Protein AF-A0A067SUZ9-F1 (afdb_monomer_lite)

Secondary structure (DSSP, 8-state):
---------TTSPPPPEEEEEETTEEEEEESS-GGGS-GGGGGGTT--GGG--TTTS-B-TTS-BSS--TTTS-EE--GGGTTGGGSEE--TT---TTS-TTT-TTSPPP-EE-TTSS-EE--HHHHHHHHHHHHHHHHHHHHHHTTSTTTT-STTSPPP--THHHHSS-BSSHHHHHHHHHHHHHHHHHHHHHHHHHHHHS-HHHHHHHS-HHHHHHHHHHT-TTSEE--EEE-HHHHTTT--HHHHHHTT--EEEE-SHHHHH-GGGGGG-HHHHHT-TT-TT---S-----HHHHHHHHHGGGB-TTS-BSS--PPPPPS---TTSEEEEE-STTPPPEEPPTTS-HHHHHHHEEEEEE--TT-SS-EEEEEEEEE----TTTTTTGGG-TTS----HHHHHHHHHHHHS--TT--B-TTT--BSS-------------------------------------------------PPPS---TTTTT---------S----TT------TTHHHHHHHHHHTS-PPP-PPP-------PPPP--TT---TTTHHHHHHHHHHHHHHTTTS--S------------HHHHHH-EEE-S-HHHHHHHHHHHHH-TT--SHHHHHHHHHHTT---EEEEETTGGGGG--S---HHHHHHHHHHT-TT--PPPP--S-HHHHHHHHHHHHHHHHTSTTTTHHHHH-HHHHHHHHHHH-THHHHHHHT---HHHHTS--SEEGGGSSS---EEE----HHHHHHHTT-BTT-TTTSS-EESS--HHHHHHH-TT-SSS--HHHHHHHHHHHHHHHSSS-----EEHHHHHHHHHHTTSGGGS-S----HHHHHHHHHHHHHTT--S--TTEEGGG--SS----

Foldseek 3Di:
DQDFQFQAAPVRHDFQWEWDDDPNFTKIKTLDHSVLAFSCQVVCAPPPVVPDDPLPADADLQQARPRAGLQAAAHAADLLLNLSQLQFEDDPPDDDPPDDPLNPSNHHQDWDQDPPAQWIAHPPVSLVVLCVLLVLLVVLQVLVCVVADNVPPPSLGQDDDDSCVLHVDIHNHSNVNSNVVSVSSVSSSSSLSSLLVCVLLDDLVVVPVRDDPVSSVVSCVSNPLPTAGNAHEYPCVQCLLQDLVNSCNNSSRMYMYTDDPVLLVDLLSLSVPLLLSVPPPPDPSYDDPDDDDDPSNSSSRVSSVQADSSSHGLDDPDDDFDPDFDLPAFEWEDLGFFWAIDGDDPPDDVVLLVQFFTWDWADDPPDPHIYIYTYNSGTDPDDPVVVVVSPPCPPPPPRPSSSVSSSCCVPIGADDPWTADRRNSHTPPDDDPDDPDDDDDDDDDDDDDDDDDDDDDDDDDDYDDDDDDDDDDDDDPPDDPDDDDPCVPVPPPPDDDDDPDDDDPPPPPDPPPLVRVVVVVVVVPPDDDDDDDDDDDDDDDDDDDDDPDDPPPQVVLLVSLLVVLQVLLPQLDDPDQQPPQADPPDFPVLLQQQWAKAQPDLSLFSNLLNCLSHPPPRFALVSSVSVCLSFQFAMATWGALVSLQVLDDPDDDPVRVVVVCQCLPPPDADDAQAPDDQVVSLVVLLVVLLVLLPDQLLLCLSNRGDPSVVLNCVNNNNVSPVSRSSFAGCCCSPVVSADACPVPPDGPRIGHHDDDPNNLCSSQRWHQCHPPPNFIFGLHQRPVLCVPAALPDSSTDDPLSVVVVVVSVCQSVDVVRNDDTDGSVVSNVVNNVCCDDPNNDPDRDDPVSSVSSLVSCVVSQFDSGSRRGRSVPDGRNTDRD

Structure (mmCIF, N/CA/C/O backbone):
data_AF-A0A067SUZ9-F1
#
_entry.id   AF-A0A067SUZ9-F1
#
loop_
_atom_site.group_PDB
_atom_site.id
_atom_site.type_symbol
_atom_site.label_atom_id
_atom_site.label_alt_id
_atom_site.label_comp_id
_atom_site.label_asym_id
_atom_site.label_entity_id
_atom_site.label_seq_id
_atom_site.pdbx_PDB_ins_code
_atom_site.Cartn_x
_atom_site.Cartn_y
_atom_site.Cartn_z
_atom_site.occupancy
_atom_site.B_iso_or_equiv
_atom_site.auth_seq_id
_atom_site.auth_comp_id
_atom_site.auth_asym_id
_atom_site.auth_atom_id
_atom_site.pdbx_PDB_model_num
ATOM 1 N N . MET A 1 1 ? -34.599 -22.460 -3.862 1.00 55.50 1 MET A N 1
ATOM 2 C CA . MET A 1 1 ? -34.364 -21.536 -4.987 1.00 55.50 1 MET A CA 1
ATOM 3 C C . MET A 1 1 ? -34.189 -20.154 -4.391 1.00 55.50 1 MET A C 1
ATOM 5 O O . MET A 1 1 ? -35.163 -19.573 -3.921 1.00 55.50 1 MET A O 1
ATOM 9 N N . ILE A 1 2 ? -32.941 -19.709 -4.271 1.00 64.25 2 ILE A N 1
ATOM 10 C CA . ILE A 1 2 ? -32.609 -18.391 -3.731 1.00 64.25 2 ILE A CA 1
ATOM 11 C C . ILE A 1 2 ? -32.889 -17.387 -4.851 1.00 64.25 2 ILE A C 1
ATOM 13 O O . ILE A 1 2 ? -32.333 -17.502 -5.936 1.00 64.25 2 ILE A O 1
ATOM 17 N N . PHE A 1 3 ? -33.824 -16.463 -4.640 1.00 72.75 3 PHE A N 1
ATOM 18 C CA . PHE A 1 3 ? -34.146 -15.446 -5.644 1.00 72.75 3 PHE A CA 1
ATOM 19 C C . PHE A 1 3 ? -33.116 -14.309 -5.539 1.00 72.75 3 PHE A C 1
ATOM 21 O O . PHE A 1 3 ? -33.014 -13.682 -4.486 1.00 72.75 3 PHE A O 1
ATOM 28 N N . VAL A 1 4 ? -32.334 -14.062 -6.585 1.00 84.44 4 VAL A N 1
ATOM 29 C CA . VAL A 1 4 ? -31.260 -13.051 -6.601 1.00 84.44 4 VAL A CA 1
ATOM 30 C C . VAL A 1 4 ? -31.649 -11.863 -7.482 1.00 84.44 4 VAL A C 1
ATOM 32 O O . VAL A 1 4 ? -32.278 -12.054 -8.522 1.00 84.44 4 VAL A O 1
ATOM 35 N N . ASP A 1 5 ? -31.305 -10.642 -7.060 1.00 88.56 5 ASP A N 1
ATOM 36 C CA . ASP A 1 5 ? -31.527 -9.405 -7.830 1.00 88.56 5 ASP A CA 1
ATOM 37 C C . ASP A 1 5 ? -30.192 -8.845 -8.343 1.00 88.56 5 ASP A C 1
ATOM 39 O O . ASP A 1 5 ? -29.561 -7.990 -7.720 1.00 88.56 5 ASP A O 1
ATOM 43 N N . LEU A 1 6 ? -29.729 -9.385 -9.470 1.00 89.38 6 LEU A N 1
ATOM 44 C CA . LEU A 1 6 ? -28.438 -9.058 -10.079 1.00 89.38 6 LEU A CA 1
ATOM 45 C C . LEU A 1 6 ? -28.556 -7.938 -11.119 1.00 89.38 6 LEU A C 1
ATOM 47 O O . LEU A 1 6 ? -29.597 -7.785 -11.755 1.00 89.38 6 LEU A O 1
ATOM 51 N N . ILE A 1 7 ? -27.461 -7.204 -11.332 1.00 88.44 7 ILE A N 1
ATOM 52 C CA . ILE A 1 7 ? -27.379 -6.167 -12.369 1.00 88.44 7 ILE A CA 1
ATOM 53 C C . ILE A 1 7 ? -27.295 -6.855 -13.737 1.00 88.44 7 ILE A C 1
ATOM 55 O O . ILE A 1 7 ? -26.416 -7.689 -13.966 1.00 88.44 7 ILE A O 1
ATOM 59 N N . LYS A 1 8 ? -28.220 -6.519 -14.638 1.00 87.81 8 LYS A N 1
ATOM 60 C CA . LYS A 1 8 ? -28.339 -7.099 -15.984 1.00 87.81 8 LYS A CA 1
ATOM 61 C C . LYS A 1 8 ? -28.185 -6.009 -17.039 1.00 87.81 8 LYS A C 1
ATOM 63 O O . LYS A 1 8 ? -28.469 -4.844 -16.769 1.00 87.81 8 LYS A O 1
ATOM 68 N N . ASP A 1 9 ? -27.746 -6.393 -18.233 1.00 86.75 9 ASP A N 1
ATOM 69 C CA . ASP A 1 9 ? -27.777 -5.495 -19.388 1.00 86.75 9 ASP A CA 1
ATOM 70 C C . ASP A 1 9 ? -29.233 -5.187 -19.814 1.00 86.75 9 ASP A C 1
ATOM 72 O O . ASP A 1 9 ? -30.201 -5.811 -19.370 1.00 86.75 9 ASP A O 1
ATOM 76 N N . SER A 1 10 ? -29.402 -4.238 -20.726 1.00 84.50 10 SER A N 1
ATOM 77 C CA . SER A 1 10 ? -30.673 -3.830 -21.342 1.00 84.50 10 SER A CA 1
ATOM 78 C C . SER A 1 10 ? -31.395 -4.956 -22.087 1.00 84.50 10 SER A C 1
ATOM 80 O O . SER A 1 10 ? -32.582 -4.831 -22.397 1.00 84.50 10 SER A O 1
ATOM 82 N N . LYS A 1 11 ? -30.710 -6.072 -22.367 1.00 85.69 11 LYS A N 1
ATOM 83 C CA . LYS A 1 11 ? -31.280 -7.295 -22.953 1.00 85.69 11 LYS A CA 1
ATOM 84 C C . LYS A 1 11 ? -31.669 -8.322 -21.883 1.00 85.69 11 LYS A C 1
ATOM 86 O O . LYS A 1 11 ? -32.243 -9.352 -22.231 1.00 85.69 11 LYS A O 1
ATOM 91 N N . GLY A 1 12 ? -31.407 -8.041 -20.607 1.00 84.56 12 GLY A N 1
ATOM 92 C CA . GLY A 1 12 ? -31.665 -8.923 -19.473 1.00 84.56 12 GLY A CA 1
ATOM 93 C C . GLY A 1 12 ? -30.602 -10.005 -19.263 1.00 84.56 12 GLY A C 1
ATOM 94 O O . GLY A 1 12 ? -30.880 -10.982 -18.569 1.00 84.56 12 GLY A O 1
ATOM 95 N N . SER A 1 13 ? -29.416 -9.861 -19.857 1.00 85.38 13 SER A N 1
ATOM 96 C CA . SER A 1 13 ? -28.299 -10.810 -19.756 1.00 85.38 13 SER A CA 1
ATOM 97 C C . SER A 1 13 ? -27.358 -10.435 -18.612 1.00 85.38 13 SER A C 1
ATOM 99 O O . SER A 1 13 ? -27.179 -9.256 -18.300 1.00 85.38 13 SER A O 1
ATOM 101 N N . LEU A 1 14 ? -26.726 -11.440 -18.006 1.00 85.50 14 LEU A N 1
ATOM 102 C CA . LEU A 1 14 ? -25.676 -11.238 -17.008 1.00 85.50 14 LEU A CA 1
ATOM 103 C C . LEU A 1 14 ? -24.306 -11.027 -17.673 1.00 85.50 14 LEU A C 1
ATOM 105 O O . LEU A 1 14 ? -24.093 -11.484 -18.802 1.00 85.50 14 LEU A O 1
ATOM 109 N N . PRO A 1 15 ? -23.353 -10.363 -16.988 1.00 85.62 15 PRO A N 1
ATOM 110 C CA . PRO A 1 15 ? -21.974 -10.321 -17.454 1.00 85.62 15 PRO A CA 1
ATOM 111 C C . PRO A 1 15 ? -21.383 -11.726 -17.558 1.00 85.62 15 PRO A C 1
ATOM 113 O O . PRO A 1 15 ? -21.608 -12.580 -16.702 1.00 85.62 15 PRO A O 1
ATOM 116 N N . ASN A 1 16 ? -20.543 -11.942 -18.571 1.00 85.50 16 ASN A N 1
ATOM 117 C CA . ASN A 1 16 ? -19.677 -13.117 -18.574 1.00 85.50 16 ASN A CA 1
ATOM 118 C C . ASN A 1 16 ? -18.589 -12.934 -17.509 1.00 85.50 16 ASN A C 1
ATOM 120 O O . ASN A 1 16 ? -17.896 -11.917 -17.541 1.00 85.50 16 ASN A O 1
ATOM 124 N N . ILE A 1 17 ? -18.432 -13.896 -16.601 1.00 86.62 17 ILE A N 1
ATOM 125 C CA . ILE A 1 17 ? -17.482 -13.805 -15.492 1.00 86.62 17 ILE A CA 1
ATOM 126 C C . ILE A 1 17 ? -16.327 -14.764 -15.708 1.00 86.62 17 ILE A C 1
ATOM 128 O O . ILE A 1 17 ? -16.523 -15.955 -15.941 1.00 86.62 17 ILE A O 1
ATOM 132 N N . THR A 1 18 ? -15.117 -14.248 -15.536 1.00 86.81 18 THR A N 1
ATOM 133 C CA . THR A 1 18 ? -13.919 -15.069 -15.382 1.00 86.81 18 THR A CA 1
ATOM 134 C C . THR A 1 18 ? -13.200 -14.708 -14.090 1.00 86.81 18 THR A C 1
ATOM 136 O O . THR A 1 18 ? -13.259 -13.572 -13.610 1.00 86.81 18 THR A O 1
ATOM 139 N N . LEU A 1 19 ? -12.538 -15.706 -13.512 1.00 84.00 19 LEU A N 1
ATOM 140 C CA . LEU A 1 19 ? -11.746 -15.562 -12.301 1.00 84.00 19 LEU A CA 1
ATOM 141 C C . LEU A 1 19 ? -10.291 -15.856 -12.627 1.00 84.00 19 LEU A C 1
ATOM 143 O O . LEU A 1 19 ? -9.981 -16.870 -13.253 1.00 84.00 19 LEU A O 1
ATOM 147 N N . ALA A 1 20 ? -9.397 -14.995 -12.160 1.00 82.50 20 ALA A N 1
ATOM 148 C CA . ALA A 1 20 ? -7.973 -15.272 -12.165 1.00 82.50 20 ALA A CA 1
ATOM 149 C C . ALA A 1 20 ? -7.428 -15.103 -10.755 1.00 82.50 20 ALA A C 1
ATOM 151 O O . ALA A 1 20 ? -7.726 -14.139 -10.050 1.00 82.50 20 ALA A O 1
ATOM 152 N N . ARG A 1 21 ? -6.590 -16.057 -10.355 1.00 71.00 21 ARG A N 1
ATOM 153 C CA . ARG A 1 21 ? -5.772 -15.933 -9.156 1.00 71.00 21 ARG A CA 1
ATOM 154 C C . ARG A 1 21 ? -4.356 -15.601 -9.583 1.00 71.00 21 ARG A C 1
ATOM 156 O O . ARG A 1 21 ? -3.632 -16.464 -10.072 1.00 71.00 21 ARG A O 1
ATOM 163 N N . HIS A 1 22 ? -3.966 -14.356 -9.370 1.00 62.81 22 HIS A N 1
ATOM 164 C CA . HIS A 1 22 ? -2.571 -13.939 -9.366 1.00 62.81 22 HIS A CA 1
ATOM 165 C C . HIS A 1 22 ? -2.377 -12.908 -8.246 1.00 62.81 22 HIS A C 1
ATOM 167 O O . HIS A 1 22 ? -3.318 -12.227 -7.840 1.00 62.81 22 HIS A O 1
ATOM 173 N N . ASP A 1 23 ? -1.179 -12.869 -7.660 1.00 56.81 23 ASP A N 1
ATOM 174 C CA . ASP A 1 23 ? -0.832 -11.986 -6.532 1.00 56.81 23 ASP A CA 1
ATOM 175 C C . ASP A 1 23 ? -1.663 -12.187 -5.246 1.00 56.81 23 ASP A C 1
ATOM 177 O O . ASP A 1 23 ? -1.889 -11.237 -4.489 1.00 56.81 23 ASP A O 1
ATOM 181 N N . TRP A 1 24 ? -2.078 -13.435 -4.974 1.00 57.19 24 TRP A N 1
ATOM 182 C CA . TRP A 1 24 ? -2.801 -13.863 -3.757 1.00 57.19 24 TRP A CA 1
ATOM 183 C C . TRP A 1 24 ? -4.179 -13.212 -3.562 1.00 57.19 24 TRP A C 1
ATOM 185 O O . TRP A 1 24 ? -4.713 -13.197 -2.452 1.00 57.19 24 TRP A O 1
ATOM 195 N N . THR A 1 25 ? -4.753 -12.693 -4.646 1.00 66.69 25 THR A N 1
ATOM 196 C CA . THR A 1 25 ? -6.053 -12.024 -4.674 1.00 66.69 25 THR A CA 1
ATOM 197 C C . THR A 1 25 ? -6.951 -12.695 -5.707 1.00 66.69 25 THR A C 1
ATOM 199 O O . THR A 1 25 ? -6.484 -13.101 -6.773 1.00 66.69 25 THR A O 1
ATOM 202 N N . ASP A 1 26 ? -8.241 -12.806 -5.392 1.00 83.12 26 ASP A N 1
ATOM 203 C CA . ASP A 1 26 ? -9.249 -13.234 -6.356 1.00 83.12 26 ASP A CA 1
ATOM 204 C C . ASP A 1 26 ? -9.601 -12.025 -7.239 1.00 83.12 26 ASP A C 1
ATOM 206 O O . ASP A 1 26 ? -10.255 -11.080 -6.786 1.00 83.12 26 ASP A O 1
ATOM 210 N N . TRP A 1 27 ? -9.117 -12.029 -8.481 1.00 89.19 27 TRP A N 1
ATOM 211 C CA . TRP A 1 27 ? -9.513 -11.052 -9.488 1.00 89.19 27 TRP A CA 1
ATOM 212 C C . TRP A 1 27 ? -10.737 -11.555 -10.231 1.00 89.19 27 TRP A C 1
ATOM 214 O O . TRP A 1 27 ? -10.777 -12.699 -10.694 1.00 89.19 27 TRP A O 1
ATOM 224 N N . VAL A 1 28 ? -11.717 -10.673 -10.370 1.00 90.69 28 VAL A N 1
ATOM 225 C CA . VAL A 1 28 ? -12.939 -10.930 -11.120 1.00 90.69 28 VAL A CA 1
ATOM 226 C C . VAL A 1 28 ? -12.931 -10.048 -12.353 1.00 90.69 28 VAL A C 1
ATOM 228 O O . VAL A 1 28 ? -12.665 -8.850 -12.258 1.00 90.69 28 VAL A O 1
ATOM 231 N N . ALA A 1 29 ? -13.227 -10.639 -13.507 1.00 91.12 29 ALA A N 1
ATOM 232 C CA . ALA A 1 29 ? -13.437 -9.903 -14.741 1.00 91.12 29 ALA A CA 1
ATOM 233 C C . ALA A 1 29 ? -14.841 -10.149 -15.282 1.00 91.12 29 ALA A C 1
ATOM 235 O O . ALA A 1 29 ? -15.297 -11.288 -15.362 1.00 91.12 29 ALA A O 1
ATOM 236 N N . TRP A 1 30 ? -15.504 -9.073 -15.684 1.00 90.88 30 TRP A N 1
ATOM 237 C CA . TRP A 1 30 ? -16.777 -9.056 -16.385 1.00 90.88 30 TRP A CA 1
ATOM 238 C C . TRP A 1 30 ? -16.547 -8.730 -17.855 1.00 90.88 30 TRP A C 1
ATOM 240 O O . TRP A 1 30 ? -15.820 -7.792 -18.190 1.00 90.88 30 TRP A O 1
ATOM 250 N N . ASN A 1 31 ? -17.188 -9.498 -18.736 1.00 87.75 31 ASN A N 1
ATOM 251 C CA . ASN A 1 31 ? -17.097 -9.385 -20.195 1.00 87.75 31 ASN A CA 1
ATOM 252 C C . ASN A 1 31 ? -15.660 -9.485 -20.746 1.00 87.75 31 ASN A C 1
ATOM 254 O O . ASN A 1 31 ? -15.384 -9.069 -21.874 1.00 87.75 31 ASN A O 1
ATOM 258 N N . ALA A 1 32 ? -14.749 -10.072 -19.968 1.00 88.69 32 ALA A N 1
ATOM 259 C CA . ALA A 1 32 ? -13.345 -10.240 -20.308 1.00 88.69 32 ALA A CA 1
ATOM 260 C C . ALA A 1 32 ? -12.715 -11.431 -19.581 1.00 88.69 32 ALA A C 1
ATOM 262 O O . ALA A 1 32 ? -13.367 -12.111 -18.789 1.00 88.69 32 ALA A O 1
ATOM 263 N N . ASP A 1 33 ? -11.449 -11.686 -19.895 1.00 86.56 33 ASP A N 1
ATOM 264 C CA . ASP A 1 33 ? -10.629 -12.714 -19.268 1.00 86.56 33 ASP A CA 1
ATOM 265 C C . ASP A 1 33 ? -9.776 -12.064 -18.171 1.00 86.56 33 ASP A C 1
ATOM 267 O O . ASP A 1 33 ? -8.973 -11.180 -18.451 1.00 86.56 33 ASP A O 1
ATOM 271 N N . ALA A 1 34 ? -9.938 -12.487 -16.920 1.00 85.25 34 ALA A N 1
ATOM 272 C CA . ALA A 1 34 ? -9.195 -11.949 -15.786 1.00 85.25 34 ALA A CA 1
ATOM 273 C C . ALA A 1 34 ? -7.671 -12.139 -15.923 1.00 85.25 34 ALA A C 1
ATOM 275 O O . ALA A 1 34 ? -6.910 -11.421 -15.284 1.00 85.25 34 ALA A O 1
ATOM 276 N N . SER A 1 35 ? -7.202 -13.031 -16.804 1.00 80.94 35 SER A N 1
ATOM 277 C CA . SER A 1 35 ? -5.776 -13.164 -17.128 1.00 80.94 35 SER A CA 1
ATOM 278 C C . SER A 1 35 ? -5.200 -12.016 -17.970 1.00 80.94 35 SER A C 1
ATOM 280 O O . SER A 1 35 ? -3.982 -11.937 -18.124 1.00 80.94 35 SER A O 1
ATOM 282 N N . THR A 1 36 ? -6.030 -11.112 -18.512 1.00 83.38 36 THR A N 1
ATOM 283 C CA . THR A 1 36 ? -5.549 -9.923 -19.242 1.00 83.38 36 THR A CA 1
ATOM 284 C C . THR A 1 36 ? -5.159 -8.766 -18.326 1.00 83.38 36 THR A C 1
ATOM 286 O O . THR A 1 36 ? -4.675 -7.745 -18.814 1.00 83.38 36 THR A O 1
ATOM 289 N N . ILE A 1 37 ? -5.387 -8.891 -17.016 1.00 83.88 37 ILE A N 1
ATOM 290 C CA . ILE A 1 37 ? -4.969 -7.898 -16.028 1.00 83.88 37 ILE A CA 1
ATOM 291 C C . ILE A 1 37 ? -3.435 -7.948 -15.914 1.00 83.88 37 ILE A C 1
ATOM 293 O O . ILE A 1 37 ? -2.879 -9.023 -15.683 1.00 83.88 37 ILE A O 1
ATOM 297 N N . PRO A 1 38 ? -2.722 -6.818 -16.071 1.00 79.19 38 PRO A N 1
ATOM 298 C CA . PRO A 1 38 ? -1.285 -6.769 -15.811 1.00 79.19 38 PRO A CA 1
ATOM 299 C C . PRO A 1 38 ? -0.982 -7.161 -14.359 1.00 79.19 38 PRO A C 1
ATOM 301 O O . PRO A 1 38 ? -1.664 -6.699 -13.444 1.00 79.19 38 PRO A O 1
ATOM 304 N N . ASN A 1 39 ? 0.064 -7.955 -14.117 1.00 76.31 39 ASN A N 1
ATOM 305 C CA . ASN A 1 39 ? 0.438 -8.358 -12.749 1.00 76.31 39 ASN A CA 1
ATOM 306 C C . ASN A 1 39 ? 0.765 -7.131 -11.874 1.00 76.31 39 ASN A C 1
ATOM 308 O O . ASN A 1 39 ? 0.530 -7.098 -10.669 1.00 76.31 39 ASN A O 1
ATOM 312 N N . GLU A 1 40 ? 1.280 -6.077 -12.500 1.00 75.94 40 GLU A N 1
ATOM 313 C CA . GLU A 1 40 ? 1.646 -4.820 -11.868 1.00 75.94 40 GLU A CA 1
ATOM 314 C C . GLU A 1 40 ? 0.428 -3.955 -11.517 1.00 75.94 40 GLU A C 1
ATOM 316 O O . GLU A 1 40 ? 0.568 -3.008 -10.744 1.00 75.94 40 GLU A O 1
ATOM 321 N N . ALA A 1 41 ? -0.771 -4.272 -12.027 1.00 80.38 41 ALA A N 1
ATOM 322 C CA . ALA A 1 41 ? -1.963 -3.440 -11.877 1.00 80.38 41 ALA A CA 1
ATOM 323 C C . ALA A 1 41 ? -2.251 -3.102 -10.411 1.00 80.38 41 ALA A C 1
ATOM 325 O O . ALA A 1 41 ? -2.535 -1.952 -10.088 1.00 80.38 41 ALA A O 1
ATOM 326 N N . ARG A 1 42 ? -2.089 -4.057 -9.487 1.00 79.50 42 ARG A N 1
ATOM 327 C CA . ARG A 1 42 ? -2.313 -3.823 -8.049 1.00 79.50 42 ARG A CA 1
ATOM 328 C C . ARG A 1 42 ? -1.459 -2.688 -7.483 1.00 79.50 42 ARG A C 1
ATOM 330 O O . ARG A 1 42 ? -1.903 -1.987 -6.579 1.00 79.50 42 ARG A O 1
ATOM 337 N N . PHE A 1 43 ? -0.249 -2.499 -7.998 1.00 73.38 43 PHE A N 1
ATOM 338 C CA . PHE A 1 43 ? 0.672 -1.469 -7.521 1.00 73.38 43 PHE A CA 1
ATOM 339 C C . PHE A 1 43 ? 0.191 -0.052 -7.820 1.00 73.38 43 PHE A C 1
ATOM 341 O O . PHE A 1 43 ? 0.644 0.885 -7.167 1.00 73.38 43 PHE A O 1
ATOM 348 N N . PHE A 1 44 ? -0.741 0.080 -8.762 1.00 74.56 44 PHE A N 1
ATOM 349 C CA . PHE A 1 44 ? -1.306 1.347 -9.192 1.00 74.56 44 PHE A CA 1
ATOM 350 C C . PHE A 1 44 ? -2.687 1.646 -8.570 1.00 74.56 44 PHE A C 1
ATOM 352 O O . PHE A 1 44 ? -3.239 2.697 -8.874 1.00 74.56 44 PHE A O 1
ATOM 359 N N . ARG A 1 45 ? -3.233 0.784 -7.683 1.00 76.81 45 ARG A N 1
ATOM 360 C CA . ARG A 1 45 ? -4.588 0.932 -7.079 1.00 76.81 45 ARG A CA 1
ATOM 361 C C . ARG A 1 45 ? -4.822 2.291 -6.417 1.00 76.81 45 ARG A C 1
ATOM 363 O O . ARG A 1 45 ? -5.871 2.905 -6.611 1.00 76.81 45 ARG A O 1
ATOM 370 N N . ASP A 1 46 ? -3.827 2.744 -5.662 1.00 67.44 46 ASP A N 1
ATOM 371 C CA . ASP A 1 46 ? -3.897 3.944 -4.820 1.00 67.44 46 ASP A CA 1
ATOM 372 C C . ASP A 1 46 ? -2.843 4.988 -5.214 1.00 67.44 46 ASP A C 1
ATOM 374 O O . ASP A 1 46 ? -2.517 5.885 -4.440 1.00 67.44 46 ASP A O 1
ATOM 378 N N . TYR A 1 47 ? -2.268 4.858 -6.413 1.00 65.88 47 TYR A N 1
ATOM 379 C CA . TYR A 1 47 ? -1.213 5.750 -6.876 1.00 65.88 47 TYR A CA 1
ATOM 380 C C . TYR A 1 47 ? -1.831 7.060 -7.380 1.00 65.88 47 TYR A C 1
ATOM 382 O O . TYR A 1 47 ? -2.508 7.016 -8.404 1.00 65.88 47 TYR A O 1
ATOM 390 N N . PRO A 1 48 ? -1.634 8.224 -6.729 1.00 61.75 48 PRO A N 1
ATOM 391 C CA . PRO A 1 48 ? -2.252 9.469 -7.178 1.00 61.75 48 PRO A CA 1
ATOM 392 C C . PRO A 1 48 ? -1.820 9.755 -8.617 1.00 61.75 48 PRO A C 1
ATOM 394 O O . PRO A 1 48 ? -0.623 9.792 -8.897 1.00 61.75 48 PRO A O 1
ATOM 397 N N . GLU A 1 49 ? -2.759 9.958 -9.543 1.00 54.72 49 GLU A N 1
ATOM 398 C CA . GLU A 1 49 ? -2.406 10.179 -10.952 1.00 54.72 49 GLU A CA 1
ATOM 399 C C . GLU A 1 49 ? -1.534 11.440 -11.143 1.00 54.72 49 GLU A C 1
ATOM 401 O O . GLU A 1 49 ? -0.729 11.483 -12.068 1.00 54.72 49 GLU A O 1
ATOM 406 N N . SER A 1 50 ? -1.581 12.409 -10.213 1.00 54.31 50 SER A N 1
ATOM 407 C CA . SER A 1 50 ? -0.650 13.552 -10.162 1.00 54.31 50 SER A CA 1
ATOM 408 C C . SER A 1 50 ? 0.823 13.149 -10.053 1.00 54.31 50 SER A C 1
ATOM 410 O O . SER A 1 50 ? 1.694 13.910 -10.460 1.00 54.31 50 SER A O 1
ATOM 412 N N . ASN A 1 51 ? 1.104 11.964 -9.508 1.00 52.78 51 ASN A N 1
ATOM 413 C CA . ASN A 1 51 ? 2.456 11.443 -9.333 1.00 52.78 51 ASN A CA 1
ATOM 414 C C . ASN A 1 51 ? 2.876 10.528 -10.488 1.00 52.78 51 ASN A C 1
ATOM 416 O O . ASN A 1 51 ? 4.044 10.154 -10.573 1.00 52.78 51 ASN A O 1
ATOM 420 N N . ARG A 1 52 ? 1.940 10.117 -11.358 1.00 62.75 52 ARG A N 1
ATOM 421 C CA . ARG A 1 52 ? 2.224 9.202 -12.465 1.00 62.75 52 ARG A CA 1
ATOM 422 C C . ARG A 1 52 ? 2.498 9.998 -13.730 1.00 62.75 52 ARG A C 1
ATOM 424 O O . ARG A 1 52 ? 1.602 10.238 -14.542 1.00 62.75 52 ARG A O 1
ATOM 431 N N . ASP A 1 53 ? 3.755 10.391 -13.907 1.00 62.81 53 ASP A N 1
ATOM 432 C CA . ASP A 1 53 ? 4.173 11.014 -15.155 1.00 62.81 53 ASP A CA 1
ATOM 433 C C . ASP A 1 53 ? 4.370 9.958 -16.254 1.00 62.81 53 ASP A C 1
ATOM 435 O O . ASP A 1 53 ? 5.442 9.384 -16.454 1.00 62.81 53 ASP A O 1
ATOM 439 N N . TRP A 1 54 ? 3.301 9.732 -17.015 1.00 62.94 54 TRP A N 1
ATOM 440 C CA . TRP A 1 54 ? 3.289 8.884 -18.207 1.00 62.94 54 TRP A CA 1
ATOM 441 C C . TRP A 1 54 ? 4.341 9.269 -19.266 1.00 62.94 54 TRP A C 1
ATOM 443 O O . TRP A 1 54 ? 4.624 8.470 -20.162 1.00 62.94 54 TRP A O 1
ATOM 453 N N . TYR A 1 55 ? 4.904 10.480 -19.207 1.00 59.03 55 TYR A N 1
ATOM 454 C CA . TYR A 1 55 ? 5.970 10.933 -20.100 1.00 59.03 55 TYR A CA 1
ATOM 455 C C . TYR A 1 55 ? 7.370 10.506 -19.627 1.00 59.03 55 TYR A C 1
ATOM 457 O O . TYR A 1 55 ? 8.282 10.416 -20.461 1.00 59.03 55 TYR A O 1
ATOM 465 N N . GLU A 1 56 ? 7.531 10.185 -18.341 1.00 60.72 56 GLU A N 1
ATOM 466 C CA . GLU A 1 56 ? 8.784 9.720 -17.730 1.00 60.72 56 GLU A CA 1
ATOM 467 C C . GLU A 1 56 ? 8.887 8.190 -17.639 1.00 60.72 56 GLU A C 1
ATOM 469 O O . GLU A 1 56 ? 9.981 7.652 -17.448 1.00 60.72 56 GLU A O 1
ATOM 474 N N . GLU A 1 57 ? 7.779 7.472 -17.841 1.00 67.50 57 GLU A N 1
ATOM 475 C CA . GLU A 1 57 ? 7.769 6.013 -17.761 1.00 67.50 57 GLU A CA 1
ATOM 476 C C . GLU A 1 57 ? 8.708 5.345 -18.789 1.00 67.50 57 GLU A C 1
ATOM 478 O O . GLU A 1 57 ? 8.873 5.808 -19.932 1.00 67.50 57 GLU A O 1
ATOM 483 N N . PRO A 1 58 ? 9.343 4.218 -18.413 1.00 67.25 58 PRO A N 1
ATOM 484 C CA . PRO A 1 58 ? 10.252 3.506 -19.293 1.00 67.25 58 PRO A CA 1
ATOM 485 C C . PRO A 1 58 ? 9.495 2.950 -20.504 1.00 67.25 58 PRO A C 1
ATOM 487 O O . PRO A 1 58 ? 8.668 2.043 -20.395 1.00 67.25 58 PRO A O 1
ATOM 490 N N . ILE A 1 59 ? 9.829 3.468 -21.686 1.00 74.44 59 ILE A N 1
ATOM 491 C CA . ILE A 1 59 ? 9.275 3.010 -22.961 1.00 74.44 59 ILE A CA 1
ATOM 492 C C . ILE A 1 59 ? 10.136 1.917 -23.605 1.00 74.44 59 ILE A C 1
ATOM 494 O O . ILE A 1 59 ? 11.352 1.834 -23.400 1.00 74.44 59 ILE A O 1
ATOM 498 N N . SER A 1 60 ? 9.498 1.054 -24.384 1.00 74.31 60 SER A N 1
ATOM 499 C CA . SER A 1 60 ? 10.147 0.118 -25.300 1.00 74.31 60 SER A CA 1
ATOM 500 C C . SER A 1 60 ? 10.688 0.835 -26.544 1.00 74.31 60 SER A C 1
ATOM 502 O O . SER A 1 60 ? 10.397 2.009 -26.787 1.00 74.31 60 SER A O 1
ATOM 504 N N . ASP A 1 61 ? 11.427 0.105 -27.381 1.00 70.62 61 ASP A N 1
ATOM 505 C CA . ASP A 1 61 ? 11.929 0.616 -28.663 1.00 70.62 61 ASP A CA 1
ATOM 506 C C . ASP A 1 61 ? 10.800 0.983 -29.649 1.00 70.62 61 ASP A C 1
ATOM 508 O O . ASP A 1 61 ? 11.037 1.714 -30.611 1.00 70.62 61 ASP A O 1
ATOM 512 N N . SER A 1 62 ? 9.568 0.517 -29.411 1.00 70.19 62 SER A N 1
ATOM 513 C CA . SER A 1 62 ? 8.371 0.899 -30.171 1.00 70.19 62 SER A CA 1
ATOM 514 C C . SER A 1 62 ? 7.567 2.043 -29.539 1.00 70.19 62 SER A C 1
ATOM 516 O O . SER A 1 62 ? 6.580 2.489 -30.123 1.00 70.19 62 SER A O 1
ATOM 518 N N . GLY A 1 63 ? 7.986 2.550 -28.373 1.00 68.00 63 GLY A N 1
ATOM 519 C CA . GLY A 1 63 ? 7.298 3.622 -27.645 1.00 68.00 63 GLY A CA 1
ATOM 520 C C . GLY A 1 63 ? 6.165 3.147 -26.723 1.00 68.00 63 GLY A C 1
ATOM 521 O O . GLY A 1 63 ? 5.471 3.980 -26.128 1.00 68.00 63 GLY A O 1
ATOM 522 N N . SER A 1 64 ? 5.970 1.832 -26.575 1.00 71.88 64 SER A N 1
ATOM 523 C CA . SER A 1 64 ? 5.018 1.276 -25.605 1.00 71.88 64 SER A CA 1
ATOM 524 C C . SER A 1 64 ? 5.550 1.438 -24.182 1.00 71.88 64 SER A C 1
ATOM 526 O O . SER A 1 64 ? 6.743 1.245 -23.944 1.00 71.88 64 SER A O 1
ATOM 528 N N . VAL A 1 65 ? 4.683 1.774 -23.230 1.00 72.88 65 VAL A N 1
ATOM 529 C CA . VAL A 1 65 ? 5.054 1.772 -21.807 1.00 72.88 65 VAL A CA 1
ATOM 530 C C . VAL A 1 65 ? 5.322 0.328 -21.375 1.00 72.88 65 VAL A C 1
ATOM 532 O O . VAL A 1 65 ? 4.544 -0.564 -21.711 1.00 72.88 65 VAL A O 1
ATOM 535 N N . LYS A 1 66 ? 6.434 0.079 -20.671 1.00 68.44 66 LYS A N 1
ATOM 536 C CA . LYS A 1 66 ? 6.856 -1.289 -20.314 1.00 68.44 66 LYS A CA 1
ATOM 537 C C . LYS A 1 66 ? 6.050 -1.929 -19.185 1.00 68.44 66 LYS A C 1
ATOM 539 O O . LYS A 1 66 ? 5.940 -3.148 -19.181 1.00 68.44 66 LYS A O 1
ATOM 544 N N . GLU A 1 67 ? 5.546 -1.142 -18.240 1.00 71.25 67 GLU A N 1
ATOM 545 C CA . GLU A 1 67 ? 4.893 -1.669 -17.035 1.00 71.25 67 GLU A CA 1
ATOM 546 C C . GLU A 1 67 ? 3.387 -1.843 -17.245 1.00 71.25 67 GLU A C 1
ATOM 548 O O . GLU A 1 67 ? 2.889 -2.963 -17.280 1.00 71.25 67 GLU A O 1
ATOM 553 N N . MET A 1 68 ? 2.652 -0.748 -17.452 1.00 77.94 68 MET A N 1
ATOM 554 C CA . MET A 1 68 ? 1.212 -0.802 -17.704 1.00 77.94 68 MET A CA 1
ATOM 555 C C . MET A 1 68 ? 0.782 0.357 -18.596 1.00 77.94 68 MET A C 1
ATOM 557 O O . MET A 1 68 ? 0.645 1.469 -18.105 1.00 77.94 68 MET A O 1
ATOM 561 N N . ASP A 1 69 ? 0.556 0.109 -19.888 1.00 82.81 69 ASP A N 1
ATOM 562 C CA . ASP A 1 69 ? 0.170 1.142 -20.859 1.00 82.81 69 ASP A CA 1
ATOM 563 C C . ASP A 1 69 ? -1.350 1.349 -20.890 1.00 82.81 69 ASP A C 1
ATOM 565 O O . ASP A 1 69 ? -2.084 0.486 -21.381 1.00 82.81 69 ASP A O 1
ATOM 569 N N . TRP A 1 70 ? -1.830 2.514 -20.442 1.00 83.88 70 TRP A N 1
ATOM 570 C CA . TRP A 1 70 ? -3.264 2.838 -20.446 1.00 83.88 70 TRP A CA 1
ATOM 571 C C . TRP A 1 70 ? -3.895 2.846 -21.842 1.00 83.88 70 TRP A C 1
ATOM 573 O O . TRP A 1 70 ? -5.123 2.837 -21.943 1.00 83.88 70 TRP A O 1
ATOM 583 N N . GLY A 1 71 ? -3.095 2.890 -22.912 1.00 83.69 71 GLY A N 1
ATOM 584 C CA . GLY A 1 71 ? -3.586 2.826 -24.284 1.00 83.69 71 GLY A CA 1
ATOM 585 C C . GLY A 1 71 ? -3.958 1.416 -24.759 1.00 83.69 71 GLY A C 1
ATOM 586 O O . GLY A 1 71 ? -4.683 1.305 -25.744 1.00 83.69 71 GLY A O 1
ATOM 587 N N . ASN A 1 72 ? -3.474 0.355 -24.099 1.00 83.75 72 ASN A N 1
ATOM 588 C CA . ASN A 1 72 ? -3.698 -1.037 -24.524 1.00 83.75 72 ASN A CA 1
ATOM 589 C C . ASN A 1 72 ? -4.221 -1.938 -23.400 1.00 83.75 72 ASN A C 1
ATOM 591 O O . ASN A 1 72 ? -5.062 -2.802 -23.640 1.00 83.75 72 ASN A O 1
ATOM 595 N N . SER A 1 73 ? -3.726 -1.738 -22.182 1.00 87.44 73 SER A N 1
ATOM 596 C CA . SER A 1 73 ? -4.058 -2.559 -21.023 1.00 87.44 73 SER A CA 1
ATOM 597 C C . SER A 1 73 ? -5.175 -1.919 -20.197 1.00 87.44 73 SER A C 1
ATOM 599 O O . SER A 1 73 ? -5.256 -0.688 -20.147 1.00 87.44 73 SER A O 1
ATOM 601 N N . PRO A 1 74 ? -6.017 -2.715 -19.511 1.00 89.25 74 PRO A N 1
ATOM 602 C CA . PRO A 1 74 ? -6.920 -2.192 -18.493 1.00 89.25 74 PRO A CA 1
ATOM 603 C C . PRO A 1 74 ? -6.147 -1.361 -17.464 1.00 89.25 74 PRO A C 1
ATOM 605 O O . PRO A 1 74 ? -5.044 -1.729 -17.064 1.00 89.25 74 PRO A O 1
ATOM 608 N N . ASP A 1 75 ? -6.734 -0.247 -17.043 1.00 88.12 75 ASP A N 1
ATOM 609 C CA . ASP A 1 75 ? -6.157 0.674 -16.062 1.00 88.12 75 ASP A CA 1
ATOM 610 C C . ASP A 1 75 ? -7.209 0.991 -15.002 1.00 88.12 75 ASP A C 1
ATOM 612 O O . ASP A 1 75 ? -8.409 0.797 -15.243 1.00 88.12 75 ASP A O 1
ATOM 616 N N . TRP A 1 76 ? -6.765 1.492 -13.853 1.00 89.81 76 TRP A N 1
ATOM 617 C CA . TRP A 1 76 ? -7.660 1.906 -12.783 1.00 89.81 76 TRP A CA 1
ATOM 618 C C . TRP A 1 76 ? -8.637 2.981 -13.249 1.00 89.81 76 TRP A C 1
ATOM 620 O O . TRP A 1 76 ? -8.357 3.772 -14.154 1.00 89.81 76 TRP A O 1
ATOM 630 N N . TYR A 1 77 ? -9.830 2.958 -12.667 1.00 89.75 77 TYR A N 1
ATOM 631 C CA . TYR A 1 77 ? -10.827 3.987 -12.890 1.00 89.75 77 TYR A CA 1
ATOM 632 C C . TYR A 1 77 ? -10.369 5.311 -12.275 1.00 89.75 77 TYR A C 1
ATOM 634 O O . TYR A 1 77 ? -9.970 5.372 -11.113 1.00 89.75 77 TYR A O 1
ATOM 642 N N . TRP A 1 78 ? -10.470 6.365 -13.084 1.00 85.69 78 TRP A N 1
ATOM 643 C CA . TRP A 1 78 ? -10.160 7.742 -12.723 1.00 85.69 78 TRP A CA 1
ATOM 644 C C . TRP A 1 78 ? -11.342 8.614 -13.129 1.00 85.69 78 TRP A C 1
ATOM 646 O O . TRP A 1 78 ? -11.703 8.647 -14.308 1.00 85.69 78 TRP A O 1
ATOM 656 N N . TRP A 1 79 ? -11.931 9.336 -12.178 1.00 82.50 79 TRP A N 1
ATOM 657 C CA . TRP A 1 79 ? -13.155 10.113 -12.399 1.00 82.50 79 TRP A CA 1
ATOM 658 C C . TRP A 1 79 ? -12.997 11.174 -13.509 1.00 82.50 79 TRP A C 1
ATOM 660 O O . TRP A 1 79 ? -13.846 11.302 -14.393 1.00 82.50 79 TRP A O 1
ATOM 670 N N . PHE A 1 80 ? -11.851 11.857 -13.562 1.00 82.69 80 PHE A N 1
ATOM 671 C CA . PHE A 1 80 ? -11.544 12.899 -14.554 1.00 82.69 80 PHE A CA 1
ATOM 672 C C . PHE A 1 80 ? -11.050 12.355 -15.907 1.00 82.69 80 PHE A C 1
ATOM 674 O O . PHE A 1 80 ? -10.842 13.109 -16.854 1.00 82.69 80 PHE A O 1
ATOM 681 N N . ARG A 1 81 ? -10.852 11.036 -16.026 1.00 86.94 81 ARG A N 1
ATOM 682 C CA . ARG A 1 81 ? -10.489 10.336 -17.276 1.00 86.94 81 ARG A CA 1
ATOM 683 C C . ARG A 1 81 ? -11.382 9.124 -17.499 1.00 86.94 81 ARG A C 1
ATOM 685 O O . ARG A 1 81 ? -10.976 8.114 -18.083 1.00 86.94 81 ARG A O 1
ATOM 692 N N . HIS A 1 82 ? -12.626 9.230 -17.045 1.00 86.56 82 HIS A N 1
ATOM 693 C CA . HIS A 1 82 ? -13.534 8.100 -16.962 1.00 86.56 82 HIS A CA 1
ATOM 694 C C . HIS A 1 82 ? -13.876 7.507 -18.327 1.00 86.56 82 HIS A C 1
ATOM 696 O O . HIS A 1 82 ? -14.416 6.422 -18.341 1.00 86.56 82 HIS A O 1
ATOM 702 N N . TRP A 1 83 ? -13.614 8.154 -19.467 1.00 91.75 83 TRP A N 1
ATOM 703 C CA . TRP A 1 83 ? -13.869 7.589 -20.801 1.00 91.75 83 TRP A CA 1
ATOM 704 C C . TRP A 1 83 ? -12.792 6.593 -21.252 1.00 91.75 83 TRP A C 1
ATOM 706 O O . TRP A 1 83 ? -12.969 5.901 -22.254 1.00 91.75 83 TRP A O 1
ATOM 716 N N . ARG A 1 84 ? -11.652 6.499 -20.553 1.00 92.00 84 ARG A N 1
ATOM 717 C CA . ARG A 1 84 ? -10.504 5.705 -21.024 1.00 92.00 84 ARG A CA 1
ATOM 718 C C . ARG A 1 84 ? -10.765 4.207 -21.123 1.00 92.00 84 ARG A C 1
ATOM 720 O O . ARG A 1 84 ? -10.124 3.540 -21.927 1.00 92.00 84 ARG A O 1
ATOM 727 N N . GLY A 1 85 ? -11.732 3.660 -20.394 1.00 92.38 85 GLY A N 1
ATOM 728 C CA . GLY A 1 85 ? -12.130 2.266 -20.591 1.00 92.38 85 GLY A CA 1
ATOM 729 C C . GLY A 1 85 ? -12.861 2.017 -21.909 1.00 92.38 85 GLY A C 1
ATOM 730 O O . GLY A 1 85 ? -12.826 0.887 -22.384 1.00 92.38 85 GLY A O 1
ATOM 731 N N . PHE A 1 86 ? -13.413 3.046 -22.564 1.00 94.25 86 PHE A N 1
ATOM 732 C CA . PHE A 1 86 ? -14.001 2.958 -23.909 1.00 94.25 86 PHE A CA 1
ATOM 733 C C . PHE A 1 86 ? -12.957 3.022 -25.034 1.00 94.25 86 PHE A C 1
ATOM 735 O O . PHE A 1 86 ? -13.311 2.890 -26.211 1.00 94.25 86 PHE A O 1
ATOM 742 N N . ILE A 1 87 ? -11.671 3.212 -24.712 1.00 94.50 87 ILE A N 1
ATOM 743 C CA . ILE A 1 87 ? -10.599 3.212 -25.712 1.00 94.50 87 ILE A CA 1
ATOM 744 C C . ILE A 1 87 ? -10.649 1.898 -26.506 1.00 94.50 87 ILE A C 1
ATOM 746 O O . ILE A 1 87 ? -10.733 0.826 -25.904 1.00 94.50 87 ILE A O 1
ATOM 750 N N . PRO A 1 88 ? -10.648 1.951 -27.849 1.00 92.50 88 PRO A N 1
ATOM 751 C CA . PRO A 1 88 ? -10.612 0.749 -28.670 1.00 92.50 88 PRO A CA 1
ATOM 752 C C . PRO A 1 88 ? -9.249 0.058 -28.573 1.00 92.50 88 PRO A C 1
ATOM 754 O O . PRO A 1 88 ? -8.212 0.670 -28.826 1.00 92.50 88 PRO A O 1
ATOM 757 N N . CYS A 1 89 ? -9.272 -1.237 -28.276 1.00 87.31 89 CYS A N 1
ATOM 758 C CA . CYS A 1 89 ? -8.104 -2.105 -28.251 1.00 87.31 89 CYS A CA 1
ATOM 759 C C . CYS A 1 89 ? -8.097 -3.052 -29.452 1.00 87.31 89 CYS A C 1
ATOM 761 O O . CYS A 1 89 ? -9.137 -3.479 -29.968 1.00 87.31 89 CYS A O 1
ATOM 763 N N . ARG A 1 90 ? -6.888 -3.410 -29.891 1.00 79.25 90 ARG A N 1
ATOM 764 C CA . ARG A 1 90 ? -6.686 -4.387 -30.961 1.00 79.25 90 ARG A CA 1
ATOM 765 C C . ARG A 1 90 ? -7.033 -5.788 -30.463 1.00 79.25 90 ARG A C 1
ATOM 767 O O . ARG A 1 90 ? -6.657 -6.161 -29.355 1.00 79.25 90 ARG A O 1
ATOM 774 N N . HIS A 1 91 ? -7.695 -6.598 -31.290 1.00 65.25 91 HIS A N 1
ATOM 775 C CA . HIS A 1 91 ? -7.884 -8.007 -30.957 1.00 65.25 91 HIS A CA 1
ATOM 776 C C . HIS A 1 91 ? -6.542 -8.757 -31.096 1.00 65.25 91 HIS A C 1
ATOM 778 O O . HIS A 1 91 ? -5.964 -8.746 -32.184 1.00 65.25 91 HIS A O 1
ATOM 784 N N . PRO A 1 92 ? -6.044 -9.447 -30.052 1.00 58.62 92 PRO A N 1
ATOM 785 C CA . PRO A 1 92 ? -4.702 -10.044 -30.065 1.00 58.62 92 PRO A CA 1
ATOM 786 C C . PRO A 1 92 ? -4.544 -11.209 -31.057 1.00 58.62 92 PRO A C 1
ATOM 788 O O . PRO A 1 92 ? -3.429 -11.575 -31.411 1.00 58.62 92 PRO A O 1
ATOM 791 N N . VAL A 1 93 ? -5.653 -11.802 -31.510 1.00 58.78 93 VAL A N 1
ATOM 792 C CA . VAL A 1 93 ? -5.646 -13.024 -32.336 1.00 58.78 93 VAL A CA 1
ATOM 793 C C . VAL A 1 93 ? -5.697 -12.744 -33.848 1.00 58.78 93 VAL A C 1
ATOM 795 O O . VAL A 1 93 ? -5.350 -13.633 -34.618 1.00 58.78 93 VAL A O 1
ATOM 798 N N . ASP A 1 94 ? -6.085 -11.540 -34.294 1.00 60.69 94 ASP A N 1
ATOM 799 C CA . ASP A 1 94 ? -6.244 -11.256 -35.734 1.00 60.69 94 ASP A CA 1
ATOM 800 C C . ASP A 1 94 ? -5.881 -9.799 -36.099 1.00 60.69 94 ASP A C 1
ATOM 802 O O . ASP A 1 94 ? -6.751 -8.930 -36.207 1.00 60.69 94 ASP A O 1
ATOM 806 N N . PRO A 1 95 ? -4.578 -9.481 -36.215 1.00 66.00 95 PRO A N 1
ATOM 807 C CA . PRO A 1 95 ? -4.119 -8.149 -36.585 1.00 66.00 95 PRO A CA 1
ATOM 808 C C . PRO A 1 95 ? -4.462 -7.833 -38.049 1.00 66.00 95 PRO A C 1
ATOM 810 O O . PRO A 1 95 ? -3.808 -8.317 -38.974 1.00 66.00 95 PRO A O 1
ATOM 813 N N . SER A 1 96 ? -5.448 -6.959 -38.272 1.00 75.06 96 SER A N 1
ATOM 814 C CA . SER A 1 96 ? -5.805 -6.525 -39.624 1.00 75.06 96 SER A CA 1
ATOM 815 C C . SER A 1 96 ? -4.813 -5.474 -40.135 1.00 75.06 96 SER A C 1
ATOM 817 O O . SER A 1 96 ? -4.534 -4.494 -39.439 1.00 75.06 96 SER A O 1
ATOM 819 N N . PRO A 1 97 ? -4.301 -5.586 -41.375 1.00 71.00 97 PRO A N 1
ATOM 820 C CA . PRO A 1 97 ? -3.513 -4.518 -41.993 1.00 71.00 97 PRO A CA 1
ATOM 821 C C . PRO A 1 97 ? -4.341 -3.248 -42.258 1.00 71.00 97 PRO A C 1
ATOM 823 O O . PRO A 1 97 ? -3.768 -2.201 -42.555 1.00 71.00 97 PRO A O 1
ATOM 826 N N . ALA A 1 98 ? -5.674 -3.327 -42.150 1.00 78.88 98 ALA A N 1
ATOM 827 C CA . ALA A 1 98 ? -6.570 -2.178 -42.228 1.00 78.88 98 ALA A CA 1
ATOM 828 C C . ALA A 1 98 ? -6.664 -1.386 -40.909 1.00 78.88 98 ALA A C 1
ATOM 830 O O . ALA A 1 98 ? -7.297 -0.330 -40.895 1.00 78.88 98 ALA A O 1
ATOM 831 N N . ASP A 1 99 ? -6.042 -1.860 -39.820 1.00 85.31 99 ASP A N 1
ATOM 832 C CA . ASP A 1 99 ? -6.104 -1.184 -38.526 1.00 85.31 99 ASP A CA 1
ATOM 833 C C . ASP A 1 99 ? -5.476 0.226 -38.588 1.00 85.31 99 ASP A C 1
ATOM 835 O O . ASP A 1 99 ? -4.357 0.412 -39.106 1.00 85.31 99 ASP A O 1
ATOM 839 N N . PRO A 1 100 ? -6.143 1.244 -38.014 1.00 89.50 100 PRO A N 1
ATOM 840 C CA . PRO A 1 100 ? -5.587 2.583 -37.909 1.00 89.50 100 PRO A CA 1
ATOM 841 C C . PRO A 1 100 ? -4.227 2.589 -37.201 1.00 89.50 100 PRO A C 1
ATOM 843 O O . PRO A 1 100 ? -3.953 1.788 -36.307 1.00 89.50 100 PRO A O 1
ATOM 846 N N . TRP A 1 101 ? -3.345 3.512 -37.590 1.00 90.38 101 TRP A N 1
ATOM 847 C CA . TRP A 1 101 ? -1.987 3.602 -37.030 1.00 90.38 101 TRP A CA 1
ATOM 848 C C . TRP A 1 101 ? -1.975 3.873 -35.517 1.00 90.38 101 TRP A C 1
ATOM 850 O O . TRP A 1 101 ? -1.035 3.483 -34.828 1.00 90.38 101 TRP A O 1
ATOM 860 N N . TRP A 1 102 ? -3.020 4.522 -35.002 1.00 90.88 102 TRP A N 1
ATOM 861 C CA . TRP A 1 102 ? -3.147 4.896 -33.597 1.00 90.88 102 TRP A CA 1
ATOM 862 C C . TRP A 1 102 ? -3.602 3.744 -32.685 1.00 90.88 102 TRP A C 1
ATOM 864 O O . TRP A 1 102 ? -3.298 3.794 -31.501 1.00 90.88 102 TRP A O 1
ATOM 874 N N . ILE A 1 103 ? -4.218 2.675 -33.216 1.00 89.25 103 ILE A N 1
ATOM 875 C CA . ILE A 1 103 ? -4.516 1.436 -32.456 1.00 89.25 103 ILE A CA 1
ATOM 876 C C . ILE A 1 103 ? -3.268 0.550 -32.321 1.00 89.25 103 ILE A C 1
ATOM 878 O O . ILE A 1 103 ? -3.124 -0.226 -31.379 1.00 89.25 103 ILE A O 1
ATOM 882 N N . ARG A 1 104 ? -2.327 0.662 -33.262 1.00 87.44 104 ARG A N 1
ATOM 883 C CA . ARG A 1 104 ? -1.136 -0.192 -33.349 1.00 87.44 104 ARG A CA 1
ATOM 884 C C . ARG A 1 104 ? -0.029 0.309 -32.425 1.00 87.44 104 ARG A C 1
ATOM 886 O O . ARG A 1 104 ? 1.026 0.730 -32.891 1.00 87.44 104 ARG A O 1
ATOM 893 N N . LEU A 1 105 ? -0.273 0.313 -31.114 1.00 84.19 105 LEU A N 1
ATOM 894 C CA . LEU A 1 105 ? 0.652 0.858 -30.107 1.00 84.19 105 LEU A CA 1
ATOM 895 C C . LEU A 1 105 ? 2.021 0.166 -30.104 1.00 84.19 105 LEU A C 1
ATOM 897 O O . LEU A 1 105 ? 3.030 0.843 -29.946 1.00 84.19 105 LEU A O 1
ATOM 901 N N . GLU A 1 106 ? 2.057 -1.136 -30.382 1.00 83.31 106 GLU A N 1
ATOM 902 C CA . GLU A 1 106 ? 3.283 -1.947 -30.422 1.00 83.31 106 GLU A CA 1
ATOM 903 C C . GLU A 1 106 ? 4.155 -1.703 -31.666 1.00 83.31 106 GLU A C 1
ATOM 905 O O . GLU A 1 106 ? 5.329 -2.073 -31.676 1.00 83.31 106 GLU A O 1
ATOM 910 N N . GLU A 1 107 ? 3.611 -1.087 -32.721 1.00 87.50 107 GLU A N 1
ATOM 911 C CA . GLU A 1 107 ? 4.347 -0.833 -33.963 1.00 87.50 107 GLU A CA 1
ATOM 912 C C . GLU A 1 107 ? 5.107 0.502 -33.890 1.00 87.50 107 GLU A C 1
ATOM 914 O O . GLU A 1 107 ? 4.496 1.532 -33.601 1.00 87.50 107 GLU A O 1
ATOM 919 N N . PRO A 1 108 ? 6.414 0.553 -34.194 1.00 87.88 108 PRO A N 1
ATOM 920 C CA . PRO A 1 108 ? 7.166 1.802 -34.146 1.00 87.88 108 PRO A CA 1
ATOM 921 C C . PRO A 1 108 ? 6.648 2.812 -35.181 1.00 87.88 108 PRO A C 1
ATOM 923 O O . PRO A 1 108 ? 6.227 2.457 -36.285 1.00 87.88 108 PRO A O 1
ATOM 926 N N . ILE A 1 109 ? 6.726 4.099 -34.849 1.00 89.88 109 ILE A N 1
ATOM 927 C CA . ILE A 1 109 ? 6.465 5.180 -35.798 1.00 89.88 109 ILE A CA 1
ATOM 928 C C . ILE A 1 109 ? 7.508 5.142 -36.921 1.00 89.88 109 ILE A C 1
ATOM 930 O O . ILE A 1 109 ? 8.709 5.024 -36.644 1.00 89.88 109 ILE A O 1
ATOM 934 N N . PRO A 1 110 ? 7.081 5.261 -38.192 1.00 89.81 110 PRO A N 1
ATOM 935 C CA . PRO A 1 110 ? 8.002 5.296 -39.317 1.00 89.81 110 PRO A CA 1
ATOM 936 C C . PRO A 1 110 ? 8.908 6.527 -39.229 1.00 89.81 110 PRO A C 1
ATOM 938 O O . PRO A 1 110 ? 8.446 7.628 -38.925 1.00 89.81 110 PRO A O 1
ATOM 941 N N . TYR A 1 111 ? 10.190 6.356 -39.548 1.00 90.25 111 TYR A N 1
ATOM 942 C CA . TYR A 1 111 ? 11.184 7.422 -39.457 1.00 90.25 111 TYR A CA 1
ATOM 943 C C . TYR A 1 111 ? 12.101 7.479 -40.685 1.00 90.25 111 TYR A C 1
ATOM 945 O O . TYR A 1 111 ? 12.339 6.483 -41.368 1.00 90.25 111 TYR A O 1
ATOM 953 N N . HIS A 1 112 ? 12.654 8.663 -40.933 1.00 89.06 112 HIS A N 1
ATOM 954 C CA . HIS A 1 112 ? 13.804 8.903 -41.794 1.00 89.06 112 HIS A CA 1
ATOM 955 C C . HIS A 1 112 ? 14.970 9.397 -40.941 1.00 89.06 112 HIS A C 1
ATOM 957 O O . HIS A 1 112 ? 14.847 10.404 -40.237 1.00 89.06 112 HIS A O 1
ATOM 963 N N . ALA A 1 113 ? 16.098 8.693 -41.019 1.00 84.12 113 ALA A N 1
ATOM 964 C CA . ALA A 1 113 ? 17.363 9.157 -40.468 1.00 84.12 113 ALA A CA 1
ATOM 965 C C . ALA A 1 113 ? 18.049 10.064 -41.497 1.00 84.12 113 ALA A C 1
ATOM 967 O O . ALA A 1 113 ? 18.241 9.663 -42.647 1.00 84.12 113 ALA A O 1
ATOM 968 N N . SER A 1 114 ? 18.396 11.288 -41.099 1.00 80.44 114 SER A N 1
ATOM 969 C CA . SER A 1 114 ? 19.197 12.175 -41.947 1.00 80.44 114 SER A CA 1
ATOM 970 C C . SER A 1 114 ? 20.633 11.653 -42.034 1.00 80.44 114 SER A C 1
ATOM 972 O O . SER A 1 114 ? 21.231 11.345 -41.001 1.00 80.44 114 SER A O 1
ATOM 974 N N . SER A 1 115 ? 21.195 11.572 -43.245 1.00 66.19 115 SER A N 1
ATOM 975 C CA . SER A 1 115 ? 22.556 11.065 -43.488 1.00 66.19 115 SER A CA 1
ATOM 976 C C . SER A 1 115 ? 23.643 11.904 -42.817 1.00 66.19 115 SER A C 1
ATOM 978 O O . SER A 1 115 ? 24.706 11.379 -42.498 1.00 66.19 115 SER A O 1
ATOM 980 N N . ASP A 1 116 ? 23.357 13.183 -42.564 1.00 65.44 116 ASP A N 1
ATOM 981 C CA . ASP A 1 116 ? 24.394 14.164 -42.253 1.00 65.44 116 ASP A CA 1
ATOM 982 C C . ASP A 1 116 ? 24.403 14.610 -40.785 1.00 65.44 116 ASP A C 1
ATOM 984 O O . ASP A 1 116 ? 25.299 15.360 -40.414 1.00 65.44 116 ASP A O 1
ATOM 988 N N . ASN A 1 117 ? 23.437 14.210 -39.933 1.00 56.91 117 ASN A N 1
ATOM 989 C CA . ASN A 1 117 ? 23.361 14.799 -38.582 1.00 56.91 117 ASN A CA 1
ATOM 990 C C . ASN A 1 117 ? 22.534 14.061 -37.503 1.00 56.91 117 ASN A C 1
ATOM 992 O O . ASN A 1 117 ? 21.824 14.722 -36.757 1.00 56.91 117 ASN A O 1
ATOM 996 N N . GLN A 1 118 ? 22.586 12.723 -37.402 1.00 70.25 118 GLN A N 1
ATOM 997 C CA . GLN A 1 118 ? 21.972 11.927 -36.301 1.00 70.25 118 GLN A CA 1
ATOM 998 C C . GLN A 1 118 ? 20.517 12.300 -35.908 1.00 70.25 118 GLN A C 1
ATOM 1000 O O . GLN A 1 118 ? 20.064 11.996 -34.811 1.00 70.25 118 GLN A O 1
ATOM 1005 N N . ARG A 1 119 ? 19.762 12.946 -36.804 1.00 86.44 119 ARG A N 1
ATOM 1006 C CA . ARG A 1 119 ? 18.410 13.449 -36.545 1.00 86.44 119 ARG A CA 1
ATOM 1007 C C . ARG A 1 119 ? 17.375 12.554 -37.198 1.00 86.44 119 ARG A C 1
ATOM 1009 O O . ARG A 1 119 ? 17.554 12.105 -38.335 1.00 86.44 119 ARG A O 1
ATOM 1016 N N . PHE A 1 120 ? 16.273 12.352 -36.490 1.00 88.00 120 PHE A N 1
ATOM 1017 C CA . PHE A 1 120 ? 15.173 11.487 -36.888 1.00 88.00 120 PHE A CA 1
ATOM 1018 C C . PHE A 1 120 ? 13.932 12.332 -37.183 1.00 88.00 120 PHE A C 1
ATOM 1020 O O . PHE A 1 120 ? 13.575 13.219 -36.413 1.00 88.00 120 PHE A O 1
ATOM 1027 N N . THR A 1 121 ? 13.275 12.077 -38.312 1.00 89.50 121 THR A N 1
ATOM 1028 C CA . THR A 1 121 ? 12.050 12.789 -38.725 1.00 89.50 121 THR A CA 1
ATOM 1029 C C . THR A 1 121 ? 10.982 11.805 -39.177 1.00 89.50 121 THR A C 1
ATOM 1031 O O . THR A 1 121 ? 11.307 10.726 -39.668 1.00 89.50 121 THR A O 1
ATOM 1034 N N . ILE A 1 122 ? 9.707 12.166 -39.040 1.00 90.06 122 ILE A N 1
ATOM 1035 C CA . ILE A 1 122 ? 8.595 11.350 -39.542 1.00 90.06 122 ILE A CA 1
ATOM 1036 C C . ILE A 1 122 ? 8.415 11.618 -41.050 1.00 90.06 122 ILE A C 1
ATOM 1038 O O . ILE A 1 122 ? 8.416 12.781 -41.468 1.00 90.06 122 ILE A O 1
ATOM 1042 N N . PRO A 1 123 ? 8.232 10.589 -41.904 1.00 90.88 123 PRO A N 1
ATOM 1043 C CA . PRO A 1 123 ? 7.932 10.786 -43.319 1.00 90.88 123 PRO A CA 1
ATOM 1044 C C . PRO A 1 123 ? 6.713 11.690 -43.524 1.00 90.88 123 PRO A C 1
ATOM 1046 O O . PRO A 1 123 ? 5.673 11.487 -42.899 1.00 90.88 123 PRO A O 1
ATOM 1049 N N . ARG A 1 124 ? 6.795 12.646 -44.461 1.00 87.62 124 ARG A N 1
ATOM 1050 C CA . ARG A 1 124 ? 5.739 13.658 -44.690 1.00 87.62 124 ARG A CA 1
ATOM 1051 C C . ARG A 1 124 ? 4.340 13.064 -44.886 1.00 87.62 124 ARG A C 1
ATOM 1053 O O . ARG A 1 124 ? 3.364 13.621 -44.394 1.00 87.62 124 ARG A O 1
ATOM 1060 N N . ASN A 1 125 ? 4.237 11.932 -45.584 1.00 89.81 125 ASN A N 1
ATOM 1061 C CA . ASN A 1 125 ? 2.955 11.257 -45.810 1.00 89.81 125 ASN A CA 1
ATOM 1062 C C . ASN A 1 125 ? 2.363 10.694 -44.506 1.00 89.81 125 ASN A C 1
ATOM 1064 O O . ASN A 1 125 ? 1.158 10.809 -44.282 1.00 89.81 125 ASN A O 1
ATOM 1068 N N . ALA A 1 126 ? 3.207 10.130 -43.636 1.00 90.06 126 ALA A N 1
ATOM 1069 C CA . ALA A 1 126 ? 2.792 9.636 -42.327 1.00 90.06 126 ALA A CA 1
ATOM 1070 C C . ALA A 1 126 ? 2.407 10.802 -41.407 1.00 90.06 126 ALA A C 1
ATOM 1072 O O . ALA A 1 126 ? 1.300 10.809 -40.880 1.00 90.06 126 ALA A O 1
ATOM 1073 N N . ALA A 1 127 ? 3.244 11.842 -41.325 1.00 89.56 127 ALA A N 1
ATOM 1074 C CA . ALA A 1 127 ? 2.978 13.048 -40.539 1.00 89.56 127 ALA A CA 1
ATOM 1075 C C . ALA A 1 127 ? 1.638 13.710 -40.914 1.00 89.56 127 ALA A C 1
ATOM 1077 O O . ALA A 1 127 ? 0.821 14.000 -40.043 1.00 89.56 127 ALA A O 1
ATOM 1078 N N . ARG A 1 128 ? 1.355 13.866 -42.217 1.00 90.38 128 ARG A N 1
ATOM 1079 C CA . ARG A 1 128 ? 0.079 14.418 -42.701 1.00 90.38 128 ARG A CA 1
ATOM 1080 C C . ARG A 1 128 ? -1.117 13.537 -42.335 1.00 90.38 128 ARG A C 1
ATOM 1082 O O . ARG A 1 128 ? -2.188 14.055 -42.038 1.00 90.38 128 ARG A O 1
ATOM 1089 N N . THR A 1 129 ? -0.949 12.217 -42.374 1.00 92.06 129 THR A N 1
ATOM 1090 C CA . THR A 1 129 ? -2.003 11.273 -41.969 1.00 92.06 129 THR A CA 1
ATOM 1091 C C . THR A 1 129 ? -2.296 11.416 -40.476 1.00 92.06 129 THR A C 1
ATOM 1093 O O . THR A 1 129 ? -3.449 11.610 -40.106 1.00 92.06 129 THR A O 1
ATOM 1096 N N . MET A 1 130 ? -1.254 11.450 -39.639 1.00 92.94 130 MET A N 1
ATOM 1097 C CA . MET A 1 130 ? -1.379 11.632 -38.189 1.00 92.94 130 MET A CA 1
ATOM 1098 C C . MET A 1 130 ? -2.056 12.965 -37.832 1.00 92.94 130 MET A C 1
ATOM 1100 O O . MET A 1 130 ? -2.984 12.978 -37.028 1.00 92.94 130 MET A O 1
ATOM 1104 N N . GLN A 1 131 ? -1.653 14.070 -38.473 1.00 92.81 131 GLN A N 1
ATOM 1105 C CA . GLN A 1 131 ? -2.278 15.388 -38.297 1.00 92.81 131 GLN A CA 1
ATOM 1106 C C . GLN A 1 131 ? -3.754 15.399 -38.695 1.00 92.81 131 GLN A C 1
ATOM 1108 O O . GLN A 1 131 ? -4.580 15.950 -37.972 1.00 92.81 131 GLN A O 1
ATOM 1113 N N . ASN A 1 132 ? -4.095 14.796 -39.838 1.00 92.75 132 ASN A N 1
ATOM 1114 C CA . ASN A 1 132 ? -5.475 14.747 -40.311 1.00 92.75 132 ASN A CA 1
ATOM 1115 C C . ASN A 1 132 ? -6.360 13.919 -39.376 1.00 92.75 132 ASN A C 1
ATOM 1117 O O . ASN A 1 132 ? -7.466 14.349 -39.059 1.00 92.75 132 ASN A O 1
ATOM 1121 N N . ASP A 1 133 ? -5.894 12.746 -38.947 1.00 93.25 133 ASP A N 1
ATOM 1122 C CA . ASP A 1 133 ? -6.664 11.868 -38.065 1.00 93.25 133 ASP A CA 1
ATOM 1123 C C . ASP A 1 133 ? -6.864 12.512 -36.690 1.00 93.25 133 ASP A C 1
ATOM 1125 O O . ASP A 1 133 ? -7.991 12.560 -36.195 1.00 93.25 133 ASP A O 1
ATOM 1129 N N . PHE A 1 134 ? -5.802 13.095 -36.120 1.00 94.88 134 PHE A N 1
ATOM 1130 C CA . PHE A 1 134 ? -5.889 13.856 -34.875 1.00 94.88 134 PHE A CA 1
ATOM 1131 C C . PHE A 1 134 ? -6.845 15.043 -35.005 1.00 94.88 134 PHE A C 1
ATOM 1133 O O . PHE A 1 134 ? -7.783 15.158 -34.223 1.00 94.88 134 PHE A O 1
ATOM 1140 N N . GLY A 1 135 ? -6.651 15.901 -36.012 1.00 94.19 135 GLY A N 1
ATOM 1141 C CA . GLY A 1 135 ? -7.457 17.108 -36.192 1.00 94.19 135 GLY A CA 1
ATOM 1142 C C . GLY A 1 135 ? -8.936 16.806 -36.426 1.00 94.19 135 GLY A C 1
ATOM 1143 O O . GLY A 1 135 ? -9.798 17.565 -35.992 1.00 94.19 135 GLY A O 1
ATOM 1144 N N . ARG A 1 136 ? -9.258 15.676 -37.066 1.00 93.00 136 ARG A N 1
ATOM 1145 C CA . ARG A 1 136 ? -10.646 15.227 -37.221 1.00 93.00 136 ARG A CA 1
ATOM 1146 C C . ARG A 1 136 ? -11.261 14.760 -35.904 1.00 93.00 136 ARG A C 1
ATOM 1148 O O . ARG A 1 136 ? -12.383 15.167 -35.607 1.00 93.00 136 ARG A O 1
ATOM 1155 N N . ALA A 1 137 ? -10.549 13.935 -35.135 1.00 94.75 137 ALA A N 1
ATOM 1156 C CA . ALA A 1 137 ? -11.021 13.466 -33.834 1.00 94.75 137 ALA A CA 1
ATOM 1157 C C . ALA A 1 137 ? -11.190 14.636 -32.849 1.00 94.75 137 ALA A C 1
ATOM 1159 O O . ALA A 1 137 ? -12.231 14.762 -32.211 1.00 94.75 137 ALA A O 1
ATOM 1160 N N . ASP A 1 138 ? -10.206 15.535 -32.789 1.00 94.38 138 ASP A N 1
ATOM 1161 C CA . ASP A 1 138 ? -10.209 16.719 -31.924 1.00 94.38 138 ASP A CA 1
ATOM 1162 C C . ASP A 1 138 ? -11.326 17.707 -32.301 1.00 94.38 138 ASP A C 1
ATOM 1164 O O . ASP A 1 138 ? -12.059 18.181 -31.435 1.00 94.38 138 ASP A O 1
ATOM 1168 N N . ASN A 1 139 ? -11.556 17.938 -33.601 1.00 93.12 139 ASN A N 1
ATOM 1169 C CA . ASN A 1 139 ? -12.681 18.757 -34.051 1.00 93.12 139 ASN A CA 1
ATOM 1170 C C . ASN A 1 139 ? -14.035 18.141 -33.663 1.00 93.12 139 ASN A C 1
ATOM 1172 O O . ASN A 1 139 ? -14.934 18.880 -33.279 1.00 93.12 139 ASN A O 1
ATOM 1176 N N . LEU A 1 140 ? -14.206 16.817 -33.735 1.00 92.94 140 LEU A N 1
ATOM 1177 C CA . LEU A 1 140 ? -15.451 16.177 -33.291 1.00 92.94 140 LEU A CA 1
ATOM 1178 C C . LEU A 1 140 ? -15.687 16.363 -31.791 1.00 92.94 140 LEU A C 1
ATOM 1180 O O . LEU A 1 140 ? -16.789 16.756 -31.412 1.00 92.94 140 LEU A O 1
ATOM 1184 N N . VAL A 1 141 ? -14.658 16.155 -30.963 1.00 92.44 141 VAL A N 1
ATOM 1185 C CA . VAL A 1 141 ? -14.725 16.430 -29.518 1.00 92.44 141 VAL A CA 1
ATOM 1186 C C . VAL A 1 141 ? -15.164 17.875 -29.279 1.00 92.44 141 VAL A C 1
ATOM 1188 O O . VAL A 1 141 ? -16.118 18.110 -28.545 1.00 92.44 141 VAL A O 1
ATOM 1191 N N . PHE A 1 142 ? -14.546 18.834 -29.973 1.00 90.44 142 PHE A N 1
ATOM 1192 C CA . PHE A 1 142 ? -14.877 20.254 -29.859 1.00 90.44 142 PHE A CA 1
ATOM 1193 C C . PHE A 1 142 ? -16.310 20.603 -30.296 1.00 90.44 142 PHE A C 1
ATOM 1195 O O . PHE A 1 142 ? -16.972 21.420 -29.654 1.00 90.44 142 PHE A O 1
ATOM 1202 N N . GLN A 1 143 ? -16.809 20.022 -31.394 1.00 88.50 143 GLN A N 1
ATOM 1203 C CA . GLN A 1 143 ? -18.181 20.277 -31.849 1.00 88.50 143 GLN A CA 1
ATOM 1204 C C . GLN A 1 143 ? -19.206 19.685 -30.880 1.00 88.50 143 GLN A C 1
ATOM 1206 O O . GLN A 1 143 ? -20.185 20.350 -30.558 1.00 88.50 143 GLN A O 1
ATOM 1211 N N . ILE A 1 144 ? -18.973 18.473 -30.376 1.00 86.31 144 ILE A N 1
ATOM 1212 C CA . ILE A 1 144 ? -19.888 17.821 -29.432 1.00 86.31 144 ILE A CA 1
ATOM 1213 C C . ILE A 1 144 ? -19.880 18.551 -28.084 1.00 86.31 144 ILE A C 1
ATOM 1215 O O . ILE A 1 144 ? -20.946 18.837 -27.540 1.00 86.31 144 ILE A O 1
ATOM 1219 N N . SER A 1 145 ? -18.707 18.952 -27.582 1.00 83.88 145 SER A N 1
ATOM 1220 C CA . SER A 1 145 ? -18.597 19.691 -26.317 1.00 83.88 145 SER A CA 1
ATOM 1221 C C . SER A 1 145 ? -19.303 21.048 -26.348 1.00 83.88 145 SER A C 1
ATOM 1223 O O . SER A 1 145 ? -19.711 21.553 -25.310 1.00 83.88 145 SER A O 1
ATOM 1225 N N . LYS A 1 146 ? -19.469 21.656 -27.531 1.00 81.38 146 LYS A N 1
ATOM 1226 C CA . LYS A 1 146 ? -20.225 22.908 -27.694 1.00 81.38 146 LYS A CA 1
ATOM 1227 C C . LYS A 1 146 ? -21.731 22.739 -27.572 1.00 81.38 146 LYS A C 1
ATOM 1229 O O . LYS A 1 146 ? -22.428 23.725 -27.372 1.00 81.38 146 LYS A O 1
ATOM 1234 N N . VAL A 1 147 ? -22.241 21.536 -27.757 1.00 71.25 147 VAL A N 1
ATOM 1235 C CA . VAL A 1 147 ? -23.676 21.291 -27.899 1.00 71.25 147 VAL A CA 1
ATOM 1236 C C . VAL A 1 147 ? -24.300 20.783 -26.589 1.00 71.25 147 VAL A C 1
ATOM 1238 O O . VAL A 1 147 ? -25.519 20.751 -26.450 1.00 71.25 147 VAL A O 1
ATOM 1241 N N . HIS A 1 148 ? -23.468 20.429 -25.610 1.00 66.56 148 HIS A N 1
ATOM 1242 C CA . HIS A 1 148 ? -23.836 19.698 -24.398 1.00 66.56 148 HIS A CA 1
ATOM 1243 C C . HIS A 1 148 ? -23.169 20.307 -23.146 1.00 66.56 148 HIS A C 1
ATOM 1245 O O . HIS A 1 148 ? -22.284 21.151 -23.295 1.00 66.56 148 HIS A O 1
ATOM 1251 N N . PRO A 1 149 ? -23.582 19.936 -21.912 1.00 63.03 149 PRO A N 1
ATOM 1252 C CA . PRO A 1 149 ? -23.271 20.679 -20.676 1.00 63.03 149 PRO A CA 1
ATOM 1253 C C . PRO A 1 149 ? -21.789 20.715 -20.243 1.00 63.03 149 PRO A C 1
ATOM 1255 O O . PRO A 1 149 ? -21.485 21.179 -19.151 1.00 63.03 149 PRO A O 1
ATOM 1258 N N . PHE A 1 150 ? -20.847 20.277 -21.081 1.00 58.06 150 PHE A N 1
ATOM 1259 C CA . PHE A 1 150 ? -19.408 20.343 -20.799 1.00 58.06 150 PHE A CA 1
ATOM 1260 C C . PHE A 1 150 ? -18.750 21.672 -21.181 1.00 58.06 150 PHE A C 1
ATOM 1262 O O . PHE A 1 150 ? -17.530 21.778 -21.073 1.00 58.06 150 PHE A O 1
ATOM 1269 N N . GLN A 1 151 ? -19.508 22.674 -21.647 1.00 57.31 151 GLN A N 1
ATOM 1270 C CA . GLN A 1 151 ? -18.934 23.968 -22.047 1.00 57.31 151 GLN A CA 1
ATOM 1271 C C . GLN A 1 151 ? -18.064 24.592 -20.942 1.00 57.31 151 GLN A C 1
ATOM 1273 O O . GLN A 1 151 ? -17.006 25.141 -21.254 1.00 57.31 151 GLN A O 1
ATOM 1278 N N . ASP A 1 152 ? -18.455 24.417 -19.678 1.00 57.41 152 ASP A N 1
ATOM 1279 C CA . ASP A 1 152 ? -17.792 25.038 -18.527 1.00 57.41 152 ASP A CA 1
ATOM 1280 C C . ASP A 1 152 ? -16.757 24.130 -17.831 1.00 57.41 152 ASP A C 1
ATOM 1282 O O . ASP A 1 152 ? -16.077 24.573 -16.908 1.00 57.41 152 ASP A O 1
ATOM 1286 N N . PHE A 1 153 ? -16.576 22.877 -18.276 1.00 61.97 153 PHE A N 1
ATOM 1287 C CA . PHE A 1 153 ? -15.794 21.875 -17.535 1.00 61.97 153 PHE A CA 1
ATOM 1288 C C . PHE A 1 153 ? -14.575 21.397 -18.320 1.00 61.97 153 PHE A C 1
ATOM 1290 O O . PHE A 1 153 ? -14.686 20.704 -19.334 1.00 61.97 153 PHE A O 1
ATOM 1297 N N . GLN A 1 154 ? -13.379 21.750 -17.836 1.00 63.69 154 GLN A N 1
ATOM 1298 C CA . GLN A 1 154 ? -12.133 21.257 -18.428 1.00 63.69 154 GLN A CA 1
ATOM 1299 C C . GLN A 1 154 ? -11.896 19.767 -18.151 1.00 63.69 154 GLN A C 1
ATOM 1301 O O . GLN A 1 154 ? -11.362 19.089 -19.025 1.00 63.69 154 GLN A O 1
ATOM 1306 N N . ASP A 1 155 ? -12.368 19.251 -17.016 1.00 66.19 155 ASP A N 1
ATOM 1307 C CA . ASP A 1 155 ? -12.145 17.859 -16.590 1.00 66.19 155 ASP A CA 1
ATOM 1308 C C . ASP A 1 155 ? -13.099 16.851 -17.261 1.00 66.19 155 ASP A C 1
ATOM 1310 O O . ASP A 1 155 ? -12.930 15.640 -17.149 1.00 66.19 155 ASP A O 1
ATOM 1314 N N . GLY A 1 156 ? -14.090 17.344 -18.015 1.00 72.56 156 GLY A N 1
ATOM 1315 C CA . GLY A 1 156 ? -15.042 16.528 -18.777 1.00 72.56 156 GLY A CA 1
ATOM 1316 C C . GLY A 1 156 ? -14.596 16.175 -20.201 1.00 72.56 156 GLY A C 1
ATOM 1317 O O . GLY A 1 156 ? -15.365 15.559 -20.943 1.00 72.56 156 GLY A O 1
ATOM 1318 N N . LYS A 1 157 ? -13.392 16.586 -20.624 1.00 83.50 157 LYS A N 1
ATOM 1319 C CA . LYS A 1 157 ? -12.894 16.423 -22.002 1.00 83.50 157 LYS A CA 1
ATOM 1320 C C . LYS A 1 157 ? -11.450 15.904 -22.044 1.00 83.50 157 LYS A C 1
ATOM 1322 O O . LYS A 1 157 ? -10.694 16.116 -21.098 1.00 83.50 157 LYS A O 1
ATOM 1327 N N . PRO A 1 158 ? -11.022 15.287 -23.162 1.00 89.81 158 PRO A N 1
ATOM 1328 C CA . PRO A 1 158 ? -9.637 14.876 -23.347 1.00 89.81 158 PRO A CA 1
ATOM 1329 C C . PRO A 1 158 ? -8.661 16.054 -23.190 1.00 89.81 158 PRO A C 1
ATOM 1331 O O . PRO A 1 158 ? -8.954 17.149 -23.687 1.00 89.81 158 PRO A O 1
ATOM 1334 N N . PRO A 1 159 ? -7.476 15.837 -22.585 1.00 87.06 159 PRO A N 1
ATOM 1335 C CA . PRO A 1 159 ? -6.447 16.863 -22.474 1.00 87.06 159 PRO A CA 1
ATOM 1336 C C . PRO A 1 159 ? -6.055 17.460 -23.831 1.00 87.06 159 PRO A C 1
ATOM 1338 O O . PRO A 1 159 ? -6.052 16.785 -24.875 1.00 87.06 159 PRO A O 1
ATOM 1341 N N . SER A 1 160 ? -5.680 18.740 -23.817 1.00 87.25 160 SER A N 1
ATOM 1342 C CA . SER A 1 160 ? -5.123 19.393 -24.998 1.00 87.25 160 SER A CA 1
ATOM 1343 C C . SER A 1 160 ? -3.806 18.719 -25.396 1.00 87.25 160 SER A C 1
ATOM 1345 O O . SER A 1 160 ? -3.011 18.294 -24.560 1.00 87.25 160 SER A O 1
ATOM 1347 N N . PHE A 1 161 ? -3.588 18.571 -26.699 1.00 89.94 161 PHE A N 1
ATOM 1348 C CA . PHE A 1 161 ? -2.376 17.965 -27.234 1.00 89.94 161 PHE A CA 1
ATOM 1349 C C . PHE A 1 161 ? -1.977 18.686 -28.516 1.00 89.94 161 PHE A C 1
ATOM 1351 O O . PHE A 1 161 ? -2.803 18.880 -29.408 1.00 89.94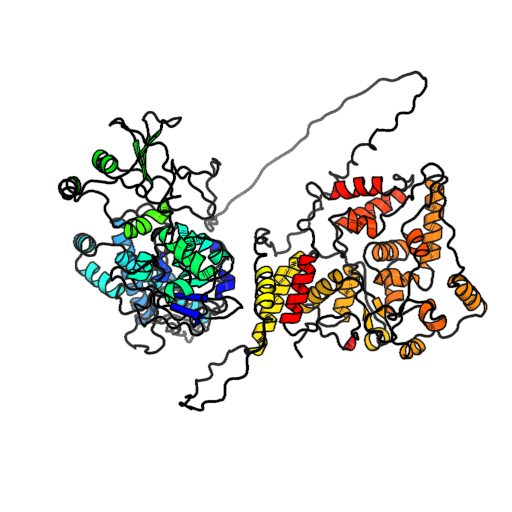 161 PHE A O 1
ATOM 1358 N N . SER A 1 162 ? -0.710 19.084 -28.621 1.00 88.31 162 SER A N 1
ATOM 1359 C CA . SER A 1 162 ? -0.202 19.736 -29.825 1.00 88.31 162 SER A CA 1
ATOM 1360 C C . SER A 1 162 ? 0.399 18.701 -30.767 1.00 88.31 162 SER A C 1
ATOM 1362 O O . SER A 1 162 ? 1.553 18.301 -30.627 1.00 88.31 162 SER A O 1
ATOM 1364 N N . ILE A 1 163 ? -0.374 18.298 -31.779 1.00 87.56 163 ILE A N 1
ATOM 1365 C CA . ILE A 1 163 ? 0.094 17.371 -32.821 1.00 87.56 163 ILE A CA 1
ATOM 1366 C C . ILE A 1 163 ? 1.283 17.930 -33.618 1.00 87.56 163 ILE A C 1
ATOM 1368 O O . ILE A 1 163 ? 2.033 17.176 -34.222 1.00 87.56 163 ILE A O 1
ATOM 1372 N N . PHE A 1 164 ? 1.505 19.244 -33.595 1.00 83.88 164 PHE A N 1
ATOM 1373 C CA . PHE A 1 164 ? 2.638 19.868 -34.278 1.00 83.88 164 PHE A CA 1
ATOM 1374 C C . PHE A 1 164 ? 3.985 19.525 -33.634 1.00 83.88 164 PHE A C 1
ATOM 1376 O O . PHE A 1 164 ? 5.004 19.488 -34.323 1.00 83.88 164 PHE A O 1
ATOM 1383 N N . GLN A 1 165 ? 3.989 19.161 -32.345 1.00 77.94 165 GLN A N 1
ATOM 1384 C CA . GLN A 1 165 ? 5.196 18.698 -31.652 1.00 77.94 165 GLN A CA 1
ATOM 1385 C C . GLN A 1 165 ? 5.806 17.451 -32.303 1.00 77.94 165 GLN A C 1
ATOM 1387 O O . GLN A 1 165 ? 7.014 17.259 -32.193 1.00 77.94 165 GLN A O 1
ATOM 1392 N N . ILE A 1 166 ? 4.998 16.628 -32.992 1.00 77.88 166 ILE A N 1
ATOM 1393 C CA . ILE A 1 166 ? 5.477 15.437 -33.707 1.00 77.88 166 ILE A CA 1
ATOM 1394 C C . ILE A 1 166 ? 5.872 15.661 -35.160 1.00 77.88 166 ILE A C 1
ATOM 1396 O O . ILE A 1 166 ? 6.588 14.842 -35.736 1.00 77.88 166 ILE A O 1
ATOM 1400 N N . THR A 1 167 ? 5.409 16.746 -35.772 1.00 71.12 167 THR A N 1
ATOM 1401 C CA . THR A 1 167 ? 5.551 16.952 -37.217 1.00 71.12 167 THR A CA 1
ATOM 1402 C C . THR A 1 167 ? 6.547 18.031 -37.596 1.00 71.12 167 THR A C 1
ATOM 1404 O O . THR A 1 167 ? 7.092 17.966 -38.699 1.00 71.12 167 THR A O 1
ATOM 1407 N N . ASP A 1 168 ? 6.797 18.994 -36.709 1.00 70.38 168 ASP A N 1
ATOM 1408 C CA . ASP A 1 168 ? 7.479 20.235 -37.087 1.00 70.38 168 ASP A CA 1
ATOM 1409 C C . ASP A 1 168 ? 8.955 20.263 -36.656 1.00 70.38 168 ASP A C 1
ATOM 1411 O O . ASP A 1 168 ? 9.739 21.044 -37.198 1.00 70.38 168 ASP A O 1
ATOM 1415 N N . SER A 1 169 ? 9.367 19.357 -35.762 1.00 72.88 169 SER A N 1
ATOM 1416 C CA . SER A 1 169 ? 10.722 19.323 -35.200 1.00 72.88 169 SER A CA 1
ATOM 1417 C C . SER A 1 169 ? 11.446 18.004 -35.499 1.00 72.88 169 SER A C 1
ATOM 1419 O O . SER A 1 169 ? 10.885 16.929 -35.285 1.00 72.88 169 SER A O 1
ATOM 1421 N N . PRO A 1 170 ? 12.705 18.041 -35.977 1.00 85.75 170 PRO A N 1
ATOM 1422 C CA . PRO A 1 170 ? 13.548 16.854 -36.004 1.00 85.75 170 PRO A CA 1
ATOM 1423 C C . PRO A 1 170 ? 13.924 16.436 -34.578 1.00 85.75 170 PRO A C 1
ATOM 1425 O O . PRO A 1 170 ? 14.194 17.282 -33.731 1.00 85.75 170 PRO A O 1
ATOM 1428 N N . TYR A 1 171 ? 13.991 15.130 -34.337 1.00 88.44 171 TYR A N 1
ATOM 1429 C CA . TYR A 1 171 ? 14.351 14.554 -33.045 1.00 88.44 171 TYR A CA 1
ATOM 1430 C C . TYR A 1 171 ? 15.830 14.200 -32.976 1.00 88.44 171 TYR A C 1
ATOM 1432 O O . TYR A 1 171 ? 16.381 13.647 -33.930 1.00 88.44 171 TYR A O 1
ATOM 1440 N N . ASP A 1 172 ? 16.440 14.435 -31.817 1.00 87.88 172 ASP A N 1
ATOM 1441 C CA . ASP A 1 172 ? 17.857 14.138 -31.571 1.00 87.88 172 ASP A CA 1
ATOM 1442 C C . ASP A 1 172 ? 18.138 12.639 -31.372 1.00 87.88 172 ASP A C 1
ATOM 1444 O O . ASP A 1 172 ? 19.284 12.204 -31.417 1.00 87.88 172 ASP A O 1
ATOM 1448 N N . SER A 1 173 ? 17.104 11.819 -31.153 1.00 88.00 173 SER A N 1
ATOM 1449 C CA . SER A 1 173 ? 17.252 10.369 -31.017 1.00 88.00 173 SER A CA 1
ATOM 1450 C C . SER A 1 173 ? 16.005 9.607 -31.473 1.00 88.00 173 SER A C 1
ATOM 1452 O O . SER A 1 173 ? 14.887 10.127 -31.427 1.00 88.00 173 SER A O 1
ATOM 1454 N N . LEU A 1 174 ? 16.189 8.349 -31.890 1.00 86.94 174 LEU A N 1
ATOM 1455 C CA . LEU A 1 174 ? 15.080 7.461 -32.248 1.00 86.94 174 LEU A CA 1
ATOM 1456 C C . LEU A 1 174 ? 14.120 7.226 -31.064 1.00 86.94 174 LEU A C 1
ATOM 1458 O O . LEU A 1 174 ? 12.919 7.365 -31.280 1.00 86.94 174 LEU A O 1
ATOM 1462 N N . PRO A 1 175 ? 14.582 6.971 -29.820 1.00 86.38 175 PRO A N 1
ATOM 1463 C CA . PRO A 1 175 ? 13.683 6.855 -28.670 1.00 86.38 175 PRO A CA 1
ATOM 1464 C C . PRO A 1 175 ? 12.848 8.115 -28.416 1.00 86.38 175 PRO A C 1
ATOM 1466 O O . PRO A 1 175 ? 11.676 8.003 -28.069 1.00 86.38 175 PRO A O 1
ATOM 1469 N N . ALA A 1 176 ? 13.407 9.314 -28.625 1.00 86.38 176 ALA A N 1
ATOM 1470 C CA . ALA A 1 176 ? 12.649 10.558 -28.486 1.00 86.38 176 ALA A CA 1
ATOM 1471 C C . ALA A 1 176 ? 11.527 10.669 -29.535 1.00 86.38 176 ALA A C 1
ATOM 1473 O O . ALA A 1 176 ? 10.398 11.013 -29.181 1.00 86.38 176 ALA A O 1
ATOM 1474 N N . LEU A 1 177 ? 11.806 10.303 -30.794 1.00 88.88 177 LEU A N 1
ATOM 1475 C CA . LEU A 1 177 ? 10.789 10.233 -31.850 1.00 88.88 177 LEU A CA 1
ATOM 1476 C C . LEU A 1 177 ? 9.704 9.204 -31.513 1.00 88.88 177 LEU A C 1
ATOM 1478 O O . LEU A 1 177 ? 8.518 9.500 -31.649 1.00 88.88 177 LEU A O 1
ATOM 1482 N N . GLN A 1 178 ? 10.092 8.006 -31.062 1.00 88.75 178 GLN A N 1
ATOM 1483 C CA . GLN A 1 178 ? 9.139 6.950 -30.706 1.00 88.75 178 GLN A CA 1
ATOM 1484 C C . GLN A 1 178 ? 8.273 7.346 -29.505 1.00 88.75 178 GLN A C 1
ATOM 1486 O O . GLN A 1 178 ? 7.067 7.110 -29.533 1.00 88.75 178 GLN A O 1
ATOM 1491 N N . ARG A 1 179 ? 8.842 8.030 -28.501 1.00 86.56 179 ARG A N 1
ATOM 1492 C CA . ARG A 1 179 ? 8.088 8.580 -27.363 1.00 86.56 179 ARG A CA 1
ATOM 1493 C C . ARG A 1 179 ? 7.020 9.561 -27.828 1.00 86.56 179 ARG A C 1
ATOM 1495 O O . ARG A 1 179 ? 5.849 9.395 -27.505 1.00 86.56 179 ARG A O 1
ATOM 1502 N N . ALA A 1 180 ? 7.412 10.555 -28.620 1.00 87.62 180 ALA A N 1
ATOM 1503 C CA . ALA A 1 180 ? 6.489 11.572 -29.106 1.00 87.62 180 ALA A CA 1
ATOM 1504 C C . ALA A 1 180 ? 5.411 10.966 -30.024 1.00 87.62 180 ALA A C 1
ATOM 1506 O O . ALA A 1 180 ? 4.228 11.293 -29.931 1.00 87.62 180 ALA A O 1
ATOM 1507 N N . GLY A 1 181 ? 5.813 9.999 -30.849 1.00 89.31 181 GLY A N 1
ATOM 1508 C CA . GLY A 1 181 ? 4.935 9.164 -31.651 1.00 89.31 181 GLY A CA 1
ATOM 1509 C C . GLY A 1 181 ? 3.879 8.409 -30.846 1.00 89.31 181 GLY A C 1
ATOM 1510 O O . GLY A 1 181 ? 2.694 8.446 -31.184 1.00 89.31 181 GLY A O 1
ATOM 1511 N N . ALA A 1 182 ? 4.293 7.750 -29.766 1.00 87.75 182 ALA A N 1
ATOM 1512 C CA . ALA A 1 182 ? 3.397 7.046 -28.859 1.00 87.75 182 ALA A CA 1
ATOM 1513 C C . ALA A 1 182 ? 2.448 8.011 -28.131 1.00 87.75 182 ALA A C 1
ATOM 1515 O O . ALA A 1 182 ? 1.252 7.731 -28.047 1.00 87.75 182 ALA A O 1
ATOM 1516 N N . SER A 1 183 ? 2.929 9.184 -27.703 1.00 88.50 183 SER A N 1
ATOM 1517 C CA . SER A 1 183 ? 2.076 10.246 -27.150 1.00 88.50 183 SER A CA 1
ATOM 1518 C C . SER A 1 183 ? 1.008 10.703 -28.146 1.00 88.50 183 SER A C 1
ATOM 1520 O O . SER A 1 183 ? -0.146 10.868 -27.764 1.00 88.50 183 SER A O 1
ATOM 1522 N N . ALA A 1 184 ? 1.341 10.824 -29.435 1.00 90.88 184 ALA A N 1
ATOM 1523 C CA . ALA A 1 184 ? 0.358 11.163 -30.461 1.00 90.88 184 ALA A CA 1
ATOM 1524 C C . ALA A 1 184 ? -0.682 10.054 -30.690 1.00 90.88 184 ALA A C 1
ATOM 1526 O O . ALA A 1 184 ? -1.865 10.364 -30.829 1.00 90.88 184 ALA A O 1
ATOM 1527 N N . LYS A 1 185 ? -0.281 8.771 -30.687 1.00 91.62 185 LYS A N 1
ATOM 1528 C CA . LYS A 1 185 ? -1.240 7.647 -30.738 1.00 91.62 185 LYS A CA 1
ATOM 1529 C C . LYS A 1 185 ? -2.214 7.717 -29.567 1.00 91.62 185 LYS A C 1
ATOM 1531 O O . LYS A 1 185 ? -3.425 7.696 -29.769 1.00 91.62 185 LYS A O 1
ATOM 1536 N N . ARG A 1 186 ? -1.673 7.865 -28.355 1.00 90.94 186 ARG A N 1
ATOM 1537 C CA . ARG A 1 186 ? -2.432 7.985 -27.108 1.00 90.94 186 ARG A CA 1
ATOM 1538 C C . ARG A 1 186 ? -3.374 9.186 -27.124 1.00 90.94 186 ARG A C 1
ATOM 1540 O O . ARG A 1 186 ? -4.532 9.044 -26.760 1.00 90.94 186 ARG A O 1
ATOM 1547 N N . ALA A 1 187 ? -2.936 10.333 -27.637 1.00 92.56 187 ALA A N 1
ATOM 1548 C CA . ALA A 1 187 ? -3.782 11.516 -27.761 1.00 92.56 187 ALA A CA 1
ATOM 1549 C C . ALA A 1 187 ? -4.988 11.295 -28.694 1.00 92.56 187 ALA A C 1
ATOM 1551 O O . ALA A 1 187 ? -6.081 11.783 -28.396 1.00 92.56 187 ALA A O 1
ATOM 1552 N N . VAL A 1 188 ? -4.811 10.556 -29.799 1.00 94.56 188 VAL A N 1
ATOM 1553 C CA . VAL A 1 188 ? -5.923 10.151 -30.677 1.00 94.56 188 VAL A CA 1
ATOM 1554 C C . VAL A 1 188 ? -6.827 9.136 -29.975 1.00 94.56 188 VAL A C 1
ATOM 1556 O O . VAL A 1 188 ? -8.042 9.316 -29.988 1.00 94.56 188 VAL A O 1
ATOM 1559 N N . LEU A 1 189 ? -6.257 8.115 -29.324 1.00 93.94 189 LEU A N 1
ATOM 1560 C CA . LEU A 1 189 ? -7.014 7.111 -28.566 1.00 93.94 189 LEU A CA 1
ATOM 1561 C C . LEU A 1 189 ? -7.875 7.745 -27.467 1.00 93.94 189 LEU A C 1
ATOM 1563 O O . LEU A 1 189 ? -9.031 7.366 -27.338 1.00 93.94 189 LEU A O 1
ATOM 1567 N N . ASP A 1 190 ? -7.363 8.738 -26.735 1.00 93.19 190 ASP A N 1
ATOM 1568 C CA . ASP A 1 190 ? -8.107 9.441 -25.676 1.00 93.19 190 ASP A CA 1
ATOM 1569 C C . ASP A 1 190 ? -9.360 10.134 -26.245 1.00 93.19 190 ASP A C 1
ATOM 1571 O O . ASP A 1 190 ? -10.454 10.031 -25.694 1.00 93.19 190 ASP A O 1
ATOM 1575 N N . ARG A 1 191 ? -9.227 10.773 -27.417 1.00 94.88 191 ARG A N 1
ATOM 1576 C CA . ARG A 1 191 ? -10.341 11.422 -28.132 1.00 94.88 191 ARG A CA 1
ATOM 1577 C C . ARG A 1 191 ? -11.339 10.406 -28.666 1.00 94.88 191 ARG A C 1
ATOM 1579 O O . ARG A 1 191 ? -12.540 10.605 -28.531 1.00 94.88 191 ARG A O 1
ATOM 1586 N N . VAL A 1 192 ? -10.863 9.311 -29.253 1.00 95.50 192 VAL A N 1
ATOM 1587 C CA . VAL A 1 192 ? -11.736 8.240 -29.753 1.00 95.50 192 VAL A CA 1
ATOM 1588 C C . VAL A 1 192 ? -12.473 7.554 -28.600 1.00 95.50 192 VAL A C 1
ATOM 1590 O O . VAL A 1 192 ? -13.673 7.324 -28.714 1.00 95.50 192 VAL A O 1
ATOM 1593 N N . GLY A 1 193 ? -11.799 7.288 -27.478 1.00 94.62 193 GLY A N 1
ATOM 1594 C CA . GLY A 1 193 ? -12.409 6.759 -26.258 1.00 94.62 193 GLY A CA 1
ATOM 1595 C C . GLY A 1 193 ? -13.511 7.677 -25.733 1.00 94.62 193 GLY A C 1
ATOM 1596 O O . GLY A 1 193 ? -14.623 7.214 -25.497 1.00 94.62 193 GLY A O 1
ATOM 1597 N N . TRP A 1 194 ? -13.253 8.987 -25.668 1.00 94.19 194 TRP A N 1
ATOM 1598 C CA . TRP A 1 194 ? -14.268 9.979 -25.301 1.00 94.19 194 TRP A CA 1
ATOM 1599 C C . TRP A 1 194 ? -15.464 9.987 -26.259 1.00 94.19 194 TRP A C 1
ATOM 1601 O O . TRP A 1 194 ? -16.607 9.971 -25.816 1.00 94.19 194 TRP A O 1
ATOM 1611 N N . LEU A 1 195 ? -15.232 9.938 -27.575 1.00 94.25 195 LEU A N 1
ATOM 1612 C CA . LEU A 1 195 ? -16.315 9.877 -28.565 1.00 94.25 195 LEU A CA 1
ATOM 1613 C C . LEU A 1 195 ? -17.136 8.581 -28.450 1.00 94.25 195 LEU A C 1
ATOM 1615 O O . LEU A 1 195 ? -18.348 8.607 -28.660 1.00 94.25 195 LEU A O 1
ATOM 1619 N N . ARG A 1 196 ? -16.499 7.450 -28.117 1.00 94.44 196 ARG A N 1
ATOM 1620 C CA . ARG A 1 196 ? -17.179 6.162 -27.892 1.00 94.44 196 ARG A CA 1
ATOM 1621 C C . ARG A 1 196 ? -18.010 6.167 -26.617 1.00 94.44 196 ARG A C 1
ATOM 1623 O O . ARG A 1 196 ? -19.154 5.733 -26.657 1.00 94.44 196 ARG A O 1
ATOM 1630 N N . TRP A 1 197 ? -17.471 6.701 -25.527 1.00 92.75 197 TRP A N 1
ATOM 1631 C CA . TRP A 1 197 ? -18.243 6.941 -24.311 1.00 92.75 197 TRP A CA 1
ATOM 1632 C C . TRP A 1 197 ? -19.444 7.854 -24.591 1.00 92.75 197 TRP A C 1
ATOM 1634 O O . TRP A 1 197 ? -20.572 7.530 -24.234 1.00 92.75 197 TRP A O 1
ATOM 1644 N N . TRP A 1 198 ? -19.230 8.951 -25.322 1.00 90.00 198 TRP A N 1
ATOM 1645 C CA . TRP A 1 198 ? -20.301 9.873 -25.683 1.00 90.00 198 TRP A CA 1
ATOM 1646 C C . TRP A 1 198 ? -21.414 9.184 -26.477 1.00 90.00 198 TRP A C 1
ATOM 1648 O O . TRP A 1 198 ? -22.597 9.386 -26.204 1.00 90.00 198 TRP A O 1
ATOM 1658 N N . ARG A 1 199 ? -21.037 8.332 -27.440 1.00 90.88 199 ARG A N 1
ATOM 1659 C CA . ARG A 1 199 ? -21.974 7.496 -28.197 1.00 90.88 199 ARG A CA 1
ATOM 1660 C C . ARG A 1 199 ? -22.815 6.596 -27.292 1.00 90.88 199 ARG A C 1
ATOM 1662 O O . ARG A 1 199 ? -23.988 6.423 -27.591 1.00 90.88 199 ARG A O 1
ATOM 1669 N N . ALA A 1 200 ? -22.223 6.031 -26.243 1.00 89.50 200 ALA A N 1
ATOM 1670 C CA . ALA A 1 200 ? -22.907 5.123 -25.328 1.00 89.50 200 ALA A CA 1
ATOM 1671 C C . ALA A 1 200 ? -23.993 5.821 -24.496 1.00 89.50 200 ALA A C 1
ATOM 1673 O O . ALA A 1 200 ? -25.033 5.236 -24.211 1.00 89.50 200 ALA A O 1
ATOM 1674 N N . ILE A 1 201 ? -23.770 7.081 -24.111 1.00 86.81 201 ILE A N 1
ATOM 1675 C CA . ILE A 1 201 ? -24.700 7.806 -23.230 1.00 86.81 201 ILE A CA 1
ATOM 1676 C C . ILE A 1 201 ? -25.722 8.667 -23.978 1.00 86.81 201 ILE A C 1
ATOM 1678 O O . ILE A 1 201 ? -26.730 9.059 -23.389 1.00 86.81 201 ILE A O 1
ATOM 1682 N N . SER A 1 202 ? -25.468 8.975 -25.252 1.00 82.56 202 SER A N 1
ATOM 1683 C CA . SER A 1 202 ? -26.252 9.938 -26.034 1.00 82.56 202 SER A CA 1
ATOM 1684 C C . SER A 1 202 ? -27.268 9.277 -26.955 1.00 82.56 202 SER A C 1
ATOM 1686 O O . SER A 1 202 ? -27.006 8.237 -27.557 1.00 82.56 202 SER A O 1
ATOM 1688 N N . ASP A 1 203 ? -28.395 9.955 -27.174 1.00 80.62 203 ASP A N 1
ATOM 1689 C CA . ASP A 1 203 ? -29.318 9.589 -28.245 1.00 80.62 203 ASP A CA 1
ATOM 1690 C C . ASP A 1 203 ? -28.725 9.990 -29.608 1.00 80.62 203 ASP A C 1
ATOM 1692 O O . ASP A 1 203 ? -28.502 11.168 -29.905 1.00 80.62 203 ASP A O 1
ATOM 1696 N N . LEU A 1 204 ? -28.458 8.993 -30.455 1.00 81.06 204 LEU A N 1
ATOM 1697 C CA . LEU A 1 204 ? -27.904 9.200 -31.793 1.00 81.06 204 LEU A CA 1
ATOM 1698 C C . LEU A 1 204 ? -28.815 10.046 -32.690 1.00 81.06 204 LEU A C 1
ATOM 1700 O O . LEU A 1 204 ? -28.304 10.709 -33.594 1.00 81.06 204 LEU A O 1
ATOM 1704 N N . SER A 1 205 ? -30.132 10.023 -32.462 1.00 80.75 205 SER A N 1
ATOM 1705 C CA . SER A 1 205 ? -31.078 10.827 -33.238 1.00 80.75 205 SER A CA 1
ATOM 1706 C C . SER A 1 205 ? -30.894 12.321 -32.956 1.00 80.75 205 SER A C 1
ATOM 1708 O O . SER A 1 205 ? -30.677 13.093 -33.889 1.00 80.75 205 SER A O 1
ATOM 1710 N N . ASP A 1 206 ? -30.818 12.699 -31.679 1.00 80.56 206 ASP A N 1
ATOM 1711 C CA . ASP A 1 206 ? -30.550 14.069 -31.229 1.00 80.56 206 ASP A CA 1
ATOM 1712 C C . ASP A 1 206 ? -29.182 14.576 -31.719 1.00 80.56 206 ASP A C 1
ATOM 1714 O O . ASP A 1 206 ? -29.040 15.713 -32.169 1.00 80.56 206 ASP A O 1
ATOM 1718 N N . LEU A 1 207 ? -28.161 13.712 -31.713 1.00 80.75 207 LEU A N 1
ATOM 1719 C CA . LEU A 1 207 ? -26.836 14.078 -32.214 1.00 80.75 207 LEU A CA 1
ATOM 1720 C C . LEU A 1 207 ? -26.818 14.295 -33.737 1.00 80.75 207 LEU A C 1
ATOM 1722 O O . LEU A 1 207 ? -26.112 15.184 -34.223 1.00 80.75 207 LEU A O 1
ATOM 1726 N N . SER A 1 208 ? -27.584 13.497 -34.487 1.00 84.81 208 SER A N 1
ATOM 1727 C CA . SER A 1 208 ? -27.670 13.609 -35.948 1.00 84.81 208 SER A CA 1
ATOM 1728 C C . SER A 1 208 ? -28.299 14.927 -36.407 1.00 84.81 208 SER A C 1
ATOM 1730 O O . SER A 1 208 ? -27.892 15.461 -37.437 1.00 84.81 208 SER A O 1
ATOM 1732 N N . ASP A 1 209 ? -29.203 15.498 -35.605 1.00 84.06 209 ASP A N 1
ATOM 1733 C CA . ASP A 1 209 ? -29.833 16.791 -35.886 1.00 84.06 209 ASP A CA 1
ATOM 1734 C C . ASP A 1 209 ? -28.894 17.978 -35.607 1.00 84.06 209 ASP A C 1
ATOM 1736 O O . ASP A 1 209 ? -29.039 19.053 -36.196 1.00 84.06 209 ASP A O 1
ATOM 1740 N N . LYS A 1 210 ? -27.908 17.796 -34.718 1.00 83.31 210 LYS A N 1
ATOM 1741 C CA . LYS A 1 210 ? -27.000 18.865 -34.269 1.00 83.31 210 LYS A CA 1
ATOM 1742 C C . LYS A 1 210 ? -25.650 18.877 -34.987 1.00 83.31 210 LYS A C 1
ATOM 1744 O O . LYS A 1 210 ? -24.989 19.917 -35.022 1.00 83.31 210 LYS A O 1
ATOM 1749 N N . LEU A 1 211 ? -25.222 17.755 -35.567 1.00 86.62 211 LEU A N 1
ATOM 1750 C CA . LEU A 1 211 ? -23.990 17.656 -36.356 1.00 86.62 211 LEU A CA 1
ATOM 1751 C C . LEU A 1 211 ? -24.274 17.702 -37.861 1.00 86.62 211 LEU A C 1
ATOM 1753 O O . LEU A 1 211 ? -25.304 17.250 -38.343 1.00 86.62 211 LEU A O 1
ATOM 1757 N N . SER A 1 212 ? -23.318 18.204 -38.650 1.00 89.25 212 SER A N 1
ATOM 1758 C CA . SER A 1 212 ? -23.419 18.091 -40.109 1.00 89.25 212 SER A CA 1
ATOM 1759 C C . SER A 1 212 ? -23.267 16.632 -40.554 1.00 89.25 212 SER A C 1
ATOM 1761 O O . SER A 1 212 ? -22.464 15.890 -39.987 1.00 89.25 212 SER A O 1
ATOM 1763 N N . GLN A 1 213 ? -23.975 16.236 -41.618 1.00 90.19 213 GLN A N 1
ATOM 1764 C CA . GLN A 1 213 ? -23.951 14.862 -42.142 1.00 90.19 213 GLN A CA 1
ATOM 1765 C C . GLN A 1 213 ? -22.527 14.278 -42.313 1.00 90.19 213 GLN A C 1
ATOM 1767 O O . GLN A 1 213 ? -22.292 13.161 -41.854 1.00 90.19 213 GLN A O 1
ATOM 1772 N N . PRO A 1 214 ? -21.534 15.002 -42.881 1.00 91.56 214 PRO A N 1
ATOM 1773 C CA . PRO A 1 214 ? -20.176 14.466 -43.013 1.00 91.56 214 PRO A CA 1
ATOM 1774 C C . PRO A 1 214 ? -19.465 14.244 -41.670 1.00 91.56 214 PRO A C 1
ATOM 1776 O O . PRO A 1 214 ? -18.671 13.313 -41.541 1.00 91.56 214 PRO A O 1
ATOM 1779 N N . LEU A 1 215 ? -19.726 15.097 -40.672 1.00 89.44 215 LEU A N 1
ATOM 1780 C CA . LEU A 1 215 ? -19.166 14.943 -39.328 1.00 89.44 215 LEU A CA 1
ATOM 1781 C C . LEU A 1 215 ? -19.821 13.774 -38.597 1.00 89.44 215 LEU A C 1
ATOM 1783 O O . LEU A 1 215 ? -19.116 12.994 -37.964 1.00 89.44 215 LEU A O 1
ATOM 1787 N N . PHE A 1 216 ? -21.137 13.616 -38.737 1.00 90.94 216 PHE A N 1
ATOM 1788 C CA . PHE A 1 216 ? -21.872 12.503 -38.148 1.00 90.94 216 PHE A CA 1
ATOM 1789 C C . PHE A 1 216 ? -21.420 11.150 -38.722 1.00 90.94 216 PHE A C 1
ATOM 1791 O O . PHE A 1 216 ? -21.112 10.226 -37.973 1.00 90.94 216 PHE A O 1
ATOM 1798 N N . GLU A 1 217 ? -21.255 11.041 -40.043 1.00 91.12 217 GLU A N 1
ATOM 1799 C CA . GLU A 1 217 ? -20.693 9.832 -40.663 1.00 91.12 217 GLU A CA 1
ATOM 1800 C C . GLU A 1 217 ? -19.269 9.536 -40.182 1.00 91.12 217 GLU A C 1
ATOM 1802 O O . GLU A 1 217 ? -18.894 8.375 -40.004 1.00 91.12 217 GLU A O 1
ATOM 1807 N N . HIS A 1 218 ? -18.459 10.573 -39.959 1.00 89.62 218 HIS A N 1
ATOM 1808 C CA . HIS A 1 218 ? -17.114 10.392 -39.430 1.00 89.62 218 HIS A CA 1
ATOM 1809 C C . HIS A 1 218 ? -17.121 9.936 -37.966 1.00 89.62 218 HIS A C 1
ATOM 1811 O O . HIS A 1 218 ? -16.369 9.029 -37.610 1.00 89.62 218 HIS A O 1
ATOM 1817 N N . PHE A 1 219 ? -18.007 10.507 -37.150 1.00 92.19 219 PHE A N 1
ATOM 1818 C CA . PHE A 1 219 ? -18.250 10.087 -35.774 1.00 92.19 219 PHE A CA 1
ATOM 1819 C C . PHE A 1 219 ? -18.623 8.604 -35.702 1.00 92.19 219 PHE A C 1
ATOM 1821 O O . PHE A 1 219 ? -18.003 7.857 -34.945 1.00 92.19 219 PHE A O 1
ATOM 1828 N N . LEU A 1 220 ? -19.553 8.142 -36.544 1.00 91.50 220 LEU A N 1
ATOM 1829 C CA . LEU A 1 220 ? -19.955 6.732 -36.586 1.00 91.50 220 LEU A CA 1
ATOM 1830 C C . LEU A 1 220 ? -18.794 5.791 -36.935 1.00 91.50 220 LEU A C 1
ATOM 1832 O O . LEU A 1 220 ? -18.711 4.705 -36.367 1.00 91.50 220 LEU A O 1
ATOM 1836 N N . ARG A 1 221 ? -17.889 6.208 -37.832 1.00 89.00 221 ARG A N 1
ATOM 1837 C CA . ARG A 1 221 ? -16.701 5.418 -38.208 1.00 89.00 221 ARG A CA 1
ATOM 1838 C C . ARG A 1 221 ? -15.646 5.361 -37.107 1.00 89.00 221 ARG A C 1
ATOM 1840 O O . ARG A 1 221 ? -15.026 4.323 -36.927 1.00 89.00 221 ARG A O 1
ATOM 1847 N N . LEU A 1 222 ? -15.400 6.466 -36.401 1.00 89.50 222 LEU A N 1
ATOM 1848 C CA . LEU A 1 222 ? -14.425 6.486 -35.303 1.00 89.50 222 LEU A CA 1
ATOM 1849 C C . LEU A 1 222 ? -14.924 5.723 -34.075 1.00 89.50 222 LEU A C 1
ATOM 1851 O O . LEU A 1 222 ? -14.125 5.165 -33.331 1.00 89.50 222 LEU A O 1
ATOM 1855 N N . THR A 1 223 ? -16.239 5.697 -33.870 1.00 90.38 223 THR A N 1
ATOM 1856 C CA . THR A 1 223 ? -16.877 5.054 -32.717 1.00 90.38 223 THR A CA 1
ATOM 1857 C C . THR A 1 223 ? -17.373 3.640 -33.015 1.00 90.38 223 THR A C 1
ATOM 1859 O O . THR A 1 223 ? -18.271 3.146 -32.336 1.00 90.38 223 THR A O 1
ATOM 1862 N N . ASP A 1 224 ? -16.829 2.998 -34.050 1.00 81.38 224 ASP A N 1
ATOM 1863 C CA . ASP A 1 224 ? -17.263 1.681 -34.507 1.00 81.38 224 ASP A CA 1
ATOM 1864 C C . ASP A 1 224 ? -17.164 0.628 -33.375 1.00 81.38 224 ASP A C 1
ATOM 1866 O O . ASP A 1 224 ? -16.091 0.464 -32.781 1.00 81.38 224 ASP A O 1
ATOM 1870 N N . PRO A 1 225 ? -18.255 -0.101 -33.061 1.00 75.88 225 PRO A N 1
ATOM 1871 C CA . PRO A 1 225 ? -18.249 -1.164 -32.056 1.00 75.88 225 PRO A CA 1
ATOM 1872 C C . PRO A 1 225 ? -17.427 -2.403 -32.452 1.00 75.88 225 PRO A C 1
ATOM 1874 O O . PRO A 1 225 ? -17.289 -3.309 -31.634 1.00 75.88 225 PRO A O 1
ATOM 1877 N N . MET A 1 226 ? -16.871 -2.477 -33.670 1.00 80.31 226 MET A N 1
ATOM 1878 C CA . MET A 1 226 ? -15.998 -3.583 -34.088 1.00 80.31 226 MET A CA 1
ATOM 1879 C C . MET A 1 226 ? -14.768 -3.767 -33.188 1.00 80.31 226 MET A C 1
ATOM 1881 O O . MET A 1 226 ? -14.293 -4.892 -33.022 1.00 80.31 226 MET A O 1
ATOM 1885 N N . TYR A 1 227 ? -14.252 -2.687 -32.598 1.00 85.75 227 TYR A N 1
ATOM 1886 C CA . TYR A 1 227 ? -13.123 -2.762 -31.676 1.00 85.75 227 TYR A CA 1
ATOM 1887 C C . TYR A 1 227 ? -13.602 -3.012 -30.247 1.00 85.75 227 TYR A C 1
ATOM 1889 O O . TYR A 1 227 ? -14.440 -2.277 -29.717 1.00 85.75 227 TYR A O 1
ATOM 1897 N N . LYS A 1 228 ? -13.023 -4.018 -29.583 1.00 87.94 228 LYS A N 1
ATOM 1898 C CA . LYS A 1 228 ? -13.262 -4.228 -28.152 1.00 87.94 228 LYS A CA 1
ATOM 1899 C C . LYS A 1 228 ? -12.765 -3.020 -27.366 1.00 87.94 228 LYS A C 1
ATOM 1901 O O . LYS A 1 228 ? -11.763 -2.406 -27.722 1.00 87.94 228 LYS A O 1
ATOM 1906 N N . SER A 1 229 ? -13.482 -2.670 -26.314 1.00 92.50 229 SER A N 1
ATOM 1907 C CA . SER A 1 229 ? -13.063 -1.624 -25.386 1.00 92.50 229 SER A CA 1
ATOM 1908 C C . SER A 1 229 ? -11.963 -2.141 -24.458 1.00 92.50 229 SER A C 1
ATOM 1910 O O . SER A 1 229 ? -11.919 -3.330 -24.152 1.00 92.50 229 SER A O 1
ATOM 1912 N N . ARG A 1 230 ? -11.075 -1.251 -24.020 1.00 91.69 230 ARG A N 1
ATOM 1913 C CA . ARG A 1 230 ? -9.969 -1.537 -23.098 1.00 91.69 230 ARG A CA 1
ATOM 1914 C C . ARG A 1 230 ? -10.447 -2.035 -21.735 1.00 91.69 230 ARG A C 1
ATOM 1916 O O . ARG A 1 230 ? -9.911 -2.999 -21.195 1.00 91.69 230 ARG A O 1
ATOM 1923 N N . GLY A 1 231 ? -11.452 -1.354 -21.189 1.00 93.31 231 GLY A N 1
ATOM 1924 C CA . GLY A 1 231 ? -12.014 -1.620 -19.872 1.00 93.31 231 GLY A CA 1
ATOM 1925 C C . GLY A 1 231 ? -11.438 -0.823 -18.703 1.00 93.31 231 GLY A C 1
ATOM 1926 O O . GLY A 1 231 ? -10.558 0.034 -18.874 1.00 93.31 231 GLY A O 1
ATOM 1927 N N . TYR A 1 232 ? -11.959 -1.130 -17.513 1.00 93.62 232 TYR A N 1
ATOM 1928 C CA . TYR A 1 232 ? -11.618 -0.498 -16.232 1.00 93.62 232 TYR A CA 1
ATOM 1929 C C . TYR A 1 232 ? -11.230 -1.511 -15.176 1.00 93.62 232 TYR A C 1
ATOM 1931 O O . TYR A 1 232 ? -11.862 -2.558 -15.068 1.00 93.62 232 TYR A O 1
ATOM 1939 N N . ILE A 1 233 ? -10.274 -1.134 -14.337 1.00 93.56 233 ILE A N 1
ATOM 1940 C CA . ILE A 1 233 ? -10.054 -1.757 -13.041 1.00 93.56 233 ILE A CA 1
ATOM 1941 C C . ILE A 1 233 ? -10.715 -0.874 -11.977 1.00 93.56 233 ILE A C 1
ATOM 1943 O O . ILE A 1 233 ? -10.360 0.295 -11.841 1.00 93.56 233 ILE A O 1
ATOM 1947 N N . PHE A 1 234 ? -11.687 -1.401 -11.238 1.00 92.62 234 PHE A N 1
ATOM 1948 C CA . PHE A 1 234 ? -12.386 -0.652 -10.193 1.00 92.62 234 PHE A CA 1
ATOM 1949 C C . PHE A 1 234 ? -11.870 -0.991 -8.807 1.00 92.62 234 PHE A C 1
ATOM 1951 O O . PHE A 1 234 ? -11.667 -2.158 -8.459 1.00 92.62 234 PHE A O 1
ATOM 1958 N N . ASN A 1 235 ? -11.749 0.045 -7.982 1.00 91.06 235 ASN A N 1
ATOM 1959 C CA . ASN A 1 235 ? -11.714 -0.108 -6.544 1.00 91.06 235 ASN A CA 1
ATOM 1960 C C . ASN A 1 235 ? -13.156 0.019 -6.037 1.00 91.06 235 ASN A C 1
ATOM 1962 O O . ASN A 1 235 ? -13.623 1.126 -5.786 1.00 91.06 235 ASN A O 1
ATOM 1966 N N . LEU A 1 236 ? -13.880 -1.101 -5.930 1.00 90.81 236 LEU A N 1
ATOM 1967 C CA . LEU A 1 236 ? -15.323 -1.081 -5.656 1.00 90.81 236 LEU A CA 1
ATOM 1968 C C . LEU A 1 236 ? -15.681 -0.315 -4.377 1.00 90.81 236 LEU A C 1
ATOM 1970 O O . LEU A 1 236 ? -16.634 0.450 -4.386 1.00 90.81 236 LEU A O 1
ATOM 1974 N N . THR A 1 237 ? -14.902 -0.438 -3.303 1.00 88.62 237 THR A N 1
ATOM 1975 C CA . THR A 1 237 ? -15.183 0.267 -2.038 1.00 88.62 237 THR A CA 1
ATOM 1976 C C . THR A 1 237 ? -15.029 1.786 -2.145 1.00 88.62 237 THR A C 1
ATOM 1978 O O . THR A 1 237 ? -15.667 2.521 -1.396 1.00 88.62 237 THR A O 1
ATOM 1981 N N . ARG A 1 238 ? -14.214 2.264 -3.092 1.00 86.19 238 ARG A N 1
ATOM 1982 C CA . ARG A 1 238 ? -13.948 3.689 -3.326 1.00 86.19 238 ARG A CA 1
ATOM 1983 C C . ARG A 1 238 ? -14.845 4.285 -4.411 1.00 86.19 238 ARG A C 1
ATOM 1985 O O . ARG A 1 238 ? -15.349 5.385 -4.239 1.00 86.19 238 ARG A O 1
ATOM 1992 N N . ASP A 1 239 ? -15.018 3.569 -5.519 1.00 87.25 239 ASP A N 1
ATOM 1993 C CA . ASP A 1 239 ? -15.544 4.118 -6.775 1.00 87.25 239 ASP A CA 1
ATOM 1994 C C . ASP A 1 239 ? -17.064 3.886 -6.945 1.00 87.25 239 ASP A C 1
ATOM 1996 O O . ASP A 1 239 ? -17.680 4.423 -7.870 1.00 87.25 239 ASP A O 1
ATOM 2000 N N . TRP A 1 240 ? -17.701 3.088 -6.074 1.00 87.88 240 TRP A N 1
ATOM 2001 C CA . TRP A 1 240 ? -19.093 2.639 -6.244 1.00 87.88 240 TRP A CA 1
ATOM 2002 C C . TRP A 1 240 ? -20.123 3.771 -6.404 1.00 87.88 240 TRP A C 1
ATOM 2004 O O . TRP A 1 240 ? -21.133 3.588 -7.086 1.00 87.88 240 TRP A O 1
ATOM 2014 N N . SER A 1 241 ? -19.885 4.935 -5.790 1.00 87.06 241 SER A N 1
ATOM 2015 C CA . SER A 1 241 ? -20.787 6.097 -5.794 1.00 87.06 241 SER A CA 1
ATOM 2016 C C . SER A 1 241 ? -20.829 6.820 -7.144 1.00 87.06 241 SER A C 1
ATOM 2018 O O . SER A 1 241 ? -21.789 7.539 -7.433 1.00 87.06 241 SER A O 1
ATOM 2020 N N . GLU A 1 242 ? -19.844 6.575 -8.010 1.00 86.88 242 GLU A N 1
ATOM 2021 C CA . GLU A 1 242 ? -19.712 7.204 -9.325 1.00 86.88 242 GLU A CA 1
ATOM 2022 C C . GLU A 1 242 ? -20.017 6.236 -10.467 1.00 86.88 242 GLU A C 1
ATOM 2024 O O . GLU A 1 242 ? -20.697 6.607 -11.424 1.00 86.88 242 GLU A O 1
ATOM 2029 N N . ILE A 1 243 ? -19.573 4.980 -10.353 1.00 88.56 243 ILE A N 1
ATOM 2030 C CA . ILE A 1 243 ? -19.602 4.019 -11.463 1.00 88.56 243 ILE A CA 1
ATOM 2031 C C . ILE A 1 243 ? -21.018 3.716 -11.958 1.00 88.56 243 ILE A C 1
ATOM 2033 O O . ILE A 1 243 ? -21.930 3.419 -11.189 1.00 88.56 243 ILE A O 1
ATOM 2037 N N . ASN A 1 244 ? -21.201 3.734 -13.274 1.00 90.88 244 ASN A N 1
ATOM 2038 C CA . ASN A 1 244 ? -22.449 3.332 -13.905 1.00 90.88 244 ASN A CA 1
ATOM 2039 C C . ASN A 1 244 ? -22.339 1.911 -14.465 1.00 90.88 244 ASN A C 1
ATOM 2041 O O . ASN A 1 244 ? -22.066 1.696 -15.644 1.00 90.88 244 ASN A O 1
ATOM 2045 N N . VAL A 1 245 ? -22.550 0.935 -13.589 1.00 89.50 245 VAL A N 1
ATOM 2046 C CA . VAL A 1 245 ? -22.387 -0.491 -13.895 1.00 89.50 245 VAL A CA 1
ATOM 2047 C C . VAL A 1 245 ? -23.308 -0.946 -15.029 1.00 89.50 245 VAL A C 1
ATOM 2049 O O . VAL A 1 245 ? -22.866 -1.670 -15.918 1.00 89.50 245 VAL A O 1
ATOM 2052 N N . GLY A 1 246 ? -24.561 -0.478 -15.038 1.00 88.69 246 GLY A N 1
ATOM 2053 C CA . GLY A 1 246 ? -25.535 -0.816 -16.079 1.00 88.69 246 GLY A CA 1
ATOM 2054 C C . GLY A 1 246 ? -25.055 -0.420 -17.476 1.00 88.69 246 GLY A C 1
ATOM 2055 O O . GLY A 1 246 ? -25.074 -1.243 -18.386 1.00 88.69 246 GLY A O 1
ATOM 2056 N N . LEU A 1 247 ? -24.510 0.793 -17.627 1.00 90.94 247 LEU A N 1
ATOM 2057 C CA . LEU A 1 247 ? -23.940 1.242 -18.901 1.00 90.94 247 LEU A CA 1
ATOM 2058 C C . LEU A 1 247 ? -22.753 0.386 -19.354 1.00 90.94 247 LEU A C 1
ATOM 2060 O O . LEU A 1 247 ? -22.622 0.072 -20.536 1.00 90.94 247 LEU A O 1
ATOM 2064 N N . LEU A 1 248 ? -21.869 0.017 -18.424 1.00 92.44 248 LEU A N 1
ATOM 2065 C CA . LEU A 1 248 ? -20.709 -0.817 -18.745 1.00 92.44 248 LEU A CA 1
ATOM 2066 C C . LEU A 1 248 ? -21.139 -2.201 -19.241 1.00 92.44 248 LEU A C 1
ATOM 2068 O O . LEU A 1 248 ? -20.499 -2.751 -20.136 1.00 92.44 248 LEU A O 1
ATOM 2072 N N . LEU A 1 249 ? -22.229 -2.749 -18.697 1.00 90.19 249 LEU A N 1
ATOM 2073 C CA . LEU A 1 249 ? -22.820 -3.999 -19.169 1.00 90.19 249 LEU A CA 1
ATOM 2074 C C . LEU A 1 249 ? -23.477 -3.838 -20.544 1.00 90.19 249 LEU A C 1
ATOM 2076 O O . LEU A 1 249 ? -23.220 -4.661 -21.423 1.00 90.19 249 LEU A O 1
ATOM 2080 N N . ASP A 1 250 ? -24.252 -2.770 -20.748 1.00 89.75 250 ASP A N 1
ATOM 2081 C CA . ASP A 1 250 ? -24.924 -2.461 -22.019 1.00 89.75 250 ASP A CA 1
ATOM 2082 C C . ASP A 1 250 ? -23.952 -2.380 -23.197 1.00 89.75 250 ASP A C 1
ATOM 2084 O O . ASP A 1 250 ? -24.195 -2.941 -24.270 1.00 89.75 250 ASP A O 1
ATOM 2088 N N . GLU A 1 251 ? -22.813 -1.731 -22.969 1.00 90.38 251 GLU A N 1
ATOM 2089 C CA . GLU A 1 251 ? -21.759 -1.540 -23.964 1.00 90.38 251 GLU A CA 1
ATOM 2090 C C . GLU A 1 251 ? -20.706 -2.660 -23.956 1.00 90.38 251 GLU A C 1
ATOM 2092 O O . GLU A 1 251 ? -19.697 -2.577 -24.662 1.00 90.38 251 GLU A O 1
ATOM 2097 N N . ALA A 1 252 ? -20.925 -3.716 -23.163 1.00 91.00 252 ALA A N 1
ATOM 2098 C CA . ALA A 1 252 ? -20.015 -4.847 -22.992 1.00 91.00 252 ALA A CA 1
ATOM 2099 C C . ALA A 1 252 ? -18.558 -4.423 -22.703 1.00 91.00 252 ALA A C 1
ATOM 2101 O O . ALA A 1 252 ? -17.604 -5.003 -23.230 1.00 91.00 252 ALA A O 1
ATOM 2102 N N . ILE A 1 253 ? -18.381 -3.395 -21.869 1.00 93.31 253 ILE A N 1
ATOM 2103 C CA . ILE A 1 253 ? -17.073 -2.870 -21.480 1.00 93.31 253 ILE A CA 1
ATOM 2104 C C . ILE A 1 253 ? -16.398 -3.850 -20.512 1.00 93.31 253 ILE A C 1
ATOM 2106 O O . ILE A 1 253 ? -16.967 -4.147 -19.456 1.00 93.31 253 ILE A O 1
ATOM 2110 N N . PRO A 1 254 ? -15.173 -4.323 -20.819 1.00 93.88 254 PRO A N 1
ATOM 2111 C CA . PRO A 1 254 ? -14.391 -5.125 -19.889 1.00 93.88 254 PRO A CA 1
ATOM 2112 C C . PRO A 1 254 ? -14.249 -4.442 -18.534 1.00 93.88 254 PRO A C 1
ATOM 2114 O O . PRO A 1 254 ? -13.845 -3.283 -18.447 1.00 93.88 254 PRO A O 1
ATOM 2117 N N . THR A 1 255 ? -14.587 -5.151 -17.471 1.00 94.38 255 THR A N 1
ATOM 2118 C CA . THR A 1 255 ? -14.582 -4.592 -16.121 1.00 94.38 255 THR A CA 1
ATOM 2119 C C . THR A 1 255 ? -13.871 -5.552 -15.189 1.00 94.38 255 THR A C 1
ATOM 2121 O O . THR A 1 255 ? -14.207 -6.726 -15.155 1.00 94.38 255 THR A O 1
ATOM 2124 N N . TYR A 1 256 ? -12.890 -5.065 -14.443 1.00 94.19 256 TYR A N 1
ATOM 2125 C CA . TYR A 1 256 ? -12.046 -5.863 -13.564 1.00 94.19 256 TYR A CA 1
ATOM 2126 C C . TYR A 1 256 ? -12.119 -5.305 -12.149 1.00 94.19 256 TYR A C 1
ATOM 2128 O O . TYR A 1 256 ? -12.150 -4.091 -11.959 1.00 94.19 256 TYR A O 1
ATOM 2136 N N . TYR A 1 257 ? -12.127 -6.171 -11.145 1.00 93.88 257 TYR A N 1
ATOM 2137 C CA . TYR A 1 257 ? -12.077 -5.751 -9.749 1.00 93.88 257 TYR A CA 1
ATOM 2138 C C . TYR A 1 257 ? -11.504 -6.851 -8.863 1.00 93.88 257 TYR A C 1
ATOM 2140 O O . TYR A 1 257 ? -11.444 -8.027 -9.228 1.00 93.88 257 TYR A O 1
ATOM 2148 N N . VAL A 1 258 ? -11.069 -6.440 -7.680 1.00 91.19 258 VAL A N 1
ATOM 2149 C CA . VAL A 1 258 ? -10.615 -7.336 -6.620 1.00 91.19 258 VAL A CA 1
ATOM 2150 C C . VAL A 1 258 ? -11.818 -7.793 -5.799 1.00 91.19 258 VAL A C 1
ATOM 2152 O O . VAL A 1 258 ? -12.658 -6.974 -5.440 1.00 91.19 258 VAL A O 1
ATOM 2155 N N . TRP A 1 259 ? -11.890 -9.086 -5.475 1.00 89.12 259 TRP A N 1
ATOM 2156 C CA . TRP A 1 259 ? -12.904 -9.635 -4.570 1.00 89.12 259 TRP A CA 1
ATOM 2157 C C . TRP A 1 259 ? -12.288 -10.141 -3.259 1.00 89.12 259 TRP A C 1
ATOM 2159 O O . TRP A 1 259 ? -12.119 -11.345 -3.029 1.00 89.12 259 TRP A O 1
ATOM 2169 N N . GLY A 1 260 ? -11.902 -9.193 -2.403 1.00 84.94 260 GLY A N 1
ATOM 2170 C CA . GLY A 1 260 ? -11.257 -9.430 -1.116 1.00 84.94 260 GLY A CA 1
ATOM 2171 C C . GLY A 1 260 ? -12.222 -9.416 0.073 1.00 84.94 260 GLY A C 1
ATOM 2172 O O . GLY A 1 260 ? -13.429 -9.573 -0.064 1.00 84.94 260 GLY A O 1
ATOM 2173 N N . PHE A 1 261 ? -11.667 -9.268 1.279 1.00 77.62 261 PHE A N 1
ATOM 2174 C CA . PHE A 1 261 ? -12.453 -9.171 2.516 1.00 77.62 261 PHE A CA 1
ATOM 2175 C C . PHE A 1 261 ? -13.238 -7.860 2.607 1.00 77.62 261 PHE A C 1
ATOM 2177 O O . PHE A 1 261 ? -14.369 -7.866 3.076 1.00 77.62 261 PHE A O 1
ATOM 2184 N N . GLU A 1 262 ? -12.641 -6.756 2.157 1.00 83.25 262 GLU A N 1
ATOM 2185 C CA . GLU A 1 262 ? -13.266 -5.431 2.200 1.00 83.25 262 GLU A CA 1
ATOM 2186 C C . GLU A 1 262 ? -14.534 -5.428 1.345 1.00 83.25 262 GLU A C 1
ATOM 2188 O O . GLU A 1 262 ? -15.610 -5.108 1.846 1.00 83.25 262 GLU A O 1
ATOM 2193 N N . GLU A 1 263 ? -14.442 -5.923 0.109 1.00 87.81 263 GLU A N 1
ATOM 2194 C CA . GLU A 1 263 ? -15.585 -5.994 -0.799 1.00 87.81 263 GLU A CA 1
ATOM 2195 C C . GLU A 1 263 ? -16.681 -6.955 -0.300 1.00 87.81 263 GLU A C 1
ATOM 2197 O O . GLU A 1 263 ? -17.863 -6.671 -0.473 1.00 87.81 263 GLU A O 1
ATOM 2202 N N . ARG A 1 264 ? -16.315 -8.052 0.382 1.00 85.44 264 ARG A N 1
ATOM 2203 C CA . ARG A 1 264 ? -17.280 -8.981 1.009 1.00 85.44 264 ARG A CA 1
ATOM 2204 C C . ARG A 1 264 ? -17.977 -8.398 2.235 1.00 85.44 264 ARG A C 1
ATOM 2206 O O . ARG A 1 264 ? -19.112 -8.759 2.518 1.00 85.44 264 ARG A O 1
ATOM 2213 N N . SER A 1 265 ? -17.293 -7.535 2.985 1.00 85.81 265 SER A N 1
ATOM 2214 C CA . SER A 1 265 ? -17.846 -6.948 4.209 1.00 85.81 265 SER A CA 1
ATOM 2215 C C . SER A 1 265 ? -18.904 -5.875 3.945 1.00 85.81 265 SER A C 1
ATOM 2217 O O . SER A 1 265 ? -19.696 -5.573 4.836 1.00 85.81 265 SER A O 1
ATOM 2219 N N . GLU A 1 266 ? -18.939 -5.333 2.726 1.00 90.81 266 GLU A N 1
ATOM 2220 C CA . GLU A 1 266 ? -19.842 -4.264 2.311 1.00 90.81 266 GLU A CA 1
ATOM 2221 C C . GLU A 1 266 ? -21.130 -4.826 1.686 1.00 90.81 266 GLU A C 1
ATOM 2223 O O . GLU A 1 266 ? -21.112 -5.328 0.558 1.00 90.81 266 GLU A O 1
ATOM 2228 N N . PRO A 1 267 ? -22.297 -4.716 2.350 1.00 90.81 267 PRO A N 1
ATOM 2229 C CA . PRO A 1 267 ? -23.494 -5.404 1.870 1.00 90.81 267 PRO A CA 1
ATOM 2230 C C . PRO A 1 267 ? -24.045 -4.850 0.550 1.00 90.81 267 PRO A C 1
ATOM 2232 O O . PRO A 1 267 ? -24.671 -5.582 -0.222 1.00 90.81 267 PRO A O 1
ATOM 2235 N N . HIS A 1 268 ? -23.784 -3.572 0.264 1.00 90.56 268 HIS A N 1
ATOM 2236 C CA . HIS A 1 268 ? -24.178 -2.921 -0.985 1.00 90.56 268 HIS A CA 1
ATOM 2237 C C . HIS A 1 268 ? -23.413 -3.463 -2.203 1.00 90.56 268 HIS A C 1
ATOM 2239 O O . HIS A 1 268 ? -23.916 -3.384 -3.320 1.00 90.56 268 HIS A O 1
ATOM 2245 N N . LEU A 1 269 ? -22.249 -4.094 -1.996 1.00 93.69 269 LEU A N 1
ATOM 2246 C CA . LEU A 1 269 ? -21.463 -4.743 -3.050 1.00 93.69 269 LEU A CA 1
ATOM 2247 C C . LEU A 1 269 ? -21.886 -6.193 -3.317 1.00 93.69 269 LEU A C 1
ATOM 2249 O O . LEU A 1 269 ? -21.328 -6.838 -4.199 1.00 93.69 269 LEU A O 1
ATOM 2253 N N . SER A 1 270 ? -22.906 -6.711 -2.627 1.00 92.06 270 SER A N 1
ATOM 2254 C CA . SER A 1 270 ? -23.404 -8.086 -2.801 1.00 92.06 270 SER A CA 1
ATOM 2255 C C . SER A 1 270 ? -23.716 -8.468 -4.255 1.00 92.06 270 SER A C 1
ATOM 2257 O O . SER A 1 270 ? -23.482 -9.610 -4.653 1.00 92.06 270 SER A O 1
ATOM 2259 N N . LYS A 1 271 ? -24.167 -7.514 -5.085 1.00 91.50 271 LYS A N 1
ATOM 2260 C CA . LYS A 1 271 ? -24.423 -7.727 -6.522 1.00 91.50 271 LYS A CA 1
ATOM 2261 C C . LYS A 1 271 ? -23.157 -8.014 -7.352 1.00 91.50 271 LYS A C 1
ATOM 2263 O O . LYS A 1 271 ? -23.280 -8.500 -8.471 1.00 91.50 271 LYS A O 1
ATOM 2268 N N . PHE A 1 272 ? -21.961 -7.747 -6.819 1.00 92.00 272 PHE A N 1
ATOM 2269 C CA . PHE A 1 272 ? -20.663 -8.053 -7.439 1.00 92.00 272 PHE A CA 1
ATOM 2270 C C . PHE A 1 272 ? -20.075 -9.400 -7.008 1.00 92.00 272 PHE A C 1
ATOM 2272 O O . PHE A 1 272 ? -19.003 -9.789 -7.483 1.00 92.00 272 PHE A O 1
ATOM 2279 N N . HIS A 1 273 ? -20.756 -10.131 -6.125 1.00 90.50 273 HIS A N 1
ATOM 2280 C CA . HIS A 1 273 ? -20.227 -11.373 -5.589 1.00 90.50 273 HIS A CA 1
ATOM 2281 C C . HIS A 1 273 ? -20.155 -12.457 -6.683 1.00 90.50 273 HIS A C 1
ATOM 2283 O O . HIS A 1 273 ? -21.199 -12.915 -7.155 1.00 90.50 273 HIS A O 1
ATOM 2289 N N . PRO A 1 274 ? -18.958 -12.958 -7.055 1.00 88.06 274 PRO A N 1
ATOM 2290 C CA . PRO A 1 274 ? -18.790 -13.844 -8.208 1.00 88.06 274 PRO A CA 1
ATOM 2291 C C . PRO A 1 274 ? -19.579 -15.150 -8.065 1.00 88.06 274 PRO A C 1
ATOM 2293 O O . PRO A 1 274 ? -20.205 -15.586 -9.026 1.00 88.06 274 PRO A O 1
ATOM 2296 N N . LYS A 1 275 ? -19.630 -15.734 -6.855 1.00 84.81 275 LYS A N 1
ATOM 2297 C CA . LYS A 1 275 ? -20.466 -16.919 -6.592 1.00 84.81 275 LYS A CA 1
ATOM 2298 C C . LYS A 1 275 ? -21.966 -16.632 -6.740 1.00 84.81 275 LYS A C 1
ATOM 2300 O O . LYS A 1 275 ? -22.654 -17.430 -7.352 1.00 84.81 275 LYS A O 1
ATOM 2305 N N . VAL A 1 276 ? -22.473 -15.495 -6.245 1.00 86.94 276 VAL A N 1
ATOM 2306 C CA . VAL A 1 276 ? -23.905 -15.150 -6.341 1.00 86.94 276 VAL A CA 1
ATOM 2307 C C . VAL A 1 276 ? -24.313 -14.954 -7.798 1.00 86.94 276 VAL A C 1
ATOM 2309 O O . VAL A 1 276 ? -25.389 -15.393 -8.192 1.00 86.94 276 VAL A O 1
ATOM 2312 N N . ILE A 1 277 ? -23.443 -14.355 -8.615 1.00 86.06 277 ILE A N 1
ATOM 2313 C CA . ILE A 1 277 ? -23.715 -14.191 -10.045 1.00 86.06 277 ILE A CA 1
ATOM 2314 C C . ILE A 1 277 ? -23.716 -15.549 -10.765 1.00 86.06 277 ILE A C 1
ATOM 2316 O O . ILE A 1 277 ? -24.556 -15.780 -11.629 1.00 86.06 277 ILE A O 1
ATOM 2320 N N . ALA A 1 278 ? -22.837 -16.474 -10.366 1.00 78.75 278 ALA A N 1
ATOM 2321 C CA . ALA A 1 278 ? -22.787 -17.830 -10.913 1.00 78.75 278 ALA A CA 1
ATOM 2322 C C . ALA A 1 278 ? -23.962 -18.738 -10.504 1.00 78.75 278 ALA A C 1
ATOM 2324 O O . ALA A 1 278 ? -24.176 -19.761 -11.152 1.00 78.75 278 ALA A O 1
ATOM 2325 N N . LEU A 1 279 ? -24.736 -18.377 -9.473 1.00 74.56 279 LEU A N 1
ATOM 2326 C CA . LEU A 1 279 ? -25.933 -19.121 -9.056 1.00 74.56 279 LEU A CA 1
ATOM 2327 C C . LEU A 1 279 ? -27.149 -18.901 -9.976 1.00 74.56 279 LEU A C 1
ATOM 2329 O O . LEU A 1 279 ? -28.111 -19.667 -9.894 1.00 74.56 279 LEU A O 1
ATOM 2333 N N . ASP A 1 280 ? -27.156 -17.877 -10.839 1.00 70.56 280 ASP A N 1
ATOM 2334 C CA . ASP A 1 280 ? -28.243 -17.679 -11.809 1.00 70.56 280 ASP A CA 1
ATOM 2335 C C . ASP A 1 280 ? -28.057 -18.655 -12.992 1.00 70.56 280 ASP A C 1
ATOM 2337 O O . ASP A 1 280 ? -27.452 -18.335 -14.014 1.00 70.56 280 ASP A O 1
ATOM 2341 N N . GLU A 1 281 ? -28.582 -19.879 -12.838 1.00 54.91 281 GLU A N 1
ATOM 2342 C CA . GLU A 1 281 ? -28.515 -21.002 -13.800 1.00 54.91 281 GLU A CA 1
ATOM 2343 C C . GLU A 1 281 ? -29.116 -20.699 -15.194 1.00 54.91 281 GLU A C 1
ATOM 2345 O O . GLU A 1 281 ? -29.111 -21.556 -16.082 1.00 54.91 281 GLU A O 1
ATOM 2350 N N . THR A 1 282 ? -29.678 -19.506 -15.408 1.00 55.47 282 THR A N 1
ATOM 2351 C CA . THR A 1 282 ? -30.372 -19.152 -16.651 1.00 55.47 282 THR A CA 1
ATOM 2352 C C . THR A 1 282 ? -29.438 -18.831 -17.822 1.00 55.47 282 THR A C 1
ATOM 2354 O O . THR A 1 282 ? -29.888 -18.893 -18.970 1.00 55.47 282 THR A O 1
ATOM 2357 N N . ASP A 1 283 ? -28.146 -18.573 -17.579 1.00 53.31 283 ASP A N 1
ATOM 2358 C CA . ASP A 1 283 ? -27.166 -18.246 -18.624 1.00 53.31 283 ASP A CA 1
ATOM 2359 C C . ASP A 1 283 ? -25.943 -19.185 -18.563 1.00 53.31 283 ASP A C 1
ATOM 2361 O O . ASP A 1 283 ? -25.054 -19.051 -17.725 1.00 53.31 283 ASP A O 1
ATOM 2365 N N . GLY A 1 284 ? -25.869 -20.162 -19.479 1.00 52.88 284 GLY A N 1
ATOM 2366 C CA . GLY A 1 284 ? -24.812 -21.192 -19.551 1.00 52.88 284 GLY A CA 1
ATOM 2367 C C . GLY A 1 284 ? -23.415 -20.684 -19.951 1.00 52.88 284 GLY A C 1
ATOM 2368 O O . GLY A 1 284 ? -22.630 -21.431 -20.536 1.00 52.88 284 GLY A O 1
ATOM 2369 N N . ARG A 1 285 ? -23.128 -19.402 -19.707 1.00 55.62 285 ARG A N 1
ATOM 2370 C CA . ARG A 1 285 ? -21.872 -18.705 -20.017 1.00 55.62 285 ARG A CA 1
ATOM 2371 C C . ARG A 1 285 ? -20.936 -18.582 -18.814 1.00 55.62 285 ARG A C 1
ATOM 2373 O O . ARG A 1 285 ? -19.786 -18.209 -19.012 1.00 55.62 285 ARG A O 1
ATOM 2380 N N . ILE A 1 286 ? -21.402 -18.901 -17.607 1.00 57.72 286 ILE A N 1
ATOM 2381 C CA . ILE A 1 286 ? -20.632 -18.769 -16.367 1.00 57.72 286 ILE A CA 1
ATOM 2382 C C . ILE A 1 286 ? -20.068 -20.145 -15.985 1.00 57.72 286 ILE A C 1
ATOM 2384 O O . ILE A 1 286 ? -20.824 -21.076 -15.724 1.00 57.72 286 ILE A O 1
ATOM 2388 N N . VAL A 1 287 ? -18.739 -20.293 -15.977 1.00 53.53 287 VAL A N 1
ATOM 2389 C CA . VAL A 1 287 ? -18.056 -21.532 -15.563 1.00 53.53 287 VAL A CA 1
ATOM 2390 C C . VAL A 1 287 ? -17.084 -21.194 -14.437 1.00 53.53 287 VAL A C 1
ATOM 2392 O O . VAL A 1 287 ? -15.960 -20.764 -14.688 1.00 53.53 287 VAL A O 1
ATOM 2395 N N . ILE A 1 288 ? -17.523 -21.370 -13.191 1.00 60.56 288 ILE A N 1
ATOM 2396 C CA . ILE A 1 288 ? -16.639 -21.413 -12.022 1.00 60.56 288 ILE A CA 1
ATOM 2397 C C . ILE A 1 288 ? -16.567 -22.884 -11.598 1.00 60.56 288 ILE A C 1
ATOM 2399 O O . ILE A 1 288 ? -17.557 -23.443 -11.131 1.00 60.56 288 ILE A O 1
ATOM 2403 N N . GLU A 1 289 ? -15.425 -23.531 -11.835 1.00 50.19 289 GLU A N 1
ATOM 2404 C CA . GLU A 1 289 ? -15.160 -24.893 -11.352 1.00 50.19 289 GLU A CA 1
ATOM 2405 C C . GLU A 1 289 ? -14.859 -24.823 -9.838 1.00 50.19 289 GLU A C 1
ATOM 2407 O O . GLU A 1 289 ? -14.109 -23.948 -9.412 1.00 50.19 289 GLU A O 1
ATOM 2412 N N . ASP A 1 290 ? -15.471 -25.715 -9.048 1.00 50.88 290 ASP A N 1
ATOM 2413 C CA . ASP A 1 290 ? -15.522 -25.762 -7.569 1.00 50.88 290 ASP A CA 1
ATOM 2414 C C . ASP A 1 290 ? -16.470 -24.751 -6.888 1.00 50.88 290 ASP A C 1
ATOM 2416 O O . ASP A 1 290 ? -16.069 -23.691 -6.403 1.00 50.88 290 ASP A O 1
ATOM 2420 N N . MET A 1 291 ? -17.754 -25.121 -6.782 1.00 53.75 291 MET A N 1
ATOM 2421 C CA . MET A 1 291 ? -18.743 -24.394 -5.978 1.00 53.75 291 MET A CA 1
ATOM 2422 C C . MET A 1 291 ? -19.275 -25.254 -4.828 1.00 53.75 291 MET A C 1
ATOM 2424 O O . MET A 1 291 ? -20.188 -26.056 -5.018 1.00 53.75 291 MET A O 1
ATOM 2428 N N . GLU A 1 292 ? -18.755 -25.039 -3.622 1.00 57.66 292 GLU A N 1
ATOM 2429 C CA . GLU A 1 292 ? -19.533 -25.287 -2.406 1.00 57.66 292 GLU A CA 1
ATOM 2430 C C . GLU A 1 292 ? -20.247 -23.982 -2.016 1.00 57.66 292 GLU A C 1
ATOM 2432 O O . GLU A 1 292 ? -19.625 -22.912 -1.937 1.00 57.66 292 GLU A O 1
ATOM 2437 N N . GLU A 1 293 ? -21.571 -24.063 -1.849 1.00 63.28 293 GLU A N 1
ATOM 2438 C CA . GLU A 1 293 ? -22.391 -22.983 -1.295 1.00 63.28 293 GLU A CA 1
ATOM 2439 C C . GLU A 1 293 ? -22.035 -22.809 0.188 1.00 63.28 293 GLU A C 1
ATOM 2441 O O . GLU A 1 293 ? -22.278 -23.705 0.996 1.00 63.28 293 GLU A O 1
ATOM 2446 N N . ASP A 1 294 ? -21.460 -21.661 0.542 1.00 76.25 294 ASP A N 1
ATOM 2447 C CA . ASP A 1 294 ? -21.159 -21.277 1.923 1.00 76.25 294 ASP A CA 1
ATOM 2448 C C . ASP A 1 294 ? -22.221 -20.300 2.471 1.00 76.25 294 ASP A C 1
ATOM 2450 O O . ASP A 1 294 ? -23.006 -19.709 1.722 1.00 76.25 294 ASP A O 1
ATOM 2454 N N . GLU A 1 295 ? -22.266 -20.134 3.799 1.00 80.44 295 GLU A N 1
ATOM 2455 C CA . GLU A 1 295 ? -23.194 -19.203 4.467 1.00 80.44 295 GLU A CA 1
ATOM 2456 C C . GLU A 1 295 ? -23.017 -17.751 3.970 1.00 80.44 295 GLU A C 1
ATOM 2458 O O . GLU A 1 295 ? -24.000 -17.018 3.846 1.00 80.44 295 GLU A O 1
ATOM 2463 N N . ASP A 1 296 ? -21.787 -17.364 3.607 1.00 80.50 296 ASP A N 1
ATOM 2464 C CA . ASP A 1 296 ? -21.430 -16.049 3.043 1.00 80.50 296 ASP A CA 1
ATOM 2465 C C . ASP A 1 296 ? -22.169 -15.788 1.717 1.00 80.50 296 ASP A C 1
ATOM 2467 O O . ASP A 1 296 ? -22.816 -14.754 1.534 1.00 80.50 296 ASP A O 1
ATOM 2471 N N . THR A 1 297 ? -22.183 -16.772 0.812 1.00 83.81 297 THR A N 1
ATOM 2472 C CA . THR A 1 297 ? -22.887 -16.669 -0.475 1.00 83.81 297 THR A CA 1
ATOM 2473 C C . THR A 1 297 ? -24.399 -16.529 -0.286 1.00 83.81 297 THR A C 1
ATOM 2475 O O . THR A 1 297 ? -25.040 -15.760 -1.007 1.00 83.81 297 THR A O 1
ATOM 2478 N N . GLN A 1 298 ? -24.986 -17.236 0.685 1.00 84.31 298 GLN A N 1
ATOM 2479 C CA . GLN A 1 298 ? -26.420 -17.134 0.977 1.00 84.31 298 GLN A CA 1
ATOM 2480 C C . GLN A 1 298 ? -26.782 -15.756 1.534 1.00 84.31 298 GLN A C 1
ATOM 2482 O O . GLN A 1 298 ? -27.733 -15.133 1.059 1.00 84.31 298 GLN A O 1
ATOM 2487 N N . GLN A 1 299 ? -25.989 -15.249 2.480 1.00 86.94 299 GLN A N 1
ATOM 2488 C CA . GLN A 1 299 ? -26.175 -13.910 3.027 1.00 86.94 299 GLN A CA 1
ATOM 2489 C C . GLN A 1 299 ? -26.041 -12.844 1.931 1.00 86.94 299 GLN A C 1
ATOM 2491 O O . GLN A 1 299 ? -26.911 -11.984 1.797 1.00 86.94 299 GLN A O 1
ATOM 2496 N N . ALA A 1 300 ? -25.002 -12.922 1.095 1.00 86.88 300 ALA A N 1
ATOM 2497 C CA . ALA A 1 300 ? -24.818 -12.005 -0.026 1.00 86.88 300 ALA A CA 1
ATOM 2498 C C . ALA A 1 300 ? -26.011 -12.050 -0.997 1.00 86.88 300 ALA A C 1
ATOM 2500 O O . ALA A 1 300 ? -26.517 -11.002 -1.402 1.00 86.88 300 ALA A O 1
ATOM 2501 N N . ALA A 1 301 ? -26.521 -13.242 -1.318 1.00 88.31 301 ALA A N 1
ATOM 2502 C CA . ALA A 1 301 ? -27.684 -13.409 -2.183 1.00 88.31 301 ALA A CA 1
ATOM 2503 C C . ALA A 1 301 ? -28.949 -12.730 -1.624 1.00 88.31 301 ALA A C 1
ATOM 2505 O O . ALA A 1 301 ? -29.696 -12.110 -2.386 1.00 88.31 301 ALA A O 1
ATOM 2506 N N . GLU A 1 302 ? -29.181 -12.784 -0.311 1.00 89.56 302 GLU A N 1
ATOM 2507 C CA . GLU A 1 302 ? -30.283 -12.061 0.338 1.00 89.56 302 GLU A CA 1
ATOM 2508 C C . GLU A 1 302 ? -30.102 -10.540 0.263 1.00 89.56 302 GLU A C 1
ATOM 2510 O O . GLU A 1 302 ? -31.057 -9.821 -0.056 1.00 89.56 302 GLU A O 1
ATOM 2515 N N . MET A 1 303 ? -28.874 -10.057 0.477 1.00 90.62 303 MET A N 1
ATOM 2516 C CA . MET A 1 303 ? -28.561 -8.626 0.439 1.00 90.62 303 MET A CA 1
ATOM 2517 C C . MET A 1 303 ? -28.752 -8.013 -0.953 1.00 90.62 303 MET A C 1
ATOM 2519 O O . MET A 1 303 ? -29.113 -6.839 -1.029 1.00 90.62 303 MET A O 1
ATOM 2523 N N . THR A 1 304 ? -28.626 -8.787 -2.043 1.00 90.88 304 THR A N 1
ATOM 2524 C CA . THR A 1 304 ? -28.805 -8.261 -3.416 1.00 90.88 304 THR A CA 1
ATOM 2525 C C . THR A 1 304 ? -30.126 -7.514 -3.620 1.00 90.88 304 THR A C 1
ATOM 2527 O O . THR A 1 304 ? -30.171 -6.535 -4.357 1.00 90.88 304 THR A O 1
ATOM 2530 N N . ARG A 1 305 ? -31.205 -7.915 -2.932 1.00 89.44 305 ARG A N 1
ATOM 2531 C CA . ARG A 1 305 ? -32.539 -7.307 -3.086 1.00 89.44 305 ARG A CA 1
ATOM 2532 C C . ARG A 1 305 ? -32.716 -5.996 -2.332 1.00 89.44 305 ARG A C 1
ATOM 2534 O O . ARG A 1 305 ? -33.692 -5.291 -2.575 1.00 89.44 305 ARG A O 1
ATOM 2541 N N . LEU A 1 306 ? -31.840 -5.703 -1.374 1.00 90.31 306 LEU A N 1
ATOM 2542 C CA . LEU A 1 306 ? -31.935 -4.496 -0.555 1.00 90.31 306 LEU A CA 1
ATOM 2543 C C . LEU A 1 306 ? -31.355 -3.274 -1.265 1.00 90.31 306 LEU A C 1
ATOM 2545 O O . LEU A 1 306 ? -31.659 -2.153 -0.863 1.00 90.31 306 LEU A O 1
ATOM 2549 N N . TYR A 1 307 ? -30.586 -3.487 -2.333 1.00 90.75 307 TYR A N 1
ATOM 2550 C CA . TYR A 1 307 ? -29.924 -2.439 -3.094 1.00 90.75 307 TYR A CA 1
ATOM 2551 C C . TYR A 1 307 ? -30.435 -2.392 -4.539 1.00 90.75 307 TYR A C 1
ATOM 2553 O O . TYR A 1 307 ? -30.896 -3.394 -5.095 1.00 90.75 307 TYR A O 1
ATOM 2561 N N . ASP A 1 308 ? -30.419 -1.209 -5.144 1.00 89.19 308 ASP A N 1
ATOM 2562 C CA . ASP A 1 308 ? -30.712 -1.027 -6.564 1.00 89.19 308 ASP A CA 1
ATOM 2563 C C . ASP A 1 308 ? -29.461 -1.251 -7.438 1.00 89.19 308 ASP A C 1
ATOM 2565 O O . ASP A 1 308 ? -28.410 -1.689 -6.964 1.00 89.19 308 ASP A O 1
ATOM 2569 N N . ASP A 1 309 ? -29.572 -0.988 -8.739 1.00 88.12 309 ASP A N 1
ATOM 2570 C CA . ASP A 1 309 ? -28.478 -1.192 -9.704 1.00 88.12 309 ASP A CA 1
ATOM 2571 C C . ASP A 1 309 ? -27.383 -0.117 -9.610 1.00 88.12 309 ASP A C 1
ATOM 2573 O O . ASP A 1 309 ? -26.329 -0.222 -10.237 1.00 88.12 309 ASP A O 1
ATOM 2577 N N . TYR A 1 310 ? -27.622 0.898 -8.782 1.00 89.06 310 TYR A N 1
ATOM 2578 C CA . TYR A 1 310 ? -26.700 1.960 -8.413 1.00 89.06 310 TYR A CA 1
ATOM 2579 C C . TYR A 1 310 ? -26.089 1.742 -7.026 1.00 89.06 310 TYR A C 1
ATOM 2581 O O . TYR A 1 310 ? -25.355 2.617 -6.559 1.00 89.06 310 TYR A O 1
ATOM 2589 N N . LEU A 1 311 ? -26.352 0.571 -6.423 1.00 90.44 311 LEU A N 1
ATOM 2590 C CA . LEU A 1 311 ? -25.872 0.117 -5.115 1.00 90.44 311 LEU A CA 1
ATOM 2591 C C . LEU A 1 311 ? -26.440 0.947 -3.954 1.00 90.44 311 LEU A C 1
ATOM 2593 O O . LEU A 1 311 ? -25.892 0.971 -2.854 1.00 90.44 311 LEU A O 1
ATOM 2597 N N . GLN A 1 312 ? -27.569 1.616 -4.190 1.00 88.06 312 GLN A N 1
ATOM 2598 C CA . GLN A 1 312 ? -28.270 2.437 -3.212 1.00 88.06 312 GLN A CA 1
ATOM 2599 C C . GLN A 1 312 ? -29.330 1.610 -2.481 1.00 88.06 312 GLN A C 1
ATOM 2601 O O . GLN A 1 312 ? -29.997 0.784 -3.108 1.00 88.06 312 GLN A O 1
ATOM 2606 N N . PRO A 1 313 ? -29.532 1.811 -1.166 1.00 87.50 313 PRO A N 1
ATOM 2607 C CA . PRO A 1 313 ? -30.597 1.132 -0.437 1.00 87.50 313 PRO A CA 1
ATOM 2608 C C . PRO A 1 313 ? -31.978 1.431 -1.041 1.00 87.50 313 PRO A C 1
ATOM 2610 O O . PRO A 1 313 ? -32.367 2.590 -1.178 1.00 87.50 313 PRO A O 1
ATOM 2613 N N . ARG A 1 314 ? -32.764 0.392 -1.345 1.00 82.62 314 ARG A N 1
ATOM 2614 C CA . ARG A 1 314 ? -34.143 0.530 -1.856 1.00 82.62 314 ARG A CA 1
ATOM 2615 C C . ARG A 1 314 ? -35.123 1.024 -0.790 1.00 82.62 314 ARG A C 1
ATOM 2617 O O . ARG A 1 314 ? -36.129 1.648 -1.120 1.00 82.62 314 ARG A O 1
ATOM 2624 N N . SER A 1 315 ? -34.857 0.708 0.477 1.00 69.50 315 SER A N 1
ATOM 2625 C CA . SER A 1 315 ? -35.621 1.178 1.633 1.00 69.50 315 SER A CA 1
ATOM 2626 C C . SER A 1 315 ? -34.754 2.120 2.458 1.00 69.50 315 SER A C 1
ATOM 2628 O O . SER A 1 315 ? -33.791 1.680 3.083 1.00 69.50 315 SER A O 1
ATOM 2630 N N . PHE A 1 316 ? -35.109 3.401 2.457 1.00 65.50 316 PHE A N 1
ATOM 2631 C CA . PHE A 1 316 ? -34.470 4.429 3.270 1.00 65.50 316 PHE A CA 1
ATOM 2632 C C . PHE A 1 316 ? -35.514 5.018 4.221 1.00 65.50 316 PHE A C 1
ATOM 2634 O O . PHE A 1 316 ? -36.661 5.220 3.808 1.00 65.50 316 PHE A O 1
ATOM 2641 N N . ASP A 1 317 ? -35.136 5.302 5.469 1.00 63.91 317 ASP A N 1
ATOM 2642 C CA . ASP A 1 317 ? -35.976 6.098 6.365 1.00 63.91 317 ASP A CA 1
ATOM 2643 C C . ASP A 1 317 ? -36.088 7.496 5.759 1.00 63.91 317 ASP A C 1
ATOM 2645 O O . ASP A 1 317 ? -35.144 8.283 5.769 1.00 63.91 317 ASP A O 1
ATOM 2649 N N . HIS A 1 318 ? -37.220 7.760 5.109 1.00 59.50 318 HIS A N 1
ATOM 2650 C CA . HIS A 1 318 ? -37.392 8.990 4.354 1.00 59.50 318 HIS A CA 1
ATOM 2651 C C . HIS A 1 318 ? -37.297 10.203 5.294 1.00 59.50 318 HIS A C 1
ATOM 2653 O O . HIS A 1 318 ? -37.923 10.178 6.359 1.00 59.50 318 HIS A O 1
ATOM 2659 N N . PRO A 1 319 ? -36.589 11.275 4.893 1.00 60.78 319 PRO A N 1
ATOM 2660 C CA . PRO A 1 319 ? -36.627 12.533 5.625 1.00 60.78 319 PRO A CA 1
ATOM 2661 C C . PRO A 1 319 ? -38.061 13.080 5.676 1.00 60.78 319 PRO A C 1
ATOM 2663 O O . PRO A 1 319 ? -38.933 12.655 4.906 1.00 60.78 319 PRO A O 1
ATOM 2666 N N . SER A 1 320 ? -38.325 14.013 6.593 1.00 63.44 320 SER A N 1
ATOM 2667 C CA . SER A 1 320 ? -39.643 14.639 6.719 1.00 63.44 320 SER A CA 1
ATOM 2668 C C . SER A 1 320 ? -40.061 15.293 5.400 1.00 63.44 320 SER A C 1
ATOM 2670 O O . SER A 1 320 ? -39.386 16.190 4.909 1.00 63.44 320 SER A O 1
ATOM 2672 N N . GLU A 1 321 ? -41.171 14.828 4.824 1.00 75.50 321 GLU A N 1
ATOM 2673 C CA . GLU A 1 321 ? -41.714 15.362 3.574 1.00 75.50 321 GLU A CA 1
ATOM 2674 C C . GLU A 1 321 ? -42.582 16.593 3.846 1.00 75.50 321 GLU A C 1
ATOM 2676 O O . GLU A 1 321 ? -43.478 16.561 4.697 1.00 75.50 321 GLU A O 1
ATOM 2681 N N . ASP A 1 322 ? -42.368 17.648 3.063 1.00 76.12 322 ASP A N 1
ATOM 2682 C CA . ASP A 1 322 ? -43.249 18.808 3.050 1.00 76.12 322 ASP A CA 1
ATOM 2683 C C . ASP A 1 322 ? -44.421 18.620 2.083 1.00 76.12 322 ASP A C 1
ATOM 2685 O O . ASP A 1 322 ? -44.313 18.024 1.012 1.00 76.12 322 ASP A O 1
ATOM 2689 N N . LEU A 1 323 ? -45.580 19.170 2.448 1.00 75.00 323 LEU A N 1
ATOM 2690 C CA . LEU A 1 323 ? -46.818 19.003 1.676 1.00 75.00 323 LEU A CA 1
ATOM 2691 C C . LEU A 1 323 ? -46.989 20.049 0.563 1.00 75.00 323 LEU A C 1
ATOM 2693 O O . LEU A 1 323 ? -47.823 19.872 -0.325 1.00 75.00 323 LEU A O 1
ATOM 2697 N N . SER A 1 324 ? -46.241 21.153 0.611 1.00 81.69 324 SER A N 1
ATOM 2698 C CA . SER A 1 324 ? -46.360 22.258 -0.346 1.00 81.69 324 SER A CA 1
ATOM 2699 C C . SER A 1 324 ? -45.136 23.167 -0.321 1.00 81.69 324 SER A C 1
ATOM 2701 O O . SER A 1 324 ? -44.527 23.340 0.730 1.00 81.69 324 SER A O 1
ATOM 2703 N N . PHE A 1 325 ? -44.860 23.836 -1.438 1.00 84.12 325 PHE A N 1
ATOM 2704 C CA . PHE A 1 325 ? -43.847 24.886 -1.553 1.00 84.12 325 PHE A CA 1
ATOM 2705 C C . PHE A 1 325 ? -44.434 26.138 -2.214 1.00 84.12 325 PHE A C 1
ATOM 2707 O O . PHE A 1 325 ? -45.485 26.089 -2.858 1.00 84.12 325 PHE A O 1
ATOM 2714 N N . LYS A 1 326 ? -43.757 27.277 -2.047 1.00 79.19 326 LYS A N 1
ATOM 2715 C CA . LYS A 1 326 ? -44.116 28.523 -2.735 1.00 79.19 326 LYS A CA 1
ATOM 2716 C C . LYS A 1 326 ? -43.554 28.528 -4.158 1.00 79.19 326 LYS A C 1
ATOM 2718 O O . LYS A 1 326 ? -42.485 27.985 -4.410 1.00 79.19 326 LYS A O 1
ATOM 2723 N N . THR A 1 327 ? -44.255 29.174 -5.086 1.00 73.75 327 THR A N 1
ATOM 2724 C CA . THR A 1 327 ? -43.867 29.231 -6.508 1.00 73.75 327 THR A CA 1
ATOM 2725 C C . THR A 1 327 ? -42.614 30.064 -6.788 1.00 73.75 327 THR A C 1
ATOM 2727 O O . THR A 1 327 ? -42.080 29.983 -7.885 1.00 73.75 327 THR A O 1
ATOM 2730 N N . ASP A 1 328 ? -42.162 30.884 -5.837 1.00 81.75 328 ASP A N 1
ATOM 2731 C CA . ASP A 1 328 ? -40.978 31.743 -5.944 1.00 81.75 328 ASP A CA 1
ATOM 2732 C C . ASP A 1 328 ? -39.701 31.121 -5.354 1.00 81.75 328 ASP A C 1
ATOM 2734 O O . ASP A 1 328 ? -38.682 31.808 -5.285 1.00 81.75 328 ASP A O 1
ATOM 2738 N N . ALA A 1 329 ? -39.756 29.850 -4.946 1.00 84.75 329 ALA A N 1
ATOM 2739 C CA . ALA A 1 329 ? -38.636 29.100 -4.392 1.00 84.75 329 ALA A CA 1
ATOM 2740 C C . ALA A 1 329 ? -37.529 28.801 -5.418 1.00 84.75 329 ALA A C 1
ATOM 2742 O O . ALA A 1 329 ? -37.781 28.738 -6.622 1.00 84.75 329 ALA A O 1
ATOM 2743 N N . THR A 1 330 ? -36.313 28.558 -4.926 1.00 88.44 330 THR A N 1
ATOM 2744 C CA . THR A 1 330 ? -35.207 28.015 -5.728 1.00 88.44 330 THR A CA 1
ATOM 2745 C C . THR A 1 330 ? -35.290 26.490 -5.725 1.00 88.44 330 THR A C 1
ATOM 2747 O O . THR A 1 330 ? -35.362 25.876 -4.659 1.00 88.44 330 THR A O 1
ATOM 2750 N N . PHE A 1 331 ? -35.295 25.863 -6.902 1.00 90.25 331 PHE A N 1
ATOM 2751 C CA . PHE A 1 331 ? -35.515 24.422 -7.034 1.00 90.25 331 PHE A CA 1
ATOM 2752 C C . PHE A 1 331 ? -34.211 23.662 -7.276 1.00 90.25 331 PHE A C 1
ATOM 2754 O O . PHE A 1 331 ? -33.477 23.941 -8.221 1.00 90.25 331 PHE A O 1
ATOM 2761 N N . TYR A 1 332 ? -33.971 22.642 -6.462 1.00 92.25 332 TYR A N 1
ATOM 2762 C CA . TYR A 1 332 ? -32.830 21.745 -6.552 1.00 92.25 332 TYR A CA 1
ATOM 2763 C C . TYR A 1 332 ? -33.282 20.292 -6.698 1.00 92.25 332 TYR A C 1
ATOM 2765 O O . TYR A 1 332 ? -34.378 19.916 -6.284 1.00 92.25 332 TYR A O 1
ATOM 2773 N N . ILE A 1 333 ? -32.420 19.449 -7.259 1.00 91.19 333 ILE A N 1
ATOM 2774 C CA . ILE A 1 333 ? -32.605 18.001 -7.318 1.00 91.19 333 ILE A CA 1
ATOM 2775 C C . ILE A 1 333 ? -31.344 17.266 -6.875 1.00 91.19 333 ILE A C 1
ATOM 2777 O O . ILE A 1 333 ? -30.234 17.629 -7.253 1.00 91.19 333 ILE A O 1
ATOM 2781 N N . ILE A 1 334 ? -31.523 16.202 -6.103 1.00 91.88 334 ILE A N 1
ATOM 2782 C CA . ILE A 1 334 ? -30.490 15.209 -5.820 1.00 91.88 334 ILE A CA 1
ATOM 2783 C C . ILE A 1 334 ? -30.797 13.991 -6.689 1.00 91.88 334 ILE A C 1
ATOM 2785 O O . ILE A 1 334 ? -31.799 13.297 -6.481 1.00 91.88 334 ILE A O 1
ATOM 2789 N N . ASP A 1 335 ? -29.962 13.768 -7.706 1.00 89.69 335 ASP A N 1
ATOM 2790 C CA . ASP A 1 335 ? -30.171 12.700 -8.686 1.00 89.69 335 ASP A CA 1
ATOM 2791 C C . ASP A 1 335 ? -29.871 11.306 -8.094 1.00 89.69 335 ASP A C 1
ATOM 2793 O O . ASP A 1 335 ? -30.592 10.355 -8.390 1.00 89.69 335 ASP A O 1
ATOM 2797 N N . PHE A 1 336 ? -28.882 11.201 -7.198 1.00 90.94 336 PHE A N 1
ATOM 2798 C CA . PHE A 1 336 ? -28.417 9.955 -6.573 1.00 90.94 336 PHE A CA 1
ATOM 2799 C C . PHE A 1 336 ? -28.103 10.177 -5.083 1.00 90.94 336 PHE A C 1
ATOM 2801 O O . PHE A 1 336 ? -27.696 11.266 -4.690 1.00 90.94 336 PHE A O 1
ATOM 2808 N N . ILE A 1 337 ? -28.295 9.159 -4.239 1.00 88.94 337 ILE A N 1
ATOM 2809 C CA . ILE A 1 337 ? -27.959 9.225 -2.808 1.00 88.94 337 ILE A CA 1
ATOM 2810 C C . ILE A 1 337 ? -26.475 9.582 -2.631 1.00 88.94 337 ILE A C 1
ATOM 2812 O O . ILE A 1 337 ? -25.611 8.973 -3.260 1.00 88.94 337 ILE A O 1
ATOM 2816 N N . GLY A 1 338 ? -26.194 10.561 -1.765 1.00 87.94 338 GLY A N 1
ATOM 2817 C CA . GLY A 1 338 ? -24.834 11.026 -1.462 1.00 87.94 338 GLY A CA 1
ATOM 2818 C C . GLY A 1 338 ? -24.232 11.981 -2.495 1.00 87.94 338 GLY A C 1
ATOM 2819 O O . GLY A 1 338 ? -23.056 12.315 -2.383 1.00 87.94 338 GLY A O 1
ATOM 2820 N N . TRP A 1 339 ? -25.004 12.413 -3.496 1.00 92.00 339 TRP A N 1
ATOM 2821 C CA . TRP A 1 339 ? -24.572 13.405 -4.481 1.00 92.00 339 TRP A CA 1
ATOM 2822 C C . TRP A 1 339 ? -24.950 14.830 -4.064 1.00 92.00 339 TRP A C 1
ATOM 2824 O O . TRP A 1 339 ? -25.957 15.059 -3.392 1.00 92.00 339 TRP A O 1
ATOM 2834 N N . LYS A 1 340 ? -24.167 15.800 -4.536 1.00 92.69 340 LYS A N 1
ATOM 2835 C CA . LYS A 1 340 ? -24.430 17.233 -4.403 1.00 92.69 340 LYS A CA 1
ATOM 2836 C C . LYS A 1 340 ? -25.749 17.610 -5.069 1.00 92.69 340 LYS A C 1
ATOM 2838 O O . LYS A 1 340 ? -26.048 17.157 -6.177 1.00 92.69 340 LYS A O 1
ATOM 2843 N N . ARG A 1 341 ? -26.489 18.539 -4.460 1.00 91.19 341 ARG A N 1
ATOM 2844 C CA . ARG A 1 341 ? -27.701 19.102 -5.072 1.00 91.19 341 ARG A CA 1
ATOM 2845 C C . ARG A 1 341 ? -27.395 19.815 -6.399 1.00 91.19 341 ARG A C 1
ATOM 2847 O O . ARG A 1 341 ? -26.428 20.571 -6.510 1.00 91.19 341 ARG A O 1
ATOM 2854 N N . ARG A 1 342 ? -28.237 19.594 -7.410 1.00 90.12 342 ARG A N 1
ATOM 2855 C CA . ARG A 1 342 ? -28.181 20.237 -8.730 1.00 90.12 342 ARG A CA 1
ATOM 2856 C C . ARG A 1 342 ? -29.301 21.253 -8.878 1.00 90.12 342 ARG A C 1
ATOM 2858 O O . ARG A 1 342 ? -30.454 20.939 -8.601 1.00 90.12 342 ARG A O 1
ATOM 2865 N N . LEU A 1 343 ? -28.970 22.458 -9.333 1.00 88.62 343 LEU A N 1
ATOM 2866 C CA . LEU A 1 343 ? -29.955 23.507 -9.586 1.00 88.62 343 LEU A CA 1
ATOM 2867 C C . LEU A 1 343 ? -30.820 23.141 -10.800 1.00 88.62 343 LEU A C 1
ATOM 2869 O O . LEU A 1 343 ? -30.297 22.804 -11.865 1.00 88.62 343 LEU A O 1
ATOM 2873 N N . LEU A 1 344 ? -32.140 23.219 -10.643 1.00 86.50 344 LEU A N 1
ATOM 2874 C CA . LEU A 1 344 ? -33.086 23.073 -11.743 1.00 86.50 344 LEU A CA 1
ATOM 2875 C C . LEU A 1 344 ? -33.303 24.441 -12.415 1.00 86.50 344 LEU A C 1
ATOM 2877 O O . LEU A 1 344 ? -33.596 25.411 -11.720 1.00 86.50 344 LEU A O 1
ATOM 2881 N N . PRO A 1 345 ? -33.182 24.540 -13.753 1.00 82.38 345 PRO A N 1
ATOM 2882 C CA . PRO A 1 345 ? -33.505 25.760 -14.486 1.00 82.38 345 PRO A CA 1
ATOM 2883 C C . PRO A 1 345 ? -34.925 26.276 -14.217 1.00 82.38 345 PRO A C 1
ATOM 2885 O O . PRO A 1 345 ? -35.872 25.491 -14.181 1.00 82.38 345 PRO A O 1
ATOM 2888 N N . ASP A 1 346 ? -35.092 27.601 -14.180 1.00 76.50 346 ASP A N 1
ATOM 2889 C CA . ASP A 1 346 ? -36.390 28.280 -13.991 1.00 76.50 346 ASP A CA 1
ATOM 2890 C C . ASP A 1 346 ? -37.449 27.922 -15.055 1.00 76.50 346 ASP A C 1
ATOM 2892 O O . ASP A 1 346 ? -38.640 28.169 -14.878 1.00 76.50 346 ASP A O 1
ATOM 2896 N N . SER A 1 347 ? -37.027 27.355 -16.189 1.00 73.56 347 SER A N 1
ATOM 2897 C CA . SER A 1 347 ? -37.904 26.898 -17.270 1.00 73.56 347 SER A CA 1
ATOM 2898 C C . SER A 1 347 ? -38.587 25.553 -16.995 1.00 73.56 347 SER A C 1
ATOM 2900 O O . SER A 1 347 ? -39.449 25.145 -17.777 1.00 73.56 347 SER A O 1
ATOM 2902 N N . ILE A 1 348 ? -38.201 24.849 -15.928 1.00 74.31 348 ILE A N 1
ATOM 2903 C CA . ILE A 1 348 ? -38.718 23.525 -15.586 1.00 74.31 348 ILE A CA 1
ATOM 2904 C C . ILE A 1 348 ? -40.032 23.623 -14.802 1.00 74.31 348 ILE A C 1
ATOM 2906 O O . ILE A 1 348 ? -40.186 24.426 -13.885 1.00 74.31 348 ILE A O 1
ATOM 2910 N N . ASP A 1 349 ? -40.979 22.740 -15.128 1.00 80.75 349 ASP A N 1
ATOM 2911 C CA . ASP A 1 349 ? -42.231 22.588 -14.386 1.00 80.75 349 ASP A CA 1
ATOM 2912 C C . ASP A 1 349 ? -42.000 21.868 -13.043 1.00 80.75 349 ASP A C 1
ATOM 2914 O O . ASP A 1 349 ? -41.978 20.636 -12.963 1.00 80.75 349 ASP A O 1
ATOM 2918 N N . SER A 1 350 ? -41.837 22.642 -11.967 1.00 80.56 350 SER A N 1
ATOM 2919 C CA . SER A 1 350 ? -41.631 22.125 -10.606 1.00 80.56 350 SER A CA 1
ATOM 2920 C C . SER A 1 350 ? -42.813 21.298 -10.082 1.00 80.56 350 SER A C 1
ATOM 2922 O O . SER A 1 350 ? -42.621 20.413 -9.243 1.00 80.56 350 SER A O 1
ATOM 2924 N N . SER A 1 351 ? -44.027 21.500 -10.611 1.00 80.19 351 SER A N 1
ATOM 2925 C CA . SER A 1 351 ? -45.204 20.706 -10.233 1.00 80.19 351 SER A CA 1
ATOM 2926 C C . SER A 1 351 ? -45.114 19.261 -10.740 1.00 80.19 351 SER A C 1
ATOM 2928 O O . SER A 1 351 ? -45.503 18.319 -10.037 1.00 80.19 351 SER A O 1
ATOM 2930 N N . ALA A 1 352 ? -44.498 19.059 -11.909 1.00 80.38 352 ALA A N 1
ATOM 2931 C CA . ALA A 1 352 ? -44.228 17.734 -12.455 1.00 80.38 352 ALA A CA 1
ATOM 2932 C C . ALA A 1 352 ? -43.220 16.956 -11.589 1.00 80.38 352 ALA A C 1
ATOM 2934 O O . ALA A 1 352 ? -43.398 15.756 -11.358 1.00 80.38 352 ALA A O 1
ATOM 2935 N N . TYR A 1 353 ? -42.200 17.636 -11.048 1.00 83.56 353 TYR A N 1
ATOM 2936 C CA . TYR A 1 353 ? -41.238 17.030 -10.118 1.00 83.56 353 TYR A CA 1
ATOM 2937 C C . TYR A 1 353 ? -41.888 16.687 -8.775 1.00 83.56 353 TYR A C 1
ATOM 2939 O O . TYR A 1 353 ? -41.733 15.563 -8.303 1.00 83.56 353 TYR A O 1
ATOM 2947 N N . ALA A 1 354 ? -42.693 17.587 -8.209 1.00 84.81 354 ALA A N 1
ATOM 2948 C CA . ALA A 1 354 ? -43.397 17.377 -6.940 1.00 84.81 354 ALA A CA 1
ATOM 2949 C C . ALA A 1 354 ? -44.409 16.220 -6.962 1.00 84.81 354 ALA A C 1
ATOM 2951 O O . ALA A 1 354 ? -44.658 15.573 -5.938 1.00 84.81 354 ALA A O 1
ATOM 2952 N N . THR A 1 355 ? -44.990 15.956 -8.136 1.00 82.25 355 THR A N 1
ATOM 2953 C CA . THR A 1 355 ? -45.898 14.824 -8.371 1.00 82.25 355 THR A CA 1
ATOM 2954 C C . THR A 1 355 ? -45.139 13.496 -8.411 1.00 82.25 355 THR A C 1
ATOM 2956 O O . THR A 1 355 ? -45.672 12.456 -8.023 1.00 82.25 355 THR A O 1
ATOM 2959 N N . ARG A 1 356 ? -43.881 13.514 -8.868 1.00 79.62 356 ARG A N 1
ATOM 2960 C CA . ARG A 1 356 ? -43.098 12.305 -9.144 1.00 79.62 356 ARG A CA 1
ATOM 2961 C C . ARG A 1 356 ? -42.127 11.925 -8.033 1.00 79.62 356 ARG A C 1
ATOM 2963 O O . ARG A 1 356 ? -41.901 10.735 -7.809 1.00 79.62 356 ARG A O 1
ATOM 2970 N N . PHE A 1 357 ? -41.586 12.914 -7.340 1.00 86.94 357 PHE A N 1
ATOM 2971 C CA . PHE A 1 357 ? -40.540 12.758 -6.341 1.00 86.94 357 PHE A CA 1
ATOM 2972 C C . PHE A 1 357 ? -40.974 13.365 -5.014 1.00 86.94 357 PHE A C 1
ATOM 2974 O O . PHE A 1 357 ? -41.769 14.308 -4.965 1.00 86.94 357 PHE A O 1
ATOM 2981 N N . ARG A 1 358 ? -40.458 12.805 -3.923 1.00 87.81 358 ARG A N 1
ATOM 2982 C CA . ARG A 1 358 ? -40.537 13.456 -2.613 1.00 87.81 358 ARG A CA 1
ATOM 2983 C C . ARG A 1 358 ? -39.583 14.650 -2.566 1.00 87.81 358 ARG A C 1
ATOM 2985 O O . ARG A 1 358 ? -38.609 14.693 -3.322 1.00 87.81 358 ARG A O 1
ATOM 2992 N N . PHE A 1 359 ? -39.895 15.614 -1.707 1.00 89.69 359 PHE A N 1
ATOM 2993 C CA . PHE A 1 359 ? -39.113 16.834 -1.553 1.00 89.69 359 PHE A CA 1
ATOM 2994 C C . PHE A 1 359 ? -39.168 17.371 -0.122 1.00 89.69 359 PHE A C 1
ATOM 2996 O O . PHE A 1 359 ? -40.097 17.058 0.628 1.00 89.69 359 PHE A O 1
ATOM 3003 N N . ALA A 1 360 ? -38.196 18.220 0.201 1.00 89.38 360 ALA A N 1
ATOM 3004 C CA . ALA A 1 360 ? -38.155 19.032 1.413 1.00 89.38 360 ALA A CA 1
ATOM 3005 C C . ALA A 1 360 ? -38.012 20.517 1.059 1.00 89.38 360 ALA A C 1
ATOM 3007 O O . ALA A 1 360 ? -37.434 20.869 0.026 1.00 89.38 360 ALA A O 1
ATOM 3008 N N . VAL A 1 361 ? -38.547 21.380 1.919 1.00 87.56 361 VAL A N 1
ATOM 3009 C CA . VAL A 1 361 ? -38.479 22.837 1.828 1.00 87.56 361 VAL A CA 1
ATOM 3010 C C . VAL A 1 361 ? -37.648 23.358 2.992 1.00 87.56 361 VAL A C 1
ATOM 3012 O O . VAL A 1 361 ? -37.995 23.176 4.158 1.00 87.56 361 VAL A O 1
ATOM 3015 N N . LYS A 1 362 ? -36.560 24.063 2.687 1.00 86.44 362 LYS A N 1
ATOM 3016 C CA . LYS A 1 362 ? -35.671 24.649 3.693 1.00 86.44 362 LYS A CA 1
ATOM 3017 C C . LYS A 1 362 ? -35.586 26.158 3.491 1.00 86.44 362 LYS A C 1
ATOM 3019 O O . LYS A 1 362 ? -35.636 26.663 2.374 1.00 86.44 362 LYS A O 1
ATOM 3024 N N . GLN A 1 363 ? -35.485 26.899 4.590 1.00 82.62 363 GLN A N 1
ATOM 3025 C CA . GLN A 1 363 ? -35.101 28.307 4.547 1.00 82.62 363 GLN A CA 1
ATOM 3026 C C . GLN A 1 363 ? -33.613 28.379 4.887 1.00 82.62 363 GLN A C 1
ATOM 3028 O O . GLN A 1 363 ? -33.232 28.105 6.024 1.00 82.62 363 GLN A O 1
ATOM 3033 N N . GLU A 1 364 ? -32.778 28.694 3.902 1.00 79.56 364 GLU A N 1
ATOM 3034 C CA . GLU A 1 364 ? -31.329 28.808 4.090 1.00 79.56 364 GLU A CA 1
ATOM 3035 C C . GLU A 1 364 ? -30.951 30.194 4.633 1.00 79.56 364 GLU A C 1
ATOM 3037 O O . GLU A 1 364 ? -31.546 31.212 4.267 1.00 79.56 364 GLU A O 1
ATOM 3042 N N . GLU A 1 365 ? -29.975 30.240 5.547 1.00 70.69 365 GLU A N 1
ATOM 3043 C CA . GLU A 1 365 ? -29.456 31.500 6.083 1.00 70.69 365 GLU A CA 1
ATOM 3044 C C . GLU A 1 365 ? -28.715 32.263 4.978 1.00 70.69 365 GLU A C 1
ATOM 3046 O O . GLU A 1 365 ? -27.681 31.820 4.489 1.00 70.69 365 GLU A O 1
ATOM 3051 N N . GLY A 1 366 ? -29.247 33.424 4.587 1.00 68.38 366 GLY A N 1
ATOM 3052 C CA . GLY A 1 366 ? -28.654 34.286 3.559 1.00 68.38 366 GLY A CA 1
ATOM 3053 C C . GLY A 1 366 ? -29.356 34.250 2.199 1.00 68.38 366 GLY A C 1
ATOM 3054 O O . GLY A 1 366 ? -29.108 35.143 1.390 1.00 68.38 366 GLY A O 1
ATOM 3055 N N . GLU A 1 367 ? -30.277 33.311 1.959 1.00 74.31 367 GLU A N 1
ATOM 3056 C CA . GLU A 1 367 ? -31.125 33.328 0.762 1.00 74.31 367 GLU A CA 1
ATOM 3057 C C . GLU A 1 367 ? -32.454 34.060 1.020 1.00 74.31 367 GLU A C 1
ATOM 3059 O O . GLU A 1 367 ? -33.154 33.820 2.007 1.00 74.31 367 GLU A O 1
ATOM 3064 N N . GLU A 1 368 ? -32.834 34.958 0.104 1.00 73.94 368 GLU A N 1
ATOM 3065 C CA . GLU A 1 368 ? -34.108 35.695 0.181 1.00 73.94 368 GLU A CA 1
ATOM 3066 C C . GLU A 1 368 ? -35.331 34.793 -0.068 1.00 73.94 368 GLU A C 1
ATOM 3068 O O . GLU A 1 368 ? -36.449 35.129 0.331 1.00 73.94 368 GLU A O 1
ATOM 3073 N N . LYS A 1 369 ? -35.129 33.645 -0.723 1.00 84.19 369 LYS A N 1
ATOM 3074 C CA . LYS A 1 369 ? -36.173 32.708 -1.153 1.00 84.19 369 LYS A CA 1
ATOM 3075 C C . LYS A 1 369 ? -36.002 31.353 -0.460 1.00 84.19 369 LYS A C 1
ATOM 3077 O O . LYS A 1 369 ? -34.875 30.975 -0.160 1.00 84.19 369 LYS A O 1
ATOM 3082 N N . PRO A 1 370 ? -37.094 30.615 -0.193 1.00 87.38 370 PRO A N 1
ATOM 3083 C CA . PRO A 1 370 ? -36.987 29.243 0.293 1.00 87.38 370 PRO A CA 1
ATOM 3084 C C . PRO A 1 370 ? -36.390 28.337 -0.792 1.00 87.38 370 PRO A C 1
ATOM 3086 O O . PRO A 1 370 ? -36.653 28.535 -1.982 1.00 87.38 370 PRO A O 1
ATOM 3089 N N . THR A 1 371 ? -35.637 27.322 -0.384 1.00 89.00 371 THR A N 1
ATOM 3090 C CA . THR A 1 371 ? -35.092 26.290 -1.267 1.00 89.00 371 THR A CA 1
ATOM 3091 C C . THR A 1 371 ? -35.957 25.035 -1.201 1.00 89.00 371 THR A C 1
ATOM 3093 O O . THR A 1 371 ? -36.480 24.668 -0.147 1.00 89.00 371 THR A O 1
ATOM 3096 N N . VAL A 1 372 ? -36.166 24.392 -2.348 1.00 90.31 372 VAL A N 1
ATOM 3097 C CA . VAL A 1 372 ? -36.928 23.143 -2.473 1.00 90.31 372 VAL A CA 1
ATOM 3098 C C . VAL A 1 372 ? -36.020 22.098 -3.092 1.00 90.31 372 VAL A C 1
ATOM 3100 O O . VAL A 1 372 ? -35.592 22.267 -4.232 1.00 90.31 372 VAL A O 1
ATOM 3103 N N . THR A 1 373 ? -35.768 21.006 -2.378 1.00 90.94 373 THR A N 1
ATOM 3104 C CA . THR A 1 373 ? -34.892 19.925 -2.844 1.00 90.94 373 THR A CA 1
ATOM 3105 C C . THR A 1 373 ? -35.715 18.681 -3.146 1.00 90.94 373 THR A C 1
ATOM 3107 O O . THR A 1 373 ? -36.317 18.094 -2.250 1.00 90.94 373 THR A O 1
ATOM 3110 N N . PHE A 1 374 ? -35.742 18.267 -4.414 1.00 90.75 374 PHE A N 1
ATOM 3111 C CA . PHE A 1 374 ? -36.347 17.013 -4.864 1.00 90.75 374 PHE A CA 1
ATOM 3112 C C . PHE A 1 374 ? -35.345 15.856 -4.766 1.00 90.75 374 PHE A C 1
ATOM 3114 O O . PHE A 1 374 ? -34.184 16.006 -5.143 1.00 90.75 374 PHE A O 1
ATOM 3121 N N . TRP A 1 375 ? -35.797 14.666 -4.369 1.00 89.56 375 TRP A N 1
ATOM 3122 C CA . TRP A 1 375 ? -34.960 13.458 -4.348 1.00 89.56 375 TRP A CA 1
ATOM 3123 C C . TRP A 1 375 ? -35.372 12.494 -5.462 1.00 89.56 375 TRP A C 1
ATOM 3125 O O . TRP A 1 375 ? -36.398 11.816 -5.359 1.00 89.56 375 TRP A O 1
ATOM 3135 N N . ARG A 1 376 ? -34.573 12.390 -6.535 1.00 87.19 376 ARG A N 1
ATOM 3136 C CA . ARG A 1 376 ? -34.906 11.538 -7.696 1.00 87.19 376 ARG A CA 1
ATOM 3137 C C . ARG A 1 376 ? -34.998 10.056 -7.330 1.00 87.19 376 ARG A C 1
ATOM 3139 O O . ARG A 1 376 ? -35.866 9.342 -7.838 1.00 87.19 376 ARG A O 1
ATOM 3146 N N . TRP A 1 377 ? -34.133 9.624 -6.418 1.00 83.12 377 TRP A N 1
ATOM 3147 C CA . TRP A 1 377 ? -34.099 8.273 -5.860 1.00 83.12 377 TRP A CA 1
ATOM 3148 C C . TRP A 1 377 ? -35.321 7.961 -4.967 1.00 83.12 377 TRP A C 1
ATOM 3150 O O . TRP A 1 377 ? -35.630 6.797 -4.730 1.00 83.12 377 TRP A O 1
ATOM 3160 N N . SER A 1 378 ? -36.091 8.974 -4.544 1.00 84.19 378 SER A N 1
ATOM 3161 C CA . SER A 1 378 ? -37.301 8.829 -3.719 1.00 84.19 378 SER A CA 1
ATOM 3162 C C . SER A 1 378 ? -38.576 9.106 -4.528 1.00 84.19 378 SER A C 1
ATOM 3164 O O . SER A 1 378 ? -39.188 10.178 -4.469 1.00 84.19 378 SER A O 1
ATOM 3166 N N . LYS A 1 379 ? -38.988 8.117 -5.329 1.00 83.62 379 LYS A N 1
ATOM 3167 C CA . LYS A 1 379 ? -40.177 8.201 -6.198 1.00 83.62 379 LYS A CA 1
ATOM 3168 C C . LYS A 1 379 ? -41.472 8.015 -5.398 1.00 83.62 379 LYS A C 1
ATOM 3170 O O . LYS A 1 379 ? -41.570 7.135 -4.543 1.00 83.62 379 LYS A O 1
ATOM 3175 N N . LYS A 1 380 ? -42.504 8.805 -5.708 1.00 80.56 380 LYS A N 1
ATOM 3176 C CA . LYS A 1 380 ? -43.857 8.616 -5.157 1.00 80.56 380 LYS A CA 1
ATOM 3177 C C . LYS A 1 380 ? -44.536 7.409 -5.812 1.00 80.56 380 LYS A C 1
ATOM 3179 O O . LYS A 1 380 ? -44.336 7.132 -6.995 1.00 80.56 380 LYS A O 1
ATOM 3184 N N . ASN A 1 381 ? -45.371 6.697 -5.053 1.00 68.06 381 ASN A N 1
ATOM 3185 C CA . ASN A 1 381 ? -46.226 5.640 -5.595 1.00 68.06 381 ASN A CA 1
ATOM 3186 C C . ASN A 1 381 ? -47.375 6.278 -6.386 1.00 68.06 381 ASN A C 1
ATOM 3188 O O . ASN A 1 381 ? -48.427 6.588 -5.835 1.00 68.06 381 ASN A O 1
ATOM 3192 N N . ILE A 1 382 ? -47.145 6.512 -7.675 1.00 63.22 382 ILE A N 1
ATOM 3193 C CA . ILE A 1 382 ? -48.126 7.101 -8.591 1.00 63.22 382 ILE A CA 1
ATOM 3194 C C . ILE A 1 382 ? -49.091 6.004 -9.067 1.00 63.22 382 ILE A C 1
ATOM 3196 O O . ILE A 1 382 ? -48.654 4.913 -9.448 1.00 63.22 382 ILE A O 1
ATOM 3200 N N . SER A 1 383 ? -50.400 6.278 -9.056 1.00 55.53 383 SER A N 1
ATOM 3201 C CA . SER A 1 383 ? -51.415 5.327 -9.522 1.00 55.53 383 SER A CA 1
ATOM 3202 C C . SER A 1 383 ? -51.278 5.048 -11.031 1.00 55.53 383 SER A C 1
ATOM 3204 O O . SER A 1 383 ? -50.747 5.856 -11.793 1.00 55.53 383 SER A O 1
ATOM 3206 N N . LEU A 1 384 ? -51.774 3.896 -11.503 1.00 51.28 384 LEU A N 1
ATOM 3207 C CA . LEU A 1 384 ? -51.750 3.545 -12.935 1.00 51.28 384 LEU A CA 1
ATOM 3208 C C . LEU A 1 384 ? -52.513 4.548 -13.824 1.00 51.28 384 LEU A C 1
ATOM 3210 O O . LEU A 1 384 ? -52.211 4.627 -15.012 1.00 51.28 384 LEU A O 1
ATOM 3214 N N . GLN A 1 385 ? -53.470 5.303 -13.271 1.00 47.31 385 GLN A N 1
ATOM 3215 C CA . GLN A 1 385 ? -54.246 6.314 -14.002 1.00 47.31 385 GLN A CA 1
ATOM 3216 C C . GLN A 1 385 ? -53.456 7.618 -14.197 1.00 47.31 385 GLN A C 1
ATOM 3218 O O . GLN A 1 385 ? -53.481 8.176 -15.289 1.00 47.31 385 GLN A O 1
ATOM 3223 N N . ASP A 1 386 ? -52.658 8.029 -13.211 1.00 50.59 386 ASP A N 1
ATOM 3224 C CA . ASP A 1 386 ? -51.845 9.255 -13.277 1.00 50.59 386 ASP A CA 1
ATOM 3225 C C . ASP A 1 386 ? -50.617 9.113 -14.205 1.00 50.59 386 ASP A C 1
ATOM 3227 O O . ASP A 1 386 ? -50.069 10.098 -14.696 1.00 50.59 386 ASP A O 1
ATOM 3231 N N . ARG A 1 387 ? -50.186 7.879 -14.519 1.00 48.44 387 ARG A N 1
ATOM 3232 C CA . ARG A 1 387 ? -49.097 7.615 -15.487 1.00 48.44 387 ARG A CA 1
ATOM 3233 C C . ARG A 1 387 ? -49.435 8.032 -16.928 1.00 48.44 387 ARG A C 1
ATOM 3235 O O . ARG A 1 387 ? -48.511 8.283 -17.705 1.00 48.44 387 ARG A O 1
ATOM 3242 N N . ALA A 1 388 ? -50.719 8.085 -17.286 1.00 43.50 388 ALA A N 1
ATOM 3243 C CA . ALA A 1 388 ? -51.179 8.420 -18.637 1.00 43.50 388 ALA A CA 1
ATOM 3244 C C . ALA A 1 388 ? -51.212 9.938 -18.914 1.00 43.50 388 ALA A C 1
ATOM 3246 O O . ALA A 1 388 ? -51.062 10.343 -20.065 1.00 43.50 388 ALA A O 1
ATOM 3247 N N . ASP A 1 389 ? -51.338 10.775 -17.879 1.00 44.53 389 ASP A N 1
ATOM 3248 C CA . ASP A 1 389 ? -51.293 12.240 -18.025 1.00 44.53 389 ASP A CA 1
ATOM 3249 C C . ASP A 1 389 ? -49.850 12.781 -18.059 1.00 44.53 389 ASP A C 1
ATOM 3251 O O . ASP A 1 389 ? -49.566 13.785 -18.709 1.00 44.53 389 ASP A O 1
ATOM 3255 N N . ILE A 1 390 ? -48.893 12.063 -17.458 1.00 49.62 390 ILE A N 1
ATOM 3256 C CA . ILE A 1 390 ? -47.465 12.444 -17.410 1.00 49.62 390 ILE A CA 1
ATOM 3257 C C . ILE A 1 390 ? -46.745 12.208 -18.758 1.00 49.62 390 ILE A C 1
ATOM 3259 O O . ILE A 1 390 ? -45.637 12.693 -18.981 1.00 49.62 390 ILE A O 1
ATOM 3263 N N . THR A 1 391 ? -47.355 11.487 -19.703 1.00 42.94 391 THR A N 1
ATOM 3264 C CA . THR A 1 391 ? -46.713 11.100 -20.975 1.00 42.94 391 THR A CA 1
ATOM 3265 C C . THR A 1 391 ? -46.557 12.257 -21.980 1.00 42.94 391 THR A C 1
ATOM 3267 O O . THR A 1 391 ? -45.868 12.097 -22.987 1.00 42.94 391 THR A O 1
ATOM 3270 N N . TRP A 1 392 ? -47.165 13.422 -21.722 1.00 40.03 392 TRP A N 1
ATOM 3271 C CA . TRP A 1 392 ? -47.212 14.556 -22.659 1.00 40.03 392 TRP A CA 1
ATOM 3272 C C . TRP A 1 392 ? -46.045 15.553 -22.546 1.00 40.03 392 TRP A C 1
ATOM 3274 O O . TRP A 1 392 ? -45.788 16.298 -23.493 1.00 40.03 392 TRP A O 1
ATOM 3284 N N . THR A 1 393 ? -45.281 15.559 -21.454 1.00 42.97 393 THR A N 1
ATOM 3285 C CA . THR A 1 393 ? -44.161 16.495 -21.249 1.00 42.97 393 THR A CA 1
ATOM 3286 C C . THR A 1 393 ? -42.831 15.906 -21.732 1.00 42.97 393 THR A C 1
ATOM 3288 O O . THR A 1 393 ? -41.950 15.548 -20.956 1.00 42.97 393 THR A O 1
ATOM 3291 N N . ARG A 1 394 ? -42.653 15.861 -23.062 1.00 41.09 394 ARG A N 1
ATOM 3292 C CA . ARG A 1 394 ? -41.394 15.492 -23.755 1.00 41.09 394 ARG A CA 1
ATOM 3293 C C . ARG A 1 394 ? -40.177 16.392 -23.446 1.00 41.09 394 ARG A C 1
ATOM 3295 O O . ARG A 1 394 ? -39.088 16.078 -23.903 1.00 41.09 394 ARG A O 1
ATOM 3302 N N . ASN A 1 395 ? -40.354 17.480 -22.692 1.00 42.44 395 ASN A N 1
ATOM 3303 C CA . ASN A 1 395 ? -39.320 18.489 -22.405 1.00 42.44 395 ASN A CA 1
ATOM 3304 C C . ASN A 1 395 ? -38.706 18.387 -21.001 1.00 42.44 395 ASN A C 1
ATOM 3306 O O . ASN A 1 395 ? -37.916 19.242 -20.611 1.00 42.44 395 ASN A O 1
ATOM 3310 N N . LEU A 1 396 ? -39.103 17.393 -20.215 1.00 48.91 396 LEU A N 1
ATOM 3311 C CA . LEU A 1 396 ? -38.485 17.135 -18.921 1.00 48.91 396 LEU A CA 1
ATOM 3312 C C . LEU A 1 396 ? -37.166 16.385 -19.145 1.00 48.91 396 LEU A C 1
ATOM 3314 O O . LEU A 1 396 ? -37.073 15.559 -20.051 1.00 48.91 396 LEU A O 1
ATOM 3318 N N . ASP A 1 397 ? -36.171 16.691 -18.314 1.00 51.88 397 ASP A N 1
ATOM 3319 C CA . ASP A 1 397 ? -34.825 16.102 -18.224 1.00 51.88 397 ASP A CA 1
ATOM 3320 C C . ASP A 1 397 ? -34.903 14.588 -17.881 1.00 51.88 397 ASP A C 1
ATOM 3322 O O . ASP A 1 397 ? -34.558 14.135 -16.785 1.00 51.88 397 ASP A O 1
ATOM 3326 N N . PHE A 1 398 ? -35.493 13.809 -18.795 1.00 53.34 398 PHE A N 1
ATOM 3327 C CA . PHE A 1 398 ? -35.771 12.371 -18.714 1.00 53.34 398 PHE A CA 1
ATOM 3328 C C . PHE A 1 398 ? -34.781 11.561 -19.548 1.00 53.34 398 PHE A C 1
ATOM 3330 O O . PHE A 1 398 ? -35.122 10.516 -20.106 1.00 53.34 398 PHE A O 1
ATOM 3337 N N . SER A 1 399 ? -33.534 12.017 -19.596 1.00 61.38 399 SER A N 1
ATOM 3338 C CA . SER A 1 399 ? -32.420 11.113 -19.837 1.00 61.38 399 SER A CA 1
ATOM 3339 C C . SER A 1 399 ? -32.554 9.918 -18.882 1.00 61.38 399 SER A C 1
ATOM 3341 O O . SER A 1 399 ? -33.012 10.071 -17.742 1.00 61.38 399 SER A O 1
ATOM 3343 N N . SER A 1 400 ? -32.228 8.713 -19.353 1.00 76.25 400 SER A N 1
ATOM 3344 C CA . SER A 1 400 ? -32.252 7.518 -18.503 1.00 76.25 400 SER A CA 1
ATOM 3345 C C . SER A 1 400 ? -31.409 7.767 -17.239 1.00 76.25 400 SER A C 1
ATOM 3347 O O . SER A 1 400 ? -30.473 8.565 -17.284 1.00 76.25 400 SER A O 1
ATOM 3349 N N . GLU A 1 401 ? -31.702 7.118 -16.106 1.00 80.69 401 GLU A N 1
ATOM 3350 C CA . GLU A 1 401 ? -30.868 7.286 -14.896 1.00 80.69 401 GLU A CA 1
ATOM 3351 C C . GLU A 1 401 ? -29.396 6.944 -15.189 1.00 80.69 401 GLU A C 1
ATOM 3353 O O . GLU A 1 401 ? -28.494 7.619 -14.705 1.00 80.69 401 GLU A O 1
ATOM 3358 N N . SER A 1 402 ? -29.156 6.001 -16.106 1.00 82.94 402 SER A N 1
ATOM 3359 C CA . SER A 1 402 ? -27.829 5.675 -16.631 1.00 82.94 402 SER A CA 1
ATOM 3360 C C . SER A 1 402 ? -27.172 6.890 -17.313 1.00 82.94 402 SER A C 1
ATOM 3362 O O . SER A 1 402 ? -26.060 7.294 -16.971 1.00 82.94 402 SER A O 1
ATOM 3364 N N . THR A 1 403 ? -27.891 7.555 -18.216 1.00 84.75 403 THR A N 1
ATOM 3365 C CA . THR A 1 403 ? -27.404 8.758 -18.903 1.00 84.75 403 THR A CA 1
ATOM 3366 C C . THR A 1 403 ? -27.173 9.917 -17.927 1.00 84.75 403 THR A C 1
ATOM 3368 O O . THR A 1 403 ? -26.151 10.592 -18.010 1.00 84.75 403 THR A O 1
ATOM 3371 N N . LEU A 1 404 ? -28.089 10.146 -16.978 1.00 85.00 404 LEU A N 1
ATOM 3372 C CA . LEU A 1 404 ? -27.958 11.213 -15.979 1.00 85.00 404 LEU A CA 1
ATOM 3373 C C . LEU A 1 404 ? -26.723 11.019 -15.099 1.00 85.00 404 LEU A C 1
ATOM 3375 O O . LEU A 1 404 ? -26.005 11.986 -14.845 1.00 85.00 404 LEU A O 1
ATOM 3379 N N . ARG A 1 405 ? -26.455 9.778 -14.672 1.00 87.56 405 ARG A N 1
ATOM 3380 C CA . ARG A 1 405 ? -25.277 9.454 -13.864 1.00 87.56 405 ARG A CA 1
ATOM 3381 C C . ARG A 1 405 ? -23.993 9.847 -14.586 1.00 87.56 405 ARG A C 1
ATOM 3383 O O . ARG A 1 405 ? -23.141 10.514 -14.014 1.00 87.56 405 ARG A O 1
ATOM 3390 N N . GLU A 1 406 ? -23.876 9.518 -15.865 1.00 87.31 406 GLU A N 1
ATOM 3391 C CA . GLU A 1 406 ? -22.671 9.842 -16.633 1.00 87.31 406 GLU A CA 1
ATOM 3392 C C . GLU A 1 406 ? -22.539 11.325 -16.984 1.00 87.31 406 GLU A C 1
ATOM 3394 O O . GLU A 1 406 ? -21.427 11.849 -16.983 1.00 87.31 406 GLU A O 1
ATOM 3399 N N . LEU A 1 407 ? -23.650 12.017 -17.253 1.00 83.50 407 LEU A N 1
ATOM 3400 C CA . LEU A 1 407 ? -23.625 13.445 -17.575 1.00 83.50 407 LEU A CA 1
ATOM 3401 C C . LEU A 1 407 ? -23.228 14.309 -16.374 1.00 83.50 407 LEU A C 1
ATOM 3403 O O . LEU A 1 407 ? -22.500 15.286 -16.541 1.00 83.50 407 LEU A O 1
ATOM 3407 N N . TYR A 1 408 ? -23.711 13.960 -15.179 1.00 84.38 408 TYR A N 1
ATOM 3408 C CA . TYR A 1 408 ? -23.624 14.825 -14.001 1.00 84.38 408 TYR A CA 1
ATOM 3409 C C . TYR A 1 408 ? -22.601 14.387 -12.952 1.00 84.38 408 TYR A C 1
ATOM 3411 O O . TYR A 1 408 ? -22.311 15.180 -12.052 1.00 84.38 408 TYR A O 1
ATOM 3419 N N . LYS A 1 409 ? -22.005 13.188 -13.062 1.00 86.06 409 LYS A N 1
ATOM 3420 C CA . LYS A 1 409 ? -21.042 12.699 -12.057 1.00 86.06 409 LYS A CA 1
ATOM 3421 C C . LYS A 1 409 ? -19.896 13.667 -11.778 1.00 86.06 409 LYS A C 1
ATOM 3423 O O . LYS A 1 409 ? -19.541 13.854 -10.628 1.00 86.06 409 LYS A O 1
ATOM 3428 N N . PHE A 1 410 ? -19.394 14.366 -12.792 1.00 82.06 410 PHE A N 1
ATOM 3429 C CA . PHE A 1 410 ? -18.281 15.310 -12.645 1.00 82.06 410 PHE A CA 1
ATOM 3430 C C . PHE A 1 410 ? -18.548 16.505 -11.729 1.00 82.06 410 PHE A C 1
ATOM 3432 O O . PHE A 1 410 ? -17.613 17.107 -11.220 1.00 82.06 410 PHE A O 1
ATOM 3439 N N . GLN A 1 411 ? -19.810 16.904 -11.598 1.00 81.12 411 GLN A N 1
ATOM 3440 C CA . GLN A 1 411 ? -20.200 18.096 -10.844 1.00 81.12 411 GLN A CA 1
ATOM 3441 C C . GLN A 1 411 ? -20.848 17.746 -9.513 1.00 81.12 411 GLN A C 1
ATOM 3443 O O . GLN A 1 411 ? -20.844 18.562 -8.589 1.00 81.12 411 GLN A O 1
ATOM 3448 N N . HIS A 1 412 ? -21.485 16.577 -9.468 1.00 87.81 412 HIS A N 1
ATOM 3449 C CA . HIS A 1 412 ? -22.419 16.240 -8.412 1.00 87.81 412 HIS A CA 1
ATOM 3450 C C . HIS A 1 412 ? -22.085 14.947 -7.681 1.00 87.81 412 HIS A C 1
ATOM 3452 O O . HIS A 1 412 ? -22.541 14.792 -6.551 1.00 87.81 412 HIS A O 1
ATOM 3458 N N . ALA A 1 413 ? -21.308 14.033 -8.264 1.00 88.50 413 ALA A N 1
ATOM 3459 C CA . ALA A 1 413 ? -20.875 12.866 -7.513 1.00 88.50 413 ALA A CA 1
ATOM 3460 C C . ALA A 1 413 ? -19.838 13.273 -6.448 1.00 88.50 413 ALA A C 1
ATOM 3462 O O . ALA A 1 413 ? -19.093 14.232 -6.656 1.00 88.50 413 ALA A O 1
ATOM 3463 N N . PRO A 1 414 ? -19.793 12.578 -5.301 1.00 85.50 414 PRO A N 1
ATOM 3464 C CA . PRO A 1 414 ? -18.777 12.818 -4.280 1.00 85.50 414 PRO A CA 1
ATOM 3465 C C . PRO A 1 414 ? -17.385 12.457 -4.804 1.00 85.50 414 PRO A C 1
ATOM 3467 O O . PRO A 1 414 ? -17.115 11.286 -5.062 1.00 85.50 414 PRO A O 1
ATOM 3470 N N . GLY A 1 415 ? -16.508 13.458 -4.937 1.00 74.00 415 GLY A N 1
ATOM 3471 C CA . GLY A 1 415 ? -15.095 13.249 -5.253 1.00 74.00 415 GLY A CA 1
ATOM 3472 C C . GLY A 1 415 ? -14.295 12.697 -4.064 1.00 74.00 415 GLY A C 1
ATOM 3473 O O . GLY A 1 415 ? -14.801 12.546 -2.950 1.00 74.00 415 GLY A O 1
ATOM 3474 N N . HIS A 1 416 ? -13.006 12.405 -4.271 1.00 69.12 416 HIS A N 1
ATOM 3475 C CA . HIS A 1 416 ? -12.140 11.848 -3.223 1.00 69.12 416 HIS A CA 1
ATOM 3476 C C . HIS A 1 416 ? -12.057 12.756 -1.981 1.00 69.12 416 HIS A C 1
ATOM 3478 O O . HIS A 1 416 ? -11.380 13.780 -1.990 1.00 69.12 416 HIS A O 1
ATOM 3484 N N . GLY A 1 417 ? -12.703 12.333 -0.890 1.00 68.69 417 GLY A N 1
ATOM 3485 C CA . GLY A 1 417 ? -12.727 13.057 0.386 1.00 68.69 417 GLY A CA 1
ATOM 3486 C C . GLY A 1 417 ? -13.877 14.058 0.532 1.00 68.69 417 GLY A C 1
ATOM 3487 O O . GLY A 1 417 ? -14.008 14.668 1.593 1.00 68.69 417 GLY A O 1
ATOM 3488 N N . GLU A 1 418 ? -14.726 14.201 -0.486 1.00 81.44 418 GLU A N 1
ATOM 3489 C CA . GLU A 1 418 ? -15.962 14.971 -0.400 1.00 81.44 418 GLU A CA 1
ATOM 3490 C C . GLU A 1 418 ? -17.104 14.082 0.091 1.00 81.44 418 GLU A C 1
ATOM 3492 O O . GLU A 1 418 ? -17.243 12.924 -0.302 1.00 81.44 418 GLU A O 1
ATOM 3497 N N . ALA A 1 419 ? -17.944 14.634 0.957 1.00 85.44 419 ALA A N 1
ATOM 3498 C CA . ALA A 1 419 ? -19.163 13.984 1.400 1.00 85.44 419 ALA A CA 1
ATOM 3499 C C . ALA A 1 419 ? -20.281 15.017 1.396 1.00 85.44 419 ALA A C 1
ATOM 3501 O O . ALA A 1 419 ? -20.099 16.132 1.891 1.00 85.44 419 ALA A O 1
ATOM 3502 N N . TYR A 1 420 ? -21.426 14.637 0.844 1.00 89.81 420 TYR A N 1
ATOM 3503 C CA . TYR A 1 420 ? -22.605 15.485 0.790 1.00 89.81 420 TYR A CA 1
ATOM 3504 C C . TYR A 1 420 ? -23.658 14.986 1.769 1.00 89.81 420 TYR A C 1
ATOM 3506 O O . TYR A 1 420 ? -23.822 13.779 1.972 1.00 89.81 420 TYR A O 1
ATOM 3514 N N . ASP A 1 421 ? -24.369 15.927 2.378 1.00 87.94 421 ASP A N 1
ATOM 3515 C CA . ASP A 1 421 ? -25.515 15.628 3.215 1.00 87.94 421 ASP A CA 1
ATOM 3516 C C . ASP A 1 421 ? -26.587 14.907 2.391 1.00 87.94 421 ASP A C 1
ATOM 3518 O O . ASP A 1 421 ? -26.895 15.296 1.263 1.00 87.94 421 ASP A O 1
ATOM 3522 N N . LEU A 1 422 ? -27.151 13.836 2.945 1.00 84.56 422 LEU A N 1
ATOM 3523 C CA . LEU A 1 422 ? -28.086 12.981 2.214 1.00 84.56 422 LEU A CA 1
ATOM 3524 C C . LEU A 1 422 ? -29.432 13.668 1.942 1.00 84.56 422 LEU A C 1
ATOM 3526 O O . LEU A 1 422 ? -30.121 13.299 0.989 1.00 84.56 422 LEU A O 1
ATOM 3530 N N . GLU A 1 423 ? -29.818 14.635 2.778 1.00 82.06 423 GLU A N 1
ATOM 3531 C CA . GLU A 1 423 ? -31.097 15.333 2.697 1.00 82.06 423 GLU A CA 1
ATOM 3532 C C . GLU A 1 423 ? -30.972 16.614 1.868 1.00 82.06 423 GLU A C 1
ATOM 3534 O O . GLU A 1 423 ? -31.777 16.853 0.962 1.00 82.06 423 GLU A O 1
ATOM 3539 N N . THR A 1 424 ? -29.947 17.421 2.147 1.00 83.50 424 THR A N 1
ATOM 3540 C CA . THR A 1 424 ? -29.765 18.738 1.527 1.00 83.50 424 THR A CA 1
ATOM 3541 C C . THR A 1 424 ? -28.839 18.710 0.318 1.00 83.50 424 THR A C 1
ATOM 3543 O O . THR A 1 424 ? -28.947 19.586 -0.536 1.00 83.50 424 THR A O 1
ATOM 3546 N N . GLY A 1 425 ? -27.953 17.717 0.198 1.00 85.06 425 GLY A N 1
ATOM 3547 C CA . GLY A 1 425 ? -26.936 17.667 -0.855 1.00 85.06 425 GLY A CA 1
ATOM 3548 C C . GLY A 1 425 ? -25.858 18.746 -0.701 1.00 85.06 425 GLY A C 1
ATOM 3549 O O . GLY A 1 425 ? -25.214 19.109 -1.688 1.00 85.06 425 GLY A O 1
ATOM 3550 N N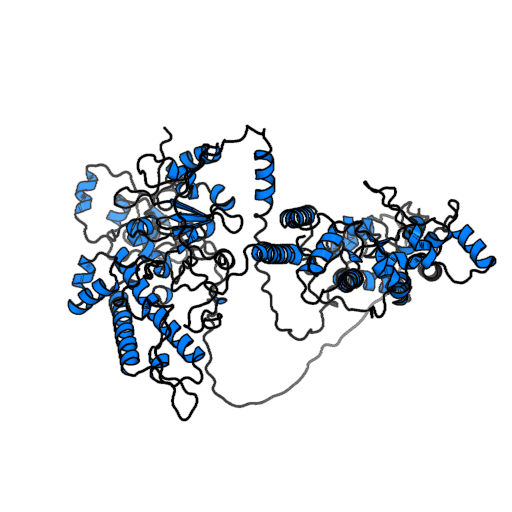 . GLU A 1 426 ? -25.697 19.302 0.504 1.00 87.00 426 GLU A N 1
ATOM 3551 C CA . GLU A 1 426 ? -24.680 20.302 0.852 1.00 87.00 426 GLU A CA 1
ATOM 3552 C C . GLU A 1 426 ? -23.386 19.631 1.317 1.00 87.00 426 GLU A C 1
ATOM 3554 O O . GLU A 1 426 ? -23.409 18.513 1.825 1.00 87.00 426 GLU A O 1
ATOM 3559 N N . SER A 1 427 ? -22.243 20.299 1.140 1.00 86.25 427 SER A N 1
ATOM 3560 C CA . SER A 1 427 ? -20.952 19.738 1.554 1.00 86.25 427 SER A CA 1
ATOM 3561 C C . SER A 1 427 ? -20.874 19.593 3.075 1.00 86.25 427 SER A C 1
ATOM 3563 O O . SER A 1 427 ? -21.107 20.556 3.806 1.00 86.25 427 SER A O 1
ATOM 3565 N N . LEU A 1 428 ? -20.507 18.403 3.552 1.00 82.25 428 LEU A N 1
ATOM 3566 C CA . LEU A 1 428 ? -20.275 18.111 4.971 1.00 82.25 428 LEU A CA 1
ATOM 3567 C C . LEU A 1 428 ? -18.865 18.518 5.428 1.00 82.25 428 LEU A C 1
ATOM 3569 O O . LEU A 1 428 ? -18.616 18.660 6.627 1.00 82.25 428 LEU A O 1
ATOM 3573 N N . THR A 1 429 ? -17.929 18.711 4.495 1.00 64.31 429 THR A N 1
ATOM 3574 C CA . THR A 1 429 ? -16.591 19.233 4.788 1.00 64.31 429 THR A CA 1
ATOM 3575 C C . THR A 1 429 ? -16.671 20.754 4.947 1.00 64.31 429 THR A C 1
ATOM 3577 O O . THR A 1 429 ? -17.065 21.476 4.033 1.00 64.31 429 THR A O 1
ATOM 3580 N N . GLY A 1 430 ? -16.372 21.235 6.158 1.00 44.50 430 GLY A N 1
ATOM 3581 C CA . GLY A 1 430 ? -16.575 22.627 6.560 1.00 44.50 430 GLY A CA 1
ATOM 3582 C C . GLY A 1 430 ? -15.858 23.645 5.670 1.00 44.50 430 GLY A C 1
ATOM 3583 O O . GLY A 1 430 ? -14.744 23.411 5.206 1.00 44.50 430 GLY A O 1
ATOM 3584 N N . SER A 1 431 ? -16.511 24.794 5.485 1.00 36.41 431 SER A N 1
ATOM 3585 C CA . SER A 1 431 ? -16.015 25.961 4.758 1.00 36.41 431 SER A CA 1
ATOM 3586 C C . SER A 1 431 ? -14.593 26.344 5.187 1.00 36.41 431 SER A C 1
ATOM 3588 O O . SER A 1 431 ? -14.381 26.987 6.217 1.00 36.41 431 SER A O 1
ATOM 3590 N N . SER A 1 432 ? -13.612 25.985 4.371 1.00 30.44 432 SER A N 1
ATOM 3591 C CA . SER A 1 432 ? -12.353 26.708 4.280 1.00 30.44 432 SER A CA 1
ATOM 3592 C C . SER A 1 432 ? -12.310 27.282 2.876 1.00 30.44 432 SER A C 1
ATOM 3594 O O . SER A 1 432 ? -11.916 26.596 1.937 1.00 30.44 432 SER A O 1
ATOM 3596 N N . ASP A 1 433 ? -12.765 28.525 2.733 1.00 35.97 433 ASP A N 1
ATOM 3597 C CA . ASP A 1 433 ? -12.565 29.316 1.523 1.00 35.97 433 ASP A CA 1
ATOM 3598 C C . ASP A 1 433 ? -11.063 29.463 1.266 1.00 35.97 433 ASP A C 1
ATOM 3600 O O . ASP A 1 433 ? -10.400 30.338 1.820 1.00 35.97 433 ASP A O 1
ATOM 3604 N N . SER A 1 434 ? -10.513 28.576 0.444 1.00 30.08 434 SER A N 1
ATOM 3605 C CA . SER A 1 434 ? -9.341 28.801 -0.404 1.00 30.08 434 SER A CA 1
ATOM 3606 C C . SER A 1 434 ? -9.318 27.696 -1.464 1.00 30.08 434 SER A C 1
ATOM 3608 O O . SER A 1 434 ? -9.332 26.520 -1.097 1.00 30.08 434 SER A O 1
ATOM 3610 N N . PRO A 1 435 ? -9.301 28.025 -2.768 1.00 31.41 435 PRO A N 1
ATOM 3611 C CA . PRO A 1 435 ? -9.118 27.012 -3.797 1.00 31.41 435 PRO A CA 1
ATOM 3612 C C . PRO A 1 435 ? -7.725 26.373 -3.648 1.00 31.41 435 PRO A C 1
ATOM 3614 O O . PRO A 1 435 ? -6.775 27.072 -3.289 1.00 31.41 435 PRO A O 1
ATOM 3617 N N . PRO A 1 436 ? -7.570 25.067 -3.920 1.00 30.89 436 PRO A N 1
ATOM 3618 C CA . PRO A 1 436 ? -6.254 24.455 -3.998 1.00 30.89 436 PRO A CA 1
ATOM 3619 C C . PRO A 1 436 ? -5.520 25.030 -5.215 1.00 30.89 436 PRO A C 1
ATOM 3621 O O . PRO A 1 436 ? -5.988 24.914 -6.350 1.00 30.89 436 PRO A O 1
ATOM 3624 N N . ASP A 1 437 ? -4.375 25.666 -4.968 1.00 28.00 437 ASP A N 1
ATOM 3625 C CA . ASP A 1 437 ? -3.485 26.155 -6.015 1.00 28.00 437 ASP A CA 1
ATOM 3626 C C . ASP A 1 437 ? -3.119 25.005 -6.958 1.00 28.00 437 ASP A C 1
ATOM 3628 O O . ASP A 1 437 ? -2.430 24.046 -6.604 1.00 28.00 437 ASP A O 1
ATOM 3632 N N . THR A 1 438 ? -3.604 25.112 -8.191 1.00 30.12 438 THR A N 1
ATOM 3633 C CA . THR A 1 438 ? -3.175 24.268 -9.300 1.00 30.12 438 THR A CA 1
ATOM 3634 C C . THR A 1 438 ? -1.783 24.746 -9.726 1.00 30.12 438 THR A C 1
ATOM 3636 O O . THR A 1 438 ? -1.637 25.926 -10.058 1.00 30.12 438 THR A O 1
ATOM 3639 N N . PRO A 1 439 ? -0.744 23.893 -9.750 1.00 26.12 439 PRO A N 1
ATOM 3640 C CA . PRO A 1 439 ? 0.567 24.311 -10.216 1.00 26.12 439 PRO A CA 1
ATOM 3641 C C . PRO A 1 439 ? 0.536 24.461 -11.742 1.00 26.12 439 PRO A C 1
ATOM 3643 O O . PRO A 1 439 ? 0.603 23.486 -12.489 1.00 26.12 439 PRO A O 1
ATOM 3646 N N . CYS A 1 440 ? 0.425 25.700 -12.218 1.00 26.50 440 CYS A N 1
ATOM 3647 C CA . CYS A 1 440 ? 0.704 26.046 -13.610 1.00 26.50 440 CYS A CA 1
ATOM 3648 C C . CYS A 1 440 ? 2.226 26.038 -13.858 1.00 26.50 440 CYS A C 1
ATOM 3650 O O . CYS A 1 440 ? 2.980 26.558 -13.032 1.00 26.50 440 CYS A O 1
ATOM 3652 N N . PRO A 1 441 ? 2.705 25.508 -14.997 1.00 28.34 441 PRO A N 1
ATOM 3653 C CA . PRO A 1 441 ? 4.121 25.516 -15.325 1.00 28.34 441 PRO A CA 1
ATOM 3654 C C . PRO A 1 441 ? 4.560 26.884 -15.873 1.00 28.34 441 PRO A C 1
ATOM 3656 O O . PRO A 1 441 ? 3.909 27.452 -16.745 1.00 28.34 441 PRO A O 1
ATOM 3659 N N . PHE A 1 442 ? 5.685 27.361 -15.335 1.00 26.25 442 PHE A N 1
ATOM 3660 C CA . PHE A 1 442 ? 6.699 28.263 -15.900 1.00 26.25 442 PHE A CA 1
ATOM 3661 C C . PHE A 1 442 ? 6.275 29.360 -16.893 1.00 26.25 442 PHE A C 1
ATOM 3663 O O . PHE A 1 442 ? 5.992 29.094 -18.057 1.00 26.25 442 PHE A O 1
ATOM 3670 N N . ASN A 1 443 ? 6.475 30.614 -16.473 1.00 26.02 443 ASN A N 1
ATOM 3671 C CA . ASN A 1 443 ? 6.968 31.675 -17.351 1.00 26.02 443 ASN A CA 1
ATOM 3672 C C . ASN A 1 443 ? 8.142 32.386 -16.660 1.00 26.02 443 ASN A C 1
ATOM 3674 O O . ASN A 1 443 ? 7.972 33.020 -15.620 1.00 26.02 443 ASN A O 1
ATOM 3678 N N . ASP A 1 444 ? 9.323 32.248 -17.260 1.00 27.16 444 ASP A N 1
ATOM 3679 C CA . ASP A 1 444 ? 10.486 33.109 -17.056 1.00 27.16 444 ASP A CA 1
ATOM 3680 C C . ASP A 1 444 ? 10.220 34.477 -17.699 1.00 27.16 444 ASP A C 1
ATOM 3682 O O . ASP A 1 444 ? 9.829 34.522 -18.863 1.00 27.16 444 ASP A O 1
ATOM 3686 N N . GLU A 1 445 ? 10.488 35.574 -16.982 1.00 26.34 445 GLU A N 1
ATOM 3687 C CA . GLU A 1 445 ? 11.225 36.736 -17.506 1.00 26.34 445 GLU A CA 1
ATOM 3688 C C . GLU A 1 445 ? 11.578 37.746 -16.383 1.00 26.34 445 GLU A C 1
ATOM 3690 O O . GLU A 1 445 ? 10.768 38.111 -15.537 1.00 26.34 445 GLU A O 1
ATOM 3695 N N . SER A 1 446 ? 12.853 38.146 -16.409 1.00 28.00 446 SER A N 1
ATOM 3696 C CA . SER A 1 446 ? 13.634 39.199 -15.722 1.00 28.00 446 SER A CA 1
ATOM 3697 C C . SER A 1 446 ? 12.860 40.402 -15.112 1.00 28.00 446 SER A C 1
ATOM 3699 O O . SER A 1 446 ? 11.891 40.874 -15.690 1.00 28.00 446 SER A O 1
ATOM 3701 N N . THR A 1 447 ? 13.283 41.115 -14.046 1.00 26.39 447 THR A N 1
ATOM 3702 C CA . THR A 1 447 ? 14.517 41.938 -13.927 1.00 26.39 447 THR A CA 1
ATOM 3703 C C . THR A 1 447 ? 14.581 42.706 -12.568 1.00 26.39 447 THR A C 1
ATOM 3705 O O . THR A 1 447 ? 13.557 43.190 -12.101 1.00 26.39 447 THR A O 1
ATOM 3708 N N . SER A 1 448 ? 15.802 42.929 -12.039 1.00 26.27 448 SER A N 1
ATOM 3709 C CA . SER A 1 448 ? 16.315 44.050 -11.184 1.00 26.27 448 SER A CA 1
ATOM 3710 C C . SER A 1 448 ? 15.899 44.283 -9.702 1.00 26.27 448 SER A C 1
ATOM 3712 O O . SER A 1 448 ? 14.738 44.479 -9.373 1.00 26.27 448 SER A O 1
ATOM 3714 N N . SER A 1 449 ? 16.942 44.384 -8.857 1.00 23.64 449 SER A N 1
ATOM 3715 C CA . SER A 1 449 ? 17.089 44.834 -7.443 1.00 23.64 449 SER A CA 1
ATOM 3716 C C . SER A 1 449 ? 16.922 46.371 -7.235 1.00 23.64 449 SER A C 1
ATOM 3718 O O . SER A 1 449 ? 16.616 47.029 -8.230 1.00 23.64 449 SER A O 1
ATOM 3720 N N . PRO A 1 450 ? 17.315 47.026 -6.095 1.00 45.12 450 PRO A N 1
ATOM 3721 C CA . PRO A 1 450 ? 17.505 46.656 -4.660 1.00 45.12 450 PRO A CA 1
ATOM 3722 C C . PRO A 1 450 ? 16.951 47.733 -3.647 1.00 45.12 450 PRO A C 1
ATOM 3724 O O . PRO A 1 450 ? 16.250 48.642 -4.070 1.00 45.12 450 PRO A O 1
ATOM 3727 N N . GLU A 1 451 ? 17.373 47.661 -2.359 1.00 28.16 451 GLU A N 1
ATOM 3728 C CA . GLU A 1 451 ? 17.321 48.661 -1.235 1.00 28.16 451 GLU A CA 1
ATOM 3729 C C . GLU A 1 451 ? 16.179 48.481 -0.200 1.00 28.16 451 GLU A C 1
ATOM 3731 O O . GLU A 1 451 ? 15.061 48.169 -0.581 1.00 28.16 451 GLU A O 1
ATOM 3736 N N . SER A 1 452 ? 16.324 48.656 1.127 1.00 27.20 452 SER A N 1
ATOM 3737 C CA . SER A 1 452 ? 17.439 48.939 2.053 1.00 27.20 452 SER A CA 1
ATOM 3738 C C . SER A 1 452 ? 16.962 48.810 3.526 1.00 27.20 452 SER A C 1
ATOM 3740 O O . SER A 1 452 ? 15.773 48.943 3.803 1.00 27.20 452 SER A O 1
ATOM 3742 N N . SER A 1 453 ? 17.935 48.658 4.440 1.00 28.05 453 SER A N 1
ATOM 3743 C CA . SER A 1 453 ? 18.077 49.313 5.768 1.00 28.05 453 SER A CA 1
ATOM 3744 C C . SER A 1 453 ? 17.110 49.034 6.944 1.00 28.05 453 SER A C 1
ATOM 3746 O O . SER A 1 453 ? 15.982 49.515 6.969 1.00 28.05 453 SER A O 1
ATOM 3748 N N . ASP A 1 454 ? 17.684 48.371 7.957 1.00 27.59 454 ASP A N 1
ATOM 3749 C CA . ASP A 1 454 ? 18.029 48.896 9.298 1.00 27.59 454 ASP A CA 1
ATOM 3750 C C . ASP A 1 454 ? 16.998 49.147 10.427 1.00 27.59 454 ASP A C 1
ATOM 3752 O O . ASP A 1 454 ? 16.032 49.893 10.310 1.00 27.59 454 ASP A O 1
ATOM 3756 N N . GLU A 1 455 ? 17.418 48.592 11.577 1.00 29.78 455 GLU A N 1
ATOM 3757 C CA . GLU A 1 455 ? 17.448 49.131 12.953 1.00 29.78 455 GLU A CA 1
ATOM 3758 C C . GLU A 1 455 ? 16.251 48.996 13.928 1.00 29.78 455 GLU A C 1
ATOM 3760 O O . GLU A 1 455 ? 15.248 49.702 13.885 1.00 29.78 455 GLU A O 1
ATOM 3765 N N . GLU A 1 456 ? 16.469 48.075 14.884 1.00 31.52 456 GLU A N 1
ATOM 3766 C CA . GLU A 1 456 ? 16.463 48.218 16.357 1.00 31.52 456 GLU A CA 1
ATOM 3767 C C . GLU A 1 456 ? 15.434 49.113 17.080 1.00 31.52 456 GLU A C 1
ATOM 3769 O O . GLU A 1 456 ? 15.408 50.335 16.934 1.00 31.52 456 GLU A O 1
ATOM 3774 N N . ARG A 1 457 ? 14.758 48.519 18.087 1.00 27.62 457 ARG A N 1
ATOM 3775 C CA . ARG A 1 457 ? 14.543 49.187 19.386 1.00 27.62 457 ARG A CA 1
ATOM 3776 C C . ARG A 1 457 ? 14.186 48.259 20.559 1.00 27.62 457 ARG A C 1
ATOM 3778 O O . ARG A 1 457 ? 13.159 47.591 20.545 1.00 27.62 457 ARG A O 1
ATOM 3785 N N . ASP A 1 458 ? 15.043 48.339 21.579 1.00 28.50 458 ASP A N 1
ATOM 3786 C CA . ASP A 1 458 ? 14.802 48.441 23.029 1.00 28.50 458 ASP A CA 1
ATOM 3787 C C . ASP A 1 458 ? 13.718 47.606 23.736 1.00 28.50 458 ASP A C 1
ATOM 3789 O O . ASP A 1 458 ? 12.521 47.788 23.520 1.00 28.50 458 ASP A O 1
ATOM 3793 N N . GLN A 1 459 ? 14.142 46.933 24.819 1.00 30.53 459 GLN A N 1
ATOM 3794 C CA . GLN A 1 459 ? 13.481 47.117 26.118 1.00 30.53 459 GLN A CA 1
ATOM 3795 C C . GLN A 1 459 ? 14.398 46.850 27.327 1.00 30.53 459 GLN A C 1
ATOM 3797 O O . GLN A 1 459 ? 15.002 45.793 27.489 1.00 30.53 459 GLN A O 1
ATOM 3802 N N . GLN A 1 460 ? 14.458 47.865 28.189 1.00 29.70 460 GLN A N 1
ATOM 3803 C CA . GLN A 1 460 ? 15.129 47.952 29.485 1.00 29.70 460 GLN A CA 1
ATOM 3804 C C . GLN A 1 460 ? 14.076 48.014 30.612 1.00 29.70 460 GLN A C 1
ATOM 3806 O O . GLN A 1 460 ? 12.990 48.546 30.390 1.00 29.70 460 GLN A O 1
ATOM 3811 N N . ARG A 1 461 ? 14.518 47.659 31.835 1.00 27.95 461 ARG A N 1
ATOM 3812 C CA . ARG A 1 461 ? 13.977 47.944 33.197 1.00 27.95 461 ARG A CA 1
ATOM 3813 C C . ARG A 1 461 ? 13.097 46.873 33.857 1.00 27.95 461 ARG A C 1
ATOM 3815 O O . ARG A 1 461 ? 12.254 46.296 33.198 1.00 27.95 461 ARG A O 1
ATOM 3822 N N . SER A 1 462 ? 13.096 46.647 35.178 1.00 29.77 462 SER A N 1
ATOM 3823 C CA . SER A 1 462 ? 13.978 46.926 36.339 1.00 29.77 462 SER A CA 1
ATOM 3824 C C . SER A 1 462 ? 13.233 46.452 37.613 1.00 29.77 462 SER A C 1
ATOM 3826 O O . SER A 1 462 ? 12.054 46.748 37.748 1.00 29.77 462 SER A O 1
ATOM 3828 N N . ASN A 1 463 ? 13.971 45.835 38.547 1.00 28.56 463 ASN A N 1
ATOM 3829 C CA . ASN A 1 463 ? 13.982 46.014 40.018 1.00 28.56 463 ASN A CA 1
ATOM 3830 C C . ASN A 1 463 ? 12.833 45.669 41.014 1.00 28.56 463 ASN A C 1
ATOM 3832 O O . ASN A 1 463 ? 11.728 46.194 40.949 1.00 28.56 463 ASN A O 1
ATOM 3836 N N . ASP A 1 464 ? 13.304 44.984 42.079 1.00 28.56 464 ASP A N 1
ATOM 3837 C CA . ASP A 1 464 ? 13.213 45.265 43.537 1.00 28.56 464 ASP A CA 1
ATOM 3838 C C . ASP A 1 464 ? 12.239 44.498 44.463 1.00 28.56 464 ASP A C 1
ATOM 3840 O O . ASP A 1 464 ? 11.025 44.519 44.298 1.00 28.56 464 ASP A O 1
ATOM 3844 N N . GLY A 1 465 ? 12.815 43.954 45.559 1.00 25.84 465 GLY A N 1
ATOM 3845 C CA . GLY A 1 465 ? 12.168 43.865 46.883 1.00 25.84 465 GLY A CA 1
ATOM 3846 C C . GLY A 1 465 ? 12.309 42.546 47.672 1.00 25.84 465 GLY A C 1
ATOM 3847 O O . GLY A 1 465 ? 11.561 41.605 47.443 1.00 25.84 465 GLY A O 1
ATOM 3848 N N . ALA A 1 466 ? 13.187 42.508 48.684 1.00 29.09 466 ALA A N 1
ATOM 3849 C CA . ALA A 1 466 ? 13.152 41.575 49.840 1.00 29.09 466 ALA A CA 1
ATOM 3850 C C . ALA A 1 466 ? 12.583 42.325 51.088 1.00 29.09 466 ALA A C 1
ATOM 3852 O O . ALA A 1 466 ? 12.304 43.515 50.917 1.00 29.09 466 ALA A O 1
ATOM 3853 N N . PRO A 1 467 ? 12.486 41.799 52.349 1.00 42.41 467 PRO A N 1
ATOM 3854 C CA . PRO A 1 467 ? 12.794 40.462 52.918 1.00 42.41 467 PRO A CA 1
ATOM 3855 C C . PRO A 1 467 ? 11.799 39.916 54.012 1.00 42.41 467 PRO A C 1
ATOM 3857 O O . PRO A 1 467 ? 10.972 40.650 54.540 1.00 42.41 467 PRO A O 1
ATOM 3860 N N . GLY A 1 468 ? 11.986 38.660 54.477 1.00 26.09 468 GLY A N 1
ATOM 3861 C CA . GLY A 1 468 ? 11.893 38.293 55.917 1.00 26.09 468 GLY A CA 1
ATOM 3862 C C . GLY A 1 468 ? 10.788 37.342 56.461 1.00 26.09 468 GLY A C 1
ATOM 3863 O O . GLY A 1 468 ? 9.601 37.625 56.360 1.00 26.09 468 GLY A O 1
ATOM 3864 N N . THR A 1 469 ? 11.241 36.356 57.267 1.00 26.53 469 THR A N 1
ATOM 3865 C CA . THR A 1 469 ? 10.626 35.706 58.476 1.00 26.53 469 THR A CA 1
ATOM 3866 C C . THR A 1 469 ? 9.896 34.331 58.421 1.00 26.53 469 THR A C 1
ATOM 3868 O O . THR A 1 469 ? 8.702 34.240 58.189 1.00 26.53 469 THR A O 1
ATOM 3871 N N . VAL A 1 470 ? 10.662 33.268 58.736 1.00 27.56 470 VAL A N 1
ATOM 3872 C CA . VAL A 1 470 ? 10.507 32.138 59.708 1.00 27.56 470 VAL A CA 1
ATOM 3873 C C . VAL A 1 470 ? 9.118 31.768 60.309 1.00 27.56 470 VAL A C 1
ATOM 3875 O O . VAL A 1 470 ? 8.614 32.527 61.131 1.00 27.56 470 VAL A O 1
ATOM 3878 N N . ASN A 1 471 ? 8.604 30.537 60.064 1.00 25.22 471 ASN A N 1
ATOM 3879 C CA . ASN A 1 471 ? 8.380 29.439 61.058 1.00 25.22 471 ASN A CA 1
ATOM 3880 C C . ASN A 1 471 ? 7.503 28.247 60.558 1.00 25.22 471 ASN A C 1
ATOM 3882 O O . ASN A 1 471 ? 6.393 28.454 60.093 1.00 25.22 471 ASN A O 1
ATOM 3886 N N . VAL A 1 472 ? 7.997 27.025 60.837 1.00 27.08 472 VAL A N 1
ATOM 3887 C CA . VAL A 1 472 ? 7.322 25.756 61.249 1.00 27.08 472 VAL A CA 1
ATOM 3888 C C . VAL A 1 472 ? 6.359 24.997 60.294 1.00 27.08 472 VAL A C 1
ATOM 3890 O O . VAL A 1 472 ? 5.364 25.515 59.811 1.00 27.08 472 VAL A O 1
ATOM 3893 N N . LEU A 1 473 ? 6.682 23.700 60.131 1.00 31.77 473 LEU A N 1
ATOM 3894 C CA . LEU A 1 473 ? 6.052 22.595 59.371 1.00 31.77 473 LEU A CA 1
ATOM 3895 C C . LEU A 1 473 ? 4.564 22.326 59.719 1.00 31.77 473 LEU A C 1
ATOM 3897 O O . LEU A 1 473 ? 4.157 22.571 60.856 1.00 31.77 473 LEU A O 1
ATOM 3901 N N . PRO A 1 474 ? 3.776 21.724 58.798 1.00 30.34 474 PRO A N 1
ATOM 3902 C CA . PRO A 1 474 ? 3.690 20.259 58.744 1.00 30.34 474 PRO A CA 1
ATOM 3903 C C . PRO A 1 474 ? 3.760 19.650 57.334 1.00 30.34 474 PRO A C 1
ATOM 3905 O O . PRO A 1 474 ? 3.445 20.262 56.320 1.00 30.34 474 PRO A O 1
ATOM 3908 N N . ILE A 1 475 ? 4.209 18.401 57.352 1.00 39.25 475 ILE A N 1
ATOM 3909 C CA . ILE A 1 475 ? 4.362 17.441 56.266 1.00 39.25 475 ILE A CA 1
ATOM 3910 C C . ILE A 1 475 ? 2.981 17.065 55.711 1.00 39.25 475 ILE A C 1
ATOM 3912 O O . ILE A 1 475 ? 2.194 16.475 56.441 1.00 39.25 475 ILE A O 1
ATOM 3916 N N . ASP A 1 476 ? 2.751 17.362 54.433 1.00 27.56 476 ASP A N 1
ATOM 3917 C CA . ASP A 1 476 ? 1.786 16.699 53.547 1.00 27.56 476 ASP A CA 1
ATOM 3918 C C . ASP A 1 476 ? 2.436 16.652 52.153 1.00 27.56 476 ASP A C 1
ATOM 3920 O O . ASP A 1 476 ? 2.449 17.634 51.409 1.00 27.56 476 ASP A O 1
ATOM 3924 N N . ASP A 1 477 ? 3.080 15.526 51.841 1.00 33.00 477 ASP A N 1
ATOM 3925 C CA . ASP A 1 477 ? 3.819 15.307 50.593 1.00 33.00 477 ASP A CA 1
ATOM 3926 C C . ASP A 1 477 ? 2.926 14.567 49.585 1.00 33.00 477 ASP A C 1
ATOM 3928 O O . ASP A 1 477 ? 3.030 13.357 49.401 1.00 33.00 477 ASP A O 1
ATOM 3932 N N . ASP A 1 478 ? 1.999 15.315 48.982 1.00 31.23 478 ASP A N 1
ATOM 3933 C CA . ASP A 1 478 ? 1.202 14.907 47.811 1.00 31.23 478 ASP A CA 1
ATOM 3934 C C . ASP A 1 478 ? 1.363 15.919 46.652 1.00 31.23 478 ASP A C 1
ATOM 3936 O O . ASP A 1 478 ? 0.503 16.078 45.783 1.00 31.23 478 ASP A O 1
ATOM 3940 N N . SER A 1 479 ? 2.501 16.622 46.617 1.00 28.61 479 SER A N 1
ATOM 3941 C CA . SER A 1 479 ? 2.840 17.516 45.507 1.00 28.61 479 SER A CA 1
ATOM 3942 C C . SER A 1 479 ? 3.603 16.744 44.421 1.00 28.61 479 SER A C 1
ATOM 3944 O O . SER A 1 479 ? 4.636 16.141 44.715 1.00 28.61 479 SER A O 1
ATOM 3946 N N . PRO A 1 480 ? 3.149 16.748 43.153 1.00 31.34 480 PRO A N 1
ATOM 3947 C CA . PRO A 1 480 ? 3.934 16.194 42.057 1.00 31.34 480 PRO A CA 1
ATOM 3948 C C . PRO A 1 480 ? 5.268 16.951 41.961 1.00 31.34 480 PRO A C 1
ATOM 3950 O O . PRO A 1 480 ? 5.285 18.169 42.166 1.00 31.34 480 PRO A O 1
ATOM 3953 N N . PRO A 1 481 ? 6.388 16.275 41.645 1.00 32.88 481 PRO A N 1
ATOM 3954 C CA . PRO A 1 481 ? 7.646 16.969 41.450 1.00 32.88 481 PRO A CA 1
ATOM 3955 C C . PRO A 1 481 ? 7.466 17.983 40.319 1.00 32.88 481 PRO A C 1
ATOM 3957 O O . PRO A 1 481 ? 6.968 17.649 39.245 1.00 32.88 481 PRO A O 1
ATOM 3960 N N . THR A 1 482 ? 7.812 19.220 40.661 1.00 33.00 482 THR A N 1
ATOM 3961 C CA . THR A 1 482 ? 8.231 20.368 39.855 1.00 33.00 482 THR A CA 1
ATOM 3962 C C . THR A 1 482 ? 8.053 20.232 38.339 1.00 33.00 482 THR A C 1
ATOM 3964 O O . THR A 1 482 ? 8.557 19.297 37.726 1.00 33.00 482 THR A O 1
ATOM 3967 N N . ALA A 1 483 ? 7.366 21.223 37.757 1.00 33.09 483 ALA A N 1
ATOM 3968 C CA . ALA A 1 483 ? 7.090 21.427 36.333 1.00 33.09 483 ALA A CA 1
ATOM 3969 C C . ALA A 1 483 ? 8.115 20.800 35.353 1.00 33.09 483 ALA A C 1
ATOM 3971 O O . ALA A 1 483 ? 9.321 20.882 35.599 1.00 33.09 483 ALA A O 1
ATOM 3972 N N . PRO A 1 484 ? 7.653 20.222 34.221 1.00 32.16 484 PRO A N 1
ATOM 3973 C CA . PRO A 1 484 ? 8.531 19.585 33.240 1.00 32.16 484 PRO A CA 1
ATOM 3974 C C . PRO A 1 484 ? 9.652 20.549 32.811 1.00 32.16 484 PRO A C 1
ATOM 3976 O O . PRO A 1 484 ? 9.382 21.736 32.610 1.00 32.16 484 PRO A O 1
ATOM 3979 N N . PRO A 1 485 ? 10.909 20.077 32.700 1.00 37.41 485 PRO A N 1
ATOM 3980 C CA . PRO A 1 485 ? 12.042 20.951 32.432 1.00 37.41 485 PRO A CA 1
ATOM 3981 C C . PRO A 1 485 ? 11.873 21.666 31.087 1.00 37.41 485 PRO A C 1
ATOM 3983 O O . PRO A 1 485 ? 11.339 21.103 30.131 1.00 37.41 485 PRO A O 1
ATOM 3986 N N . ALA A 1 486 ? 12.375 22.902 31.024 1.00 35.44 486 ALA A N 1
ATOM 3987 C CA . ALA A 1 486 ? 12.382 23.822 29.881 1.00 35.44 486 ALA A CA 1
ATOM 3988 C C . ALA A 1 486 ? 13.238 23.343 28.678 1.00 35.44 486 ALA A C 1
ATOM 3990 O O . ALA A 1 486 ? 13.916 24.130 28.024 1.00 35.44 486 ALA A O 1
ATOM 3991 N N . LEU A 1 487 ? 13.215 22.040 28.392 1.00 39.12 487 LEU A N 1
ATOM 3992 C CA . LEU A 1 487 ? 13.848 21.376 27.253 1.00 39.12 487 LEU A CA 1
ATOM 3993 C C . LEU A 1 487 ? 12.932 21.274 26.030 1.00 39.12 487 LEU A C 1
ATOM 3995 O O . LEU A 1 487 ? 13.426 21.002 24.941 1.00 39.12 487 LEU A O 1
ATOM 3999 N N . LEU A 1 488 ? 11.634 21.571 26.177 1.00 37.41 488 LEU A N 1
ATOM 4000 C CA . LEU A 1 488 ? 10.693 21.655 25.051 1.00 37.41 488 LEU A CA 1
ATOM 4001 C C . LEU A 1 488 ? 11.104 22.701 23.996 1.00 37.41 488 LEU A C 1
ATOM 4003 O O . LEU A 1 488 ? 10.703 22.572 22.848 1.00 37.41 488 LEU A O 1
ATOM 4007 N N . ASN A 1 489 ? 11.944 23.680 24.354 1.00 34.44 489 ASN A N 1
ATOM 4008 C CA . ASN A 1 489 ? 12.382 24.743 23.442 1.00 34.44 489 ASN A CA 1
ATOM 4009 C C . ASN A 1 489 ? 13.806 24.564 22.885 1.00 34.44 489 ASN A C 1
ATOM 4011 O O . ASN A 1 489 ? 14.182 25.298 21.978 1.00 34.44 489 ASN A O 1
ATOM 4015 N N . HIS A 1 490 ? 14.609 23.633 23.414 1.00 32.69 490 HIS A N 1
ATOM 4016 C CA . HIS A 1 490 ? 16.035 23.510 23.058 1.00 32.69 490 HIS A CA 1
ATOM 4017 C C . HIS A 1 490 ? 16.372 22.315 22.161 1.00 32.69 490 HIS A C 1
ATOM 4019 O O . HIS A 1 490 ? 17.504 22.213 21.702 1.00 32.69 490 HIS A O 1
ATOM 4025 N N . ILE A 1 491 ? 15.401 21.451 21.859 1.00 34.78 491 ILE A N 1
ATOM 4026 C CA . ILE A 1 491 ? 15.536 20.401 20.842 1.00 34.78 491 ILE A CA 1
ATOM 4027 C C . ILE A 1 491 ? 14.827 20.875 19.561 1.00 34.78 491 ILE A C 1
ATOM 4029 O O . ILE A 1 491 ? 13.892 20.248 19.073 1.00 34.78 491 ILE A O 1
ATOM 4033 N N . GLN A 1 492 ? 15.227 22.034 19.033 1.00 31.83 492 GLN A N 1
ATOM 4034 C CA . GLN A 1 492 ? 15.014 22.321 17.616 1.00 31.83 492 GLN A CA 1
ATOM 4035 C C . GLN A 1 492 ? 16.226 21.754 16.885 1.00 31.83 492 GLN A C 1
ATOM 4037 O O . GLN A 1 492 ? 17.350 22.186 17.117 1.00 31.83 492 GLN A O 1
ATOM 4042 N N . LEU A 1 493 ? 15.996 20.721 16.072 1.00 32.22 493 LEU A N 1
ATOM 4043 C CA . LEU A 1 493 ? 16.997 20.164 15.168 1.00 32.22 493 LEU A CA 1
ATOM 4044 C C . LEU A 1 493 ? 17.555 21.293 14.296 1.00 32.22 493 LEU A C 1
ATOM 4046 O O . LEU A 1 493 ? 16.845 21.820 13.439 1.00 32.22 493 LEU A O 1
ATOM 4050 N N . ASP A 1 494 ? 18.818 21.652 14.517 1.00 24.14 494 ASP A N 1
ATOM 4051 C CA . ASP A 1 494 ? 19.559 22.515 13.609 1.00 24.14 494 ASP A CA 1
ATOM 4052 C C . ASP A 1 494 ? 19.537 21.894 12.203 1.00 24.14 494 ASP A C 1
ATOM 4054 O O . ASP A 1 494 ? 20.012 20.781 11.980 1.00 24.14 494 ASP A O 1
ATOM 4058 N N . SER A 1 495 ? 18.915 22.633 11.282 1.00 29.59 495 SER A N 1
ATOM 4059 C CA . SER A 1 495 ? 19.033 22.582 9.818 1.00 29.59 495 SER A CA 1
ATOM 4060 C C . SER A 1 495 ? 19.882 21.439 9.226 1.00 29.59 495 SER A C 1
ATOM 4062 O O . SER A 1 495 ? 21.078 21.575 8.974 1.00 29.59 495 SER A O 1
ATOM 4064 N N . ILE A 1 496 ? 19.221 20.324 8.900 1.00 27.77 496 ILE A N 1
ATOM 4065 C CA . ILE A 1 496 ? 19.752 19.301 7.988 1.00 27.77 496 ILE A CA 1
ATOM 4066 C C . ILE A 1 496 ? 19.526 19.796 6.545 1.00 27.77 496 ILE A C 1
ATOM 4068 O O . ILE A 1 496 ? 18.402 20.180 6.217 1.00 27.77 496 ILE A O 1
ATOM 4072 N N . PRO A 1 497 ? 20.541 19.793 5.661 1.00 24.59 497 PRO A N 1
ATOM 4073 C CA . PRO A 1 497 ? 20.347 20.134 4.257 1.00 24.59 497 PRO A CA 1
ATOM 4074 C C . PRO A 1 497 ? 19.450 19.093 3.582 1.00 24.59 497 PRO A C 1
ATOM 4076 O O . PRO A 1 497 ? 19.666 17.889 3.722 1.00 24.59 497 PRO A O 1
ATOM 4079 N N . SER A 1 498 ? 18.454 19.577 2.840 1.00 26.20 498 SER A N 1
ATOM 4080 C CA . SER A 1 498 ? 17.495 18.793 2.065 1.00 26.20 498 SER A CA 1
ATOM 4081 C C . SER A 1 498 ? 18.193 17.743 1.196 1.00 26.20 498 SER A C 1
ATOM 4083 O O . SER A 1 498 ? 18.721 18.037 0.124 1.00 26.20 498 SER A O 1
ATOM 4085 N N . SER A 1 499 ? 18.183 16.500 1.672 1.00 25.25 499 SER A N 1
ATOM 4086 C CA . SER A 1 499 ? 18.474 15.310 0.880 1.00 25.25 499 SER A CA 1
ATOM 4087 C C . SER A 1 499 ? 17.224 14.963 0.071 1.00 25.25 499 SER A C 1
ATOM 4089 O O . SER A 1 499 ? 16.123 14.905 0.615 1.00 25.25 499 SER A O 1
ATOM 4091 N N . CYS A 1 500 ? 17.399 14.767 -1.234 1.00 24.14 500 CYS A N 1
ATOM 4092 C CA . CYS A 1 500 ? 16.367 14.448 -2.221 1.00 24.14 500 CYS A CA 1
ATOM 4093 C C . CYS A 1 500 ? 15.734 13.065 -1.977 1.00 24.14 500 CYS A C 1
ATOM 4095 O O . CYS A 1 500 ? 16.036 12.144 -2.714 1.00 24.14 500 CYS A O 1
ATOM 4097 N N . TYR A 1 501 ? 14.891 12.907 -0.956 1.00 25.98 501 TYR A N 1
ATOM 4098 C CA . TYR A 1 501 ? 13.885 11.840 -0.827 1.00 25.98 501 TYR A CA 1
ATOM 4099 C C . TYR A 1 501 ? 12.827 12.311 0.181 1.00 25.98 501 TYR A C 1
ATOM 4101 O O . TYR A 1 501 ? 12.928 12.058 1.380 1.00 25.98 501 TYR A O 1
ATOM 4109 N N . THR A 1 502 ? 11.834 13.063 -0.288 1.00 25.02 502 THR A N 1
ATOM 4110 C CA . THR A 1 502 ? 10.631 13.365 0.495 1.00 25.02 502 THR A CA 1
ATOM 4111 C C . THR A 1 502 ? 9.613 12.253 0.264 1.00 25.02 502 THR A C 1
ATOM 4113 O O . THR A 1 502 ? 8.833 12.317 -0.683 1.00 25.02 502 THR A O 1
ATOM 4116 N N . ASP A 1 503 ? 9.634 11.227 1.114 1.00 30.16 503 ASP A N 1
ATOM 4117 C CA . ASP A 1 503 ? 8.553 10.242 1.197 1.00 30.16 503 ASP A CA 1
ATOM 4118 C C . ASP A 1 503 ? 7.338 10.893 1.877 1.00 30.16 503 ASP A C 1
ATOM 4120 O O . ASP A 1 503 ? 7.406 11.339 3.026 1.00 30.16 503 ASP A O 1
ATOM 4124 N N . SER A 1 504 ? 6.214 10.979 1.159 1.00 30.02 504 SER A N 1
ATOM 4125 C CA . SER A 1 504 ? 4.957 11.500 1.695 1.00 30.02 504 SER A CA 1
ATOM 4126 C C . SER A 1 504 ? 4.337 10.501 2.680 1.00 30.02 504 SER A C 1
ATOM 4128 O O . SER A 1 504 ? 3.988 9.378 2.320 1.00 30.02 504 SER A O 1
ATOM 4130 N N . ILE A 1 505 ? 4.149 10.942 3.922 1.00 29.70 505 ILE A N 1
ATOM 4131 C CA . ILE A 1 505 ? 3.713 10.172 5.103 1.00 29.70 505 ILE A CA 1
ATOM 4132 C C . ILE A 1 505 ? 2.200 9.799 5.082 1.00 29.70 505 ILE A C 1
ATOM 4134 O O . ILE A 1 505 ? 1.613 9.460 6.103 1.00 29.70 505 ILE A O 1
ATOM 4138 N N . SER A 1 506 ? 1.526 9.783 3.928 1.00 25.56 506 SER A N 1
ATOM 4139 C CA . SER A 1 506 ? 0.076 9.500 3.834 1.00 25.56 506 SER A CA 1
ATOM 4140 C C . SER A 1 506 ? -0.311 8.035 3.550 1.00 25.56 506 SER A C 1
ATOM 4142 O O . SER A 1 506 ? -1.493 7.738 3.427 1.00 25.56 506 SER A O 1
ATOM 4144 N N . SER A 1 507 ? 0.628 7.081 3.500 1.00 29.06 507 SER A N 1
ATOM 4145 C CA . SER A 1 507 ? 0.352 5.687 3.069 1.00 29.06 507 SER A CA 1
ATOM 4146 C C . SER A 1 507 ? 0.131 4.653 4.199 1.00 29.06 507 SER A C 1
ATOM 4148 O O . SER A 1 507 ? 0.402 3.471 4.013 1.00 29.06 507 SER A O 1
ATOM 4150 N N . ILE A 1 508 ? -0.321 5.043 5.400 1.00 32.06 508 ILE A N 1
ATOM 4151 C CA . ILE A 1 508 ? -0.312 4.140 6.583 1.00 32.06 508 ILE A CA 1
ATOM 4152 C C . ILE A 1 508 ? -1.605 3.305 6.783 1.00 32.06 508 ILE A C 1
ATOM 4154 O O . ILE A 1 508 ? -1.701 2.536 7.740 1.00 32.06 508 ILE A O 1
ATOM 4158 N N . THR A 1 509 ? -2.577 3.310 5.868 1.00 28.81 509 THR A N 1
ATOM 4159 C CA . THR A 1 509 ? -3.837 2.547 6.037 1.00 28.81 509 THR A CA 1
ATOM 4160 C C . THR A 1 509 ? -4.027 1.394 5.048 1.00 28.81 509 THR A C 1
ATOM 4162 O O . THR A 1 509 ? -4.948 1.413 4.248 1.00 28.81 509 THR A O 1
ATOM 4165 N N . THR A 1 510 ? -3.215 0.340 5.162 1.00 34.41 510 THR A N 1
ATOM 4166 C CA . THR A 1 510 ? -3.475 -0.992 4.565 1.00 34.41 510 THR A CA 1
ATOM 4167 C C . THR A 1 510 ? -2.866 -2.090 5.454 1.00 34.41 510 THR A C 1
ATOM 4169 O O . THR A 1 510 ? -1.729 -2.519 5.282 1.00 34.41 510 THR A O 1
ATOM 4172 N N . VAL A 1 511 ? -3.596 -2.538 6.485 1.00 33.56 511 VAL A N 1
ATOM 4173 C CA . VAL A 1 511 ? -3.169 -3.625 7.412 1.00 33.56 511 VAL A CA 1
ATOM 4174 C C . VAL A 1 511 ? -4.079 -4.869 7.297 1.00 33.56 511 VAL A C 1
ATOM 4176 O O . VAL A 1 511 ? -4.043 -5.785 8.115 1.00 33.56 511 VAL A O 1
ATOM 4179 N N . THR A 1 512 ? -4.886 -4.972 6.241 1.00 38.94 512 THR A N 1
ATOM 4180 C CA . THR A 1 512 ? -5.904 -6.026 6.082 1.00 38.94 512 THR A CA 1
ATOM 4181 C C . THR A 1 512 ? -5.410 -7.319 5.414 1.00 38.94 512 THR A C 1
ATOM 4183 O O . THR A 1 512 ? -6.061 -8.351 5.573 1.00 38.94 512 THR A O 1
ATOM 4186 N N . SER A 1 513 ? -4.247 -7.349 4.743 1.00 39.31 513 SER A N 1
ATOM 4187 C CA . SER A 1 513 ? -3.866 -8.527 3.931 1.00 39.31 513 SER A CA 1
ATOM 4188 C C . SER A 1 513 ? -3.489 -9.785 4.739 1.00 39.31 513 SER A C 1
ATOM 4190 O O . SER A 1 513 ? -3.753 -10.894 4.281 1.00 39.31 513 SER A O 1
ATOM 4192 N N . TRP A 1 514 ? -2.966 -9.652 5.967 1.00 34.84 514 TRP A N 1
ATOM 4193 C CA . TRP A 1 514 ? -2.505 -10.799 6.775 1.00 34.84 514 TRP A CA 1
ATOM 4194 C C . TRP A 1 514 ? -3.591 -11.451 7.639 1.00 34.84 514 TRP A C 1
ATOM 4196 O O . TRP A 1 514 ? -3.527 -12.655 7.895 1.00 34.84 514 TRP A O 1
ATOM 4206 N N . ARG A 1 515 ? -4.620 -10.700 8.063 1.00 33.91 515 ARG A N 1
ATOM 4207 C CA . ARG A 1 515 ? -5.741 -11.261 8.847 1.00 33.91 515 ARG A CA 1
ATOM 4208 C C . ARG A 1 515 ? -6.557 -12.276 8.041 1.00 33.91 515 ARG A C 1
ATOM 4210 O O . ARG A 1 515 ? -7.049 -13.246 8.609 1.00 33.91 515 ARG A O 1
ATOM 4217 N N . ASN A 1 516 ? -6.613 -12.103 6.721 1.00 37.91 516 ASN A N 1
ATOM 4218 C CA . ASN A 1 516 ? -7.338 -12.991 5.810 1.00 37.91 516 ASN A CA 1
ATOM 4219 C C . ASN A 1 516 ? -6.620 -14.332 5.580 1.00 37.91 516 ASN A C 1
ATOM 4221 O O . ASN A 1 516 ? -7.272 -15.329 5.287 1.00 37.91 516 ASN A O 1
ATOM 4225 N N . ILE A 1 517 ? -5.295 -14.373 5.766 1.00 37.28 517 ILE A N 1
ATOM 4226 C CA . ILE A 1 517 ? -4.479 -15.591 5.631 1.00 37.28 517 ILE A CA 1
ATOM 4227 C C . ILE A 1 517 ? -4.680 -16.516 6.840 1.00 37.28 517 ILE A C 1
ATOM 4229 O O . ILE A 1 517 ? -4.796 -17.725 6.678 1.00 37.28 517 ILE A O 1
ATOM 4233 N N . GLY A 1 518 ? -4.764 -15.957 8.054 1.00 32.44 518 GLY A N 1
ATOM 4234 C CA . GLY A 1 518 ? -4.934 -16.746 9.280 1.00 32.44 518 GLY A CA 1
ATOM 4235 C C . GLY A 1 518 ? -6.292 -17.443 9.395 1.00 32.44 518 GLY A C 1
ATOM 4236 O O . GLY A 1 518 ? -6.356 -18.530 9.954 1.00 32.44 518 GLY A O 1
ATOM 4237 N N . ARG A 1 519 ? -7.353 -16.845 8.838 1.00 32.75 519 ARG A N 1
ATOM 4238 C CA . ARG A 1 519 ? -8.723 -17.375 8.933 1.00 32.75 519 ARG A CA 1
ATOM 4239 C C . ARG A 1 519 ? -8.980 -18.561 7.995 1.00 32.75 519 ARG A C 1
ATOM 4241 O O . ARG A 1 519 ? -9.714 -19.462 8.363 1.00 32.75 519 ARG A O 1
ATOM 4248 N N . ARG A 1 520 ? -8.344 -18.586 6.815 1.00 36.53 520 ARG A N 1
ATOM 4249 C CA . ARG A 1 520 ? -8.575 -19.627 5.793 1.00 36.53 520 ARG A CA 1
ATOM 4250 C C . ARG A 1 520 ? -7.859 -20.954 6.073 1.00 36.53 520 ARG A C 1
ATOM 4252 O O . ARG A 1 520 ? -8.311 -21.981 5.598 1.00 36.53 520 ARG A O 1
ATOM 4259 N N . VAL A 1 521 ? -6.774 -20.961 6.854 1.00 37.56 521 VAL A N 1
ATOM 4260 C CA . VAL A 1 521 ? -6.072 -22.216 7.210 1.00 37.56 521 VAL A CA 1
ATOM 4261 C C . VAL A 1 521 ? -6.804 -22.985 8.318 1.00 37.56 521 VAL A C 1
ATOM 4263 O O . VAL A 1 521 ? -6.755 -24.208 8.329 1.00 37.56 521 VAL A O 1
ATOM 4266 N N . GLU A 1 522 ? -7.554 -22.310 9.200 1.00 39.19 522 GLU A N 1
ATOM 4267 C CA . GLU A 1 522 ? -8.436 -23.001 10.162 1.00 39.19 522 GLU A CA 1
ATOM 4268 C C . GLU A 1 522 ? -9.604 -23.730 9.469 1.00 39.19 522 GLU A C 1
ATOM 4270 O O . GLU A 1 522 ? -10.116 -24.708 10.010 1.00 39.19 522 GLU A O 1
ATOM 4275 N N . GLU A 1 523 ? -9.990 -23.295 8.264 1.00 41.16 523 GLU A N 1
ATOM 4276 C CA . GLU A 1 523 ? -11.041 -23.923 7.450 1.00 41.16 523 GLU A CA 1
ATOM 4277 C C . GLU A 1 523 ? -10.513 -25.105 6.607 1.00 41.16 523 GLU A C 1
ATOM 4279 O O . GLU A 1 523 ? -11.255 -26.056 6.371 1.00 41.16 523 GLU A O 1
ATOM 4284 N N . ASP A 1 524 ? -9.227 -25.105 6.227 1.00 39.22 524 ASP A N 1
ATOM 4285 C CA . ASP A 1 524 ? -8.612 -26.116 5.339 1.00 39.22 524 ASP A CA 1
ATOM 4286 C C . ASP A 1 524 ? -8.004 -27.330 6.091 1.00 39.22 524 ASP A C 1
ATOM 4288 O O . ASP A 1 524 ? -7.655 -28.343 5.484 1.00 39.22 524 ASP A O 1
ATOM 4292 N N . GLU A 1 525 ? -7.899 -27.288 7.430 1.00 35.50 525 GLU A N 1
ATOM 4293 C CA . GLU A 1 525 ? -7.419 -28.426 8.247 1.00 35.50 525 GLU A CA 1
ATOM 4294 C C . GLU A 1 525 ? -8.514 -29.473 8.591 1.00 35.50 525 GLU A C 1
ATOM 4296 O O . GLU A 1 525 ? -8.295 -30.406 9.373 1.00 35.50 525 GLU A O 1
ATOM 4301 N N . GLY A 1 526 ? -9.698 -29.383 7.975 1.00 34.12 526 GLY A N 1
ATOM 4302 C CA . GLY A 1 526 ? -10.816 -30.310 8.170 1.00 34.12 526 GLY A CA 1
ATOM 4303 C C . GLY A 1 526 ? -10.814 -31.549 7.257 1.00 34.12 526 GLY A C 1
ATOM 4304 O O . GLY A 1 526 ? -11.474 -31.552 6.231 1.00 34.12 526 GLY A O 1
ATOM 4305 N N . ILE A 1 527 ? -10.184 -32.642 7.714 1.00 33.62 527 ILE A N 1
ATOM 4306 C CA . ILE A 1 527 ? -10.330 -34.060 7.274 1.00 33.62 527 ILE A CA 1
ATOM 4307 C C . ILE A 1 527 ? -9.976 -34.383 5.792 1.00 33.62 527 ILE A C 1
ATOM 4309 O O . ILE A 1 527 ? -10.713 -34.034 4.874 1.00 33.62 527 ILE A O 1
ATOM 4313 N N . PRO A 1 528 ? -8.948 -35.218 5.520 1.00 31.84 528 PRO A N 1
ATOM 4314 C CA . PRO A 1 528 ? -8.595 -35.611 4.154 1.00 31.84 528 PRO A CA 1
ATOM 4315 C C . PRO A 1 528 ? -9.535 -36.699 3.599 1.00 31.84 528 PRO A C 1
ATOM 4317 O O . PRO A 1 528 ? -9.580 -37.815 4.125 1.00 31.84 528 PRO A O 1
ATOM 4320 N N . SER A 1 529 ? -10.236 -36.413 2.494 1.00 28.84 529 SER A N 1
ATOM 4321 C CA . SER A 1 529 ? -10.897 -37.431 1.655 1.00 28.84 529 SER A CA 1
ATOM 4322 C C . SER A 1 529 ? -10.003 -37.889 0.487 1.00 28.84 529 SER A C 1
ATOM 4324 O O . SER A 1 529 ? -9.127 -37.146 0.044 1.00 28.84 529 SER A O 1
ATOM 4326 N N . PRO A 1 530 ? -10.161 -39.136 0.003 1.00 32.66 530 PRO A N 1
ATOM 4327 C CA . PRO A 1 530 ? -9.116 -39.834 -0.738 1.00 32.66 530 PRO A CA 1
ATOM 4328 C C . PRO A 1 530 ? -9.102 -39.537 -2.250 1.00 32.66 530 PRO A C 1
ATOM 4330 O O . PRO A 1 530 ? -10.118 -39.642 -2.928 1.00 32.66 530 PRO A O 1
ATOM 4333 N N . LEU A 1 531 ? -7.891 -39.235 -2.738 1.00 33.69 531 LEU A N 1
ATOM 4334 C CA . LEU A 1 531 ? -7.336 -39.288 -4.107 1.00 33.69 531 LEU A CA 1
ATOM 4335 C C . LEU A 1 531 ? -8.294 -39.592 -5.289 1.00 33.69 531 LEU A C 1
ATOM 4337 O O . LEU A 1 531 ? -8.818 -40.707 -5.376 1.00 33.69 531 LEU A O 1
ATOM 4341 N N . PRO A 1 532 ? -8.359 -38.724 -6.323 1.00 32.66 532 PRO A N 1
ATOM 4342 C CA . PRO A 1 532 ? -8.908 -39.088 -7.626 1.00 32.66 532 PRO A CA 1
ATOM 4343 C C . PRO A 1 532 ? -7.868 -39.793 -8.516 1.00 32.66 532 PRO A C 1
ATOM 4345 O O . PRO A 1 532 ? -6.716 -39.377 -8.645 1.00 32.66 532 PRO A O 1
ATOM 4348 N N . MET A 1 533 ? -8.315 -40.866 -9.169 1.00 31.30 533 MET A N 1
ATOM 4349 C CA . MET A 1 533 ? -7.595 -41.632 -10.194 1.00 31.30 533 MET A CA 1
ATOM 4350 C C . MET A 1 533 ? -7.357 -40.827 -11.492 1.00 31.30 533 MET A C 1
ATOM 4352 O O . MET A 1 533 ? -8.181 -39.985 -11.852 1.00 31.30 533 MET A O 1
ATOM 4356 N N . PRO A 1 534 ? -6.296 -41.133 -12.266 1.00 30.00 534 PRO A N 1
ATOM 4357 C CA . PRO A 1 534 ? -5.948 -40.394 -13.475 1.00 30.00 534 PRO A CA 1
ATOM 4358 C C . PRO A 1 534 ? -6.757 -40.876 -14.689 1.00 30.00 534 PRO A C 1
ATOM 4360 O O . PRO A 1 534 ? -6.646 -42.028 -15.109 1.00 30.00 534 PRO A O 1
ATOM 4363 N N . CYS A 1 535 ? -7.525 -39.981 -15.315 1.00 27.38 535 CYS A N 1
ATOM 4364 C CA . CYS A 1 535 ? -8.054 -40.194 -16.664 1.00 27.38 535 CYS A CA 1
ATOM 4365 C C . CYS A 1 535 ? -7.235 -39.401 -17.688 1.00 27.38 535 CYS A C 1
ATOM 4367 O O . CYS A 1 535 ? -7.400 -38.197 -17.863 1.00 27.38 535 CYS A O 1
ATOM 4369 N N . ASN A 1 536 ? -6.369 -40.127 -18.396 1.00 29.92 536 ASN A N 1
ATOM 4370 C CA . ASN A 1 536 ? -5.679 -39.691 -19.605 1.00 29.92 536 ASN A CA 1
ATOM 4371 C C . ASN A 1 536 ? -6.673 -39.266 -20.696 1.00 29.92 536 ASN A C 1
ATOM 4373 O O . ASN A 1 536 ? -7.377 -40.113 -21.248 1.00 29.92 536 ASN A O 1
ATOM 4377 N N . ARG A 1 537 ? -6.635 -37.994 -21.104 1.00 28.97 537 ARG A N 1
ATOM 4378 C CA . ARG A 1 537 ? -6.943 -37.577 -22.481 1.00 28.97 537 ARG A CA 1
ATOM 4379 C C . ARG A 1 537 ? -6.014 -36.441 -22.895 1.00 28.97 537 ARG A C 1
ATOM 4381 O O . ARG A 1 537 ? -6.275 -35.269 -22.652 1.00 28.97 537 ARG A O 1
ATOM 4388 N N . GLU A 1 538 ? -4.928 -36.825 -23.553 1.00 30.41 538 GLU A N 1
ATOM 4389 C CA . GLU A 1 538 ? -4.050 -35.924 -24.288 1.00 30.41 538 GLU A CA 1
ATOM 4390 C C . GLU A 1 538 ? -4.828 -35.257 -25.433 1.00 30.41 538 GLU A C 1
ATOM 4392 O O . GLU A 1 538 ? -5.333 -35.921 -26.342 1.00 30.41 538 GLU A O 1
ATOM 4397 N N . ARG A 1 539 ? -4.907 -33.924 -25.409 1.00 28.89 539 ARG A N 1
ATOM 4398 C CA . ARG A 1 539 ? -5.080 -33.117 -26.619 1.00 28.89 539 ARG A CA 1
ATOM 4399 C C . ARG A 1 539 ? -3.901 -32.157 -26.734 1.00 28.89 539 ARG A C 1
ATOM 4401 O O . ARG A 1 539 ? -3.622 -31.363 -25.843 1.00 28.89 539 ARG A O 1
ATOM 4408 N N . SER A 1 540 ? -3.208 -32.326 -27.850 1.00 29.88 540 SER A N 1
ATOM 4409 C CA . SER A 1 540 ? -2.071 -31.607 -28.413 1.00 29.88 540 SER A CA 1
ATOM 4410 C C . SER A 1 540 ? -1.877 -30.166 -27.923 1.00 29.88 540 SER A C 1
ATOM 4412 O O . SER A 1 540 ? -2.629 -29.267 -28.290 1.00 29.88 540 SER A O 1
ATOM 4414 N N . ARG A 1 541 ? -0.793 -29.935 -27.170 1.00 29.94 541 ARG A N 1
ATOM 4415 C CA . ARG A 1 541 ? -0.201 -28.605 -26.969 1.00 29.94 541 ARG A CA 1
ATOM 4416 C C . ARG A 1 541 ? 0.685 -28.277 -28.173 1.00 29.94 541 ARG A C 1
ATOM 4418 O O . ARG A 1 541 ? 1.687 -28.950 -28.398 1.00 29.94 541 ARG A O 1
ATOM 4425 N N . SER A 1 542 ? 0.329 -27.258 -28.947 1.00 27.12 542 SER A N 1
ATOM 4426 C CA . SER A 1 542 ? 1.233 -26.646 -29.928 1.00 27.12 542 SER A CA 1
ATOM 4427 C C . SER A 1 542 ? 2.265 -25.741 -29.228 1.00 27.12 542 SER A C 1
ATOM 4429 O O . SER A 1 542 ? 1.953 -25.176 -28.175 1.00 27.12 542 SER A O 1
ATOM 4431 N N . PRO A 1 543 ? 3.484 -25.571 -29.775 1.00 27.20 543 PRO A N 1
ATOM 4432 C CA . PRO A 1 543 ? 4.554 -24.818 -29.123 1.00 27.20 543 PRO A CA 1
ATOM 4433 C C . PRO A 1 543 ? 4.264 -23.313 -29.182 1.00 27.20 543 PRO A C 1
ATOM 4435 O O . PRO A 1 543 ? 4.004 -22.779 -30.260 1.00 27.20 543 PRO A O 1
ATOM 4438 N N . ARG A 1 544 ? 4.323 -22.617 -28.040 1.00 31.61 544 ARG A N 1
ATOM 4439 C CA . ARG A 1 544 ? 4.305 -21.145 -28.004 1.00 31.61 544 ARG A CA 1
ATOM 4440 C C . ARG A 1 544 ? 5.677 -20.595 -28.434 1.00 31.61 544 ARG A C 1
ATOM 4442 O O . ARG A 1 544 ? 6.689 -21.178 -28.042 1.00 31.61 544 ARG A O 1
ATOM 4449 N N . PRO A 1 545 ? 5.742 -19.479 -29.183 1.00 26.41 545 PRO A N 1
ATOM 4450 C CA . PRO A 1 545 ? 6.994 -18.783 -29.452 1.00 26.41 545 PRO A CA 1
ATOM 4451 C C . PRO A 1 545 ? 7.509 -18.133 -28.165 1.00 26.41 545 PRO A C 1
ATOM 4453 O O . PRO A 1 545 ? 6.793 -17.392 -27.496 1.00 26.41 545 PRO A O 1
ATOM 4456 N N . THR A 1 546 ? 8.762 -18.405 -27.824 1.00 28.28 546 THR A N 1
ATOM 4457 C CA . THR A 1 546 ? 9.518 -17.711 -26.779 1.00 28.28 546 THR A CA 1
ATOM 4458 C C . THR A 1 546 ? 9.746 -16.252 -27.178 1.00 28.28 546 THR A C 1
ATOM 4460 O O . THR A 1 546 ? 10.663 -15.967 -27.949 1.00 28.28 546 THR A O 1
ATOM 4463 N N . LEU A 1 547 ? 8.941 -15.325 -26.646 1.00 31.09 547 LEU A N 1
ATOM 4464 C CA . LEU A 1 547 ? 9.354 -13.927 -26.526 1.00 31.09 547 LEU A CA 1
ATOM 4465 C C . LEU A 1 547 ? 10.363 -13.821 -25.378 1.00 31.09 547 LEU A C 1
ATOM 4467 O O . LEU A 1 547 ? 10.091 -14.194 -24.236 1.00 31.09 547 LEU A O 1
ATOM 4471 N N . ALA A 1 548 ? 11.560 -13.357 -25.722 1.00 30.70 548 ALA A N 1
ATOM 4472 C CA . ALA A 1 548 ? 12.634 -13.061 -24.794 1.00 30.70 548 ALA A CA 1
ATOM 4473 C C . ALA A 1 548 ? 12.196 -11.962 -23.812 1.00 30.70 548 ALA A C 1
ATOM 4475 O O . ALA A 1 548 ? 11.747 -10.903 -24.240 1.00 30.70 548 ALA A O 1
ATOM 4476 N N . GLY A 1 549 ? 12.340 -12.219 -22.508 1.00 33.47 549 GLY A N 1
ATOM 4477 C CA . GLY A 1 549 ? 12.106 -11.224 -21.454 1.00 33.47 549 GLY A CA 1
ATOM 4478 C C . GLY A 1 549 ? 11.304 -11.698 -20.242 1.00 33.47 549 GLY A C 1
ATOM 4479 O O . GLY A 1 549 ? 11.176 -10.935 -19.291 1.00 33.47 549 GLY A O 1
ATOM 4480 N N . HIS A 1 550 ? 10.795 -12.935 -20.219 1.00 32.19 550 HIS A N 1
ATOM 4481 C CA . HIS A 1 550 ? 10.176 -13.479 -19.009 1.00 32.19 550 HIS A CA 1
ATOM 4482 C C . HIS A 1 550 ? 11.215 -13.601 -17.888 1.00 32.19 550 HIS A C 1
ATOM 4484 O O . HIS A 1 550 ? 12.102 -14.457 -17.930 1.00 32.19 550 HIS A O 1
ATOM 4490 N N . ILE A 1 551 ? 11.067 -12.775 -16.852 1.00 30.64 551 ILE A N 1
ATOM 4491 C CA . ILE A 1 551 ? 11.525 -13.135 -15.514 1.00 30.64 551 ILE A CA 1
ATOM 4492 C C . ILE A 1 551 ? 10.871 -14.488 -15.212 1.00 30.64 551 ILE A C 1
ATOM 4494 O O . ILE A 1 551 ? 9.649 -14.627 -15.277 1.00 30.64 551 ILE A O 1
ATOM 4498 N N . SER A 1 552 ? 11.701 -15.507 -14.997 1.00 27.77 552 SER A N 1
ATOM 4499 C CA . SER A 1 552 ? 11.259 -16.865 -14.684 1.00 27.77 552 SER A CA 1
ATOM 4500 C C . SER A 1 552 ? 10.238 -16.831 -13.533 1.00 27.77 552 SER A C 1
ATOM 4502 O O . SER A 1 552 ? 10.466 -16.086 -12.578 1.00 27.77 552 SER A O 1
ATOM 4504 N N . PRO A 1 553 ? 9.154 -17.631 -13.554 1.00 34.41 553 PRO A N 1
ATOM 4505 C CA . PRO A 1 553 ? 8.161 -17.685 -12.468 1.00 34.41 553 PRO A CA 1
ATOM 4506 C C . PRO A 1 553 ? 8.769 -18.007 -11.088 1.00 34.41 553 PRO A C 1
ATOM 4508 O O . PRO A 1 553 ? 8.164 -17.728 -10.062 1.00 34.41 553 PRO A O 1
ATOM 4511 N N . TYR A 1 554 ? 10.008 -18.506 -11.041 1.00 33.28 554 TYR A N 1
ATOM 4512 C CA . TYR A 1 554 ? 10.780 -18.697 -9.809 1.00 33.28 554 TYR A CA 1
ATOM 4513 C C . TYR A 1 554 ? 11.346 -17.399 -9.196 1.00 33.28 554 TYR A C 1
ATOM 4515 O O . TYR A 1 554 ? 11.723 -17.391 -8.031 1.00 33.28 554 TYR A O 1
ATOM 4523 N N . HIS A 1 555 ? 11.429 -16.296 -9.947 1.00 32.91 555 HIS A N 1
ATOM 4524 C CA . HIS A 1 555 ? 11.965 -15.006 -9.475 1.00 32.91 555 HIS A CA 1
ATOM 4525 C C . HIS A 1 555 ? 10.869 -14.017 -9.009 1.00 32.91 555 HIS A C 1
ATOM 4527 O O . HIS A 1 555 ? 11.185 -13.018 -8.364 1.00 32.91 555 HIS A O 1
ATOM 4533 N N . GLN A 1 556 ? 9.586 -14.297 -9.281 1.00 43.34 556 GLN A N 1
ATOM 4534 C CA . GLN A 1 556 ? 8.424 -13.493 -8.850 1.00 43.34 556 GLN A CA 1
ATOM 4535 C C . GLN A 1 556 ? 8.113 -13.541 -7.332 1.00 43.34 556 GLN A C 1
ATOM 4537 O O . GLN A 1 556 ? 7.803 -12.486 -6.772 1.00 43.34 556 GLN A O 1
ATOM 4542 N N . PRO A 1 557 ? 8.252 -14.679 -6.614 1.00 51.00 557 PRO A N 1
ATOM 4543 C CA . PRO A 1 557 ? 7.975 -14.744 -5.174 1.00 51.00 557 PRO A CA 1
ATOM 4544 C C . PRO A 1 557 ? 8.927 -13.875 -4.346 1.00 51.00 557 PRO A C 1
ATOM 4546 O O . PRO A 1 557 ? 8.515 -13.241 -3.380 1.00 51.00 557 PRO A O 1
ATOM 4549 N N . VAL A 1 558 ? 10.195 -13.789 -4.761 1.00 51.22 558 VAL A N 1
ATOM 4550 C CA . VAL A 1 558 ? 11.247 -13.057 -4.041 1.00 51.22 558 VAL A CA 1
ATOM 4551 C C . VAL A 1 558 ? 11.051 -11.542 -4.140 1.00 51.22 558 VAL A C 1
ATOM 4553 O O . VAL A 1 558 ? 11.278 -10.828 -3.164 1.00 51.22 558 VAL A O 1
ATOM 4556 N N . ALA A 1 559 ? 10.608 -11.032 -5.293 1.00 52.81 559 ALA A N 1
ATOM 4557 C CA . ALA A 1 559 ? 10.332 -9.606 -5.474 1.00 52.81 559 ALA A CA 1
ATOM 4558 C C . ALA A 1 559 ? 9.107 -9.153 -4.658 1.00 52.81 559 ALA A C 1
ATOM 4560 O O . ALA A 1 559 ? 9.160 -8.114 -3.998 1.00 52.81 559 ALA A O 1
ATOM 4561 N N . LEU A 1 560 ? 8.043 -9.965 -4.638 1.00 52.62 560 LEU A N 1
ATOM 4562 C CA . LEU A 1 560 ? 6.849 -9.728 -3.821 1.00 52.62 560 LEU A CA 1
ATOM 4563 C C . LEU A 1 560 ? 7.142 -9.863 -2.323 1.00 52.62 560 LEU A C 1
ATOM 4565 O O . LEU A 1 560 ? 6.725 -9.011 -1.543 1.00 52.62 560 LEU A O 1
ATOM 4569 N N . PHE A 1 561 ? 7.923 -10.870 -1.921 1.00 65.50 561 PHE A N 1
ATOM 4570 C CA . PHE A 1 561 ? 8.407 -11.014 -0.549 1.00 65.50 561 PHE A CA 1
ATOM 4571 C C . PHE A 1 561 ? 9.208 -9.785 -0.110 1.00 65.50 561 PHE A C 1
ATOM 4573 O O . PHE A 1 561 ? 8.895 -9.197 0.919 1.00 65.50 561 PHE A O 1
ATOM 4580 N N . LYS A 1 562 ? 10.185 -9.336 -0.910 1.00 64.88 562 LYS A N 1
ATOM 4581 C CA . LYS A 1 562 ? 10.982 -8.138 -0.602 1.00 64.88 562 LYS A CA 1
ATOM 4582 C C . LYS A 1 562 ? 10.135 -6.874 -0.552 1.00 64.88 562 LYS A C 1
ATOM 4584 O O . LYS A 1 562 ? 10.392 -6.020 0.285 1.00 64.88 562 LYS A O 1
ATOM 4589 N N . ARG A 1 563 ? 9.120 -6.747 -1.409 1.00 64.12 563 ARG A N 1
ATOM 4590 C CA . ARG A 1 563 ? 8.186 -5.615 -1.386 1.00 64.12 563 ARG A CA 1
ATOM 4591 C C . ARG A 1 563 ? 7.316 -5.621 -0.128 1.00 64.12 563 ARG A C 1
ATOM 4593 O O . ARG A 1 563 ? 7.241 -4.600 0.542 1.00 64.12 563 ARG A O 1
ATOM 4600 N N . ASN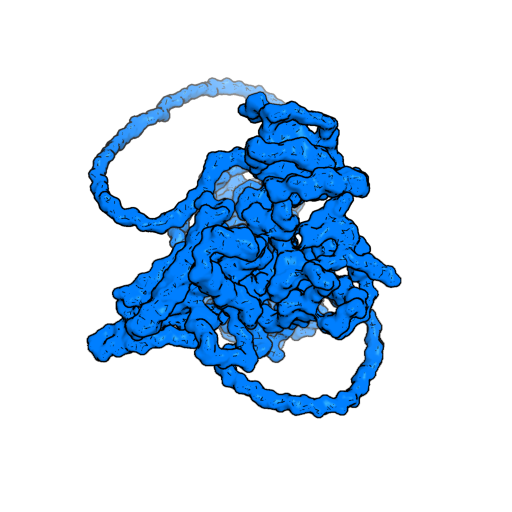 A 1 564 ? 6.735 -6.762 0.232 1.00 63.41 564 ASN A N 1
ATOM 4601 C CA . ASN A 1 564 ? 5.897 -6.899 1.427 1.00 63.41 564 ASN A CA 1
ATOM 4602 C C . ASN A 1 564 ? 6.720 -6.747 2.709 1.00 63.41 564 ASN A C 1
ATOM 4604 O O . ASN A 1 564 ? 6.299 -6.081 3.651 1.00 63.41 564 ASN A O 1
ATOM 4608 N N . LEU A 1 565 ? 7.927 -7.316 2.732 1.00 70.25 565 LEU A N 1
ATOM 4609 C CA . LEU A 1 565 ? 8.887 -7.104 3.805 1.00 70.25 565 LEU A CA 1
ATOM 4610 C C . LEU A 1 565 ? 9.310 -5.635 3.860 1.00 70.25 565 LEU A C 1
ATOM 4612 O O . LEU A 1 565 ? 9.504 -5.122 4.952 1.00 70.25 565 LEU A O 1
ATOM 4616 N N . ARG A 1 566 ? 9.402 -4.932 2.722 1.00 73.12 566 ARG A N 1
ATOM 4617 C CA . ARG A 1 566 ? 9.674 -3.491 2.691 1.00 73.12 566 ARG A CA 1
ATOM 4618 C C . ARG A 1 566 ? 8.529 -2.670 3.286 1.00 73.12 566 ARG A C 1
ATOM 4620 O O . ARG A 1 566 ? 8.784 -1.787 4.091 1.00 73.12 566 ARG A O 1
ATOM 4627 N N . GLU A 1 567 ? 7.292 -2.992 2.926 1.00 67.56 567 GLU A N 1
ATOM 4628 C CA . GLU A 1 567 ? 6.076 -2.296 3.369 1.00 67.56 567 GLU A CA 1
ATOM 4629 C C . GLU A 1 567 ? 5.752 -2.529 4.854 1.00 67.56 567 GLU A C 1
ATOM 4631 O O . GLU A 1 567 ? 5.334 -1.615 5.563 1.00 67.56 567 GLU A O 1
ATOM 4636 N N . LEU A 1 568 ? 5.967 -3.751 5.350 1.00 65.31 568 LEU A N 1
ATOM 4637 C CA . LEU A 1 568 ? 5.804 -4.076 6.769 1.00 65.31 568 LEU A CA 1
ATOM 4638 C C . LEU A 1 568 ? 7.025 -3.649 7.584 1.00 65.31 568 LEU A C 1
ATOM 4640 O O . LEU A 1 568 ? 6.893 -3.151 8.697 1.00 65.31 568 LEU A O 1
ATOM 4644 N N . GLY A 1 569 ? 8.218 -3.845 7.029 1.00 63.31 569 GLY A N 1
ATOM 4645 C CA . GLY A 1 569 ? 9.484 -3.595 7.699 1.00 63.31 569 GLY A CA 1
ATOM 4646 C C . GLY A 1 569 ? 9.849 -2.120 7.824 1.00 63.31 569 GLY A C 1
ATOM 4647 O O . GLY A 1 569 ? 10.524 -1.763 8.785 1.00 63.31 569 GLY A O 1
ATOM 4648 N N . SER A 1 570 ? 9.329 -1.244 6.955 1.00 66.06 570 SER A N 1
ATOM 4649 C CA . SER A 1 570 ? 9.431 0.212 7.138 1.00 66.06 570 SER A CA 1
ATOM 4650 C C . SER A 1 570 ? 8.738 0.703 8.414 1.00 66.06 570 SER A C 1
ATOM 4652 O O . SER A 1 570 ? 9.108 1.739 8.955 1.00 66.06 570 SER A O 1
ATOM 4654 N N . LYS A 1 571 ? 7.779 -0.066 8.952 1.00 68.12 571 LYS A N 1
ATOM 4655 C CA . LYS A 1 571 ? 7.134 0.209 10.248 1.00 68.12 571 LYS A CA 1
ATOM 4656 C C . LYS A 1 571 ? 7.960 -0.279 11.443 1.00 68.12 571 LYS A C 1
ATOM 4658 O O . LYS A 1 571 ? 7.708 0.146 12.567 1.00 68.12 571 LYS A O 1
ATOM 4663 N N . LEU A 1 572 ? 8.922 -1.182 11.228 1.00 66.88 572 LEU A N 1
ATOM 4664 C CA . LEU A 1 572 ? 9.675 -1.839 12.303 1.00 66.88 572 LEU A CA 1
ATOM 4665 C C . LEU A 1 572 ? 10.906 -1.066 12.763 1.00 66.88 572 LEU A C 1
ATOM 4667 O O . LEU A 1 572 ? 11.340 -1.250 13.903 1.00 66.88 572 LEU A O 1
ATOM 4671 N N . THR A 1 573 ? 11.505 -0.294 11.859 1.00 71.44 573 THR A N 1
ATOM 4672 C CA . THR A 1 573 ? 12.831 0.293 12.043 1.00 71.44 573 THR A CA 1
ATOM 4673 C C . THR A 1 573 ? 12.899 1.705 11.491 1.00 71.44 573 THR A C 1
ATOM 4675 O O . THR A 1 573 ? 12.164 2.062 10.571 1.00 71.44 573 THR A O 1
ATOM 4678 N N . TYR A 1 574 ? 13.781 2.523 12.056 1.00 70.88 574 TYR A N 1
ATOM 4679 C CA . TYR A 1 574 ? 13.957 3.900 11.618 1.00 70.88 574 TYR A CA 1
ATOM 4680 C C . TYR A 1 574 ? 14.931 3.948 10.436 1.00 70.88 574 TYR A C 1
ATOM 4682 O O . TYR A 1 574 ? 15.984 3.315 10.445 1.00 70.88 574 TYR A O 1
ATOM 4690 N N . HIS A 1 575 ? 14.577 4.704 9.396 1.00 63.97 575 HIS A N 1
ATOM 4691 C CA . HIS A 1 575 ? 15.423 4.883 8.207 1.00 63.97 575 HIS A CA 1
ATOM 4692 C C . HIS A 1 575 ? 16.444 6.017 8.355 1.00 63.97 575 HIS A C 1
ATOM 4694 O O . HIS A 1 575 ? 17.300 6.195 7.487 1.00 63.97 575 HIS A O 1
ATOM 4700 N N . SER A 1 576 ? 16.359 6.794 9.437 1.00 58.72 576 SER A N 1
ATOM 4701 C CA . SER A 1 576 ? 17.345 7.821 9.749 1.00 58.72 576 SER A CA 1
ATOM 4702 C C . SER A 1 576 ? 18.690 7.174 10.066 1.00 58.72 576 SER A C 1
ATOM 4704 O O . SER A 1 576 ? 18.766 6.164 10.762 1.00 58.72 576 SER A O 1
ATOM 4706 N N . GLN A 1 577 ? 19.770 7.764 9.550 1.00 54.22 577 GLN A N 1
ATOM 4707 C CA . GLN A 1 577 ? 21.119 7.333 9.896 1.00 54.22 577 GLN A CA 1
ATOM 4708 C C . GLN A 1 577 ? 21.338 7.573 11.392 1.00 54.22 577 GLN A C 1
ATOM 4710 O O . GLN A 1 577 ? 21.475 8.715 11.832 1.00 54.22 577 GLN A O 1
ATOM 4715 N N . THR A 1 578 ? 21.368 6.504 12.183 1.00 55.72 578 THR A N 1
ATOM 4716 C CA . THR A 1 578 ? 21.881 6.559 13.552 1.00 55.72 578 THR A CA 1
ATOM 4717 C C . THR A 1 578 ? 23.349 6.980 13.458 1.00 55.72 578 THR A C 1
ATOM 4719 O O . THR A 1 578 ? 24.070 6.430 12.619 1.00 55.72 578 THR A O 1
ATOM 4722 N N . PRO A 1 579 ? 23.824 7.964 14.244 1.00 51.09 579 PRO A N 1
ATOM 4723 C CA . PRO A 1 579 ? 25.211 8.404 14.174 1.00 51.09 579 PRO A CA 1
ATOM 4724 C C . PRO A 1 579 ? 26.150 7.208 14.370 1.00 51.09 579 PRO A C 1
ATOM 4726 O O . PRO A 1 579 ? 26.248 6.636 15.455 1.00 51.09 579 PRO A O 1
ATOM 4729 N N . SER A 1 580 ? 26.825 6.815 13.288 1.00 50.44 580 SER A N 1
ATOM 4730 C CA . SER A 1 580 ? 27.772 5.702 13.264 1.00 50.44 580 SER A CA 1
ATOM 4731 C C . SER A 1 580 ? 29.010 6.092 14.067 1.00 50.44 580 SER A C 1
ATOM 4733 O O . SER A 1 580 ? 29.959 6.669 13.539 1.00 50.44 580 SER A O 1
ATOM 4735 N N . SER A 1 581 ? 29.013 5.786 15.363 1.00 51.34 581 SER A N 1
ATOM 4736 C CA . SER A 1 581 ? 30.179 5.990 16.236 1.00 51.34 581 SER A CA 1
ATOM 4737 C C . SER A 1 581 ? 31.222 4.867 16.126 1.00 51.34 581 SER A C 1
ATOM 4739 O O . SER A 1 581 ? 32.187 4.849 16.888 1.00 51.34 581 SER A O 1
ATOM 4741 N N . ILE A 1 582 ? 31.029 3.898 15.225 1.00 57.47 582 ILE A N 1
ATOM 4742 C CA . ILE A 1 582 ? 31.735 2.617 15.254 1.00 57.47 582 ILE A CA 1
ATOM 4743 C C . ILE A 1 582 ? 32.453 2.423 13.916 1.00 57.47 582 ILE A C 1
ATOM 4745 O O . ILE A 1 582 ? 31.828 2.432 12.864 1.00 57.47 582 ILE A O 1
ATOM 4749 N N . ASN A 1 583 ? 33.774 2.233 13.951 1.00 56.22 583 ASN A N 1
ATOM 4750 C CA . ASN A 1 583 ? 34.541 1.695 12.826 1.00 56.22 583 ASN A CA 1
ATOM 4751 C C . ASN A 1 583 ? 34.709 0.182 13.057 1.00 56.22 583 ASN A C 1
ATOM 4753 O O . ASN A 1 583 ? 35.664 -0.216 13.729 1.00 56.22 583 ASN A O 1
ATOM 4757 N N . PRO A 1 584 ? 33.802 -0.680 12.561 1.00 55.84 584 PRO A N 1
ATOM 4758 C CA . PRO A 1 584 ? 33.877 -2.128 12.746 1.00 55.84 584 PRO A CA 1
ATOM 4759 C C . PRO A 1 584 ? 34.902 -2.715 11.763 1.00 55.84 584 PRO A C 1
ATOM 4761 O O . PRO A 1 584 ? 34.551 -3.349 10.773 1.00 55.84 584 PRO A O 1
ATOM 4764 N N . GLY A 1 585 ? 36.181 -2.406 11.977 1.00 54.88 585 GLY A N 1
ATOM 4765 C CA . GLY A 1 585 ? 37.227 -2.623 10.980 1.00 54.88 585 GLY A CA 1
ATOM 4766 C C . GLY A 1 585 ? 37.650 -4.076 10.770 1.00 54.88 585 GLY A C 1
ATOM 4767 O O . GLY A 1 585 ? 37.963 -4.431 9.641 1.00 54.88 585 GLY A O 1
ATOM 4768 N N . GLU A 1 586 ? 37.673 -4.934 11.795 1.00 70.06 586 GLU A N 1
ATOM 4769 C CA . GLU A 1 586 ? 38.246 -6.285 11.656 1.00 70.06 586 GLU A CA 1
ATOM 4770 C C . GLU A 1 586 ? 37.593 -7.286 12.624 1.00 70.06 586 GLU A C 1
ATOM 4772 O O . GLU A 1 586 ? 38.084 -7.530 13.723 1.00 70.06 586 GLU A O 1
ATOM 4777 N N . TRP A 1 587 ? 36.473 -7.891 12.218 1.00 84.06 587 TRP A N 1
ATOM 4778 C CA . TRP A 1 587 ? 35.926 -9.058 12.919 1.00 84.06 587 TRP A CA 1
ATOM 4779 C C . TRP A 1 587 ? 36.959 -10.186 12.984 1.00 84.06 587 TRP A C 1
ATOM 4781 O O . TRP A 1 587 ? 37.644 -10.474 11.994 1.00 84.06 587 TRP A O 1
ATOM 4791 N N . ASN A 1 588 ? 37.019 -10.896 14.115 1.00 88.38 588 ASN A N 1
ATOM 4792 C CA . ASN A 1 588 ? 37.788 -12.131 14.180 1.00 88.38 588 ASN A CA 1
ATOM 4793 C C . ASN A 1 588 ? 37.190 -13.134 13.181 1.00 88.38 588 ASN A C 1
ATOM 4795 O O . ASN A 1 588 ? 36.086 -13.638 13.370 1.00 88.38 588 ASN A O 1
ATOM 4799 N N . ARG A 1 589 ? 37.930 -13.445 12.110 1.00 88.25 589 ARG A N 1
ATOM 4800 C CA . ARG A 1 589 ? 37.451 -14.330 11.034 1.00 88.25 589 ARG A CA 1
ATOM 4801 C C . ARG A 1 589 ? 37.032 -15.708 11.535 1.00 88.25 589 ARG A C 1
ATOM 4803 O O . ARG A 1 589 ? 36.115 -16.295 10.972 1.00 88.25 589 ARG A O 1
ATOM 4810 N N . ARG A 1 590 ? 37.671 -16.210 12.598 1.00 89.81 590 ARG A N 1
ATOM 4811 C CA . ARG A 1 590 ? 37.265 -17.474 13.224 1.00 89.81 590 ARG A CA 1
ATOM 4812 C C . ARG A 1 590 ? 35.883 -17.348 13.844 1.00 89.81 590 ARG A C 1
ATOM 4814 O O . ARG A 1 590 ? 35.063 -18.226 13.654 1.00 89.81 590 ARG A O 1
ATOM 4821 N N . LEU A 1 591 ? 35.588 -16.220 14.496 1.00 90.94 591 LEU A N 1
ATOM 4822 C CA . LEU A 1 591 ? 34.274 -15.977 15.099 1.00 90.94 591 LEU A CA 1
ATOM 4823 C C . LEU A 1 591 ? 33.163 -15.947 14.051 1.00 90.94 591 LEU A C 1
ATOM 4825 O O . LEU A 1 591 ? 32.084 -16.455 14.311 1.00 90.94 591 LEU A O 1
ATOM 4829 N N . LEU A 1 592 ? 33.438 -15.417 12.860 1.00 90.25 592 LEU A N 1
ATOM 4830 C CA . LEU A 1 592 ? 32.488 -15.454 11.746 1.00 90.25 592 LEU A CA 1
ATOM 4831 C C . LEU A 1 592 ? 32.340 -16.849 11.120 1.00 90.25 592 LEU A C 1
ATOM 4833 O O . LEU A 1 592 ? 31.309 -17.137 10.527 1.00 90.25 592 LEU A O 1
ATOM 4837 N N . THR A 1 593 ? 33.364 -17.699 11.236 1.00 91.31 593 THR A N 1
ATOM 4838 C CA . THR A 1 593 ? 33.364 -19.058 10.668 1.00 91.31 593 THR A CA 1
ATOM 4839 C C . THR A 1 593 ? 32.699 -20.062 11.609 1.00 91.31 593 THR A C 1
ATOM 4841 O O . THR A 1 593 ? 31.888 -20.868 11.174 1.00 91.31 593 THR A O 1
ATOM 4844 N N . ASP A 1 594 ? 33.026 -19.997 12.899 1.00 93.00 594 ASP A N 1
ATOM 4845 C CA . ASP A 1 594 ? 32.589 -20.960 13.915 1.00 93.00 594 ASP A CA 1
ATOM 4846 C C . ASP A 1 594 ? 31.366 -20.467 14.707 1.00 93.00 594 ASP A C 1
ATOM 4848 O O . ASP A 1 594 ? 30.775 -21.216 15.487 1.00 93.00 594 ASP A O 1
ATOM 4852 N N . GLY A 1 595 ? 31.020 -19.186 14.557 1.00 94.56 595 GLY A N 1
ATOM 4853 C CA . GLY A 1 595 ? 29.948 -18.526 15.288 1.00 94.56 595 GLY A CA 1
ATOM 4854 C C . GLY A 1 595 ? 28.566 -18.995 14.866 1.00 94.56 595 GLY A C 1
ATOM 4855 O O . GLY A 1 595 ? 28.263 -19.125 13.682 1.00 94.56 595 GLY A O 1
ATOM 4856 N N . VAL A 1 596 ? 27.704 -19.173 15.859 1.00 95.06 596 VAL A N 1
ATOM 4857 C CA . VAL A 1 596 ? 26.277 -19.439 15.701 1.00 95.06 596 VAL A CA 1
ATOM 4858 C C . VAL A 1 596 ? 25.497 -18.233 16.202 1.00 95.06 596 VAL A C 1
ATOM 4860 O O . VAL A 1 596 ? 25.763 -17.712 17.288 1.00 95.06 596 VAL A O 1
ATOM 4863 N N . PHE A 1 597 ? 24.550 -17.771 15.396 1.00 94.19 597 PHE A N 1
ATOM 4864 C CA . PHE A 1 597 ? 23.745 -16.601 15.697 1.00 94.19 597 PHE A CA 1
ATOM 4865 C C . PHE A 1 597 ? 22.623 -16.958 16.671 1.00 94.19 597 PHE A C 1
ATOM 4867 O O . PHE A 1 597 ? 21.888 -17.914 16.445 1.00 94.19 597 PHE A O 1
ATOM 4874 N N . ILE A 1 598 ? 22.500 -16.204 17.763 1.00 94.12 598 ILE A N 1
ATOM 4875 C CA . ILE A 1 598 ? 21.444 -16.368 18.768 1.00 94.12 598 ILE A CA 1
ATOM 4876 C C . ILE A 1 598 ? 20.635 -15.077 18.830 1.00 94.12 598 ILE A C 1
ATOM 4878 O O . ILE A 1 598 ? 21.186 -14.000 19.088 1.00 94.12 598 ILE A O 1
ATOM 4882 N N . LEU A 1 599 ? 19.328 -15.186 18.624 1.00 93.00 599 LEU A N 1
ATOM 4883 C CA . LEU A 1 599 ? 18.405 -14.060 18.527 1.00 93.00 599 LEU A CA 1
ATOM 4884 C C . LEU A 1 599 ? 17.358 -14.168 19.642 1.00 93.00 599 LEU A C 1
ATOM 4886 O O . LEU A 1 599 ? 16.308 -14.778 19.456 1.00 93.00 599 LEU A O 1
ATOM 4890 N N . PRO A 1 600 ? 17.628 -13.580 20.825 1.00 87.94 600 PRO A N 1
ATOM 4891 C CA . PRO A 1 600 ? 16.762 -13.745 21.992 1.00 87.94 600 PRO A CA 1
ATOM 4892 C C . PRO A 1 600 ? 15.414 -13.023 21.853 1.00 87.94 600 PRO A C 1
ATOM 4894 O O . PRO A 1 600 ? 14.473 -13.350 22.574 1.00 87.94 600 PRO A O 1
ATOM 4897 N N . ASP A 1 601 ? 15.327 -12.032 20.961 1.00 89.06 601 ASP A N 1
ATOM 4898 C CA . ASP A 1 601 ? 14.119 -11.254 20.701 1.00 89.06 601 ASP A CA 1
ATOM 4899 C C . ASP A 1 601 ? 13.691 -11.416 19.228 1.00 89.06 601 ASP A C 1
ATOM 4901 O O . ASP A 1 601 ? 14.408 -10.953 18.331 1.00 89.06 601 ASP A O 1
ATOM 4905 N N . PRO A 1 602 ? 12.509 -12.004 18.956 1.00 88.75 602 PRO A N 1
ATOM 4906 C CA . PRO A 1 602 ? 11.955 -12.108 17.607 1.00 88.75 602 PRO A CA 1
ATOM 4907 C C . PRO A 1 602 ? 11.836 -10.756 16.890 1.00 88.75 602 PRO A C 1
ATOM 4909 O O . PRO A 1 602 ? 11.967 -10.689 15.669 1.00 88.75 602 PRO A O 1
ATOM 4912 N N . ARG A 1 603 ? 11.640 -9.653 17.630 1.00 89.31 603 ARG A N 1
ATOM 4913 C CA . ARG A 1 603 ? 11.607 -8.293 17.064 1.00 89.31 603 ARG A CA 1
ATOM 4914 C C . ARG A 1 603 ? 12.943 -7.917 16.432 1.00 89.31 603 ARG A C 1
ATOM 4916 O O . ARG A 1 603 ? 12.975 -7.269 15.388 1.00 89.31 603 ARG A O 1
ATOM 4923 N N . GLY A 1 604 ? 14.043 -8.321 17.065 1.00 89.88 604 GLY A N 1
ATOM 4924 C CA . GLY A 1 604 ? 15.392 -8.123 16.547 1.00 89.88 604 GLY A CA 1
ATOM 4925 C C . GLY A 1 604 ? 15.634 -8.943 15.286 1.00 89.88 604 GLY A C 1
ATOM 4926 O O . GLY A 1 604 ? 16.110 -8.400 14.291 1.00 89.88 604 GLY A O 1
ATOM 4927 N N . GLU A 1 605 ? 15.226 -10.216 15.289 1.00 91.06 605 GLU A N 1
ATOM 4928 C CA . GLU A 1 605 ? 15.346 -11.085 14.115 1.00 91.06 605 GLU A CA 1
ATOM 4929 C C . GLU A 1 605 ? 14.655 -10.481 12.889 1.00 91.06 605 GLU A C 1
ATOM 4931 O O . GLU A 1 605 ? 15.280 -10.320 11.839 1.00 91.06 605 GLU A O 1
ATOM 4936 N N . VAL A 1 606 ? 13.381 -10.104 13.023 1.00 89.25 606 VAL A N 1
ATOM 4937 C CA . VAL A 1 606 ? 12.609 -9.588 11.889 1.00 89.25 606 VAL A CA 1
ATOM 4938 C C . VAL A 1 606 ? 13.253 -8.327 11.298 1.00 89.25 606 VAL A C 1
ATOM 4940 O O . VAL A 1 606 ? 13.310 -8.186 10.076 1.00 89.25 606 VAL A O 1
ATOM 4943 N N . ARG A 1 607 ? 13.805 -7.435 12.132 1.00 88.69 607 ARG A N 1
ATOM 4944 C CA . ARG A 1 607 ? 14.528 -6.238 11.667 1.00 88.69 607 ARG A CA 1
ATOM 4945 C C . ARG A 1 607 ? 15.794 -6.578 10.898 1.00 88.69 607 ARG A C 1
ATOM 4947 O O . ARG A 1 607 ? 16.033 -6.024 9.829 1.00 88.69 607 ARG A O 1
ATOM 4954 N N . LEU A 1 608 ? 16.610 -7.491 11.416 1.00 90.56 608 LEU A N 1
ATOM 4955 C CA . LEU A 1 608 ? 17.848 -7.888 10.747 1.00 90.56 608 LEU A CA 1
ATOM 4956 C C . LEU A 1 608 ? 17.564 -8.537 9.392 1.00 90.56 608 LEU A C 1
ATOM 4958 O O . LEU A 1 608 ? 18.238 -8.234 8.408 1.00 90.56 608 LEU A O 1
ATOM 4962 N N . ARG A 1 609 ? 16.505 -9.345 9.317 1.00 88.81 609 ARG A N 1
ATOM 4963 C CA . ARG A 1 609 ? 16.036 -9.947 8.066 1.00 88.81 609 ARG A CA 1
ATOM 4964 C C . ARG A 1 609 ? 15.462 -8.914 7.108 1.00 88.81 609 ARG A C 1
ATOM 4966 O O . ARG A 1 609 ? 15.725 -8.994 5.909 1.00 88.81 609 ARG A O 1
ATOM 4973 N N . TYR A 1 610 ? 14.750 -7.906 7.611 1.00 87.38 610 TYR A N 1
ATOM 4974 C CA . TYR A 1 610 ? 14.360 -6.744 6.815 1.00 87.38 610 TYR A CA 1
ATOM 4975 C C . TYR A 1 610 ? 15.583 -6.078 6.183 1.00 87.38 610 TYR A C 1
ATOM 4977 O O . TYR A 1 610 ? 15.641 -5.939 4.962 1.00 87.38 610 TYR A O 1
ATOM 4985 N N . PHE A 1 611 ? 16.596 -5.728 6.977 1.00 87.12 611 PHE A N 1
ATOM 4986 C CA . PHE A 1 611 ? 17.792 -5.076 6.455 1.00 87.12 611 PHE A CA 1
ATOM 4987 C C . PHE A 1 611 ? 18.539 -5.948 5.445 1.00 87.12 611 PHE A C 1
ATOM 4989 O O . PHE A 1 611 ? 18.897 -5.457 4.377 1.00 87.12 611 PHE A O 1
ATOM 4996 N N . ALA A 1 612 ? 18.709 -7.239 5.727 1.00 88.44 612 ALA A N 1
ATOM 4997 C CA . ALA A 1 612 ? 19.397 -8.163 4.830 1.00 88.44 612 ALA A CA 1
ATOM 4998 C C . ALA A 1 612 ? 18.724 -8.319 3.463 1.00 88.44 612 ALA A C 1
ATOM 5000 O O . ALA A 1 612 ? 19.402 -8.474 2.449 1.00 88.44 612 ALA A O 1
ATOM 5001 N N . ASN A 1 613 ? 17.394 -8.269 3.421 1.00 84.38 613 ASN A N 1
ATOM 5002 C CA . ASN A 1 613 ? 16.640 -8.495 2.192 1.00 84.38 613 ASN A CA 1
ATOM 5003 C C . ASN A 1 613 ? 16.289 -7.203 1.443 1.00 84.38 613 ASN A C 1
ATOM 5005 O O . ASN A 1 613 ? 16.186 -7.224 0.211 1.00 84.38 613 ASN A O 1
ATOM 5009 N N . CYS A 1 614 ? 16.101 -6.092 2.162 1.00 81.50 614 CYS A N 1
ATOM 5010 C CA . CYS A 1 614 ? 15.592 -4.836 1.612 1.00 81.50 614 CYS A CA 1
ATOM 5011 C C . CYS A 1 614 ? 16.676 -3.776 1.370 1.00 81.50 614 CYS A C 1
ATOM 5013 O O . CYS A 1 614 ? 16.460 -2.909 0.515 1.00 81.50 614 CYS A O 1
ATOM 5015 N N . ASN A 1 615 ? 17.815 -3.829 2.077 1.00 81.69 615 ASN A N 1
ATOM 5016 C CA . ASN A 1 615 ? 18.917 -2.878 1.922 1.00 81.69 615 ASN A CA 1
ATOM 5017 C C . ASN A 1 615 ? 19.965 -3.409 0.928 1.00 81.69 615 ASN A C 1
ATOM 5019 O O . ASN A 1 615 ? 20.628 -4.413 1.167 1.00 81.69 615 ASN A O 1
ATOM 5023 N N . HIS A 1 616 ? 20.156 -2.694 -0.182 1.00 78.38 616 HIS A N 1
ATOM 5024 C CA . HIS A 1 616 ? 21.073 -3.077 -1.264 1.00 78.38 616 HIS A CA 1
ATOM 5025 C C . HIS A 1 616 ? 22.559 -3.090 -0.857 1.00 78.38 616 HIS A C 1
ATOM 5027 O O . HIS A 1 616 ? 23.386 -3.681 -1.561 1.00 78.38 616 HIS A O 1
ATOM 5033 N N . ASN A 1 617 ? 22.901 -2.445 0.262 1.00 79.56 617 ASN A N 1
ATOM 5034 C CA . ASN A 1 617 ? 24.263 -2.391 0.791 1.00 79.56 617 ASN A CA 1
ATOM 5035 C C . ASN A 1 617 ? 24.622 -3.594 1.670 1.00 79.56 617 ASN A C 1
ATOM 5037 O O . ASN A 1 617 ? 25.792 -3.763 2.001 1.00 79.56 617 ASN A O 1
ATOM 5041 N N . VAL A 1 618 ? 23.646 -4.430 2.035 1.00 85.25 618 VAL A N 1
ATOM 5042 C CA . VAL A 1 618 ? 23.861 -5.611 2.875 1.00 85.25 618 VAL A CA 1
ATOM 5043 C C . VAL A 1 618 ? 24.099 -6.811 1.970 1.00 85.25 618 VAL A C 1
ATOM 5045 O O . VAL A 1 618 ? 23.190 -7.275 1.286 1.00 85.25 618 VAL A O 1
ATOM 5048 N N . ARG A 1 619 ? 25.346 -7.288 1.917 1.00 85.38 619 ARG A N 1
ATOM 5049 C CA . ARG A 1 619 ? 25.738 -8.414 1.049 1.00 85.38 619 ARG A CA 1
ATOM 5050 C C . ARG A 1 619 ? 26.320 -9.587 1.814 1.00 85.38 619 ARG A C 1
ATOM 5052 O O . ARG A 1 619 ? 26.497 -10.658 1.240 1.00 85.38 619 ARG A O 1
ATOM 5059 N N . ARG A 1 620 ? 26.682 -9.382 3.076 1.00 88.00 620 ARG A N 1
ATOM 5060 C CA . ARG A 1 620 ? 27.272 -10.418 3.915 1.00 88.00 620 ARG A CA 1
ATOM 5061 C C . ARG A 1 620 ? 26.708 -10.364 5.326 1.00 88.00 620 ARG A C 1
ATOM 5063 O O . ARG A 1 620 ? 26.180 -9.337 5.751 1.00 88.00 620 ARG A O 1
ATOM 5070 N N . VAL A 1 621 ? 26.859 -11.456 6.067 1.00 89.12 621 VAL A N 1
ATOM 5071 C CA . VAL A 1 621 ? 26.412 -11.531 7.463 1.00 89.12 621 VAL A CA 1
ATOM 5072 C C . VAL A 1 621 ? 27.120 -10.489 8.338 1.00 89.12 621 VAL A C 1
ATOM 5074 O O . VAL A 1 621 ? 26.518 -9.942 9.255 1.00 89.12 621 VAL A O 1
ATOM 5077 N N . GLU A 1 622 ? 28.358 -10.108 8.011 1.00 89.00 622 GLU A N 1
ATOM 5078 C CA . GLU A 1 622 ? 29.078 -9.039 8.709 1.00 89.00 622 GLU A CA 1
ATOM 5079 C C . GLU A 1 622 ? 28.365 -7.685 8.600 1.00 89.00 622 GLU A C 1
ATOM 5081 O O . GLU A 1 622 ? 28.363 -6.913 9.560 1.00 89.00 622 GLU A O 1
ATOM 5086 N N . ASP A 1 623 ? 27.728 -7.405 7.457 1.00 88.12 623 ASP A N 1
ATOM 5087 C CA . ASP A 1 623 ? 26.941 -6.186 7.265 1.00 88.12 623 ASP A CA 1
ATOM 5088 C C . ASP A 1 623 ? 25.689 -6.202 8.156 1.00 88.12 623 ASP A C 1
ATOM 5090 O O . ASP A 1 623 ? 25.333 -5.173 8.729 1.00 88.12 623 ASP A O 1
ATOM 5094 N N . VAL A 1 624 ? 25.053 -7.369 8.314 1.00 89.94 624 VAL A N 1
ATOM 5095 C CA . VAL A 1 624 ? 23.897 -7.563 9.205 1.00 89.94 624 VAL A CA 1
ATOM 5096 C C . VAL A 1 624 ? 24.293 -7.354 10.661 1.00 89.94 624 VAL A C 1
ATOM 5098 O O . VAL A 1 624 ? 23.613 -6.630 11.385 1.00 89.94 624 VAL A O 1
ATOM 5101 N N . ILE A 1 625 ? 25.407 -7.946 11.100 1.00 90.25 625 ILE A N 1
ATOM 5102 C CA . ILE A 1 625 ? 25.862 -7.793 12.484 1.00 90.25 625 ILE A CA 1
ATOM 5103 C C . ILE A 1 625 ? 26.290 -6.344 12.750 1.00 90.25 625 ILE A C 1
ATOM 5105 O O . ILE A 1 625 ? 26.015 -5.812 13.823 1.00 90.25 625 ILE A O 1
ATOM 5109 N N . ARG A 1 626 ? 26.904 -5.661 11.774 1.00 87.94 626 ARG A N 1
ATOM 5110 C CA . ARG A 1 626 ? 27.176 -4.220 11.882 1.00 87.94 626 ARG A CA 1
ATOM 5111 C C . ARG A 1 626 ? 25.889 -3.429 12.108 1.00 87.94 626 ARG A C 1
ATOM 5113 O O . ARG A 1 626 ? 25.839 -2.634 13.037 1.00 87.94 626 ARG A O 1
ATOM 5120 N N . ILE A 1 627 ? 24.845 -3.689 11.322 1.00 88.88 627 ILE A N 1
ATOM 5121 C CA . ILE A 1 627 ? 23.540 -3.039 11.509 1.00 88.88 627 ILE A CA 1
ATOM 5122 C C . ILE A 1 627 ? 22.983 -3.332 12.905 1.00 88.88 627 ILE A C 1
ATOM 5124 O O . ILE A 1 627 ? 22.498 -2.422 13.573 1.00 88.88 627 ILE A O 1
ATOM 5128 N N . ALA A 1 628 ? 23.108 -4.570 13.387 1.00 91.12 628 ALA A N 1
ATOM 5129 C CA . ALA A 1 628 ? 22.697 -4.924 14.740 1.00 91.12 628 ALA A CA 1
ATOM 5130 C C . ALA A 1 628 ? 23.430 -4.091 15.808 1.00 91.12 628 ALA A C 1
ATOM 5132 O O . ALA A 1 628 ? 22.811 -3.668 16.780 1.00 91.12 628 ALA A O 1
ATOM 5133 N N . LEU A 1 629 ? 24.722 -3.809 15.621 1.00 90.12 629 LEU A N 1
ATOM 5134 C CA . LEU A 1 629 ? 25.511 -2.962 16.521 1.00 90.12 629 LEU A CA 1
ATOM 5135 C C . LEU A 1 629 ? 25.101 -1.487 16.447 1.00 90.12 629 LEU A C 1
ATOM 5137 O O . LEU A 1 629 ? 24.882 -0.866 17.488 1.00 90.12 629 LEU A O 1
ATOM 5141 N N . ASP A 1 630 ? 24.956 -0.943 15.239 1.00 86.75 630 ASP A N 1
ATOM 5142 C CA . ASP A 1 630 ? 24.618 0.468 15.016 1.00 86.75 630 ASP A CA 1
ATOM 5143 C C . ASP A 1 630 ? 23.238 0.805 15.605 1.00 86.75 630 ASP A C 1
ATOM 5145 O O . ASP A 1 630 ? 23.068 1.796 16.324 1.00 86.75 630 ASP A O 1
ATOM 5149 N N . HIS A 1 631 ? 22.274 -0.091 15.387 1.00 88.06 631 HIS A N 1
ATOM 5150 C CA . HIS A 1 631 ? 20.907 0.005 15.900 1.00 88.06 631 HIS A CA 1
ATOM 5151 C C . HIS A 1 631 ? 20.748 -0.576 17.319 1.00 88.06 631 HIS A C 1
ATOM 5153 O O . HIS A 1 631 ? 19.648 -0.574 17.878 1.00 88.06 631 HIS A O 1
ATOM 5159 N N . LYS A 1 632 ? 21.840 -1.076 17.917 1.00 91.88 632 LYS A N 1
ATOM 5160 C CA . LYS A 1 632 ? 21.896 -1.737 19.235 1.00 91.88 632 LYS A CA 1
ATOM 5161 C C . LYS A 1 632 ? 20.789 -2.786 19.413 1.00 91.88 632 LYS A C 1
ATOM 5163 O O . LYS A 1 632 ? 20.160 -2.867 20.465 1.00 91.88 632 LYS A O 1
ATOM 5168 N N . ILE A 1 633 ? 20.529 -3.580 18.382 1.00 93.12 633 ILE A N 1
ATOM 5169 C CA . ILE A 1 633 ? 19.586 -4.701 18.416 1.00 93.12 633 ILE A CA 1
ATOM 5170 C C . ILE A 1 633 ? 20.183 -5.817 19.286 1.00 93.12 633 ILE A C 1
ATOM 5172 O O . ILE A 1 633 ? 21.396 -6.007 19.316 1.00 93.12 633 ILE A O 1
ATOM 5176 N N . SER A 1 634 ? 19.344 -6.548 20.022 1.00 93.81 634 SER A N 1
ATOM 5177 C CA . SER A 1 634 ? 19.800 -7.667 20.856 1.00 93.81 634 SER A CA 1
ATOM 5178 C C . SER A 1 634 ? 20.178 -8.880 20.001 1.00 93.81 634 SER A C 1
ATOM 5180 O O . SER A 1 634 ? 19.352 -9.372 19.234 1.00 93.81 634 SER A O 1
ATOM 5182 N N . PHE A 1 635 ? 21.409 -9.377 20.140 1.00 94.94 635 PHE A N 1
ATOM 5183 C CA . PHE A 1 635 ? 21.894 -10.598 19.487 1.00 94.94 635 PHE A CA 1
ATOM 5184 C C . PHE A 1 635 ? 23.097 -11.183 20.237 1.00 94.94 635 PHE A C 1
ATOM 5186 O O . PHE A 1 635 ? 23.885 -10.458 20.842 1.00 94.94 635 PHE A O 1
ATOM 5193 N N . ARG A 1 636 ? 23.316 -12.498 20.167 1.00 94.25 636 ARG A N 1
ATOM 5194 C CA . ARG A 1 636 ? 24.558 -13.124 20.651 1.00 94.25 636 ARG A CA 1
ATOM 5195 C C . ARG A 1 636 ? 25.223 -13.927 19.546 1.00 94.25 636 ARG A C 1
ATOM 5197 O O . ARG A 1 636 ? 24.560 -14.440 18.651 1.00 94.25 636 ARG A O 1
ATOM 5204 N N . ILE A 1 637 ? 26.540 -14.062 19.648 1.00 94.69 637 ILE A N 1
ATOM 5205 C CA . ILE A 1 637 ? 27.310 -15.016 18.857 1.00 94.69 637 ILE A CA 1
ATOM 5206 C C . ILE A 1 637 ? 27.798 -16.083 19.825 1.00 94.69 637 ILE A C 1
ATOM 5208 O O . ILE A 1 637 ? 28.606 -15.807 20.714 1.00 94.69 637 ILE A O 1
ATOM 5212 N N . ALA A 1 638 ? 27.246 -17.280 19.686 1.00 94.88 638 ALA A N 1
ATOM 5213 C CA . ALA A 1 638 ? 27.619 -18.437 20.474 1.00 94.88 638 ALA A CA 1
ATOM 5214 C C . ALA A 1 638 ? 28.625 -19.303 19.720 1.00 94.88 638 ALA A C 1
ATOM 5216 O O . ALA A 1 638 ? 28.692 -19.271 18.494 1.00 94.88 638 ALA A O 1
ATOM 5217 N N . LEU A 1 639 ? 29.405 -20.090 20.458 1.00 95.25 639 LEU A N 1
ATOM 5218 C CA . LEU A 1 639 ? 30.351 -21.039 19.881 1.00 95.25 639 LEU A CA 1
ATOM 5219 C C . LEU A 1 639 ? 30.034 -22.468 20.332 1.00 95.25 639 LEU A C 1
ATOM 5221 O O . LEU A 1 639 ? 29.711 -22.669 21.510 1.00 95.25 639 LEU A O 1
ATOM 5225 N N . PRO A 1 640 ? 30.188 -23.466 19.444 1.00 93.50 640 PRO A N 1
ATOM 5226 C CA . PRO A 1 640 ? 30.198 -24.869 19.835 1.00 93.50 640 PRO A CA 1
ATOM 5227 C C . PRO A 1 640 ? 31.318 -25.157 20.838 1.00 93.50 640 PRO A C 1
ATOM 5229 O O . PRO A 1 640 ? 32.399 -24.563 20.774 1.00 93.50 640 PRO A O 1
ATOM 5232 N N . GLU A 1 641 ? 31.104 -26.122 21.737 1.00 90.06 641 GLU A N 1
ATOM 5233 C CA . GLU A 1 641 ? 32.094 -26.459 22.769 1.00 90.06 641 GLU A CA 1
ATOM 5234 C C . GLU A 1 641 ? 33.489 -26.773 22.201 1.00 90.06 641 GLU A C 1
ATOM 5236 O O . GLU A 1 641 ? 34.507 -26.367 22.778 1.00 90.06 641 GLU A O 1
ATOM 5241 N N . ALA A 1 642 ? 33.527 -27.467 21.060 1.00 89.88 642 ALA A N 1
ATOM 5242 C CA . ALA A 1 642 ? 34.754 -27.856 20.373 1.00 89.88 642 ALA A CA 1
ATOM 5243 C C . ALA A 1 642 ? 35.597 -26.640 19.948 1.00 89.88 642 ALA A C 1
ATOM 5245 O O . ALA A 1 642 ? 36.815 -26.652 20.132 1.00 89.88 642 ALA A O 1
ATOM 5246 N N . SER A 1 643 ? 34.951 -25.572 19.473 1.00 91.19 643 SER A N 1
ATOM 5247 C CA . SER A 1 643 ? 35.613 -24.368 18.956 1.00 91.19 643 SER A CA 1
ATOM 5248 C C . SER A 1 643 ? 36.143 -23.458 20.067 1.00 91.19 643 SER A C 1
ATOM 5250 O O . SER A 1 643 ? 37.072 -22.687 19.852 1.00 91.19 643 SER A O 1
ATOM 5252 N N . LEU A 1 644 ? 35.634 -23.566 21.303 1.00 88.69 644 LEU A N 1
ATOM 5253 C CA . LEU A 1 644 ? 36.075 -22.720 22.428 1.00 88.69 644 LEU A CA 1
ATOM 5254 C C . LEU A 1 644 ? 37.567 -22.880 22.770 1.00 88.69 644 LEU A C 1
ATOM 5256 O O . LEU A 1 644 ? 38.148 -22.017 23.432 1.00 88.69 644 LEU A O 1
ATOM 5260 N N . ILE A 1 645 ? 38.190 -23.992 22.371 1.00 85.75 645 ILE A N 1
ATOM 5261 C CA . ILE A 1 645 ? 39.622 -24.234 22.583 1.00 85.75 645 ILE A CA 1
ATOM 5262 C C . ILE A 1 645 ? 40.468 -23.253 21.763 1.00 85.75 645 ILE A C 1
ATOM 5264 O O . ILE A 1 645 ? 41.497 -22.795 22.263 1.00 85.75 645 ILE A O 1
ATOM 5268 N N . ASP A 1 646 ? 40.005 -22.873 20.573 1.00 85.81 646 ASP A N 1
ATOM 5269 C CA . ASP A 1 646 ? 40.753 -22.053 19.615 1.00 85.81 646 ASP A CA 1
ATOM 5270 C C . ASP A 1 646 ? 40.813 -20.568 19.979 1.00 85.81 646 ASP A C 1
ATOM 5272 O O . ASP A 1 646 ? 41.597 -19.817 19.393 1.00 85.81 646 ASP A O 1
ATOM 5276 N N . TYR A 1 647 ? 40.024 -20.158 20.973 1.00 85.94 647 TYR A N 1
ATOM 5277 C CA . TYR A 1 647 ? 39.989 -18.791 21.485 1.00 85.94 647 TYR A CA 1
ATOM 5278 C C . TYR A 1 647 ? 40.858 -18.613 22.728 1.00 85.94 647 TYR A C 1
ATOM 5280 O O . TYR A 1 647 ? 41.061 -17.483 23.163 1.00 85.94 647 TYR A O 1
ATOM 5288 N N . LYS A 1 648 ? 41.372 -19.701 23.329 1.00 81.69 648 LYS A N 1
ATOM 5289 C CA . LYS A 1 648 ? 42.069 -19.659 24.627 1.00 81.69 648 LYS A CA 1
ATOM 5290 C C . LYS A 1 648 ? 43.213 -18.632 24.629 1.00 81.69 648 LYS A C 1
ATOM 5292 O O . LYS A 1 648 ? 44.071 -18.684 23.748 1.00 81.69 648 LYS A O 1
ATOM 5297 N N . PRO A 1 649 ? 43.287 -17.739 25.639 1.00 78.44 649 PRO A N 1
ATOM 5298 C CA . PRO A 1 649 ? 44.389 -16.792 25.741 1.00 78.44 649 PRO A CA 1
ATOM 5299 C C . PRO A 1 649 ? 45.716 -17.536 25.925 1.00 78.44 649 PRO A C 1
ATOM 5301 O O . PRO A 1 649 ? 45.776 -18.564 26.605 1.00 78.44 649 PRO A O 1
ATOM 5304 N N . ALA A 1 650 ? 46.788 -16.993 25.343 1.00 69.25 650 ALA A N 1
ATOM 5305 C CA . ALA A 1 650 ? 48.084 -17.662 25.238 1.00 69.25 650 ALA A CA 1
ATOM 5306 C C . ALA A 1 650 ? 48.740 -18.001 26.592 1.00 69.25 650 ALA A C 1
ATOM 5308 O O . ALA A 1 650 ? 49.530 -18.942 26.643 1.00 69.25 650 ALA A O 1
ATOM 5309 N N . GLN A 1 651 ? 48.418 -17.282 27.678 1.00 72.38 651 GLN A N 1
ATOM 5310 C CA . GLN A 1 651 ? 48.819 -17.593 29.058 1.00 72.38 651 GLN A CA 1
ATOM 5311 C C . GLN A 1 651 ? 48.043 -16.728 30.066 1.00 72.38 651 GLN A C 1
ATOM 5313 O O . GLN A 1 651 ? 47.855 -15.539 29.841 1.00 72.38 651 GLN A O 1
ATOM 5318 N N . LEU A 1 652 ? 47.629 -17.321 31.191 1.00 79.56 652 LEU A N 1
ATOM 5319 C CA . LEU A 1 652 ? 47.087 -16.608 32.357 1.00 79.56 652 LEU A CA 1
ATOM 5320 C C . LEU A 1 652 ? 47.998 -16.840 33.546 1.00 79.56 652 LEU A C 1
ATOM 5322 O O . LEU A 1 652 ? 48.375 -17.983 33.828 1.00 79.56 652 LEU A O 1
ATOM 5326 N N . THR A 1 653 ? 48.299 -15.778 34.278 1.00 83.56 653 THR A N 1
ATOM 5327 C CA . THR A 1 653 ? 49.033 -15.889 35.534 1.00 83.56 653 THR A CA 1
ATOM 5328 C C . THR A 1 653 ? 48.196 -16.624 36.588 1.00 83.56 653 THR A C 1
ATOM 5330 O O . THR A 1 653 ? 46.961 -16.662 36.551 1.00 83.56 653 THR A O 1
ATOM 5333 N N . ARG A 1 654 ? 48.867 -17.229 37.576 1.00 82.06 654 ARG A N 1
ATOM 5334 C CA . ARG A 1 654 ? 48.190 -17.914 38.691 1.00 82.06 654 ARG A CA 1
ATOM 5335 C C . ARG A 1 654 ? 47.286 -16.959 39.482 1.00 82.06 654 ARG A C 1
ATOM 5337 O O . ARG A 1 654 ? 46.210 -17.368 39.904 1.00 82.06 654 ARG A O 1
ATOM 5344 N N . SER A 1 655 ? 47.719 -15.713 39.667 1.00 82.75 655 SER A N 1
ATOM 5345 C CA . SER A 1 655 ? 46.964 -14.656 40.346 1.00 82.75 655 SER A CA 1
ATOM 5346 C C . SER A 1 655 ? 45.683 -14.289 39.603 1.00 82.75 655 SER A C 1
ATOM 5348 O O . SER A 1 655 ? 44.626 -14.239 40.225 1.00 82.75 655 SER A O 1
ATOM 5350 N N . GLU A 1 656 ? 45.746 -14.110 38.281 1.00 81.69 656 GLU A N 1
ATOM 5351 C CA . GLU A 1 656 ? 44.560 -13.820 37.462 1.00 81.69 656 GLU A CA 1
ATOM 5352 C C . GLU A 1 656 ? 43.558 -14.968 37.518 1.00 81.69 656 GLU A C 1
ATOM 5354 O O . GLU A 1 656 ? 42.364 -14.738 37.680 1.00 81.69 656 GLU A O 1
ATOM 5359 N N . ARG A 1 657 ? 44.031 -16.219 37.462 1.00 81.44 657 ARG A N 1
ATOM 5360 C CA . ARG A 1 657 ? 43.143 -17.384 37.551 1.00 81.44 657 ARG A CA 1
ATOM 5361 C C . ARG A 1 657 ? 42.385 -17.438 38.879 1.00 81.44 657 ARG A C 1
ATOM 5363 O O . ARG A 1 657 ? 41.193 -17.712 38.864 1.00 81.44 657 ARG A O 1
ATOM 5370 N N . ILE A 1 658 ? 43.057 -17.170 40.002 1.00 84.56 658 ILE A N 1
ATOM 5371 C CA . ILE A 1 658 ? 42.423 -17.146 41.332 1.00 84.56 658 ILE A CA 1
ATOM 5372 C C . ILE A 1 658 ? 41.401 -16.007 41.422 1.00 84.56 658 ILE A C 1
ATOM 5374 O O . ILE A 1 658 ? 40.286 -16.222 41.889 1.00 84.56 658 ILE A O 1
ATOM 5378 N N . ALA A 1 659 ? 41.762 -14.811 40.946 1.00 84.56 659 ALA A N 1
ATOM 5379 C CA . ALA A 1 659 ? 40.865 -13.659 40.954 1.00 84.56 659 ALA A CA 1
ATOM 5380 C C . ALA A 1 659 ? 39.600 -13.912 40.115 1.00 84.56 659 ALA A C 1
ATOM 5382 O O . ALA A 1 659 ? 38.493 -13.615 40.557 1.00 84.56 659 ALA A O 1
ATOM 5383 N N . LEU A 1 660 ? 39.753 -14.510 38.932 1.00 85.38 660 LEU A N 1
ATOM 5384 C CA . LEU A 1 660 ? 38.634 -14.830 38.048 1.00 85.38 660 LEU A CA 1
ATOM 5385 C C . LEU A 1 660 ? 37.760 -15.958 38.599 1.00 85.38 660 LEU A C 1
ATOM 5387 O O . LEU A 1 660 ? 36.541 -15.844 38.561 1.00 85.38 660 LEU A O 1
ATOM 5391 N N . ASP A 1 661 ? 38.350 -17.026 39.138 1.00 83.50 661 ASP A N 1
ATOM 5392 C CA . ASP A 1 661 ? 37.570 -18.115 39.735 1.00 83.50 661 ASP A CA 1
ATOM 5393 C C . ASP A 1 661 ? 36.725 -17.624 40.921 1.00 83.50 661 ASP A C 1
ATOM 5395 O O . ASP A 1 661 ? 35.565 -18.018 41.044 1.00 83.50 661 ASP A O 1
ATOM 5399 N N . SER A 1 662 ? 37.270 -16.695 41.721 1.00 86.44 662 SER A N 1
ATOM 5400 C CA . SER A 1 662 ? 36.531 -16.003 42.782 1.00 86.44 662 SER A CA 1
ATOM 5401 C C . SER A 1 662 ? 35.412 -15.111 42.242 1.00 86.44 662 SER A C 1
ATOM 5403 O O . SER A 1 662 ? 34.337 -15.098 42.834 1.00 86.44 662 SER A O 1
ATOM 5405 N N . LEU A 1 663 ? 35.658 -14.353 41.168 1.00 85.44 663 LEU A N 1
ATOM 5406 C CA . LEU A 1 663 ? 34.672 -13.438 40.580 1.00 85.44 663 LEU A CA 1
ATOM 5407 C C . LEU A 1 663 ? 33.462 -14.192 40.023 1.00 85.44 663 LEU A C 1
ATOM 5409 O O . LEU A 1 663 ? 32.332 -13.753 40.176 1.00 85.44 663 LEU A O 1
ATOM 5413 N N . TYR A 1 664 ? 33.698 -15.332 39.377 1.00 86.19 664 TYR A N 1
ATOM 5414 C CA . TYR A 1 664 ? 32.631 -16.118 38.763 1.00 86.19 664 TYR A CA 1
ATOM 5415 C C . TYR A 1 664 ? 32.101 -17.224 39.679 1.00 86.19 664 TYR A C 1
ATOM 5417 O O . TYR A 1 664 ? 31.453 -18.150 39.189 1.00 86.19 664 TYR A O 1
ATOM 5425 N N . ASN A 1 665 ? 32.456 -17.241 40.966 1.00 86.44 665 ASN A N 1
ATOM 5426 C CA . ASN A 1 665 ? 31.944 -18.244 41.899 1.00 86.44 665 ASN A CA 1
ATOM 5427 C C . ASN A 1 665 ? 30.429 -18.048 42.093 1.00 86.44 665 ASN A C 1
ATOM 5429 O O . ASN A 1 665 ? 29.952 -16.919 42.080 1.00 86.44 665 ASN A O 1
ATOM 5433 N N . GLN A 1 666 ? 29.672 -19.130 42.288 1.00 77.50 666 GLN A N 1
ATOM 5434 C CA . GLN A 1 666 ? 28.222 -19.059 42.520 1.00 77.50 666 GLN A CA 1
ATOM 5435 C C . GLN A 1 666 ? 27.872 -18.264 43.788 1.00 77.50 666 GLN A C 1
ATOM 5437 O O . GLN A 1 666 ? 26.813 -17.647 43.842 1.00 77.50 666 GLN A O 1
ATOM 5442 N N . ASP A 1 667 ? 28.782 -18.236 44.765 1.00 84.62 667 ASP A N 1
ATOM 5443 C CA . ASP A 1 667 ? 28.629 -17.489 46.018 1.00 84.62 667 ASP A CA 1
ATOM 5444 C C . ASP A 1 667 ? 29.090 -16.022 45.920 1.00 84.62 667 ASP A C 1
ATOM 5446 O O . ASP A 1 667 ? 29.068 -15.298 46.918 1.00 84.62 667 ASP A O 1
ATOM 5450 N N . TYR A 1 668 ? 29.562 -15.569 44.751 1.00 86.62 668 TYR A N 1
ATOM 5451 C CA . TYR A 1 668 ? 29.955 -14.175 44.569 1.00 86.62 668 TYR A CA 1
ATOM 5452 C C . TYR A 1 668 ? 28.723 -13.267 44.629 1.00 86.62 668 TYR A C 1
ATOM 5454 O O . TYR A 1 668 ? 27.726 -13.497 43.943 1.00 86.62 668 TYR A O 1
ATOM 5462 N N . VAL A 1 669 ? 28.807 -12.217 45.446 1.00 86.06 669 VAL A N 1
ATOM 5463 C CA . VAL A 1 669 ? 27.770 -11.192 45.556 1.00 86.06 669 VAL A CA 1
ATOM 5464 C C . VAL A 1 669 ? 28.399 -9.831 45.307 1.00 86.06 669 VAL A C 1
ATOM 5466 O O . VAL A 1 669 ? 29.314 -9.426 46.030 1.00 86.06 669 VAL A O 1
ATOM 5469 N N . GLU A 1 670 ? 27.905 -9.118 44.298 1.00 87.00 670 GLU A N 1
ATOM 5470 C CA . GLU A 1 670 ? 28.288 -7.732 44.056 1.00 87.00 670 GLU A CA 1
ATOM 5471 C C . GLU A 1 670 ? 27.776 -6.862 45.217 1.00 87.00 670 GLU A C 1
ATOM 5473 O O . GLU A 1 670 ? 26.582 -6.900 45.533 1.00 87.00 670 GLU A O 1
ATOM 5478 N N . PRO A 1 671 ? 28.642 -6.070 45.875 1.00 87.12 671 PRO A N 1
ATOM 5479 C CA . PRO A 1 671 ? 28.204 -5.156 46.922 1.00 87.12 671 PRO A CA 1
ATOM 5480 C C . PRO A 1 671 ? 27.148 -4.170 46.390 1.00 87.12 671 PRO A C 1
ATOM 5482 O O . PRO A 1 671 ? 27.390 -3.550 45.350 1.00 87.12 671 PRO A O 1
ATOM 5485 N N . PRO A 1 672 ? 26.006 -3.990 47.082 1.00 87.50 672 PRO A N 1
ATOM 5486 C CA . PRO A 1 672 ? 24.962 -3.075 46.635 1.00 87.50 672 PRO A CA 1
ATOM 5487 C C . PRO A 1 672 ? 25.457 -1.626 46.653 1.00 87.50 672 PRO A C 1
ATOM 5489 O O . PRO A 1 672 ? 26.322 -1.258 47.452 1.00 87.50 672 PRO A O 1
ATOM 5492 N N . LEU A 1 673 ? 24.894 -0.786 45.783 1.00 89.62 673 LEU A N 1
ATOM 5493 C CA . LEU A 1 673 ? 25.148 0.649 45.837 1.00 89.62 673 LEU A CA 1
ATOM 5494 C C . LEU A 1 673 ? 24.401 1.264 47.025 1.00 89.62 673 LEU A C 1
ATOM 5496 O O . LEU A 1 673 ? 23.235 0.956 47.264 1.00 89.62 673 LEU A O 1
ATOM 5500 N N . GLU A 1 674 ? 25.065 2.169 47.737 1.00 86.94 674 GLU A N 1
ATOM 5501 C CA . GLU A 1 674 ? 24.501 2.878 48.886 1.00 86.94 674 GLU A CA 1
ATOM 5502 C C . GLU A 1 674 ? 24.266 4.353 48.545 1.00 86.94 674 GLU A C 1
ATOM 5504 O O . GLU A 1 674 ? 25.132 5.016 47.970 1.00 86.94 674 GLU A O 1
ATOM 5509 N N . TYR A 1 675 ? 23.099 4.882 48.920 1.00 85.56 675 TYR A N 1
ATOM 5510 C CA . TYR A 1 675 ? 22.761 6.294 48.734 1.00 85.56 675 TYR A CA 1
ATOM 5511 C C . TYR A 1 675 ? 22.992 7.079 50.027 1.00 85.56 675 TYR A C 1
ATOM 5513 O O . TYR A 1 675 ? 22.187 6.996 50.952 1.00 85.56 675 TYR A O 1
ATOM 5521 N N . LEU A 1 676 ? 24.086 7.842 50.090 1.00 82.56 676 LEU A N 1
ATOM 5522 C CA . LEU A 1 676 ? 24.373 8.753 51.208 1.00 82.56 676 LEU A CA 1
ATOM 5523 C C . LEU A 1 676 ? 24.036 10.202 50.850 1.00 82.56 676 LEU A C 1
ATOM 5525 O O . LEU A 1 676 ? 23.309 10.886 51.561 1.00 82.56 676 LEU A O 1
ATOM 5529 N N . ASN A 1 677 ? 24.587 10.674 49.737 1.00 84.19 677 ASN A N 1
ATOM 5530 C CA . ASN A 1 677 ? 24.261 11.949 49.113 1.00 84.19 677 ASN A CA 1
ATOM 5531 C C . ASN A 1 677 ? 24.569 11.852 47.617 1.00 84.19 677 ASN A C 1
ATOM 5533 O O . ASN A 1 677 ? 25.326 10.975 47.192 1.00 84.19 677 ASN A O 1
ATOM 5537 N N . LEU A 1 678 ? 24.009 12.771 46.836 1.00 82.75 678 LEU A N 1
ATOM 5538 C CA . LEU A 1 678 ? 24.045 12.703 45.381 1.00 82.75 678 LEU A CA 1
ATOM 5539 C C . LEU A 1 678 ? 25.470 12.683 44.801 1.00 82.75 678 LEU A C 1
ATOM 5541 O O . LEU A 1 678 ? 25.782 11.865 43.939 1.00 82.75 678 LEU A O 1
ATOM 5545 N N . GLU A 1 679 ? 26.356 13.541 45.306 1.00 83.00 679 GLU A N 1
ATOM 5546 C CA . GLU A 1 679 ? 27.723 13.681 44.791 1.00 83.00 679 GLU A CA 1
ATOM 5547 C C . GLU A 1 679 ? 28.586 12.447 45.095 1.00 83.00 679 GLU A C 1
ATOM 5549 O O . GLU A 1 679 ? 29.231 11.892 44.203 1.00 83.00 679 GLU A O 1
ATOM 5554 N N . SER A 1 680 ? 28.564 11.968 46.341 1.00 85.44 680 SER A N 1
ATOM 5555 C CA . SER A 1 680 ? 29.333 10.783 46.751 1.00 85.44 680 SER A CA 1
ATOM 5556 C C . SER A 1 680 ? 28.807 9.498 46.110 1.00 85.44 680 SER A C 1
ATOM 5558 O O . SER A 1 680 ? 29.598 8.621 45.744 1.00 85.44 680 SER A O 1
ATOM 5560 N N . PHE A 1 681 ? 27.489 9.407 45.909 1.00 88.12 681 PHE A N 1
ATOM 5561 C CA . PHE A 1 681 ? 26.865 8.309 45.187 1.00 88.12 681 PHE A CA 1
ATOM 5562 C C . PHE A 1 681 ? 27.378 8.239 43.745 1.00 88.12 681 PHE A C 1
ATOM 5564 O O . PHE A 1 681 ? 27.855 7.183 43.336 1.00 88.12 681 PHE A O 1
ATOM 5571 N N . PHE A 1 682 ? 27.375 9.349 42.993 1.00 87.19 682 PHE A N 1
ATOM 5572 C CA . PHE A 1 682 ? 27.824 9.322 41.596 1.00 87.19 682 PHE A CA 1
ATOM 5573 C C . PHE A 1 682 ? 29.303 9.007 41.435 1.00 87.19 682 PHE A C 1
ATOM 5575 O O . PHE A 1 682 ? 29.664 8.269 40.520 1.00 87.19 682 PHE A O 1
ATOM 5582 N N . VAL A 1 683 ? 30.159 9.492 42.336 1.00 87.69 683 VAL A N 1
ATOM 5583 C CA . VAL A 1 683 ? 31.581 9.118 42.334 1.00 87.69 683 VAL A CA 1
ATOM 5584 C C . VAL A 1 683 ? 31.746 7.613 42.564 1.00 87.69 683 VAL A C 1
ATOM 5586 O O . VAL A 1 683 ? 32.523 6.957 41.865 1.00 87.69 683 VAL A O 1
ATOM 5589 N N . THR A 1 684 ? 30.986 7.050 43.505 1.00 90.44 684 THR A N 1
ATOM 5590 C CA . THR A 1 684 ? 31.012 5.613 43.811 1.00 90.44 684 THR A CA 1
ATOM 5591 C C . THR A 1 684 ? 30.487 4.787 42.640 1.00 90.44 684 THR A C 1
ATOM 5593 O O . THR A 1 684 ? 31.139 3.833 42.216 1.00 90.44 684 THR A O 1
ATOM 5596 N N . TYR A 1 685 ? 29.349 5.184 42.075 1.00 91.44 685 TYR A N 1
ATOM 5597 C CA . TYR A 1 685 ? 28.733 4.543 40.921 1.00 91.44 685 TYR A CA 1
ATOM 5598 C C . TYR A 1 685 ? 29.653 4.574 39.694 1.00 91.44 685 TYR A C 1
ATOM 5600 O O . TYR A 1 685 ? 29.921 3.528 39.109 1.00 91.44 685 TYR A O 1
ATOM 5608 N N . ALA A 1 686 ? 30.229 5.732 39.360 1.00 90.06 686 ALA A N 1
ATOM 5609 C CA . ALA A 1 686 ? 31.184 5.868 38.263 1.00 90.06 686 ALA A CA 1
ATOM 5610 C C . ALA A 1 686 ? 32.426 4.984 38.463 1.00 90.06 686 ALA A C 1
ATOM 5612 O O . ALA A 1 686 ? 32.873 4.316 37.532 1.00 90.06 686 ALA A O 1
ATOM 5613 N N . SER A 1 687 ? 32.967 4.922 39.687 1.00 90.56 687 SER A N 1
ATOM 5614 C CA . SER A 1 687 ? 34.097 4.040 40.005 1.00 90.56 687 SER A CA 1
ATOM 5615 C C . SER A 1 687 ? 33.747 2.565 39.794 1.00 90.56 687 SER A C 1
ATOM 5617 O O . SER A 1 687 ? 34.532 1.819 39.203 1.00 90.56 687 SER A O 1
ATOM 5619 N N . ARG A 1 688 ? 32.551 2.148 40.224 1.00 93.44 688 ARG A N 1
ATOM 5620 C CA . ARG A 1 688 ? 32.051 0.782 40.032 1.00 93.44 688 ARG A CA 1
ATOM 5621 C C . ARG A 1 688 ? 31.801 0.454 38.565 1.00 93.44 688 ARG A C 1
ATOM 5623 O O . ARG A 1 688 ? 32.179 -0.631 38.135 1.00 93.44 688 ARG A O 1
ATOM 5630 N N . MET A 1 689 ? 31.251 1.388 37.792 1.00 93.00 689 MET A N 1
ATOM 5631 C CA . MET A 1 689 ? 31.072 1.231 36.347 1.00 93.00 689 MET A CA 1
ATOM 5632 C C . MET A 1 689 ? 32.409 1.007 35.642 1.00 93.00 689 MET A C 1
ATOM 5634 O O . MET A 1 689 ? 32.545 0.046 34.891 1.00 93.00 689 MET A O 1
ATOM 5638 N N . THR A 1 690 ? 33.435 1.805 35.950 1.00 92.19 690 THR A N 1
ATOM 5639 C CA . THR A 1 690 ? 34.784 1.615 35.390 1.00 92.19 690 THR A CA 1
ATOM 5640 C C . THR A 1 690 ? 35.378 0.253 35.762 1.00 92.19 690 THR A C 1
ATOM 5642 O O . THR A 1 690 ? 35.951 -0.427 34.911 1.00 92.19 690 THR A O 1
ATOM 5645 N N . GLN A 1 691 ? 35.214 -0.189 37.016 1.00 91.88 691 GLN A N 1
ATOM 5646 C CA . GLN A 1 691 ? 35.657 -1.522 37.444 1.00 91.88 691 GLN A CA 1
ATOM 5647 C C . GLN A 1 691 ? 34.911 -2.639 36.705 1.00 91.88 691 GLN A C 1
ATOM 5649 O O . GLN A 1 691 ? 35.528 -3.628 36.305 1.00 91.88 691 GLN A O 1
ATOM 5654 N N . PHE A 1 692 ? 33.599 -2.485 36.507 1.00 94.31 692 PHE A N 1
ATOM 5655 C CA . PHE A 1 692 ? 32.784 -3.446 35.777 1.00 94.31 692 PHE A CA 1
ATOM 5656 C C . PHE A 1 692 ? 33.188 -3.530 34.299 1.00 94.31 692 PHE A C 1
ATOM 5658 O O . PHE A 1 692 ? 33.394 -4.633 33.804 1.00 94.31 692 PHE A O 1
ATOM 5665 N N . MET A 1 693 ? 33.389 -2.404 33.603 1.00 94.56 693 MET A N 1
ATOM 5666 C CA . MET A 1 693 ? 33.801 -2.400 32.184 1.00 94.56 693 MET A CA 1
ATOM 5667 C C . MET A 1 693 ? 35.171 -3.073 31.958 1.00 94.56 693 MET A C 1
ATOM 5669 O O . MET A 1 693 ? 35.448 -3.629 30.889 1.00 94.56 693 MET A O 1
ATOM 5673 N N . GLY A 1 694 ? 36.016 -3.108 32.995 1.00 90.81 694 GLY A N 1
ATOM 5674 C CA . GLY A 1 694 ? 37.262 -3.876 33.013 1.00 90.81 694 GLY A CA 1
ATOM 5675 C C . GLY A 1 694 ? 37.084 -5.396 33.139 1.00 90.81 694 GLY A C 1
ATOM 5676 O O . GLY A 1 694 ? 38.034 -6.141 32.891 1.00 90.81 694 GLY A O 1
ATOM 5677 N N . ARG A 1 695 ? 35.893 -5.898 33.499 1.00 91.94 695 ARG A N 1
ATOM 5678 C CA . ARG A 1 695 ? 35.643 -7.342 33.639 1.00 91.94 695 ARG A CA 1
ATOM 5679 C C . ARG A 1 695 ? 35.706 -8.039 32.274 1.00 91.94 695 ARG A C 1
ATOM 5681 O O . ARG A 1 695 ? 35.332 -7.453 31.253 1.00 91.94 695 ARG A O 1
ATOM 5688 N N . PRO A 1 696 ? 36.147 -9.310 32.218 1.00 91.25 696 PRO A N 1
ATOM 5689 C CA . PRO A 1 696 ? 36.275 -10.019 30.946 1.00 91.25 696 PRO A CA 1
ATOM 5690 C C . PRO A 1 696 ? 34.968 -10.183 30.169 1.00 91.25 696 PRO A C 1
ATOM 5692 O O . PRO A 1 696 ? 35.012 -10.097 28.950 1.00 91.25 696 PRO A O 1
ATOM 5695 N N . HIS A 1 697 ? 33.841 -10.392 30.856 1.00 93.62 697 HIS A N 1
ATOM 5696 C CA . HIS A 1 697 ? 32.529 -10.637 30.245 1.00 93.62 697 HIS A CA 1
ATOM 5697 C C . HIS A 1 697 ? 31.733 -9.357 29.947 1.00 93.62 697 HIS A C 1
ATOM 5699 O O . HIS A 1 697 ? 30.702 -9.422 29.281 1.00 93.62 697 HIS A O 1
ATOM 5705 N N . ALA A 1 698 ? 32.198 -8.185 30.396 1.00 95.19 698 ALA A N 1
ATOM 5706 C CA . ALA A 1 698 ? 31.531 -6.906 30.150 1.00 95.19 698 ALA A CA 1
ATOM 5707 C C . ALA A 1 698 ? 31.261 -6.604 28.656 1.00 95.19 698 ALA A C 1
ATOM 5709 O O . ALA A 1 698 ? 30.199 -6.056 28.361 1.00 95.19 698 ALA A O 1
ATOM 5710 N N . PRO A 1 699 ? 32.126 -6.991 27.687 1.00 94.38 699 PRO A N 1
ATOM 5711 C CA . PRO A 1 699 ? 31.836 -6.844 26.257 1.00 94.38 699 PRO A CA 1
ATOM 5712 C C . PRO A 1 699 ? 30.531 -7.506 25.814 1.00 94.38 699 PRO A C 1
ATOM 5714 O O . PRO A 1 699 ? 29.919 -7.056 24.853 1.00 94.38 699 PRO A O 1
ATOM 5717 N N . SER A 1 700 ? 30.044 -8.522 26.531 1.00 95.19 700 SER A N 1
ATOM 5718 C CA . SER A 1 700 ? 28.765 -9.160 26.214 1.00 95.19 700 SER A CA 1
ATOM 5719 C C . SER A 1 700 ? 27.569 -8.201 26.308 1.00 95.19 700 SER A C 1
ATOM 5721 O O . SER A 1 700 ? 26.566 -8.449 25.640 1.00 95.19 700 SER A O 1
ATOM 5723 N N . LEU A 1 701 ? 27.670 -7.080 27.039 1.00 95.38 701 LEU A N 1
ATOM 5724 C CA . LEU A 1 701 ? 26.650 -6.021 27.053 1.00 95.38 701 LEU A CA 1
ATOM 5725 C C . LEU A 1 701 ? 26.351 -5.462 25.659 1.00 95.38 701 LEU A C 1
ATOM 5727 O O . LEU A 1 701 ? 25.215 -5.074 25.395 1.00 95.38 701 LEU A O 1
ATOM 5731 N N . VAL A 1 702 ? 27.345 -5.466 24.766 1.00 93.81 702 VAL A N 1
ATOM 5732 C CA . VAL A 1 702 ? 27.178 -5.060 23.367 1.00 93.81 702 VAL A CA 1
ATOM 5733 C C . VAL A 1 702 ? 26.128 -5.941 22.684 1.00 93.81 702 VAL A C 1
ATOM 5735 O O . VAL A 1 702 ? 25.194 -5.419 22.085 1.00 93.81 702 VAL A O 1
ATOM 5738 N N . GLY A 1 703 ? 26.214 -7.263 22.866 1.00 92.12 703 GLY A N 1
ATOM 5739 C CA . GLY A 1 703 ? 25.226 -8.214 22.346 1.00 92.12 703 GLY A CA 1
ATOM 5740 C C . GLY A 1 703 ? 23.892 -8.232 23.108 1.00 92.12 703 GLY A C 1
ATOM 5741 O O . GLY A 1 703 ? 22.868 -8.623 22.557 1.00 92.12 703 GLY A O 1
ATOM 5742 N N . ILE A 1 704 ? 23.839 -7.775 24.370 1.00 94.00 704 ILE A N 1
ATOM 5743 C CA . ILE A 1 704 ? 22.533 -7.574 25.038 1.00 94.00 704 ILE A CA 1
ATOM 5744 C C . ILE A 1 704 ? 21.689 -6.559 24.260 1.00 94.00 704 ILE A C 1
ATOM 5746 O O . ILE A 1 704 ? 20.470 -6.713 24.191 1.00 94.00 704 ILE A O 1
ATOM 5750 N N . GLY A 1 705 ? 22.329 -5.567 23.639 1.00 93.31 705 GLY A N 1
ATOM 5751 C CA . GLY A 1 705 ? 21.649 -4.519 22.889 1.00 93.31 705 GLY A CA 1
ATOM 5752 C C . GLY A 1 705 ? 20.997 -3.469 23.793 1.00 93.31 705 GLY A C 1
ATOM 5753 O O . GLY A 1 705 ? 21.243 -3.397 25.003 1.00 93.31 705 GLY A O 1
ATOM 5754 N N . GLY A 1 706 ? 20.188 -2.608 23.182 1.00 93.44 706 GLY A N 1
ATOM 5755 C CA . GLY A 1 706 ? 19.419 -1.547 23.818 1.00 93.44 706 GLY A CA 1
ATOM 5756 C C . GLY A 1 706 ? 20.243 -0.663 24.750 1.00 93.44 706 GLY A C 1
ATOM 5757 O O . GLY A 1 706 ? 21.375 -0.275 24.450 1.00 93.44 706 GLY A O 1
ATOM 5758 N N . ALA A 1 707 ? 19.666 -0.392 25.921 1.00 94.31 707 ALA A N 1
ATOM 5759 C CA . ALA A 1 707 ? 20.287 0.433 26.953 1.00 94.31 707 ALA A CA 1
ATOM 5760 C C . ALA A 1 707 ? 21.596 -0.164 27.494 1.00 94.31 707 ALA A C 1
ATOM 5762 O O . ALA A 1 707 ? 22.494 0.582 27.872 1.00 94.31 707 ALA A O 1
ATOM 5763 N N . CYS A 1 708 ? 21.745 -1.494 27.502 1.00 94.88 708 CYS A N 1
ATOM 5764 C CA . CYS A 1 708 ? 22.977 -2.147 27.950 1.00 94.88 708 CYS A CA 1
ATOM 5765 C C . CYS A 1 708 ? 24.138 -1.867 26.999 1.00 94.88 708 CYS A C 1
ATOM 5767 O O . CYS A 1 708 ? 25.223 -1.503 27.449 1.00 94.88 708 CYS A O 1
ATOM 5769 N N . CYS A 1 709 ? 23.899 -1.993 25.692 1.00 94.00 709 CYS A N 1
ATOM 5770 C CA . CYS A 1 709 ? 24.891 -1.665 24.675 1.00 94.00 709 CYS A CA 1
ATOM 5771 C C . CYS A 1 709 ? 25.237 -0.170 24.712 1.00 94.00 709 CYS A C 1
ATOM 5773 O O . CYS A 1 709 ? 26.414 0.191 24.703 1.00 94.00 709 CYS A O 1
ATOM 5775 N N . TRP A 1 710 ? 24.230 0.700 24.855 1.00 93.94 710 TRP A N 1
ATOM 5776 C CA . TRP A 1 710 ? 24.453 2.139 24.989 1.00 93.94 710 TRP A CA 1
ATOM 5777 C C . TRP A 1 710 ? 25.334 2.477 26.200 1.00 93.94 710 TRP A C 1
ATOM 5779 O O . TRP A 1 710 ? 26.339 3.168 26.054 1.00 93.94 710 TRP A O 1
ATOM 5789 N N . LEU A 1 711 ? 25.027 1.923 27.379 1.00 94.19 711 LEU A N 1
ATOM 5790 C CA . LEU A 1 711 ? 25.825 2.131 28.592 1.00 94.19 711 LEU A CA 1
ATOM 5791 C C . LEU A 1 711 ? 27.239 1.555 28.457 1.00 94.19 711 LEU A C 1
ATOM 5793 O O . LEU A 1 711 ? 28.196 2.186 28.903 1.00 94.19 711 LEU A O 1
ATOM 5797 N N . ALA A 1 712 ? 27.397 0.393 27.823 1.00 93.69 712 ALA A N 1
ATOM 5798 C CA . ALA A 1 712 ? 28.711 -0.193 27.578 1.00 93.69 712 ALA A CA 1
ATOM 5799 C C . ALA A 1 712 ? 29.590 0.718 26.713 1.00 93.69 712 ALA A C 1
ATOM 5801 O O . ALA A 1 712 ? 30.751 0.932 27.047 1.00 93.69 712 ALA A O 1
ATOM 5802 N N . ILE A 1 713 ? 29.035 1.295 25.644 1.00 91.19 713 ILE A N 1
ATOM 5803 C CA . ILE A 1 713 ? 29.763 2.213 24.759 1.00 91.19 713 ILE A CA 1
ATOM 5804 C C . ILE A 1 713 ? 30.033 3.549 25.465 1.00 91.19 713 ILE A C 1
ATOM 5806 O O . ILE A 1 713 ? 31.149 4.055 25.392 1.00 91.19 713 ILE A O 1
ATOM 5810 N N . ASN A 1 714 ? 29.053 4.096 26.189 1.00 90.94 714 ASN A N 1
ATOM 5811 C CA . ASN A 1 714 ? 29.189 5.380 26.879 1.00 90.94 714 ASN A CA 1
ATOM 5812 C C . ASN A 1 714 ? 30.249 5.343 27.998 1.00 90.94 714 ASN A C 1
ATOM 5814 O O . ASN A 1 714 ? 30.986 6.306 28.183 1.00 90.94 714 ASN A O 1
ATOM 5818 N N . TRP A 1 715 ? 30.358 4.229 28.732 1.00 91.25 715 TRP A N 1
ATOM 5819 C CA . TRP A 1 715 ? 31.307 4.090 29.847 1.00 91.25 715 TRP A CA 1
ATOM 5820 C C . TRP A 1 715 ? 32.621 3.395 29.474 1.00 91.25 715 TRP A C 1
ATOM 5822 O O . TRP A 1 715 ? 33.672 3.750 30.001 1.00 91.25 715 TRP A O 1
ATOM 5832 N N . GLY A 1 716 ? 32.572 2.380 28.610 1.00 89.88 716 GLY A N 1
ATOM 5833 C CA . GLY A 1 716 ? 33.731 1.579 28.202 1.00 89.88 716 GLY A CA 1
ATOM 5834 C C . GLY A 1 716 ? 34.362 2.013 26.876 1.00 89.88 716 GLY A C 1
ATOM 5835 O O . GLY A 1 716 ? 35.434 1.526 26.524 1.00 89.88 716 GLY A O 1
ATOM 5836 N N . GLY A 1 717 ? 33.721 2.923 26.139 1.00 89.75 717 GLY A N 1
ATOM 5837 C CA . GLY A 1 717 ? 34.181 3.391 24.835 1.00 89.75 717 GLY A CA 1
ATOM 5838 C C . GLY A 1 717 ? 33.993 2.369 23.702 1.00 89.75 717 GLY A C 1
ATOM 5839 O O . GLY A 1 717 ? 33.479 1.264 23.906 1.00 89.75 717 GLY A O 1
ATOM 5840 N N . PRO A 1 718 ? 34.441 2.708 22.478 1.00 86.50 718 PRO A N 1
ATOM 5841 C CA . PRO A 1 718 ? 34.303 1.839 21.304 1.00 86.50 718 PRO A CA 1
ATOM 5842 C C . PRO A 1 718 ? 35.110 0.533 21.411 1.00 86.50 718 PRO A C 1
ATOM 5844 O O . PRO A 1 718 ? 34.803 -0.435 20.717 1.00 86.50 718 PRO A O 1
ATOM 5847 N N . GLU A 1 719 ? 36.101 0.457 22.309 1.00 88.25 719 GLU A N 1
ATOM 5848 C CA . GLU A 1 719 ? 36.885 -0.761 22.560 1.00 88.25 719 GLU A CA 1
ATOM 5849 C C . GLU A 1 719 ? 36.009 -1.938 23.014 1.00 88.25 719 GLU A C 1
ATOM 5851 O O . GLU A 1 719 ? 36.324 -3.094 22.726 1.00 88.25 719 GLU A O 1
ATOM 5856 N N . MET A 1 720 ? 34.871 -1.666 23.661 1.00 91.44 720 MET A N 1
ATOM 5857 C CA . MET A 1 720 ? 33.920 -2.703 24.070 1.00 91.44 720 MET A CA 1
ATOM 5858 C C . MET A 1 720 ? 33.418 -3.530 22.887 1.00 91.44 720 MET A C 1
ATOM 5860 O O . MET A 1 720 ? 33.283 -4.749 22.998 1.00 91.44 720 MET A O 1
ATOM 5864 N N . ILE A 1 721 ? 33.212 -2.888 21.738 1.00 90.38 721 ILE A N 1
ATOM 5865 C CA . ILE A 1 721 ? 32.772 -3.548 20.509 1.00 90.38 721 ILE A CA 1
ATOM 5866 C C . ILE A 1 721 ? 33.909 -4.395 19.943 1.00 90.38 721 ILE A C 1
ATOM 5868 O O . ILE A 1 721 ? 33.703 -5.566 19.637 1.00 90.38 721 ILE A O 1
ATOM 5872 N N . THR A 1 722 ? 35.126 -3.851 19.881 1.00 88.88 722 THR A N 1
ATOM 5873 C CA . THR A 1 722 ? 36.309 -4.594 19.424 1.00 88.88 722 THR A CA 1
ATOM 5874 C C . THR A 1 722 ? 36.563 -5.831 20.287 1.00 88.88 722 THR A C 1
ATOM 5876 O O . THR A 1 722 ? 36.836 -6.912 19.769 1.00 88.88 722 THR A O 1
ATOM 5879 N N . ARG A 1 723 ? 36.436 -5.711 21.614 1.00 90.44 723 ARG A N 1
ATOM 5880 C CA . ARG A 1 723 ? 36.567 -6.843 22.542 1.00 90.44 723 ARG A CA 1
ATOM 5881 C C . ARG A 1 723 ? 35.475 -7.888 22.317 1.00 90.44 723 ARG A C 1
ATOM 5883 O O . ARG A 1 723 ? 35.789 -9.071 22.342 1.00 90.44 723 ARG A O 1
ATOM 5890 N N . TYR A 1 724 ? 34.241 -7.467 22.043 1.00 92.06 724 TYR A N 1
ATOM 5891 C CA . TYR A 1 724 ? 33.138 -8.371 21.711 1.00 92.06 724 TYR A CA 1
ATOM 5892 C C . TYR A 1 724 ? 33.370 -9.113 20.378 1.00 92.06 724 TYR A C 1
ATOM 5894 O O . TYR A 1 724 ? 33.177 -10.324 20.298 1.00 92.06 724 TYR A O 1
ATOM 5902 N N . MET A 1 725 ? 33.881 -8.420 19.354 1.00 90.25 725 MET A N 1
ATOM 5903 C CA . MET A 1 725 ? 34.213 -8.989 18.036 1.00 90.25 725 MET A CA 1
ATOM 5904 C C . MET A 1 725 ? 35.353 -10.020 18.060 1.00 90.25 725 MET A C 1
ATOM 5906 O O . MET A 1 725 ? 35.542 -10.750 17.084 1.00 90.25 725 MET A O 1
ATOM 5910 N N . ASN A 1 726 ? 36.123 -10.092 19.149 1.00 89.94 726 ASN A N 1
ATOM 5911 C CA . ASN A 1 726 ? 37.222 -11.046 19.296 1.00 89.94 726 ASN A CA 1
ATOM 5912 C C . ASN A 1 726 ? 36.776 -12.436 19.775 1.00 89.94 726 ASN A C 1
ATOM 5914 O O . ASN A 1 726 ? 37.560 -13.383 19.662 1.00 89.94 726 ASN A O 1
ATOM 5918 N N . GLY A 1 727 ? 35.529 -12.573 20.233 1.00 89.56 727 GLY A N 1
ATOM 5919 C CA . GLY A 1 727 ? 34.942 -13.828 20.697 1.00 89.56 727 GLY A CA 1
ATOM 5920 C C . GLY A 1 727 ? 34.561 -13.792 22.178 1.00 89.56 727 GLY A C 1
ATOM 5921 O O . GLY A 1 727 ? 34.629 -12.736 22.811 1.00 89.56 727 GLY A O 1
ATOM 5922 N N . PRO A 1 728 ? 34.129 -14.934 22.740 1.00 91.69 728 PRO A N 1
ATOM 5923 C CA . PRO A 1 728 ? 33.737 -15.006 24.141 1.00 91.69 728 PRO A CA 1
ATOM 5924 C C . PRO A 1 728 ? 34.915 -14.731 25.077 1.00 91.69 728 PRO A C 1
ATOM 5926 O O . PRO A 1 728 ? 36.082 -14.805 24.703 1.00 91.69 728 PRO A O 1
ATOM 5929 N N . SER A 1 729 ? 34.605 -14.434 26.329 1.00 91.88 729 SER A N 1
ATOM 5930 C CA . SER A 1 729 ? 35.588 -14.177 27.363 1.00 91.88 729 SER A CA 1
ATOM 5931 C C . SER A 1 729 ? 36.044 -15.460 28.059 1.00 91.88 729 SER A C 1
ATOM 5933 O O . SER A 1 729 ? 35.532 -16.571 27.882 1.00 91.88 729 SER A O 1
ATOM 5935 N N . ILE A 1 730 ? 36.999 -15.280 28.969 1.00 89.44 730 ILE A N 1
ATOM 5936 C CA . ILE A 1 730 ? 37.491 -16.328 29.860 1.00 89.44 730 ILE A CA 1
ATOM 5937 C C . ILE A 1 730 ? 36.405 -16.994 30.720 1.00 89.44 730 ILE A C 1
ATOM 5939 O O . ILE A 1 730 ? 36.563 -18.168 31.076 1.00 89.44 730 ILE A O 1
ATOM 5943 N N . GLN A 1 731 ? 35.313 -16.276 31.026 1.00 90.44 731 GLN A N 1
ATOM 5944 C CA . GLN A 1 731 ? 34.152 -16.808 31.750 1.00 90.44 731 GLN A CA 1
ATOM 5945 C C . GLN A 1 731 ? 33.625 -18.064 31.053 1.00 90.44 731 GLN A C 1
ATOM 5947 O O . GLN A 1 731 ? 33.415 -19.106 31.677 1.00 90.44 731 GLN A O 1
ATOM 5952 N N . THR A 1 732 ? 33.477 -17.979 29.737 1.00 90.31 732 THR A N 1
ATOM 5953 C CA . THR A 1 732 ? 32.914 -19.041 28.909 1.00 90.31 732 THR A CA 1
ATOM 5954 C C . THR A 1 732 ? 33.994 -20.013 28.444 1.00 90.31 732 THR A C 1
ATOM 5956 O O . THR A 1 732 ? 33.838 -21.234 28.513 1.00 90.31 732 THR A O 1
ATOM 5959 N N . MET A 1 733 ? 35.145 -19.497 28.020 1.00 88.69 733 MET A N 1
ATOM 5960 C CA . MET A 1 733 ? 36.181 -20.309 27.379 1.00 88.69 733 MET A CA 1
ATOM 5961 C C . MET A 1 733 ? 36.959 -21.226 28.322 1.00 88.69 733 MET A C 1
ATOM 5963 O O . MET A 1 733 ? 37.386 -22.302 27.903 1.00 88.69 733 MET A O 1
ATOM 5967 N N . ILE A 1 734 ? 37.198 -20.801 29.566 1.00 84.62 734 ILE A N 1
ATOM 5968 C CA . ILE A 1 734 ? 37.998 -21.572 30.532 1.00 84.62 734 ILE A CA 1
ATOM 5969 C C . ILE A 1 734 ? 37.135 -22.050 31.686 1.00 84.62 734 ILE A C 1
ATOM 5971 O O . ILE A 1 734 ? 37.208 -23.221 32.046 1.00 84.62 734 ILE A O 1
ATOM 5975 N N . LEU A 1 735 ? 36.334 -21.154 32.264 1.00 84.88 735 LEU A N 1
ATOM 5976 C CA . LEU A 1 735 ? 35.555 -21.479 33.457 1.00 84.88 735 LEU A CA 1
ATOM 5977 C C . LEU A 1 735 ? 34.246 -22.199 33.126 1.00 84.88 735 LEU A C 1
ATOM 5979 O O . LEU A 1 735 ? 33.684 -22.829 34.016 1.00 84.88 735 LEU A O 1
ATOM 5983 N N . ARG A 1 736 ? 33.782 -22.141 31.867 1.00 85.44 736 ARG A N 1
ATOM 5984 C CA . ARG A 1 736 ? 32.510 -22.736 31.415 1.00 85.44 736 ARG A CA 1
ATOM 5985 C C . ARG A 1 736 ? 31.307 -22.246 32.240 1.00 85.44 736 ARG A C 1
ATOM 5987 O O . ARG A 1 736 ? 30.348 -22.982 32.438 1.00 85.44 736 ARG A O 1
ATOM 5994 N N . ARG A 1 737 ? 31.365 -20.999 32.728 1.00 86.25 737 ARG A N 1
ATOM 5995 C CA . ARG A 1 737 ? 30.318 -20.352 33.549 1.00 86.25 737 ARG A CA 1
ATOM 5996 C C . ARG A 1 737 ? 29.537 -19.275 32.784 1.00 86.25 737 ARG A C 1
ATOM 5998 O O . ARG A 1 737 ? 28.920 -18.414 33.402 1.00 86.25 737 ARG A O 1
ATOM 6005 N N . GLY A 1 738 ? 29.629 -19.283 31.456 1.00 87.62 738 GLY A N 1
ATOM 6006 C CA . GLY A 1 738 ? 28.777 -18.473 30.587 1.00 87.62 738 GLY A CA 1
ATOM 6007 C C . GLY A 1 738 ? 27.376 -19.071 30.448 1.00 87.62 738 GLY A C 1
ATOM 6008 O O . GLY A 1 738 ? 27.056 -20.107 31.038 1.00 87.62 738 GLY A O 1
ATOM 6009 N N . ALA A 1 739 ? 26.551 -18.430 29.631 1.00 90.56 739 ALA A N 1
ATOM 6010 C CA . ALA A 1 739 ? 25.258 -18.955 29.233 1.00 90.56 739 ALA A CA 1
ATOM 6011 C C . ALA A 1 739 ? 25.435 -20.076 28.202 1.00 90.56 739 ALA A C 1
ATOM 6013 O O . ALA A 1 739 ? 26.459 -20.190 27.522 1.00 90.56 739 ALA A O 1
ATOM 6014 N N . SER A 1 740 ? 24.417 -20.927 28.118 1.00 92.25 740 SER A N 1
ATOM 6015 C CA . SER A 1 740 ? 24.370 -22.021 27.158 1.00 92.25 740 SER A CA 1
ATOM 6016 C C . SER A 1 740 ? 22.967 -22.220 26.621 1.00 92.25 740 SER A C 1
ATOM 6018 O O . SER A 1 740 ? 21.970 -21.808 27.228 1.00 92.25 740 SER A O 1
ATOM 6020 N N . ASP A 1 741 ? 22.886 -22.907 25.491 1.00 91.12 741 ASP A N 1
ATOM 6021 C CA . ASP A 1 741 ? 21.626 -23.218 24.836 1.00 91.12 741 ASP A CA 1
ATOM 6022 C C . ASP A 1 741 ? 20.852 -24.381 25.475 1.00 91.12 741 ASP A C 1
ATOM 6024 O O . ASP A 1 741 ? 19.783 -24.728 24.989 1.00 91.12 741 ASP A O 1
ATOM 6028 N N . ILE A 1 742 ? 21.302 -24.917 26.615 1.00 87.81 742 ILE A N 1
ATOM 6029 C CA . ILE A 1 742 ? 20.664 -26.035 27.338 1.00 87.81 742 ILE A CA 1
ATOM 6030 C C . ILE A 1 742 ? 19.169 -25.787 27.615 1.00 87.81 742 ILE A C 1
ATOM 6032 O O . ILE A 1 742 ? 18.381 -26.727 27.667 1.00 87.81 742 ILE A O 1
ATOM 6036 N N . LYS A 1 743 ? 18.765 -24.524 27.799 1.00 80.56 743 LYS A N 1
ATOM 6037 C CA . LYS A 1 743 ? 17.364 -24.137 28.043 1.00 80.56 743 LYS A CA 1
ATOM 6038 C C . LYS A 1 743 ? 16.508 -24.037 26.768 1.00 80.56 743 LYS A C 1
ATOM 6040 O O . LYS A 1 743 ? 15.308 -23.796 26.881 1.00 80.56 743 LYS A O 1
ATOM 6045 N N . HIS A 1 744 ? 17.094 -24.183 25.579 1.00 81.56 744 HIS A N 1
ATOM 6046 C CA . HIS A 1 744 ? 16.380 -24.113 24.303 1.00 81.56 744 HIS A CA 1
ATOM 6047 C C . HIS A 1 744 ? 15.692 -25.444 23.992 1.00 81.56 744 HIS A C 1
ATOM 6049 O O . HIS A 1 744 ? 16.047 -26.494 24.524 1.00 81.56 744 HIS A O 1
ATOM 6055 N N . LYS A 1 745 ? 14.696 -25.404 23.097 1.00 78.94 745 LYS A N 1
ATOM 6056 C CA . LYS A 1 745 ? 13.934 -26.598 22.688 1.00 78.94 745 LYS A CA 1
ATOM 6057 C C . LYS A 1 745 ? 14.825 -27.669 22.049 1.00 78.94 745 LYS A C 1
ATOM 6059 O O . LYS A 1 745 ? 14.539 -28.854 22.192 1.00 78.94 745 LYS A O 1
ATOM 6064 N N . GLN A 1 746 ? 15.877 -27.246 21.349 1.00 83.62 746 GLN A N 1
ATOM 6065 C CA . GLN A 1 746 ? 16.866 -28.107 20.705 1.00 83.62 746 GLN A CA 1
ATOM 6066 C C . GLN A 1 746 ? 18.270 -27.584 21.051 1.00 83.62 746 GLN A C 1
ATOM 6068 O O . GLN A 1 746 ? 18.749 -26.655 20.406 1.00 83.62 746 GLN A O 1
ATOM 6073 N N . PRO A 1 747 ? 18.914 -28.100 22.111 1.00 87.69 747 PRO A N 1
ATOM 6074 C CA . PRO A 1 747 ? 20.265 -27.683 22.463 1.00 87.69 747 PRO A CA 1
ATOM 6075 C C . PRO A 1 747 ? 21.285 -28.296 21.492 1.00 87.69 747 PRO A C 1
ATOM 6077 O O . PRO A 1 747 ? 21.315 -29.509 21.286 1.00 87.69 747 PRO A O 1
ATOM 6080 N N . LEU A 1 748 ? 22.137 -27.448 20.925 1.00 88.56 748 LEU A N 1
ATOM 6081 C CA . LEU A 1 748 ? 23.260 -27.763 20.044 1.00 88.56 748 LEU A CA 1
ATOM 6082 C C . LEU A 1 748 ? 24.613 -27.747 20.788 1.00 88.56 748 LEU A C 1
ATOM 6084 O O . LEU A 1 748 ? 25.646 -28.039 20.187 1.00 88.56 748 LEU A O 1
ATOM 6088 N N . GLY A 1 749 ? 24.627 -27.444 22.093 1.00 91.50 749 GLY A N 1
ATOM 6089 C CA . GLY A 1 749 ? 25.855 -27.394 22.895 1.00 91.50 749 GLY A CA 1
ATOM 6090 C C . GLY A 1 749 ? 26.636 -26.099 22.674 1.00 91.50 749 GLY A C 1
ATOM 6091 O O . GLY A 1 749 ? 27.864 -26.108 22.549 1.00 91.50 749 GLY A O 1
ATOM 6092 N N . LEU A 1 750 ? 25.904 -24.991 22.582 1.00 94.12 750 LEU A N 1
ATOM 6093 C CA . LEU A 1 750 ? 26.425 -23.660 22.297 1.00 94.12 750 LEU A CA 1
ATOM 6094 C C . LEU A 1 750 ? 26.670 -22.881 23.585 1.00 94.12 750 LEU A C 1
ATOM 6096 O O . LEU A 1 750 ? 25.884 -22.958 24.530 1.00 94.12 750 LEU A O 1
ATOM 6100 N N . TYR A 1 751 ? 27.743 -22.090 23.595 1.00 94.62 751 TYR A N 1
ATOM 6101 C CA . TYR A 1 751 ? 28.172 -21.309 24.753 1.00 94.62 751 TYR A CA 1
ATOM 6102 C C . TYR A 1 751 ? 28.491 -19.858 24.382 1.00 94.62 751 TYR A C 1
ATOM 6104 O O . TYR A 1 751 ? 29.118 -19.594 23.354 1.00 94.62 751 TYR A O 1
ATOM 6112 N N . TRP A 1 752 ? 28.106 -18.922 25.248 1.00 94.81 752 TRP A N 1
ATOM 6113 C CA . TRP A 1 752 ? 28.415 -17.492 25.134 1.00 94.81 752 TRP A CA 1
ATOM 6114 C C . TRP A 1 752 ? 28.528 -16.843 26.519 1.00 94.81 752 TRP A C 1
ATOM 6116 O O . TRP A 1 752 ? 28.114 -17.418 27.524 1.00 94.81 752 TRP A O 1
ATOM 6126 N N . ASP A 1 753 ? 29.098 -15.640 26.585 1.00 94.25 753 ASP A N 1
ATOM 6127 C CA . ASP A 1 753 ? 29.217 -14.904 27.849 1.00 94.25 753 ASP A CA 1
ATOM 6128 C C . ASP A 1 753 ? 27.858 -14.470 28.400 1.00 94.25 753 ASP A C 1
ATOM 6130 O O . ASP A 1 753 ? 26.957 -14.092 27.648 1.00 94.25 753 ASP A O 1
ATOM 6134 N N . ASP A 1 754 ? 27.743 -14.469 29.727 1.00 91.19 754 ASP A N 1
ATOM 6135 C CA . ASP A 1 754 ? 26.526 -14.075 30.433 1.00 91.19 754 ASP A CA 1
ATOM 6136 C C . ASP A 1 754 ? 26.807 -12.983 31.461 1.00 91.19 754 ASP A C 1
ATOM 6138 O O . ASP A 1 754 ? 27.883 -12.938 32.063 1.00 91.19 754 ASP A O 1
ATOM 6142 N N . VAL A 1 755 ? 25.814 -12.124 31.677 1.00 92.19 755 VAL A N 1
ATOM 6143 C CA . VAL A 1 755 ? 25.870 -11.028 32.649 1.00 92.19 755 VAL A CA 1
ATOM 6144 C C . VAL A 1 755 ? 24.874 -11.336 33.750 1.00 92.19 755 VAL A C 1
ATOM 6146 O O . VAL A 1 755 ? 23.684 -11.514 33.489 1.00 92.19 755 VAL A O 1
ATOM 6149 N N . SER A 1 756 ? 25.350 -11.399 34.993 1.00 90.75 756 SER A N 1
ATOM 6150 C CA . SER A 1 756 ? 24.489 -11.758 36.116 1.00 90.75 756 SER A CA 1
ATOM 6151 C C . SER A 1 756 ? 23.420 -10.688 36.377 1.00 90.75 756 SER A C 1
ATOM 6153 O O . SER A 1 756 ? 23.583 -9.512 36.049 1.00 90.75 756 SER A O 1
ATOM 6155 N N . ALA A 1 757 ? 22.322 -11.066 37.038 1.00 89.25 757 ALA A N 1
ATOM 6156 C CA . ALA A 1 757 ? 21.292 -10.105 37.437 1.00 89.25 757 ALA A CA 1
ATOM 6157 C C . ALA A 1 757 ? 21.830 -9.016 38.389 1.00 89.25 757 ALA A C 1
ATOM 6159 O O . ALA A 1 757 ? 21.329 -7.894 38.376 1.00 89.25 757 ALA A O 1
ATOM 6160 N N . GLN A 1 758 ? 22.856 -9.332 39.187 1.00 90.69 758 GLN A N 1
ATOM 6161 C CA . GLN A 1 758 ? 23.510 -8.373 40.082 1.00 90.69 758 GLN A CA 1
ATOM 6162 C C . GLN A 1 758 ? 24.365 -7.372 39.301 1.00 90.69 758 GLN A C 1
ATOM 6164 O O . GLN A 1 758 ? 24.289 -6.176 39.561 1.00 90.69 758 GLN A O 1
ATOM 6169 N N . ASP A 1 759 ? 25.112 -7.842 38.299 1.00 92.69 759 ASP A N 1
ATOM 6170 C CA . ASP A 1 759 ? 25.855 -6.970 37.385 1.00 92.69 759 ASP A CA 1
ATOM 6171 C C . ASP A 1 759 ? 24.900 -6.062 36.603 1.00 92.69 759 ASP A C 1
ATOM 6173 O O . ASP A 1 759 ? 25.129 -4.861 36.497 1.00 92.69 759 ASP A O 1
ATOM 6177 N N . MET A 1 760 ? 23.777 -6.603 36.120 1.00 93.12 760 MET A N 1
ATOM 6178 C CA . MET A 1 760 ? 22.723 -5.809 35.483 1.00 93.12 760 MET A CA 1
ATOM 6179 C C . MET A 1 760 ? 22.164 -4.751 36.440 1.00 93.12 760 MET A C 1
ATOM 6181 O O . MET A 1 760 ? 22.029 -3.593 36.058 1.00 93.12 760 MET A O 1
ATOM 6185 N N . ALA A 1 761 ? 21.883 -5.107 37.695 1.00 91.56 761 ALA A N 1
ATOM 6186 C CA . ALA A 1 761 ? 21.444 -4.143 38.701 1.00 91.56 761 ALA A CA 1
ATOM 6187 C C . ALA A 1 761 ? 22.492 -3.038 38.923 1.00 91.56 761 ALA A C 1
ATOM 6189 O O . ALA A 1 761 ? 22.137 -1.857 38.948 1.00 91.56 761 ALA A O 1
ATOM 6190 N N . LEU A 1 762 ? 23.778 -3.400 38.996 1.00 93.75 762 LEU A N 1
ATOM 6191 C CA . LEU A 1 762 ? 24.880 -2.449 39.104 1.00 93.75 762 LEU A CA 1
ATOM 6192 C C . LEU A 1 762 ? 24.926 -1.502 37.901 1.00 93.75 762 LEU A C 1
ATOM 6194 O O . LEU A 1 762 ? 24.994 -0.299 38.110 1.00 93.75 762 LEU A O 1
ATOM 6198 N N . ILE A 1 763 ? 24.838 -2.011 36.667 1.00 94.75 763 ILE A N 1
ATOM 6199 C CA . ILE A 1 763 ? 24.949 -1.221 35.424 1.00 94.75 763 ILE A CA 1
ATOM 6200 C C . ILE A 1 763 ? 23.862 -0.152 35.297 1.00 94.75 763 ILE A C 1
ATOM 6202 O O . ILE A 1 763 ? 24.106 0.910 34.733 1.00 94.75 763 ILE A O 1
ATOM 6206 N N . PHE A 1 764 ? 22.660 -0.411 35.812 1.00 94.75 764 PHE A N 1
ATOM 6207 C CA . PHE A 1 764 ? 21.569 0.572 35.817 1.00 94.75 764 PHE A CA 1
ATOM 6208 C C . PHE A 1 764 ? 21.553 1.442 37.088 1.00 94.75 764 PHE A C 1
ATOM 6210 O O . PHE A 1 764 ? 20.647 2.260 37.276 1.00 94.75 764 PHE A O 1
ATOM 6217 N N . GLY A 1 765 ? 22.556 1.292 37.959 1.00 92.94 765 GLY A N 1
ATOM 6218 C CA . GLY A 1 765 ? 22.707 2.065 39.186 1.00 92.94 765 GLY A CA 1
ATOM 6219 C C . GLY A 1 765 ? 21.630 1.758 40.225 1.00 92.94 765 GLY A C 1
ATOM 6220 O O . GLY A 1 765 ? 21.084 2.683 40.825 1.00 92.94 765 GLY A O 1
ATOM 6221 N N . ASN A 1 766 ? 21.276 0.481 40.395 1.00 93.31 766 ASN A N 1
ATOM 6222 C CA . ASN A 1 766 ? 20.274 0.053 41.365 1.00 93.31 766 ASN A CA 1
ATOM 6223 C C . ASN A 1 766 ? 20.724 0.307 42.808 1.00 93.31 766 ASN A C 1
ATOM 6225 O O . ASN A 1 766 ? 21.812 -0.101 43.214 1.00 93.31 766 ASN A O 1
ATOM 6229 N N . ILE A 1 767 ? 19.836 0.911 43.590 1.00 91.38 767 ILE A N 1
ATOM 6230 C CA . ILE A 1 767 ? 19.978 1.110 45.030 1.00 91.38 767 ILE A CA 1
ATOM 6231 C C . ILE A 1 767 ? 18.859 0.302 45.690 1.00 91.38 767 ILE A C 1
ATOM 6233 O O . ILE A 1 767 ? 17.712 0.772 45.728 1.00 91.38 767 ILE A O 1
ATOM 6237 N N . PRO A 1 768 ? 19.150 -0.922 46.157 1.00 84.25 768 PRO A N 1
ATOM 6238 C CA . PRO A 1 768 ? 18.132 -1.787 46.724 1.00 84.25 768 PRO A CA 1
ATOM 6239 C C . PRO A 1 768 ? 17.679 -1.240 48.074 1.00 84.25 768 PRO A C 1
ATOM 6241 O O . PRO A 1 768 ? 18.508 -0.873 48.906 1.00 84.25 768 PRO A O 1
ATOM 6244 N N . ASN A 1 769 ? 16.365 -1.220 48.315 1.00 76.19 769 ASN A N 1
ATOM 6245 C CA . ASN A 1 769 ? 15.785 -0.802 49.599 1.00 76.19 769 ASN A CA 1
ATOM 6246 C C . ASN A 1 769 ? 16.380 0.509 50.155 1.00 76.19 769 ASN A C 1
ATOM 6248 O O . ASN A 1 769 ? 16.810 0.544 51.311 1.00 76.19 769 ASN A O 1
ATOM 6252 N N . ALA A 1 770 ? 16.410 1.580 49.350 1.00 67.88 770 ALA A N 1
ATOM 6253 C CA . ALA A 1 770 ? 16.939 2.873 49.786 1.00 67.88 770 ALA A CA 1
ATOM 6254 C C . ALA A 1 770 ? 16.352 3.266 51.159 1.00 67.88 770 ALA A C 1
ATOM 6256 O O . ALA A 1 770 ? 15.132 3.189 51.352 1.00 67.88 770 ALA A O 1
ATOM 6257 N N . VAL A 1 771 ? 17.242 3.634 52.092 1.00 58.25 771 VAL A N 1
ATOM 6258 C CA . VAL A 1 771 ? 17.072 3.596 53.564 1.00 58.25 771 VAL A CA 1
ATOM 6259 C C . VAL A 1 771 ? 15.749 4.196 54.066 1.00 58.25 771 VAL A C 1
ATOM 6261 O O . VAL A 1 771 ? 15.164 3.666 55.008 1.00 58.25 771 VAL A O 1
ATOM 6264 N N . ASP A 1 772 ? 15.217 5.212 53.381 1.00 58.47 772 ASP A N 1
ATOM 6265 C CA . ASP A 1 772 ? 13.996 5.919 53.786 1.00 58.47 772 ASP A CA 1
ATOM 6266 C C . ASP A 1 772 ? 12.715 5.520 53.022 1.00 58.47 772 ASP A C 1
ATOM 6268 O O . ASP A 1 772 ? 11.619 5.900 53.431 1.00 58.47 772 ASP A O 1
ATOM 6272 N N . ARG A 1 773 ? 12.795 4.764 51.911 1.00 56.34 773 ARG A N 1
ATOM 6273 C CA . ARG A 1 773 ? 11.662 4.601 50.965 1.00 56.34 773 ARG A CA 1
ATOM 6274 C C . ARG A 1 773 ? 11.170 3.170 50.722 1.00 56.34 773 ARG A C 1
ATOM 6276 O O . ARG A 1 773 ? 10.110 3.029 50.121 1.00 56.34 773 ARG A O 1
ATOM 6283 N N . ARG A 1 774 ? 11.873 2.115 51.172 1.00 61.84 774 ARG A N 1
ATOM 6284 C CA . ARG A 1 774 ? 11.534 0.685 50.892 1.00 61.84 774 ARG A CA 1
ATOM 6285 C C . ARG A 1 774 ? 11.237 0.389 49.408 1.00 61.84 774 ARG A C 1
ATOM 6287 O O . ARG A 1 774 ? 10.452 -0.499 49.082 1.00 61.84 774 ARG A O 1
ATOM 6294 N N . LEU A 1 775 ? 11.820 1.176 48.513 1.00 76.81 775 LEU A N 1
ATOM 6295 C CA . LEU A 1 775 ? 11.640 1.086 47.071 1.00 76.81 775 LEU A CA 1
ATOM 6296 C C . LEU A 1 775 ? 13.021 1.095 46.431 1.00 76.81 775 LEU A C 1
ATOM 6298 O O . LEU A 1 775 ? 13.907 1.824 46.881 1.00 76.81 775 LEU A O 1
ATOM 6302 N N . ASP A 1 776 ? 13.175 0.315 45.369 1.00 84.88 776 ASP A N 1
ATOM 6303 C CA . ASP A 1 776 ? 14.401 0.297 44.584 1.00 84.88 776 ASP A CA 1
ATOM 6304 C C . ASP A 1 776 ? 14.501 1.570 43.740 1.00 84.88 776 ASP A C 1
ATOM 6306 O O . ASP A 1 776 ? 13.563 1.924 43.009 1.00 84.88 776 ASP A O 1
ATOM 6310 N N . LEU A 1 777 ? 15.641 2.251 43.842 1.00 91.19 777 LEU A N 1
ATOM 6311 C CA . LEU A 1 777 ? 15.966 3.422 43.028 1.00 91.19 777 LEU A CA 1
ATOM 6312 C C . LEU A 1 777 ? 16.945 3.035 41.924 1.00 91.19 777 LEU A C 1
ATOM 6314 O O . LEU A 1 777 ? 17.760 2.133 42.099 1.00 91.19 777 LEU A O 1
ATOM 6318 N N . TRP A 1 778 ? 16.860 3.724 40.791 1.00 92.62 778 TRP A N 1
ATOM 6319 C CA . TRP A 1 778 ? 17.661 3.442 39.604 1.00 92.62 778 TRP A CA 1
ATOM 6320 C C . TRP A 1 778 ? 18.183 4.743 39.000 1.00 92.62 778 TRP A C 1
ATOM 6322 O O . TRP A 1 778 ? 17.430 5.718 38.903 1.00 92.62 778 TRP A O 1
ATOM 6332 N N . VAL A 1 779 ? 19.448 4.739 38.576 1.00 92.94 779 VAL A N 1
ATOM 6333 C CA . VAL A 1 779 ? 20.067 5.850 37.832 1.00 92.94 779 VAL A CA 1
ATOM 6334 C C . VAL A 1 779 ? 19.589 5.841 36.390 1.00 92.94 779 VAL A C 1
ATOM 6336 O O . VAL A 1 779 ? 19.195 6.866 35.861 1.00 92.94 779 VAL A O 1
ATOM 6339 N N . TYR A 1 780 ? 19.575 4.677 35.752 1.00 94.56 780 TYR A N 1
ATOM 6340 C CA . TYR A 1 780 ? 19.044 4.526 34.402 1.00 94.56 780 TYR A CA 1
ATOM 6341 C C . TYR A 1 780 ? 17.801 3.640 34.451 1.00 94.56 780 TYR A C 1
ATOM 6343 O O . TYR A 1 780 ? 17.769 2.691 35.238 1.00 94.56 780 TYR A O 1
ATOM 6351 N N . PRO A 1 781 ? 16.777 3.894 33.620 1.00 94.62 781 PRO A N 1
ATOM 6352 C CA . PRO A 1 781 ? 15.622 3.013 33.555 1.00 94.62 781 PRO A CA 1
ATOM 6353 C C . PRO A 1 781 ? 16.066 1.642 33.007 1.00 94.62 781 PRO A C 1
ATOM 6355 O O . PRO A 1 781 ? 16.571 1.573 31.883 1.00 94.62 781 PRO A O 1
ATOM 6358 N N . PRO A 1 782 ? 15.901 0.541 33.764 1.00 92.19 782 PRO A N 1
ATOM 6359 C CA . PRO A 1 782 ? 16.272 -0.791 33.295 1.00 92.19 782 PRO A CA 1
ATOM 6360 C C . PRO A 1 782 ? 15.357 -1.266 32.150 1.00 92.19 782 PRO A C 1
ATOM 6362 O O . PRO A 1 782 ? 14.248 -0.741 31.995 1.00 92.19 782 PRO A O 1
ATOM 6365 N N . PRO A 1 783 ? 15.747 -2.303 31.378 1.00 91.69 783 PRO A N 1
ATOM 6366 C CA . PRO A 1 783 ? 15.039 -2.699 30.157 1.00 91.69 783 PRO A CA 1
ATOM 6367 C C . PRO A 1 783 ? 13.554 -3.005 30.380 1.00 91.69 783 PRO A C 1
ATOM 6369 O O . PRO A 1 783 ? 12.707 -2.573 29.609 1.00 91.69 783 PRO A O 1
ATOM 6372 N N . HIS A 1 784 ? 13.208 -3.650 31.498 1.00 91.00 784 HIS A N 1
ATOM 6373 C CA . HIS A 1 784 ? 11.815 -3.955 31.840 1.00 91.00 784 HIS A CA 1
ATOM 6374 C C . HIS A 1 784 ? 10.951 -2.707 32.126 1.00 91.00 784 HIS A C 1
ATOM 6376 O O . HIS A 1 784 ? 9.725 -2.787 32.073 1.00 91.00 784 HIS A O 1
ATOM 6382 N N . MET A 1 785 ? 11.554 -1.560 32.474 1.00 93.62 785 MET A N 1
ATOM 6383 C CA . MET A 1 785 ? 10.835 -0.288 32.623 1.00 93.62 785 MET A CA 1
ATOM 6384 C C . MET A 1 785 ? 10.650 0.412 31.280 1.00 93.62 785 MET A C 1
ATOM 6386 O O . MET A 1 785 ? 9.577 0.969 31.055 1.00 93.62 785 MET A O 1
ATOM 6390 N N . LEU A 1 786 ? 11.650 0.352 30.394 1.00 93.19 786 LEU A N 1
ATOM 6391 C CA . LEU A 1 786 ? 11.519 0.846 29.021 1.00 93.19 786 LEU A CA 1
ATOM 6392 C C . LEU A 1 786 ? 10.399 0.099 28.291 1.00 93.19 786 LEU A C 1
ATOM 6394 O O . LEU A 1 786 ? 9.457 0.735 27.835 1.00 93.19 786 LEU A O 1
ATOM 6398 N N . GLU A 1 787 ? 10.426 -1.235 28.338 1.00 90.56 787 GLU A N 1
ATOM 6399 C CA . GLU A 1 787 ? 9.418 -2.129 27.750 1.00 90.56 787 GLU A CA 1
ATOM 6400 C C . GLU A 1 787 ? 7.986 -1.825 28.214 1.00 90.56 787 GLU A C 1
ATOM 6402 O O . GLU A 1 787 ? 7.027 -1.989 27.471 1.00 90.56 787 GLU A O 1
ATOM 6407 N N . LYS A 1 788 ? 7.820 -1.361 29.458 1.00 91.50 788 LYS A N 1
ATOM 6408 C CA . LYS A 1 788 ? 6.496 -1.137 30.052 1.00 91.50 788 LYS A CA 1
ATOM 6409 C C . LYS A 1 788 ? 5.990 0.300 29.929 1.00 91.50 788 LYS A C 1
ATOM 6411 O O . LYS A 1 788 ? 4.782 0.528 30.038 1.00 91.50 788 LYS A O 1
ATOM 6416 N N . PHE A 1 789 ? 6.886 1.282 29.844 1.00 93.19 789 PHE A N 1
ATOM 6417 C CA . PHE A 1 789 ? 6.531 2.691 30.043 1.00 93.19 789 PHE A CA 1
ATOM 6418 C C . PHE A 1 789 ? 7.016 3.644 28.946 1.00 93.19 789 PHE A C 1
ATOM 6420 O O . PHE A 1 789 ? 6.591 4.799 28.968 1.00 93.19 789 PHE A O 1
ATOM 6427 N N . CYS A 1 790 ? 7.872 3.206 28.022 1.00 91.81 790 CYS A N 1
ATOM 6428 C CA . CYS A 1 790 ? 8.446 4.047 26.976 1.00 91.81 790 CYS A CA 1
ATOM 6429 C C . CYS A 1 790 ? 7.988 3.565 25.595 1.00 91.81 790 CYS A C 1
ATOM 6431 O O . CYS A 1 790 ? 8.452 2.533 25.125 1.00 91.81 790 CYS A O 1
ATOM 6433 N N . ASP A 1 791 ? 7.126 4.333 24.923 1.00 89.75 791 ASP A N 1
ATOM 6434 C CA . ASP A 1 791 ? 6.573 3.928 23.618 1.00 89.75 791 ASP A CA 1
ATOM 6435 C C . ASP A 1 791 ? 7.630 4.020 22.499 1.00 89.75 791 ASP A C 1
ATOM 6437 O O . ASP A 1 791 ? 7.462 3.457 21.421 1.00 89.75 791 ASP A O 1
ATOM 6441 N N . HIS A 1 792 ? 8.739 4.720 22.765 1.00 88.19 792 HIS A N 1
ATOM 6442 C CA . HIS A 1 792 ? 9.910 4.799 21.888 1.00 88.19 792 HIS A CA 1
ATOM 6443 C C . HIS A 1 792 ? 10.754 3.529 21.888 1.00 88.19 792 HIS A C 1
ATOM 6445 O O . HIS A 1 792 ? 11.541 3.323 20.967 1.00 88.19 792 HIS A O 1
ATOM 6451 N N . TRP A 1 793 ? 10.634 2.690 22.918 1.00 90.06 793 TRP A N 1
ATOM 6452 C CA . TRP A 1 793 ? 11.364 1.435 22.984 1.00 90.06 793 TRP A CA 1
ATOM 6453 C C . TRP A 1 793 ? 10.577 0.331 22.281 1.00 90.06 793 TRP A C 1
ATOM 6455 O O . TRP A 1 793 ? 9.550 -0.129 22.767 1.00 90.06 793 TRP A O 1
ATOM 6465 N N . SER A 1 794 ? 11.096 -0.122 21.141 1.00 85.56 794 SER A N 1
ATOM 6466 C CA . SER A 1 794 ? 10.497 -1.189 20.329 1.00 85.56 794 SER A CA 1
ATOM 6467 C C . SER A 1 794 ? 11.428 -2.399 20.148 1.00 85.56 794 SER A C 1
ATOM 6469 O O . SER A 1 794 ? 11.180 -3.254 19.294 1.00 85.56 794 SER A O 1
ATOM 6471 N N . GLY A 1 795 ? 12.519 -2.476 20.920 1.00 86.56 795 GLY A N 1
ATOM 6472 C CA . GLY A 1 795 ? 13.604 -3.455 20.742 1.00 86.56 795 GLY A CA 1
ATOM 6473 C C . GLY A 1 795 ? 14.749 -2.977 19.835 1.00 86.56 795 GLY A C 1
ATOM 6474 O O . GLY A 1 795 ? 15.630 -3.761 19.491 1.00 86.56 795 GLY A O 1
ATOM 6475 N N . GLU A 1 796 ? 14.739 -1.702 19.448 1.00 88.12 796 GLU A N 1
ATOM 6476 C CA . GLU A 1 796 ? 15.762 -1.027 18.645 1.00 88.12 796 GLU A CA 1
ATOM 6477 C C . GLU A 1 796 ? 16.114 0.323 19.284 1.00 88.12 796 GLU A C 1
ATOM 6479 O O . GLU A 1 796 ? 15.259 0.969 19.895 1.00 88.12 796 GLU A O 1
ATOM 6484 N N . TRP A 1 797 ? 17.369 0.757 19.154 1.00 90.25 797 TRP A N 1
ATOM 6485 C CA . TRP A 1 797 ? 17.804 2.068 19.624 1.00 90.25 797 TRP A CA 1
ATOM 6486 C C . TRP A 1 797 ? 17.569 3.151 18.576 1.00 90.25 797 TRP A C 1
ATOM 6488 O O . TRP A 1 797 ? 18.133 3.094 17.486 1.00 90.25 797 TRP A O 1
ATOM 6498 N N . ASN A 1 798 ? 16.780 4.164 18.928 1.00 87.19 798 ASN A N 1
ATOM 6499 C CA . ASN A 1 798 ? 16.441 5.276 18.043 1.00 87.19 798 ASN A CA 1
ATOM 6500 C C . ASN A 1 798 ? 17.048 6.612 18.534 1.00 87.19 798 ASN A C 1
ATOM 6502 O O . ASN A 1 798 ? 17.508 6.701 19.678 1.00 87.19 798 ASN A O 1
ATOM 6506 N N . PRO A 1 799 ? 17.055 7.672 17.699 1.00 85.75 799 PRO A N 1
ATOM 6507 C CA . PRO A 1 799 ? 17.621 8.974 18.073 1.00 85.75 799 PRO A CA 1
ATOM 6508 C C . PRO A 1 799 ? 16.963 9.621 19.303 1.00 85.75 799 PRO A C 1
ATOM 6510 O O . PRO A 1 799 ? 17.617 10.346 20.056 1.00 85.75 799 PRO A O 1
ATOM 6513 N N . THR A 1 800 ? 15.677 9.352 19.542 1.00 87.00 800 THR A N 1
ATOM 6514 C CA . THR A 1 800 ? 14.955 9.881 20.706 1.00 87.00 800 THR A CA 1
ATOM 6515 C C . THR A 1 800 ? 15.432 9.224 21.998 1.00 87.00 800 THR A C 1
ATOM 6517 O O . THR A 1 800 ? 15.699 9.923 22.971 1.00 87.00 800 THR A O 1
ATOM 6520 N N . LEU A 1 801 ? 15.610 7.901 22.008 1.00 90.12 801 LEU A N 1
ATOM 6521 C CA . LEU A 1 801 ? 16.200 7.164 23.126 1.00 90.12 801 LEU A CA 1
ATOM 6522 C C . LEU A 1 801 ? 17.637 7.604 23.387 1.00 90.12 801 LEU A C 1
ATOM 6524 O O . LEU A 1 801 ? 18.015 7.762 24.545 1.00 90.12 801 LEU A O 1
ATOM 6528 N N . ASP A 1 802 ? 18.409 7.860 22.330 1.00 89.88 802 ASP A N 1
ATOM 6529 C CA . ASP A 1 802 ? 19.753 8.419 22.462 1.00 89.88 802 ASP A CA 1
ATOM 6530 C C . ASP A 1 802 ? 19.722 9.777 23.173 1.00 89.88 802 ASP A C 1
ATOM 6532 O O . ASP A 1 802 ? 20.415 9.976 24.166 1.00 89.88 802 ASP A O 1
ATOM 6536 N N . SER A 1 803 ? 18.828 10.674 22.750 1.00 89.19 803 SER A N 1
ATOM 6537 C CA . SER A 1 803 ? 18.632 11.991 23.373 1.00 89.19 803 SER A CA 1
ATOM 6538 C C . SER A 1 803 ? 18.192 11.886 24.840 1.00 89.19 803 SER A C 1
ATOM 6540 O O . SER A 1 803 ? 18.710 12.596 25.701 1.00 89.19 803 SER A O 1
ATOM 6542 N N . ILE A 1 804 ? 17.270 10.967 25.142 1.00 91.00 804 ILE A N 1
ATOM 6543 C CA . ILE A 1 804 ? 16.790 10.672 26.499 1.00 91.00 804 ILE A CA 1
ATOM 6544 C C . ILE A 1 804 ? 17.952 10.211 27.388 1.00 91.00 804 ILE A C 1
ATOM 6546 O O . ILE A 1 804 ? 18.134 10.732 28.487 1.00 91.00 804 ILE A O 1
ATOM 6550 N N . PHE A 1 805 ? 18.748 9.245 26.928 1.00 92.94 805 PHE A N 1
ATOM 6551 C CA . PHE A 1 805 ? 19.849 8.685 27.712 1.00 92.94 805 PHE A CA 1
ATOM 6552 C C . PHE A 1 805 ? 21.041 9.638 27.832 1.00 92.94 805 PHE A C 1
ATOM 6554 O O . PHE A 1 805 ? 21.635 9.709 28.909 1.00 92.94 805 PHE A O 1
ATOM 6561 N N . ASN A 1 806 ? 21.339 10.423 26.792 1.00 91.81 806 ASN A N 1
ATOM 6562 C CA . ASN A 1 806 ? 22.308 11.517 26.861 1.00 91.81 806 ASN A CA 1
ATOM 6563 C C . ASN A 1 806 ? 21.889 12.536 27.921 1.00 91.81 806 ASN A C 1
ATOM 6565 O O . ASN A 1 806 ? 22.687 12.848 28.797 1.00 91.81 806 ASN A O 1
ATOM 6569 N N . TYR A 1 807 ? 20.624 12.970 27.927 1.00 90.75 807 TYR A N 1
ATOM 6570 C CA . TYR A 1 807 ? 20.116 13.887 28.948 1.00 90.75 807 TYR A CA 1
ATOM 6571 C C . TYR A 1 807 ? 20.251 13.318 30.366 1.00 90.75 807 TYR A C 1
ATOM 6573 O O . TYR A 1 807 ? 20.722 14.013 31.266 1.00 90.75 807 TYR A O 1
ATOM 6581 N N . ILE A 1 808 ? 19.869 12.052 30.571 1.00 91.12 808 ILE A N 1
ATOM 6582 C CA . ILE A 1 808 ? 20.020 11.373 31.865 1.00 91.12 808 ILE A CA 1
ATOM 6583 C C . ILE A 1 808 ? 21.498 11.375 32.288 1.00 91.12 808 ILE A C 1
ATOM 6585 O O . ILE A 1 808 ? 21.835 11.774 33.404 1.00 91.12 808 ILE A O 1
ATOM 6589 N N . SER A 1 809 ? 22.387 10.967 31.383 1.00 89.69 809 SER A N 1
ATOM 6590 C CA . SER A 1 809 ? 23.828 10.899 31.623 1.00 89.69 809 SER A CA 1
ATOM 6591 C C . SER A 1 809 ? 24.412 12.278 31.946 1.00 89.69 809 SER A C 1
ATOM 6593 O O . SER A 1 809 ? 25.084 12.437 32.962 1.00 89.69 809 SER A O 1
ATOM 6595 N N . GLU A 1 810 ? 24.093 13.309 31.163 1.00 88.50 810 GLU A N 1
ATOM 6596 C CA . GLU A 1 810 ? 24.521 14.690 31.401 1.00 88.50 810 GLU A CA 1
ATOM 6597 C C . GLU A 1 810 ? 23.996 15.241 32.729 1.00 88.50 810 GLU A C 1
ATOM 6599 O O . GLU A 1 810 ? 24.747 15.867 33.479 1.00 88.50 810 GLU A O 1
ATOM 6604 N N . ALA A 1 811 ? 22.730 14.985 33.066 1.00 85.62 811 ALA A N 1
ATOM 6605 C CA . ALA A 1 811 ? 22.129 15.450 34.310 1.00 85.62 811 ALA A CA 1
ATOM 6606 C C . ALA A 1 811 ? 22.833 14.861 35.542 1.00 85.62 811 ALA A C 1
ATOM 6608 O O . ALA A 1 811 ? 23.027 15.571 36.533 1.00 85.62 811 ALA A O 1
ATOM 6609 N N . TYR A 1 812 ? 23.273 13.605 35.465 1.00 82.19 812 TYR A N 1
ATOM 6610 C CA . TYR A 1 812 ? 23.989 12.932 36.548 1.00 82.19 812 TYR A CA 1
ATOM 6611 C C . TYR A 1 812 ? 25.503 13.197 36.566 1.00 82.19 812 TYR A C 1
ATOM 6613 O O . TYR A 1 812 ? 26.094 13.252 37.643 1.00 82.19 812 TYR A O 1
ATOM 6621 N N . ILE A 1 813 ? 26.137 13.388 35.404 1.00 74.62 813 ILE A N 1
ATOM 6622 C CA . ILE A 1 813 ? 27.579 13.675 35.283 1.00 74.62 813 ILE A CA 1
ATOM 6623 C C . ILE A 1 813 ? 27.886 15.161 35.534 1.00 74.62 813 ILE A C 1
ATOM 6625 O O . ILE A 1 813 ? 28.992 15.499 35.970 1.00 74.62 813 ILE A O 1
ATOM 6629 N N . SER A 1 814 ? 26.925 16.058 35.283 1.00 74.50 814 SER A N 1
ATOM 6630 C CA . SER A 1 814 ? 27.079 17.493 35.540 1.00 74.50 814 SER A CA 1
ATOM 6631 C C . SER A 1 814 ? 27.461 17.776 36.998 1.00 74.50 814 SER A C 1
ATOM 6633 O O . SER A 1 814 ? 27.089 17.049 37.917 1.00 74.50 814 SER A O 1
ATOM 6635 N N . ARG A 1 815 ? 28.243 18.841 37.222 1.00 68.62 815 ARG A N 1
ATOM 6636 C CA . ARG A 1 815 ? 28.644 19.285 38.564 1.00 68.62 815 ARG A CA 1
ATOM 6637 C C . ARG A 1 815 ? 28.052 20.669 38.859 1.00 68.62 815 ARG A C 1
ATOM 6639 O O . ARG A 1 815 ? 28.462 21.625 38.200 1.00 68.62 815 ARG A O 1
ATOM 6646 N N . PRO A 1 816 ? 27.132 20.802 39.835 1.00 67.50 816 PRO A N 1
ATOM 6647 C CA . PRO A 1 816 ? 26.545 19.734 40.657 1.00 67.50 816 PRO A CA 1
ATOM 6648 C C . PRO A 1 816 ? 25.552 18.866 39.866 1.00 67.50 816 PRO A C 1
ATOM 6650 O O . PRO A 1 816 ? 24.937 19.356 38.918 1.00 67.50 816 PRO A O 1
ATOM 6653 N N . ALA A 1 817 ? 25.386 17.605 40.281 1.00 74.25 817 ALA A N 1
ATOM 6654 C CA . ALA A 1 817 ? 24.421 16.690 39.675 1.00 74.25 817 ALA A CA 1
ATOM 6655 C C . ALA A 1 817 ? 23.001 17.252 39.835 1.00 74.25 817 ALA A C 1
ATOM 6657 O O . ALA A 1 817 ? 22.635 17.753 40.900 1.00 74.25 817 ALA A O 1
ATOM 6658 N N . ARG A 1 818 ? 22.215 17.202 38.758 1.00 77.31 818 ARG A N 1
ATOM 6659 C CA . ARG A 1 818 ? 20.921 17.900 38.641 1.00 77.31 818 ARG A CA 1
ATOM 6660 C C . ARG A 1 818 ? 19.708 16.995 38.836 1.00 77.31 818 ARG A C 1
ATOM 6662 O O . ARG A 1 818 ? 18.584 17.485 38.853 1.00 77.31 818 ARG A O 1
ATOM 6669 N N . MET A 1 819 ? 19.927 15.692 38.954 1.00 82.88 819 MET A N 1
ATOM 6670 C CA . MET A 1 819 ? 18.880 14.678 39.004 1.00 82.88 819 MET A CA 1
ATOM 6671 C C . MET A 1 819 ? 19.212 13.663 40.096 1.00 82.88 819 MET A C 1
ATOM 6673 O O . MET A 1 819 ? 20.382 13.348 40.287 1.00 82.88 819 MET A O 1
ATOM 6677 N N . GLU A 1 820 ? 18.202 13.153 40.805 1.00 85.25 820 GLU A N 1
ATOM 6678 C CA . GLU A 1 820 ? 18.343 12.069 41.791 1.00 85.25 820 GLU A CA 1
ATOM 6679 C C . GLU A 1 820 ? 17.972 10.706 41.178 1.00 85.25 820 GLU A C 1
ATOM 6681 O O . GLU A 1 820 ? 17.196 10.665 40.218 1.00 85.25 820 GLU A O 1
ATOM 6686 N N . PRO A 1 821 ? 18.497 9.575 41.691 1.00 89.00 821 PRO A N 1
ATOM 6687 C CA . PRO A 1 821 ? 18.033 8.243 41.307 1.00 89.00 821 PRO A CA 1
ATOM 6688 C C . PRO A 1 821 ? 16.527 8.083 41.551 1.00 89.00 821 PRO A C 1
ATOM 6690 O O . PRO A 1 821 ? 16.009 8.425 42.616 1.00 89.00 821 PRO A O 1
ATOM 6693 N N . MET A 1 822 ? 15.811 7.540 40.570 1.00 90.81 822 MET A N 1
ATOM 6694 C CA . MET A 1 822 ? 14.349 7.499 40.584 1.00 90.81 822 MET A CA 1
ATOM 6695 C C . MET A 1 822 ? 13.812 6.093 40.841 1.00 90.81 822 MET A C 1
ATOM 6697 O O . MET A 1 822 ? 14.348 5.092 40.367 1.00 90.81 822 MET A O 1
ATOM 6701 N N . GLY A 1 823 ? 12.700 6.016 41.574 1.00 89.94 823 GLY A N 1
ATOM 6702 C CA . GLY A 1 823 ? 11.934 4.779 41.716 1.00 89.94 823 GLY A CA 1
ATOM 6703 C C . GLY A 1 823 ? 11.069 4.498 40.485 1.00 89.94 823 GLY A C 1
ATOM 6704 O O . GLY A 1 823 ? 10.810 5.382 39.667 1.00 89.94 823 GLY A O 1
ATOM 6705 N N . GLN A 1 824 ? 10.531 3.281 40.384 1.00 89.69 824 GLN A N 1
ATOM 6706 C CA . GLN A 1 824 ? 9.725 2.851 39.231 1.00 89.69 824 GLN A CA 1
ATOM 6707 C C . GLN A 1 824 ? 8.544 3.789 38.905 1.00 89.69 824 GLN A C 1
ATOM 6709 O O . GLN A 1 824 ? 8.239 4.018 37.736 1.00 89.69 824 GLN A O 1
ATOM 6714 N N . ARG A 1 825 ? 7.862 4.347 39.919 1.00 88.62 825 ARG A N 1
ATOM 6715 C CA . ARG A 1 825 ? 6.736 5.283 39.710 1.00 88.62 825 ARG A CA 1
ATOM 6716 C C . ARG A 1 825 ? 7.187 6.606 39.087 1.00 88.62 825 ARG A C 1
ATOM 6718 O O . ARG A 1 825 ? 6.498 7.117 38.208 1.00 88.62 825 ARG A O 1
ATOM 6725 N N . ALA A 1 826 ? 8.335 7.122 39.520 1.00 89.62 826 ALA A N 1
ATOM 6726 C CA . ALA A 1 826 ? 8.917 8.344 38.981 1.00 89.62 826 ALA A CA 1
ATOM 6727 C C . ALA A 1 826 ? 9.400 8.120 37.540 1.00 89.62 826 ALA A C 1
ATOM 6729 O O . ALA A 1 826 ? 8.998 8.873 36.657 1.00 89.62 826 ALA A O 1
ATOM 6730 N N . TRP A 1 827 ? 10.102 7.010 37.267 1.00 93.00 827 TRP A N 1
ATOM 6731 C CA . TRP A 1 827 ? 10.457 6.607 35.898 1.00 93.00 827 TRP A CA 1
ATOM 6732 C C . TRP A 1 827 ? 9.237 6.459 34.993 1.00 93.00 827 TRP A C 1
ATOM 6734 O O . TRP A 1 827 ? 9.236 6.969 33.878 1.00 93.00 827 TRP A O 1
ATOM 6744 N N . LYS A 1 828 ? 8.163 5.824 35.475 1.00 92.88 828 LYS A N 1
ATOM 6745 C CA . LYS A 1 828 ? 6.903 5.710 34.729 1.00 92.88 828 LYS A CA 1
ATOM 6746 C C . LYS A 1 828 ? 6.329 7.079 34.361 1.00 92.88 828 LYS A C 1
ATOM 6748 O O . LYS A 1 828 ? 5.855 7.246 33.242 1.00 92.88 828 LYS A O 1
ATOM 6753 N N . SER A 1 829 ? 6.303 8.025 35.300 1.00 91.88 829 SER A N 1
ATOM 6754 C CA . SER A 1 829 ? 5.773 9.369 35.041 1.00 91.88 829 SER A CA 1
ATOM 6755 C C . SER A 1 829 ? 6.648 10.133 34.051 1.00 91.88 829 SER A C 1
ATOM 6757 O O . SER A 1 829 ? 6.125 10.772 33.143 1.00 91.88 829 SER A O 1
ATOM 6759 N N . TRP A 1 830 ? 7.967 10.025 34.211 1.00 92.12 830 TRP A N 1
ATOM 6760 C CA . TRP A 1 830 ? 8.946 10.716 33.385 1.00 92.12 830 TRP A CA 1
ATOM 6761 C C . TRP A 1 830 ? 8.991 10.165 31.956 1.00 92.12 830 TRP A C 1
ATOM 6763 O O . TRP A 1 830 ? 8.852 10.924 31.013 1.00 92.12 830 TRP A O 1
ATOM 6773 N N . LEU A 1 831 ? 9.057 8.846 31.760 1.00 92.25 831 LEU A N 1
ATOM 6774 C CA . LEU A 1 831 ? 9.055 8.253 30.414 1.00 92.25 831 LEU A CA 1
ATOM 6775 C C . LEU A 1 831 ? 7.753 8.551 29.652 1.00 92.25 831 LEU A C 1
ATOM 6777 O O . LEU A 1 831 ? 7.781 8.817 28.456 1.00 92.25 831 LEU A O 1
ATOM 6781 N N . ARG A 1 832 ? 6.608 8.591 30.346 1.00 90.19 832 ARG A N 1
ATOM 6782 C CA . ARG A 1 832 ? 5.309 8.898 29.725 1.00 90.19 832 ARG A CA 1
ATOM 6783 C C . ARG A 1 832 ? 5.163 10.340 29.249 1.00 90.19 832 ARG A C 1
ATOM 6785 O O . ARG A 1 832 ? 4.262 10.587 28.447 1.00 90.19 832 ARG A O 1
ATOM 6792 N N . SER A 1 833 ? 5.980 11.284 29.724 1.00 88.38 833 SER A N 1
ATOM 6793 C CA . SER A 1 833 ? 5.948 12.646 29.177 1.00 88.38 833 SER A CA 1
ATOM 6794 C C . SER A 1 833 ? 6.460 12.676 27.734 1.00 88.38 833 SER A C 1
ATOM 6796 O O . SER A 1 833 ? 5.925 13.438 26.936 1.00 88.38 833 SER A O 1
ATOM 6798 N N . TYR A 1 834 ? 7.391 11.783 27.377 1.00 85.69 834 TYR A N 1
ATOM 6799 C CA . TYR A 1 834 ? 7.924 11.620 26.018 1.00 85.69 834 TYR A CA 1
ATOM 6800 C C . TYR A 1 834 ? 6.995 10.840 25.077 1.00 85.69 834 TYR A C 1
ATOM 6802 O O . TYR A 1 834 ? 7.202 10.841 23.869 1.00 85.69 834 TYR A O 1
ATOM 6810 N N . ASN A 1 835 ? 5.943 10.203 25.600 1.00 88.06 835 ASN A N 1
ATOM 6811 C CA . ASN A 1 835 ? 4.951 9.480 24.795 1.00 88.06 835 ASN A CA 1
ATOM 6812 C C . ASN A 1 835 ? 3.812 10.399 24.288 1.00 88.06 835 ASN A C 1
ATOM 6814 O O . ASN A 1 835 ? 2.787 9.918 23.801 1.00 88.06 835 ASN A O 1
ATOM 6818 N N . ARG A 1 836 ? 3.920 11.721 24.470 1.00 83.31 836 ARG A N 1
ATOM 6819 C CA . ARG A 1 836 ? 2.858 12.701 24.186 1.00 83.31 836 ARG A CA 1
ATOM 6820 C C . ARG A 1 836 ? 3.393 13.877 23.369 1.00 83.31 836 ARG A C 1
ATOM 6822 O O . ARG A 1 836 ? 4.584 14.168 23.405 1.00 83.31 836 ARG A O 1
ATOM 6829 N N . GLY A 1 837 ? 2.482 14.587 22.700 1.00 81.62 837 GLY A N 1
ATOM 6830 C CA . GLY A 1 837 ? 2.806 15.774 21.902 1.00 81.62 837 GLY A CA 1
ATOM 6831 C C . GLY A 1 837 ? 3.703 15.450 20.708 1.00 81.62 837 GLY A C 1
ATOM 6832 O O . GLY A 1 837 ? 3.655 14.335 20.189 1.00 81.62 837 GLY A O 1
ATOM 6833 N N . ASP A 1 838 ? 4.542 16.411 20.325 1.00 74.50 838 ASP A N 1
ATOM 6834 C CA . ASP A 1 838 ? 5.444 16.329 19.162 1.00 74.50 838 ASP A CA 1
ATOM 6835 C C . ASP A 1 838 ? 6.507 15.226 19.285 1.00 74.50 838 ASP A C 1
ATOM 6837 O O . ASP A 1 838 ? 7.111 14.813 18.299 1.00 74.50 838 ASP A O 1
ATOM 6841 N N . TRP A 1 839 ? 6.716 14.714 20.499 1.00 71.94 839 TRP A N 1
ATOM 6842 C CA . TRP A 1 839 ? 7.671 13.651 20.796 1.00 71.94 839 TRP A CA 1
ATOM 6843 C C . TRP A 1 839 ? 7.059 12.259 20.715 1.00 71.94 839 TRP A C 1
ATOM 6845 O O . TRP A 1 839 ? 7.775 11.292 20.927 1.00 71.94 839 TRP A O 1
ATOM 6855 N N . LYS A 1 840 ? 5.756 12.111 20.456 1.00 81.50 840 LYS A N 1
ATOM 6856 C CA . LYS A 1 840 ? 5.127 10.788 20.373 1.00 81.50 840 LYS A CA 1
ATOM 6857 C C . LYS A 1 840 ? 5.684 10.012 19.165 1.00 81.50 840 LYS A C 1
ATOM 6859 O O . LYS A 1 840 ? 5.744 10.574 18.072 1.00 81.50 840 LYS A O 1
ATOM 6864 N N . PRO A 1 841 ? 6.039 8.719 19.308 1.00 78.62 841 PRO A N 1
ATOM 6865 C CA . PRO A 1 841 ? 6.465 7.924 18.162 1.00 78.62 841 PRO A CA 1
ATOM 686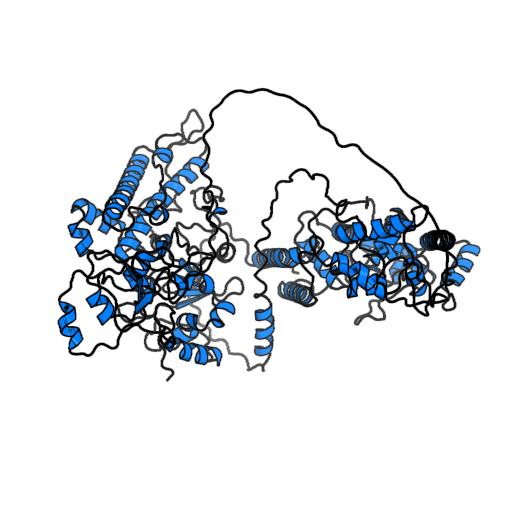6 C C . PRO A 1 841 ? 5.332 7.812 17.132 1.00 78.62 841 PRO A C 1
ATOM 6868 O O . PRO A 1 841 ? 4.166 7.624 17.490 1.00 78.62 841 PRO A O 1
ATOM 6871 N N . VAL A 1 842 ? 5.688 7.899 15.845 1.00 76.75 842 VAL A N 1
ATOM 6872 C CA . VAL A 1 842 ? 4.743 7.795 14.714 1.00 76.75 842 VAL A CA 1
ATOM 6873 C C . VAL A 1 842 ? 4.002 6.456 14.736 1.00 76.75 842 VAL A C 1
ATOM 6875 O O . VAL A 1 842 ? 2.812 6.389 14.434 1.00 76.75 842 VAL A O 1
ATOM 6878 N N . HIS A 1 843 ? 4.694 5.390 15.138 1.00 79.94 843 HIS A N 1
ATOM 6879 C CA . HIS A 1 843 ? 4.147 4.047 15.228 1.00 79.94 843 HIS A CA 1
ATOM 6880 C C . HIS A 1 843 ? 4.669 3.328 16.477 1.00 79.94 843 HIS A C 1
ATOM 6882 O O . HIS A 1 843 ? 5.846 3.442 16.816 1.00 79.94 843 HIS A O 1
ATOM 6888 N N . VAL A 1 844 ? 3.787 2.581 17.145 1.00 82.06 844 VAL A N 1
ATOM 6889 C CA . VAL A 1 844 ? 4.118 1.737 18.300 1.00 82.06 844 VAL A CA 1
ATOM 6890 C C . VAL A 1 844 ? 3.977 0.284 17.874 1.00 82.06 844 VAL A C 1
ATOM 6892 O O . VAL A 1 844 ? 2.858 -0.188 17.660 1.00 82.06 844 VAL A O 1
ATOM 6895 N N . LEU A 1 845 ? 5.116 -0.400 17.763 1.00 79.75 845 LEU A N 1
ATOM 6896 C CA . LEU A 1 845 ? 5.201 -1.783 17.303 1.00 79.75 845 LEU A CA 1
ATOM 6897 C C . LEU A 1 845 ? 4.383 -2.727 18.195 1.00 79.75 845 LEU A C 1
ATOM 6899 O O . LEU A 1 845 ? 4.558 -2.720 19.414 1.00 79.75 845 LEU A O 1
ATOM 6903 N N . GLN A 1 846 ? 3.531 -3.561 17.594 1.00 82.75 846 GLN A N 1
ATOM 6904 C CA . GLN A 1 846 ? 2.761 -4.589 18.297 1.00 82.75 846 GLN A CA 1
ATOM 6905 C C . GLN A 1 846 ? 3.338 -5.991 18.038 1.00 82.75 846 GLN A C 1
ATOM 6907 O O . GLN A 1 846 ? 3.870 -6.275 16.966 1.00 82.75 846 GLN A O 1
ATOM 6912 N N . ASP A 1 847 ? 3.141 -6.925 18.974 1.00 82.75 847 ASP A N 1
ATOM 6913 C CA . ASP A 1 847 ? 3.563 -8.333 18.817 1.00 82.75 847 ASP A CA 1
ATOM 6914 C C . ASP A 1 847 ? 2.929 -9.015 17.588 1.00 82.75 847 ASP A C 1
ATOM 6916 O O . ASP A 1 847 ? 3.504 -9.919 16.968 1.00 82.75 847 ASP A O 1
ATOM 6920 N N . GLN A 1 848 ? 1.735 -8.557 17.198 1.00 82.12 848 GLN A N 1
ATOM 6921 C CA . GLN A 1 848 ? 1.043 -9.046 16.010 1.00 82.12 848 GLN A CA 1
ATOM 6922 C C . GLN A 1 848 ? 1.802 -8.704 14.721 1.00 82.12 848 GLN A C 1
ATOM 6924 O O . GLN A 1 848 ? 1.800 -9.513 13.793 1.00 82.12 848 GLN A O 1
ATOM 6929 N N . ASP A 1 849 ? 2.471 -7.551 14.665 1.00 81.38 849 ASP A N 1
ATOM 6930 C CA . ASP A 1 849 ? 3.234 -7.123 13.489 1.00 81.38 849 ASP A CA 1
ATOM 6931 C C . ASP A 1 849 ? 4.419 -8.067 13.255 1.00 81.38 849 ASP A C 1
ATOM 6933 O O . ASP A 1 849 ? 4.623 -8.563 12.147 1.00 81.38 849 ASP A O 1
ATOM 6937 N N . VAL A 1 850 ? 5.129 -8.419 14.331 1.00 83.31 850 VAL A N 1
ATOM 6938 C CA . VAL A 1 850 ? 6.242 -9.384 14.325 1.00 83.31 850 VAL A CA 1
ATOM 6939 C C . VAL A 1 850 ? 5.762 -10.757 13.856 1.00 83.31 850 VAL A C 1
ATOM 6941 O O . VAL A 1 850 ? 6.362 -11.375 12.975 1.00 83.31 850 VAL A O 1
ATOM 6944 N N . THR A 1 851 ? 4.636 -11.217 14.407 1.00 84.50 851 THR A N 1
ATOM 6945 C CA . THR A 1 851 ? 4.046 -12.519 14.072 1.00 84.50 851 THR A CA 1
ATOM 6946 C C . THR A 1 851 ? 3.630 -12.592 12.603 1.00 84.50 851 THR A C 1
ATOM 6948 O O . THR A 1 851 ? 3.874 -13.601 11.942 1.00 84.50 851 THR A O 1
ATOM 6951 N N . ASN A 1 852 ? 3.024 -11.528 12.070 1.00 80.06 852 ASN A N 1
ATOM 6952 C CA . ASN A 1 852 ? 2.608 -11.464 10.669 1.00 80.06 852 ASN A CA 1
ATOM 6953 C C . ASN A 1 852 ? 3.806 -11.577 9.721 1.00 80.06 852 ASN A C 1
ATOM 6955 O O . ASN A 1 852 ? 3.734 -12.285 8.720 1.00 80.06 852 ASN A O 1
ATOM 6959 N N . ILE A 1 853 ? 4.922 -10.931 10.057 1.00 77.56 853 ILE A N 1
ATOM 6960 C CA . ILE A 1 853 ? 6.109 -10.932 9.202 1.00 77.56 853 ILE A CA 1
ATOM 6961 C C . ILE A 1 853 ? 6.824 -12.281 9.247 1.00 77.56 853 ILE A C 1
ATOM 6963 O O . ILE A 1 853 ? 7.181 -12.802 8.194 1.00 77.56 853 ILE A O 1
ATOM 6967 N N . LEU A 1 854 ? 6.970 -12.894 10.426 1.00 81.94 854 LEU A N 1
ATOM 6968 C CA . LEU A 1 854 ? 7.528 -14.247 10.538 1.00 81.94 854 LEU A CA 1
ATOM 6969 C C . LEU A 1 854 ? 6.687 -15.276 9.768 1.00 81.94 854 LEU A C 1
ATOM 6971 O O . LEU A 1 854 ? 7.238 -16.136 9.082 1.00 81.94 854 LEU A O 1
ATOM 6975 N N . LYS A 1 855 ? 5.352 -15.155 9.807 1.00 78.25 855 LYS A N 1
ATOM 6976 C CA . LYS A 1 855 ? 4.461 -15.966 8.962 1.00 78.25 855 LYS A CA 1
ATOM 6977 C C . LYS A 1 855 ? 4.703 -15.705 7.476 1.00 78.25 855 LYS A C 1
ATOM 6979 O O . LYS A 1 855 ? 4.780 -16.651 6.700 1.00 78.25 855 LYS A O 1
ATOM 6984 N N . GLY A 1 856 ? 4.863 -14.445 7.077 1.00 72.81 856 GLY A N 1
ATOM 6985 C CA . GLY A 1 856 ? 5.149 -14.090 5.688 1.00 72.81 856 GLY A CA 1
ATOM 6986 C C . GLY A 1 856 ? 6.476 -14.614 5.164 1.00 72.81 856 GLY A C 1
ATOM 6987 O O . GLY A 1 856 ? 6.552 -15.077 4.030 1.00 72.81 856 GLY A O 1
ATOM 6988 N N . ILE A 1 857 ? 7.498 -14.603 6.012 1.00 75.31 857 ILE A N 1
ATOM 6989 C CA . ILE A 1 857 ? 8.794 -15.221 5.751 1.00 75.31 857 ILE A CA 1
ATOM 6990 C C . ILE A 1 857 ? 8.645 -16.730 5.523 1.00 75.31 857 ILE A C 1
ATOM 6992 O O . ILE A 1 857 ? 9.169 -17.249 4.540 1.00 75.31 857 ILE A O 1
ATOM 6996 N N . ALA A 1 858 ? 7.905 -17.424 6.392 1.00 76.31 858 ALA A N 1
ATOM 6997 C CA . ALA A 1 858 ? 7.676 -18.860 6.255 1.00 76.31 858 ALA A CA 1
ATOM 6998 C C . ALA A 1 858 ? 6.941 -19.202 4.945 1.00 76.31 858 ALA A C 1
ATOM 7000 O O . ALA A 1 858 ? 7.318 -20.138 4.244 1.00 76.31 858 ALA A O 1
ATOM 7001 N N . LEU A 1 859 ? 5.928 -18.408 4.579 1.00 68.94 859 LEU A N 1
ATOM 70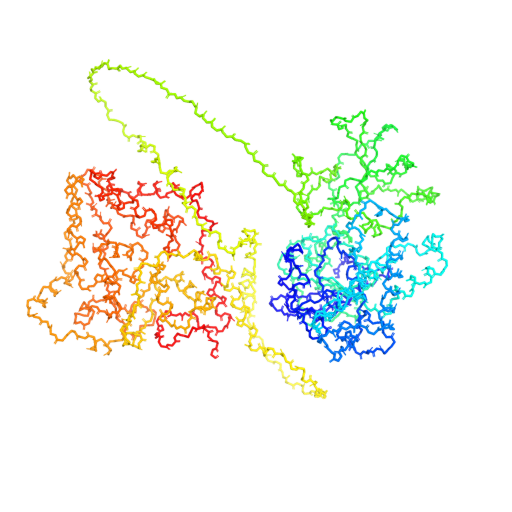02 C CA . LEU A 1 859 ? 5.176 -18.574 3.329 1.00 68.94 859 LEU A CA 1
ATOM 7003 C C . LEU A 1 859 ? 6.020 -18.305 2.076 1.00 68.94 859 LEU A C 1
ATOM 7005 O O . LEU A 1 859 ? 5.737 -18.866 1.021 1.00 68.94 859 LEU A O 1
ATOM 7009 N N . ALA A 1 860 ? 7.064 -17.480 2.181 1.00 67.62 860 ALA A N 1
ATOM 7010 C CA . ALA A 1 860 ? 8.003 -17.231 1.090 1.00 67.62 860 ALA A CA 1
ATOM 7011 C C . ALA A 1 860 ? 8.993 -18.390 0.856 1.00 67.62 860 ALA A C 1
ATOM 7013 O O . ALA A 1 860 ? 9.853 -18.280 -0.016 1.00 67.62 860 ALA A O 1
ATOM 7014 N N . GLY A 1 861 ? 8.893 -19.483 1.623 1.00 70.69 861 GLY A N 1
ATOM 7015 C CA . GLY A 1 861 ? 9.808 -20.623 1.540 1.00 70.69 861 GLY A CA 1
ATOM 7016 C C . GLY A 1 861 ? 11.187 -20.346 2.140 1.00 70.69 861 GLY A C 1
ATOM 7017 O O . GLY A 1 861 ? 12.113 -21.123 1.927 1.00 70.69 861 GLY A O 1
ATOM 7018 N N . LEU A 1 862 ? 11.344 -19.244 2.879 1.00 80.94 862 LEU A N 1
ATOM 7019 C CA . LEU A 1 862 ? 12.585 -18.919 3.571 1.00 80.94 862 LEU A CA 1
ATOM 7020 C C . LEU A 1 862 ? 12.665 -19.635 4.925 1.00 80.94 862 LEU A C 1
ATOM 7022 O O . LEU A 1 862 ? 11.638 -20.014 5.497 1.00 80.94 862 LEU A O 1
ATOM 7026 N N . PRO A 1 863 ? 13.875 -19.783 5.493 1.00 79.94 863 PRO A N 1
ATOM 7027 C CA . PRO A 1 863 ? 14.037 -20.385 6.805 1.00 79.94 863 PRO A CA 1
ATOM 7028 C C . PRO A 1 863 ? 13.184 -19.693 7.870 1.00 79.94 863 PRO A C 1
ATOM 7030 O O . PRO A 1 863 ? 13.183 -18.464 7.974 1.00 79.94 863 PRO A O 1
ATOM 7033 N N . LEU A 1 864 ? 12.491 -20.488 8.688 1.00 80.06 864 LEU A N 1
ATOM 7034 C CA . LEU A 1 864 ? 11.567 -19.978 9.704 1.00 80.06 864 LEU A CA 1
ATOM 7035 C C . LEU A 1 864 ? 12.265 -19.058 10.712 1.00 80.06 864 LEU A C 1
ATOM 7037 O O . LEU A 1 864 ? 11.686 -18.054 11.113 1.00 80.06 864 LEU A O 1
ATOM 7041 N N . THR A 1 865 ? 13.507 -19.381 11.085 1.00 88.25 865 THR A N 1
ATOM 7042 C CA . THR A 1 865 ? 14.309 -18.556 11.988 1.00 88.25 865 THR A CA 1
ATOM 7043 C C . THR A 1 865 ? 15.795 -18.551 11.626 1.00 88.25 865 THR A C 1
ATOM 7045 O O . THR A 1 865 ? 16.309 -19.504 11.028 1.00 88.25 865 THR A O 1
ATOM 7048 N N . TRP A 1 866 ? 16.475 -17.458 11.967 1.00 91.56 866 TRP A N 1
ATOM 7049 C CA . TRP A 1 866 ? 17.934 -17.354 12.034 1.00 91.56 866 TRP A CA 1
ATOM 7050 C C . TRP A 1 866 ? 18.505 -17.706 13.415 1.00 91.56 866 TRP A C 1
ATOM 7052 O O . TRP A 1 866 ? 19.722 -17.829 13.546 1.00 91.56 866 TRP A O 1
ATOM 7062 N N . ASP A 1 867 ? 17.660 -17.875 14.434 1.00 92.06 867 ASP A N 1
ATOM 7063 C CA . ASP A 1 867 ? 18.099 -18.312 15.756 1.00 92.06 867 ASP A CA 1
ATOM 7064 C C . ASP A 1 867 ? 18.733 -19.708 15.680 1.00 92.06 867 ASP A C 1
ATOM 7066 O O . ASP A 1 867 ? 18.234 -20.607 15.000 1.00 92.06 867 ASP A O 1
ATOM 7070 N N . GLN A 1 868 ? 19.865 -19.869 16.363 1.00 91.88 868 GLN A N 1
ATOM 7071 C CA . GLN A 1 868 ? 20.708 -21.066 16.358 1.00 91.88 868 GLN A CA 1
ATOM 7072 C C . GLN A 1 868 ? 21.298 -21.453 14.987 1.00 91.88 868 GLN A C 1
ATOM 7074 O O . GLN A 1 868 ? 21.810 -22.566 14.837 1.00 91.88 868 GLN A O 1
ATOM 7079 N N . LYS A 1 869 ? 21.295 -20.555 13.990 1.00 92.38 869 LYS A N 1
ATOM 7080 C CA . LYS A 1 869 ? 21.950 -20.812 12.696 1.00 92.38 869 LYS A CA 1
ATOM 7081 C C . LYS A 1 869 ? 23.436 -20.440 12.702 1.00 92.38 869 LYS A C 1
ATOM 7083 O O . LYS A 1 869 ? 23.783 -19.364 13.198 1.00 92.38 869 LYS A O 1
ATOM 7088 N N . PRO A 1 870 ? 24.327 -21.266 12.121 1.00 93.94 870 PRO A N 1
ATOM 7089 C CA . PRO A 1 870 ? 25.708 -20.864 11.868 1.00 93.94 870 PRO A CA 1
ATOM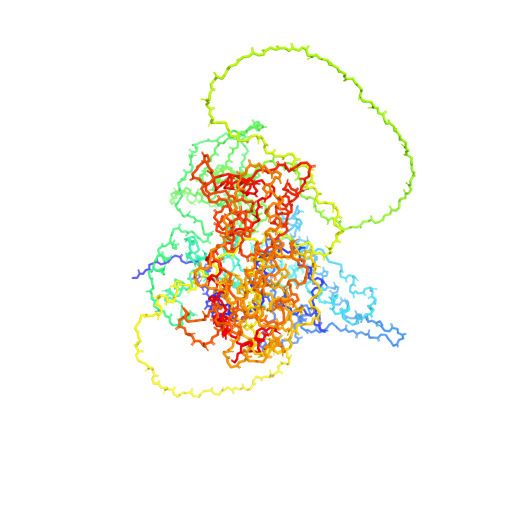 7090 C C . PRO A 1 870 ? 25.764 -19.584 11.030 1.00 93.94 870 PRO A C 1
ATOM 7092 O O . PRO A 1 870 ? 25.009 -19.433 10.070 1.00 93.94 870 PRO A O 1
ATOM 7095 N N . LEU A 1 871 ? 26.674 -18.666 11.364 1.00 93.25 871 LEU A N 1
ATOM 7096 C CA . LEU A 1 871 ? 26.840 -17.405 10.631 1.00 93.25 871 LEU A CA 1
ATOM 7097 C C . LEU A 1 871 ? 27.207 -17.636 9.157 1.00 93.25 871 LEU A C 1
ATOM 7099 O O . LEU A 1 871 ? 26.823 -16.844 8.298 1.00 93.25 871 LEU A O 1
ATOM 7103 N N . THR A 1 872 ? 27.902 -18.734 8.854 1.00 92.69 872 THR A N 1
ATOM 7104 C CA . THR A 1 872 ? 28.259 -19.152 7.490 1.00 92.69 872 THR A CA 1
ATOM 7105 C C . THR A 1 872 ? 27.061 -19.538 6.629 1.00 92.69 872 THR A C 1
ATOM 7107 O O . THR A 1 872 ? 27.147 -19.460 5.405 1.00 92.69 872 THR A O 1
ATOM 7110 N N . ASP A 1 873 ? 25.958 -19.928 7.265 1.00 91.38 873 ASP A N 1
ATOM 7111 C CA . ASP A 1 873 ? 24.764 -20.462 6.606 1.00 91.38 873 ASP A CA 1
ATOM 7112 C C . ASP A 1 873 ? 23.701 -19.367 6.390 1.00 91.38 873 ASP A C 1
ATOM 7114 O O . ASP A 1 873 ? 22.616 -19.623 5.865 1.00 91.38 873 ASP A O 1
ATOM 7118 N N . ILE A 1 874 ? 23.989 -18.129 6.812 1.00 90.31 874 ILE A N 1
ATOM 7119 C CA . ILE A 1 874 ? 23.111 -16.973 6.625 1.00 90.31 874 ILE A CA 1
ATOM 7120 C C . ILE A 1 874 ? 23.517 -16.243 5.342 1.00 90.31 874 ILE A C 1
ATOM 7122 O O . ILE A 1 874 ? 24.519 -15.527 5.283 1.00 90.31 874 ILE A O 1
ATOM 7126 N N . HIS A 1 875 ? 22.701 -16.394 4.300 1.00 88.19 875 HIS A N 1
ATOM 7127 C CA . HIS A 1 875 ? 22.886 -15.711 3.021 1.00 88.19 875 HIS A CA 1
ATOM 7128 C C . HIS A 1 875 ? 22.174 -14.350 2.998 1.00 88.19 875 HIS A C 1
ATOM 7130 O O . HIS A 1 875 ? 21.043 -14.223 3.461 1.00 88.19 875 HIS A O 1
ATOM 7136 N N . CYS A 1 876 ? 22.844 -13.325 2.458 1.00 86.19 876 CYS A N 1
ATOM 7137 C CA . CYS A 1 876 ? 22.332 -11.954 2.361 1.00 86.19 876 CYS A CA 1
ATOM 7138 C C . CYS A 1 876 ? 22.428 -11.443 0.906 1.00 86.19 876 CYS A C 1
ATOM 7140 O O . CYS A 1 876 ? 23.545 -11.312 0.396 1.00 86.19 876 CYS A O 1
ATOM 7142 N N . PRO A 1 877 ? 21.310 -11.119 0.225 1.00 83.62 877 PRO A N 1
ATOM 7143 C CA . PRO A 1 877 ? 19.925 -11.338 0.654 1.00 83.62 877 PRO A CA 1
ATOM 7144 C C . PRO A 1 877 ? 19.600 -12.832 0.787 1.00 83.62 877 PRO A C 1
ATOM 7146 O O . PRO A 1 877 ? 20.299 -13.671 0.218 1.00 83.62 877 PRO A O 1
ATOM 7149 N N . GLU A 1 878 ? 18.535 -13.155 1.518 1.00 82.00 878 GLU A N 1
ATOM 7150 C CA . GLU A 1 878 ? 18.114 -14.545 1.674 1.00 82.00 878 GLU A CA 1
ATOM 7151 C C . GLU A 1 878 ? 17.665 -15.114 0.326 1.00 82.00 878 GLU A C 1
ATOM 7153 O O . GLU A 1 878 ? 17.049 -14.427 -0.499 1.00 82.00 878 GLU A O 1
ATOM 7158 N N . MET A 1 879 ? 17.996 -16.382 0.104 1.00 69.69 879 MET A N 1
ATOM 7159 C CA . MET A 1 879 ? 17.586 -17.138 -1.071 1.00 69.69 879 MET A CA 1
ATOM 7160 C C . MET A 1 879 ? 16.732 -18.318 -0.613 1.00 69.69 879 MET A C 1
ATOM 7162 O O . MET A 1 879 ? 16.943 -18.852 0.474 1.00 69.69 879 MET A O 1
ATOM 7166 N N . VAL A 1 880 ? 15.738 -18.671 -1.426 1.00 63.44 880 VAL A N 1
ATOM 7167 C CA . VAL A 1 880 ? 14.961 -19.902 -1.248 1.00 63.44 880 VAL A CA 1
ATOM 7168 C C . VAL A 1 880 ? 15.856 -21.051 -1.705 1.00 63.44 880 VAL A C 1
ATOM 7170 O O . VAL A 1 880 ? 16.378 -20.980 -2.821 1.00 63.44 880 VAL A O 1
ATOM 7173 N N . ASP A 1 881 ? 16.062 -22.040 -0.836 1.00 50.06 881 ASP A N 1
ATOM 7174 C CA . ASP A 1 881 ? 16.827 -23.256 -1.149 1.00 50.06 881 ASP A CA 1
ATOM 7175 C C . ASP A 1 881 ? 16.106 -24.160 -2.162 1.00 50.06 881 ASP A C 1
ATOM 7177 O O . ASP A 1 881 ? 14.856 -24.277 -2.087 1.00 50.06 881 ASP A O 1
#

InterPro domains:
  IPR059441 Domain of unknown function DUF8397 [PF28437] (586-765)

Sequence (881 aa):
MIFVDLIKDSKGSLPNITLARHDWTDWVAWNADASTIPNEARFFRDYPESNRDWYEEPISDSGSVKEMDWGNSPDWYWWFRHWRGFIPCRHPVDPSPADPWWIRLEEPIPYHASSDNQRFTIPRNAARTMQNDFGRADNLVFQISKVHPFQDFQDGKPPSFSIFQITDSPYDSLPALQRAGASAKRAVLDRVGWLRWWRAISDLSDLSDKLSQPLFEHFLRLTDPMYKSRGYIFNLTRDWSEINVGLLLDEAIPTYYVWGFEERSEPHLSKFHPKVIALDETDGRIVIEDMEEDEDTQQAAEMTRLYDDYLQPRSFDHPSEDLSFKTDATFYIIDFIGWKRRLLPDSIDSSAYATRFRFAVKQEEGEEKPTVTFWRWSKKNISLQDRADITWTRNLDFSSESTLRELYKFQHAPGHGEAYDLETGESLTGSSDSPPDTPCPFNDESTSSPESSDEERDQQRSNDGAPGTVNVLPIDDDSPPTAPPALLNHIQLDSIPSSCYTDSISSITTVTSWRNIGRRVEEDEGIPSPLPMPCNRERSRSPRPTLAGHISPYHQPVALFKRNLRELGSKLTYHSQTPSSINPGEWNRRLLTDGVFILPDPRGEVRLRYFANCNHNVRRVEDVIRIALDHKISFRIALPEASLIDYKPAQLTRSERIALDSLYNQDYVEPPLEYLNLESFFVTYASRMTQFMGRPHAPSLVGIGGACCWLAINWGGPEMITRYMNGPSIQTMILRRGASDIKHKQPLGLYWDDVSAQDMALIFGNIPNAVDRRLDLWVYPPPHMLEKFCDHWSGEWNPTLDSIFNYISEAYISRPARMEPMGQRAWKSWLRSYNRGDWKPVHVLQDQDVTNILKGIALAGLPLTWDQKPLTDIHCPEMVD

Radius of gyration: 37.12 Å; chains: 1; bounding box: 103×91×107 Å

pLDDT: mean 75.11, std 21.14, range [23.64, 95.5]

Organism: Galerina marginata (strain CBS 339.88) (NCBI:txid685588)